Protein 6JFP (pdb70)

Structure (mmCIF, N/CA/C/O backbone):
data_6JFP
#
_entry.id   6JFP
#
_cell.length_a   51.296
_cell.length_b   93.353
_cell.length_c   94.057
_cell.angle_alpha   90.00
_cell.angle_beta   104.20
_cell.angle_gamma   90.00
#
_symmetry.space_group_name_H-M   'P 1 21 1'
#
loop_
_entity.id
_entity.type
_entity.pdbx_description
1 polymer 'beta-glucosidase 15'
2 non-polymer beta-D-glucopyranose
3 water water
#
loop_
_atom_site.group_PDB
_atom_site.id
_atom_site.type_symbol
_atom_site.label_atom_id
_atom_site.label_alt_id
_atom_site.label_comp_id
_atom_site.label_asym_id
_atom_site.label_entity_id
_atom_site.label_seq_id
_atom_site.pdbx_PDB_ins_code
_atom_site.Cartn_x
_atom_site.Cartn_y
_atom_site.Cartn_z
_atom_site.occupancy
_atom_site.B_iso_or_equiv
_atom_site.auth_seq_id
_atom_site.auth_comp_id
_atom_site.auth_asym_id
_atom_site.auth_atom_id
_atom_site.pdbx_PDB_model_num
ATOM 1 N N . ILE A 1 2 ? 15.434 10.381 -7.998 1.00 49.06 2 ILE B N 1
ATOM 2 C CA . ILE A 1 2 ? 14.832 10.107 -9.295 1.00 50.98 2 ILE B CA 1
ATOM 3 C C . ILE A 1 2 ? 14.234 8.697 -9.297 1.00 51.43 2 ILE B C 1
ATOM 4 O O . ILE A 1 2 ? 13.038 8.577 -9.136 1.00 51.82 2 ILE B O 1
ATOM 9 N N . LYS A 1 3 ? 15.019 7.625 -9.412 1.00 52.86 3 LYS B N 1
ATOM 10 C CA . LYS A 1 3 ? 14.453 6.278 -9.393 1.00 51.53 3 LYS B CA 1
ATOM 11 C C . LYS A 1 3 ? 15.162 5.410 -8.364 1.00 53.26 3 LYS B C 1
ATOM 12 O O . LYS A 1 3 ? 16.396 5.380 -8.315 1.00 53.42 3 LYS B O 1
ATOM 14 N N . PHE A 1 4 ? 14.377 4.698 -7.553 1.00 49.27 4 PHE B N 1
ATOM 15 C CA . PHE A 1 4 ? 14.899 3.803 -6.535 1.00 47.40 4 PHE B CA 1
ATOM 16 C C . PHE A 1 4 ? 15.142 2.429 -7.136 1.00 47.08 4 PHE B C 1
ATOM 17 O O . PHE A 1 4 ? 14.661 2.132 -8.229 1.00 50.08 4 PHE B O 1
ATOM 25 N N . PRO A 1 5 ? 15.904 1.566 -6.464 1.00 53.83 5 PRO B N 1
ATOM 26 C CA . PRO A 1 5 ? 16.062 0.199 -6.974 1.00 53.81 5 PRO B CA 1
ATOM 27 C C . PRO A 1 5 ? 14.707 -0.443 -7.229 1.00 51.46 5 PRO B C 1
ATOM 28 O O . PRO A 1 5 ? 13.710 -0.117 -6.582 1.00 51.60 5 PRO B O 1
ATOM 32 N N . ASP A 1 6 ? 14.671 -1.360 -8.187 1.00 49.56 6 ASP B N 1
ATOM 33 C CA . ASP A 1 6 ? 13.410 -2.010 -8.499 1.00 52.37 6 ASP B CA 1
ATOM 34 C C . ASP A 1 6 ? 13.068 -3.004 -7.397 1.00 52.32 6 ASP B C 1
ATOM 35 O O . ASP A 1 6 ? 13.948 -3.690 -6.868 1.00 54.70 6 ASP B O 1
ATOM 40 N N . GLN A 1 7 ? 11.781 -3.051 -7.039 1.00 48.19 7 GLN B N 1
ATOM 41 C CA . GLN A 1 7 ? 11.261 -3.846 -5.926 1.00 46.98 7 GLN B CA 1
ATOM 42 C C . GLN A 1 7 ? 11.678 -3.271 -4.572 1.00 51.37 7 GLN B C 1
ATOM 43 O O . GLN A 1 7 ? 11.831 -4.009 -3.596 1.00 50.71 7 GLN B O 1
ATOM 45 N N . PHE A 1 8 ? 11.882 -1.954 -4.509 1.00 52.54 8 PHE B N 1
ATOM 46 C CA . PHE A 1 8 ? 12.122 -1.278 -3.239 1.00 45.68 8 PHE B CA 1
ATOM 47 C C . PHE A 1 8 ? 10.843 -1.305 -2.410 1.00 46.31 8 PHE B C 1
ATOM 48 O O . PHE A 1 8 ? 9.767 -0.952 -2.903 1.00 49.33 8 PHE B O 1
ATOM 56 N N . LEU A 1 9 ? 10.955 -1.691 -1.146 1.00 45.65 9 LEU B N 1
ATOM 57 C CA . LEU A 1 9 ? 9.778 -1.888 -0.313 1.00 44.09 9 LEU B CA 1
ATOM 58 C C . LEU A 1 9 ? 9.431 -0.591 0.405 1.00 45.46 9 LEU B C 1
ATOM 59 O O . LEU A 1 9 ? 10.248 -0.051 1.163 1.00 44.10 9 LEU B O 1
ATOM 64 N N . TRP A 1 10 ? 8.216 -0.104 0.174 1.00 42.96 10 TRP B N 1
ATOM 65 C CA . TRP A 1 10 ? 7.725 1.127 0.777 1.00 44.91 10 TRP B CA 1
ATOM 66 C C . TRP A 1 10 ? 6.713 0.786 1.861 1.00 44.16 10 TRP B C 1
ATOM 67 O O . TRP A 1 10 ? 5.776 0.017 1.618 1.00 37.89 10 TRP B O 1
ATOM 78 N N . GLY A 1 11 ? 6.904 1.356 3.049 1.00 41.42 11 GLY B N 1
ATOM 79 C CA . GLY A 1 11 ? 6.009 1.048 4.144 1.00 38.76 11 GLY B CA 1
ATOM 80 C C . GLY A 1 11 ? 6.036 2.116 5.215 1.00 42.88 11 GLY B C 1
ATOM 81 O O . GLY A 1 11 ? 6.771 3.103 5.133 1.00 40.95 11 GLY B O 1
ATOM 82 N N . ALA A 1 12 ? 5.219 1.883 6.241 1.00 43.03 12 ALA B N 1
ATOM 83 C CA . ALA A 1 12 ? 5.167 2.713 7.432 1.00 35.81 12 ALA B CA 1
ATOM 84 C C . ALA A 1 12 ? 5.302 1.813 8.646 1.00 40.48 12 ALA B C 1
ATOM 85 O O . ALA A 1 12 ? 5.083 0.598 8.566 1.00 37.63 12 ALA B O 1
ATOM 87 N N . ALA A 1 13 ? 5.649 2.435 9.781 1.00 41.24 13 ALA B N 1
ATOM 88 C CA . ALA A 1 13 ? 6.051 1.729 10.990 1.00 36.40 13 ALA B CA 1
ATOM 89 C C . ALA A 1 13 ? 5.268 2.205 12.204 1.00 36.88 13 ALA B C 1
ATOM 90 O O . ALA A 1 13 ? 4.961 3.394 12.338 1.00 35.85 13 ALA B O 1
ATOM 92 N N . THR A 1 14 ? 4.965 1.268 13.098 1.00 38.51 14 THR B N 1
ATOM 93 C CA . THR A 1 14 ? 4.330 1.579 14.370 1.00 38.32 14 THR B CA 1
ATOM 94 C C . THR A 1 14 ? 5.018 0.769 15.463 1.00 40.21 14 THR B C 1
ATOM 95 O O . THR A 1 14 ? 6.050 0.128 15.240 1.00 42.21 14 THR B O 1
ATOM 99 N N . SER A 1 15 ? 4.449 0.813 16.663 1.00 38.31 15 SER B N 1
ATOM 100 C CA . SER A 1 15 ? 4.878 -0.061 17.743 1.00 40.40 15 SER B CA 1
ATOM 101 C C . SER A 1 15 ? 3.659 -0.374 18.594 1.00 39.23 15 SER B C 1
ATOM 102 O O . SER A 1 15 ? 2.705 0.410 18.655 1.00 36.36 15 SER B O 1
ATOM 105 N N . ALA A 1 16 ? 3.702 -1.543 19.230 1.00 39.22 16 ALA B N 1
ATOM 106 C CA . ALA A 1 16 ? 2.544 -2.093 19.916 1.00 36.66 16 ALA B CA 1
ATOM 107 C C . ALA A 1 16 ? 1.968 -1.097 20.907 1.00 36.88 16 ALA B C 1
ATOM 108 O O . ALA A 1 16 ? 0.867 -0.581 20.704 1.00 40.72 16 ALA B O 1
ATOM 110 N N . TYR A 1 17 ? 2.722 -0.775 21.952 1.00 36.34 17 TYR B N 1
ATOM 111 C CA . TYR A 1 17 ? 2.161 0.059 23.005 1.00 39.57 17 TYR B CA 1
ATOM 112 C C . TYR A 1 17 ? 1.762 1.436 22.493 1.00 38.38 17 TYR B C 1
ATOM 113 O O . TYR A 1 17 ? 0.799 2.028 22.992 1.00 41.11 17 TYR B O 1
ATOM 122 N N . GLN A 1 18 ? 2.476 1.959 21.498 1.00 35.67 18 GLN B N 1
ATOM 123 C CA . GLN A 1 18 ? 2.260 3.343 21.107 1.00 34.63 18 GLN B CA 1
ATOM 124 C C . GLN A 1 18 ? 0.952 3.556 20.352 1.00 38.70 18 GLN B C 1
ATOM 125 O O . GLN A 1 18 ? 0.496 4.699 20.262 1.00 37.38 18 GLN B O 1
ATOM 131 N N . ILE A 1 19 ? 0.332 2.503 19.810 1.00 38.87 19 ILE B N 1
ATOM 132 C CA . ILE A 1 19 ? -0.905 2.694 19.054 1.00 39.92 19 ILE B CA 1
ATOM 133 C C . ILE A 1 19 ? -2.032 1.799 19.564 1.00 41.24 19 ILE B C 1
ATOM 134 O O . ILE A 1 19 ? -3.203 2.201 19.558 1.00 38.97 19 ILE B O 1
ATOM 139 N N . GLU A 1 20 ? -1.683 0.602 20.049 1.00 39.20 20 GLU B N 1
ATOM 140 C CA . GLU A 1 20 ? -2.677 -0.452 20.241 1.00 37.23 20 GLU B CA 1
ATOM 141 C C . GLU A 1 20 ? -3.739 -0.059 21.260 1.00 39.13 20 GLU B C 1
ATOM 142 O O . GLU A 1 20 ? -4.941 -0.219 21.016 1.00 38.98 20 GLU B O 1
ATOM 148 N N . GLY A 1 21 ? -3.322 0.439 22.414 1.00 43.28 21 GLY B N 1
ATOM 149 C CA . GLY A 1 21 ? -4.283 0.565 23.485 1.00 40.34 21 GLY B CA 1
ATOM 150 C C . GLY A 1 21 ? -4.712 -0.813 23.974 1.00 40.54 21 GLY B C 1
ATOM 151 O O . GLY A 1 21 ? -4.096 -1.840 23.674 1.00 38.95 21 GLY B O 1
ATOM 152 N N . SER A 1 22 ? -5.802 -0.808 24.741 1.00 42.44 22 SER B N 1
ATOM 153 C CA . SER A 1 22 ? -6.374 -2.020 25.332 1.00 39.01 22 SER B CA 1
ATOM 154 C C . SER A 1 22 ? -5.301 -2.874 25.954 1.00 40.59 22 SER B C 1
ATOM 155 O O . SER A 1 22 ? -5.211 -4.114 25.627 1.00 40.26 22 SER B O 1
ATOM 158 N N . PRO A 1 23 ? -4.460 -2.360 26.835 1.00 42.27 23 PRO B N 1
ATOM 159 C CA . PRO A 1 23 ? -3.282 -3.107 27.290 1.00 36.95 23 PRO B CA 1
ATOM 160 C C . PRO A 1 23 ? -3.612 -4.368 28.059 1.00 36.21 23 PRO B C 1
ATOM 161 O O . PRO A 1 23 ? -2.762 -5.261 28.144 1.00 39.93 23 PRO B O 1
ATOM 165 N N . LEU A 1 24 ? -4.815 -4.486 28.611 1.00 38.71 24 LEU B N 1
ATOM 166 C CA . LEU A 1 24 ? -5.155 -5.628 29.450 1.00 41.16 24 LEU B CA 1
ATOM 167 C C . LEU A 1 24 ? -6.303 -6.456 28.889 1.00 43.21 24 LEU B C 1
ATOM 168 O O . LEU A 1 24 ? -6.802 -7.349 29.582 1.00 46.20 24 LEU B O 1
ATOM 173 N N . ALA A 1 25 ? -6.738 -6.192 27.661 1.00 44.26 25 ALA B N 1
ATOM 174 C CA . ALA A 1 25 ? -7.853 -6.944 27.109 1.00 44.46 25 ALA B CA 1
ATOM 175 C C . ALA A 1 25 ? -7.433 -8.369 26.753 1.00 44.72 25 ALA B C 1
ATOM 176 O O . ALA A 1 25 ? -6.282 -8.638 26.390 1.00 41.96 25 ALA B O 1
ATOM 178 N N . ASP A 1 26 ? -8.387 -9.289 26.897 1.00 45.47 26 ASP B N 1
ATOM 179 C CA . ASP A 1 26 ? -8.215 -10.684 26.498 1.00 42.68 26 ASP B CA 1
ATOM 180 C C . ASP A 1 26 ? -7.037 -11.336 27.215 1.00 42.46 26 ASP B C 1
ATOM 181 O O . ASP A 1 26 ? -6.257 -12.078 26.617 1.00 44.25 26 ASP B O 1
ATOM 186 N N . GLY A 1 27 ? -6.911 -11.057 28.511 1.00 44.22 27 GLY B N 1
ATOM 187 C CA . GLY A 1 27 ? -5.928 -11.739 29.332 1.00 47.35 27 GLY B CA 1
ATOM 188 C C . GLY A 1 27 ? -4.490 -11.331 29.116 1.00 48.25 27 GLY B C 1
ATOM 189 O O . GLY A 1 27 ? -3.581 -12.107 29.431 1.00 47.37 27 GLY B O 1
ATOM 190 N N . ALA A 1 28 ? -4.252 -10.124 28.611 1.00 45.14 28 ALA B N 1
ATOM 191 C CA . ALA A 1 28 ? -2.897 -9.643 28.396 1.00 42.63 28 ALA B CA 1
ATOM 192 C C . ALA A 1 28 ? -2.251 -9.258 29.720 1.00 47.95 28 ALA B C 1
ATOM 193 O O . ALA A 1 28 ? -2.888 -8.655 30.591 1.00 46.65 28 ALA B O 1
ATOM 195 N N . GLY A 1 29 ? -0.986 -9.629 29.881 1.00 46.95 29 GLY B N 1
ATOM 196 C CA . GLY A 1 29 ? -0.234 -9.194 31.028 1.00 43.57 29 GLY B CA 1
ATOM 197 C C . GLY A 1 29 ? 0.190 -7.750 30.875 1.00 45.70 29 GLY B C 1
ATOM 198 O O . GLY A 1 29 ? 0.455 -7.272 29.766 1.00 45.81 29 GLY B O 1
ATOM 199 N N . PRO A 1 30 ? 0.253 -7.020 31.986 1.00 45.85 30 PRO B N 1
ATOM 200 C CA . PRO A 1 30 ? 0.719 -5.632 31.927 1.00 42.86 30 PRO B CA 1
ATOM 201 C C . PRO A 1 30 ? 2.203 -5.562 31.604 1.00 45.07 30 PRO B C 1
ATOM 202 O O . PRO A 1 30 ? 2.979 -6.481 31.876 1.00 45.18 30 PRO B O 1
ATOM 206 N N . SER A 1 31 ? 2.595 -4.432 31.030 1.00 45.02 31 SER B N 1
ATOM 207 C CA . SER A 1 31 ? 3.978 -4.183 30.656 1.00 42.83 31 SER B CA 1
ATOM 208 C C . SER A 1 31 ? 4.600 -3.169 31.607 1.00 42.02 31 SER B C 1
ATOM 209 O O . SER A 1 31 ? 3.912 -2.529 32.408 1.00 42.88 31 SER B O 1
ATOM 212 N N . ILE A 1 32 ? 5.922 -3.009 31.486 1.00 39.07 32 ILE B N 1
ATOM 213 C CA . ILE A 1 32 ? 6.629 -2.019 32.296 1.00 40.17 32 ILE B CA 1
ATOM 214 C C . ILE A 1 32 ? 6.147 -0.616 31.962 1.00 41.06 32 ILE B C 1
ATOM 215 O O . ILE A 1 32 ? 6.205 0.290 32.805 1.00 41.29 32 ILE B O 1
ATOM 220 N N . TRP A 1 33 ? 5.648 -0.413 30.740 1.00 41.36 33 TRP B N 1
ATOM 221 C CA . TRP A 1 33 ? 5.178 0.908 30.349 1.00 39.85 33 TRP B CA 1
ATOM 222 C C . TRP A 1 33 ? 3.827 1.227 30.965 1.00 39.99 33 TRP B C 1
ATOM 223 O O . TRP A 1 33 ? 3.542 2.395 31.241 1.00 38.19 33 TRP B O 1
ATOM 234 N N . HIS A 1 34 ? 3.007 0.213 31.230 1.00 38.48 34 HIS B N 1
ATOM 235 C CA . HIS A 1 34 ? 1.777 0.440 31.977 1.00 39.94 34 HIS B CA 1
ATOM 236 C C . HIS A 1 34 ? 2.090 0.996 33.367 1.00 42.90 34 HIS B C 1
ATOM 237 O O . HIS A 1 34 ? 1.666 2.110 33.725 1.00 42.43 34 HIS B O 1
ATOM 244 N N . ARG A 1 35 ? 2.870 0.239 34.154 1.00 40.69 35 ARG B N 1
ATOM 245 C CA . ARG A 1 35 ? 3.309 0.695 35.470 1.00 41.82 35 ARG B CA 1
ATOM 246 C C . ARG A 1 35 ? 3.979 2.060 35.394 1.00 41.74 35 ARG B C 1
ATOM 247 O O . ARG A 1 35 ? 3.800 2.899 36.284 1.00 45.48 35 ARG B O 1
ATOM 255 N N . PHE A 1 36 ? 4.761 2.294 34.340 1.00 38.36 36 PHE B N 1
ATOM 256 C CA . PHE A 1 36 ? 5.472 3.562 34.213 1.00 38.46 36 PHE B CA 1
ATOM 257 C C . PHE A 1 36 ? 4.503 4.724 34.020 1.00 39.10 36 PHE B C 1
ATOM 258 O O . PHE A 1 36 ? 4.482 5.669 34.817 1.00 37.40 36 PHE B O 1
ATOM 266 N N . VAL A 1 37 ? 3.675 4.664 32.975 1.00 39.36 37 VAL B N 1
ATOM 267 C CA . VAL A 1 37 ? 2.784 5.773 32.666 1.00 40.34 37 VAL B CA 1
ATOM 268 C C . VAL A 1 37 ? 1.739 5.993 33.748 1.00 41.27 37 VAL B C 1
ATOM 269 O O . VAL A 1 37 ? 1.211 7.104 33.867 1.00 40.49 37 VAL B O 1
ATOM 273 N N . HIS A 1 38 ? 1.423 4.980 34.554 1.00 40.77 38 HIS B N 1
ATOM 274 C CA . HIS A 1 38 ? 0.400 5.186 35.572 1.00 40.73 38 HIS B CA 1
ATOM 275 C C . HIS A 1 38 ? 0.965 5.571 36.932 1.00 43.07 38 HIS B C 1
ATOM 276 O O . HIS A 1 38 ? 0.184 5.771 37.870 1.00 42.56 38 HIS B O 1
ATOM 283 N N . SER A 1 39 ? 2.302 5.696 37.066 1.00 40.33 39 SER B N 1
ATOM 284 C CA . SER A 1 39 ? 2.782 6.268 38.317 1.00 38.65 39 SER B CA 1
ATOM 285 C C . SER A 1 39 ? 2.987 7.764 38.137 1.00 37.50 39 SER B C 1
ATOM 286 O O . SER A 1 39 ? 3.660 8.179 37.188 1.00 37.01 39 SER B O 1
ATOM 289 N N . PRO A 1 40 ? 2.422 8.589 39.013 1.00 39.37 40 PRO B N 1
ATOM 290 C CA . PRO A 1 40 ? 2.443 10.039 38.780 1.00 38.10 40 PRO B CA 1
ATOM 291 C C . PRO A 1 40 ? 3.867 10.566 38.684 1.00 39.20 40 PRO B C 1
ATOM 292 O O . PRO A 1 40 ? 4.803 9.999 39.250 1.00 42.10 40 PRO B O 1
ATOM 296 N N . GLY A 1 41 ? 4.025 11.655 37.932 1.00 40.97 41 GLY B N 1
ATOM 297 C CA . GLY A 1 41 ? 5.286 12.358 37.839 1.00 41.44 41 GLY B CA 1
ATOM 298 C C . GLY A 1 41 ? 6.254 11.845 36.788 1.00 40.66 41 GLY B C 1
ATOM 299 O O . GLY A 1 41 ? 7.181 12.572 36.419 1.00 43.67 41 GLY B O 1
ATOM 300 N N . LEU A 1 42 ? 6.064 10.629 36.274 1.00 40.93 42 LEU B N 1
ATOM 301 C CA . LEU A 1 42 ? 7.082 10.038 35.413 1.00 41.69 42 LEU B CA 1
ATOM 302 C C . LEU A 1 42 ? 6.982 10.472 33.949 1.00 39.80 42 LEU B C 1
ATOM 303 O O . LEU A 1 42 ? 7.963 10.308 33.216 1.00 42.56 42 LEU B O 1
ATOM 308 N N . THR A 1 43 ? 5.850 11.028 33.502 1.00 39.56 43 THR B N 1
ATOM 309 C CA . THR A 1 43 ? 5.685 11.446 32.108 1.00 43.48 43 THR B CA 1
ATOM 310 C C . THR A 1 43 ? 5.281 12.915 32.041 1.00 46.24 43 THR B C 1
ATOM 311 O O . THR A 1 43 ? 4.860 13.511 33.035 1.00 50.59 43 THR B O 1
ATOM 315 N N . ALA A 1 44 ? 5.423 13.490 30.844 1.00 44.61 44 ALA B N 1
ATOM 316 C CA . ALA A 1 44 ? 5.263 14.930 30.659 1.00 46.07 44 ALA B CA 1
ATOM 317 C C . ALA A 1 44 ? 3.920 15.425 31.185 1.00 44.72 44 ALA B C 1
ATOM 318 O O . ALA A 1 44 ? 3.863 16.314 32.041 1.00 45.66 44 ALA B O 1
ATOM 320 N N . LYS A 1 45 ? 2.825 14.876 30.661 1.00 46.51 45 LYS B N 1
ATOM 321 C CA . LYS A 1 45 ? 1.483 15.274 31.071 1.00 46.82 45 LYS B CA 1
ATOM 322 C C . LYS A 1 45 ? 0.709 14.138 31.728 1.00 47.36 45 LYS B C 1
ATOM 323 O O . LYS A 1 45 ? -0.497 14.277 31.958 1.00 50.34 45 LYS B O 1
ATOM 329 N N . GLY A 1 46 ? 1.362 13.023 32.042 1.00 44.03 46 GLY B N 1
ATOM 330 C CA . GLY A 1 46 ? 0.625 11.887 32.552 1.00 42.74 46 GLY B CA 1
ATOM 331 C C . GLY A 1 46 ? -0.248 11.199 31.528 1.00 46.72 46 GLY B C 1
ATOM 332 O O . GLY A 1 46 ? -1.220 10.535 31.900 1.00 45.71 46 GLY B O 1
ATOM 333 N N . GLU A 1 47 ? 0.067 11.335 30.242 1.00 41.45 47 GLU B N 1
ATOM 334 C CA . GLU A 1 47 ? -0.695 10.656 29.207 1.00 38.26 47 GLU B CA 1
ATOM 335 C C . GLU A 1 47 ? -0.222 9.214 29.066 1.00 37.74 47 GLU B C 1
ATOM 336 O O . GLU A 1 47 ? 0.977 8.933 29.108 1.00 40.95 47 GLU B O 1
ATOM 342 N N . THR A 1 48 ? -1.173 8.301 28.896 1.00 39.38 48 THR B N 1
ATOM 343 C CA . THR A 1 48 ? -0.923 6.865 28.905 1.00 39.66 48 THR B CA 1
ATOM 344 C C . THR A 1 48 ? -1.192 6.259 27.526 1.00 43.05 48 THR B C 1
ATOM 345 O O . THR A 1 48 ? -1.565 6.945 26.566 1.00 43.37 48 THR B O 1
ATOM 349 N N . GLY A 1 49 ? -0.978 4.949 27.428 1.00 41.03 49 GLY B N 1
ATOM 350 C CA . GLY A 1 49 ? -1.336 4.217 26.228 1.00 39.09 49 GLY B CA 1
ATOM 351 C C . GLY A 1 49 ? -2.539 3.320 26.444 1.00 43.35 49 GLY B C 1
ATOM 352 O O . GLY A 1 49 ? -2.696 2.309 25.755 1.00 43.03 49 GLY B O 1
ATOM 353 N N . ASP A 1 50 ? -3.385 3.674 27.417 1.00 44.88 50 ASP B N 1
ATOM 354 C CA . ASP A 1 50 ? -4.576 2.881 27.711 1.00 40.12 50 ASP B CA 1
ATOM 355 C C . ASP A 1 50 ? -5.495 2.804 26.508 1.00 43.44 50 ASP B C 1
ATOM 356 O O . ASP A 1 50 ? -6.086 1.753 26.233 1.00 45.77 50 ASP B O 1
ATOM 361 N N . ILE A 1 51 ? -5.651 3.921 25.802 1.00 47.18 51 ILE B N 1
ATOM 362 C CA . ILE A 1 51 ? -6.392 3.992 24.550 1.00 43.18 51 ILE B CA 1
ATOM 363 C C . ILE A 1 51 ? -5.450 4.146 23.361 1.00 41.17 51 ILE B C 1
ATOM 364 O O . ILE A 1 51 ? -5.547 3.406 22.381 1.00 42.56 51 ILE B O 1
ATOM 369 N N . ALA A 1 52 ? -4.514 5.096 23.443 1.00 39.91 52 ALA B N 1
ATOM 370 C CA . ALA A 1 52 ? -3.640 5.441 22.327 1.00 43.15 52 ALA B CA 1
ATOM 371 C C . ALA A 1 52 ? -4.496 5.741 21.106 1.00 42.97 52 ALA B C 1
ATOM 372 O O . ALA A 1 52 ? -5.375 6.608 21.153 1.00 42.01 52 ALA B O 1
ATOM 374 N N . CYS A 1 53 ? -4.276 5.000 20.022 1.00 40.75 53 CYS B N 1
ATOM 375 C CA . CYS A 1 53 ? -5.103 5.139 18.834 1.00 43.15 53 CYS B CA 1
ATOM 376 C C . CYS A 1 53 ? -6.184 4.072 18.746 1.00 41.47 53 CYS B C 1
ATOM 377 O O . CYS A 1 53 ? -6.774 3.900 17.680 1.00 38.93 53 CYS B O 1
ATOM 380 N N . ASP A 1 54 ? -6.458 3.356 19.839 1.00 43.26 54 ASP B N 1
ATOM 381 C CA . ASP A 1 54 ? -7.426 2.253 19.842 1.00 41.92 54 ASP B CA 1
ATOM 382 C C . ASP A 1 54 ? -7.197 1.303 18.669 1.00 39.59 54 ASP B C 1
ATOM 383 O O . ASP A 1 54 ? -8.133 0.697 18.140 1.00 41.99 54 ASP B O 1
ATOM 388 N N . HIS A 1 55 ? -5.938 1.152 18.268 1.00 37.13 55 HIS B N 1
ATOM 389 C CA . HIS A 1 55 ? -5.627 0.311 17.123 1.00 39.27 55 HIS B CA 1
ATOM 390 C C . HIS A 1 55 ? -6.024 -1.140 17.364 1.00 41.21 55 HIS B C 1
ATOM 391 O O . HIS A 1 55 ? -6.404 -1.844 16.421 1.00 45.05 55 HIS B O 1
ATOM 398 N N . TYR A 1 56 ? -5.930 -1.602 18.614 1.00 40.08 56 TYR B N 1
ATOM 399 C CA . TYR A 1 56 ? -6.270 -2.984 18.947 1.00 42.05 56 TYR B CA 1
ATOM 400 C C . TYR A 1 56 ? -7.666 -3.351 18.453 1.00 43.24 56 TYR B C 1
ATOM 401 O O . TYR A 1 56 ? -7.894 -4.468 17.978 1.00 44.48 56 TYR B O 1
ATOM 410 N N . ASN A 1 57 ? -8.609 -2.419 18.547 1.00 43.46 57 ASN B N 1
ATOM 411 C CA . ASN A 1 57 ? -9.969 -2.670 18.095 1.00 46.12 57 ASN B CA 1
ATOM 412 C C . ASN A 1 57 ? -10.183 -2.288 16.633 1.00 48.92 57 ASN B C 1
ATOM 413 O O . ASN A 1 57 ? -11.185 -2.703 16.039 1.00 48.49 57 ASN B O 1
ATOM 418 N N . ARG A 1 58 ? -9.269 -1.515 16.038 1.00 47.21 58 ARG B N 1
ATOM 419 C CA . ARG A 1 58 ? -9.482 -0.922 14.719 1.00 45.76 58 ARG B CA 1
ATOM 420 C C . ARG A 1 58 ? -8.457 -1.380 13.679 1.00 45.25 58 ARG B C 1
ATOM 421 O O . ARG A 1 58 ? -8.224 -0.663 12.700 1.00 41.25 58 ARG B O 1
ATOM 429 N N . TYR A 1 59 ? -7.823 -2.544 13.865 1.00 44.67 59 TYR B N 1
ATOM 430 C CA . TYR A 1 59 ? -6.743 -2.920 12.957 1.00 42.21 59 TYR B CA 1
ATOM 431 C C . TYR A 1 59 ? -7.252 -3.139 11.541 1.00 46.26 59 TYR B C 1
ATOM 432 O O . TYR A 1 59 ? -6.503 -2.940 10.578 1.00 45.69 59 TYR B O 1
ATOM 441 N N . ARG A 1 60 ? -8.517 -3.537 11.387 1.00 45.79 60 ARG B N 1
ATOM 442 C CA . ARG A 1 60 ? -9.064 -3.707 10.046 1.00 42.46 60 ARG B CA 1
ATOM 443 C C . ARG A 1 60 ? -9.195 -2.362 9.334 1.00 44.48 60 ARG B C 1
ATOM 444 O O . ARG A 1 60 ? -8.863 -2.251 8.147 1.00 42.51 60 ARG B O 1
ATOM 446 N N . ASP A 1 61 ? -9.660 -1.323 10.048 1.00 43.71 61 ASP B N 1
ATOM 447 C CA . ASP A 1 61 ? -9.775 0.006 9.448 1.00 38.50 61 ASP B CA 1
ATOM 448 C C . ASP A 1 61 ? -8.403 0.588 9.133 1.00 40.28 61 ASP B C 1
ATOM 449 O O . ASP A 1 61 ? -8.217 1.226 8.094 1.00 43.59 61 ASP B O 1
ATOM 454 N N . ASP A 1 62 ? -7.426 0.366 10.012 1.00 40.21 62 ASP B N 1
ATOM 455 C CA . ASP A 1 62 ? -6.073 0.844 9.750 1.00 42.71 62 ASP B CA 1
ATOM 456 C C . ASP A 1 62 ? -5.441 0.114 8.573 1.00 41.86 62 ASP B C 1
ATOM 457 O O . ASP A 1 62 ? -4.703 0.716 7.789 1.00 40.09 62 ASP B O 1
ATOM 462 N N . ILE A 1 63 ? -5.708 -1.185 8.435 1.00 42.57 63 ILE B N 1
ATOM 463 C CA . ILE A 1 63 ? -5.167 -1.922 7.298 1.00 42.94 63 ILE B CA 1
ATOM 464 C C . ILE A 1 63 ? -5.826 -1.462 6.004 1.00 43.67 63 ILE B C 1
ATOM 465 O O . ILE A 1 63 ? -5.158 -1.294 4.975 1.00 47.19 63 ILE B O 1
ATOM 470 N N . ALA A 1 64 ? -7.146 -1.267 6.026 1.00 42.73 64 ALA B N 1
ATOM 471 C CA . ALA A 1 64 ? -7.821 -0.678 4.874 1.00 42.60 64 ALA B CA 1
ATOM 472 C C . ALA A 1 64 ? -7.241 0.693 4.540 1.00 45.21 64 ALA B C 1
ATOM 473 O O . ALA A 1 64 ? -7.082 1.041 3.365 1.00 45.86 64 ALA B O 1
ATOM 475 N N . LEU A 1 65 ? -6.902 1.481 5.561 1.00 41.94 65 LEU B N 1
ATOM 476 C CA . LEU A 1 65 ? -6.299 2.783 5.310 1.00 42.67 65 LEU B CA 1
ATOM 477 C C . LEU A 1 65 ? -4.921 2.622 4.677 1.00 46.31 65 LEU B C 1
ATOM 478 O O . LEU A 1 65 ? -4.553 3.367 3.761 1.00 48.27 65 LEU B O 1
ATOM 483 N N . MET A 1 66 ? -4.156 1.635 5.140 1.00 46.22 66 MET B N 1
ATOM 484 C CA . MET A 1 66 ? -2.857 1.350 4.542 1.00 45.96 66 MET B CA 1
ATOM 485 C C . MET A 1 66 ? -2.991 0.929 3.083 1.00 44.46 66 MET B C 1
ATOM 486 O O . MET A 1 66 ? -2.120 1.244 2.265 1.00 42.11 66 MET B O 1
ATOM 491 N N . ARG A 1 67 ? -4.074 0.230 2.737 1.00 45.95 67 ARG B N 1
ATOM 492 C CA . ARG A 1 67 ? -4.310 -0.102 1.334 1.00 46.15 67 ARG B CA 1
ATOM 493 C C . ARG A 1 67 ? -4.698 1.141 0.544 1.00 43.06 67 ARG B C 1
ATOM 494 O O . ARG A 1 67 ? -4.262 1.323 -0.598 1.00 42.75 67 ARG B O 1
ATOM 496 N N . SER A 1 68 ? -5.489 2.022 1.161 1.00 45.45 68 SER B N 1
ATOM 497 C CA . SER A 1 68 ? -5.860 3.290 0.538 1.00 43.50 68 SER B CA 1
ATOM 498 C C . SER A 1 68 ? -4.633 4.140 0.232 1.00 42.71 68 SER B C 1
ATOM 499 O O . SER A 1 68 ? -4.601 4.852 -0.777 1.00 41.42 68 SER B O 1
ATOM 502 N N . LEU A 1 69 ? -3.623 4.102 1.099 1.00 44.04 69 LEU B N 1
ATOM 503 C CA . LEU A 1 69 ? -2.415 4.882 0.856 1.00 41.41 69 LEU B CA 1
ATOM 504 C C . LEU A 1 69 ? -1.424 4.172 -0.060 1.00 40.71 69 LEU B C 1
ATOM 505 O O . LEU A 1 69 ? -0.360 4.733 -0.344 1.00 38.81 69 LEU B O 1
ATOM 510 N N . GLY A 1 70 ? -1.752 2.973 -0.544 1.00 41.81 70 GLY B N 1
ATOM 511 C CA . GLY A 1 70 ? -0.886 2.276 -1.476 1.00 40.90 70 GLY B CA 1
ATOM 512 C C . GLY A 1 70 ? 0.380 1.739 -0.844 1.00 44.21 70 GLY B C 1
ATOM 513 O O . GLY A 1 70 ? 1.422 1.676 -1.508 1.00 44.14 70 GLY B O 1
ATOM 514 N N . LEU A 1 71 ? 0.319 1.333 0.418 1.00 44.64 71 LEU B N 1
ATOM 515 C CA . LEU A 1 71 ? 1.504 0.851 1.110 1.00 43.68 71 LEU B CA 1
ATOM 516 C C . LEU A 1 71 ? 1.802 -0.611 0.769 1.00 44.18 71 LEU B C 1
ATOM 517 O O . LEU A 1 71 ? 0.900 -1.420 0.519 1.00 44.18 71 LEU B O 1
ATOM 522 N N . GLN A 1 72 ? 3.093 -0.933 0.717 1.00 45.15 72 GLN B N 1
ATOM 523 C CA . GLN A 1 72 ? 3.557 -2.273 0.394 1.00 44.02 72 GLN B CA 1
ATOM 524 C C . GLN A 1 72 ? 4.044 -3.052 1.607 1.00 44.12 72 GLN B C 1
ATOM 525 O O . GLN A 1 72 ? 4.088 -4.289 1.556 1.00 42.64 72 GLN B O 1
ATOM 531 N N . ALA A 1 73 ? 4.419 -2.364 2.684 1.00 46.58 73 ALA B N 1
ATOM 532 C CA . ALA A 1 73 ? 4.893 -3.004 3.900 1.00 39.93 73 ALA B CA 1
ATOM 533 C C . ALA A 1 73 ? 4.315 -2.275 5.101 1.00 40.17 73 ALA B C 1
ATOM 534 O O . ALA A 1 73 ? 3.913 -1.112 5.017 1.00 39.11 73 ALA B O 1
ATOM 536 N N . TYR A 1 74 ? 4.256 -2.987 6.222 1.00 43.79 74 TYR B N 1
ATOM 537 C CA . TYR A 1 74 ? 3.823 -2.413 7.488 1.00 40.72 74 TYR B CA 1
ATOM 538 C C . TYR A 1 74 ? 4.699 -2.982 8.587 1.00 37.83 74 TYR B C 1
ATOM 539 O O . TYR A 1 74 ? 4.815 -4.205 8.711 1.00 38.06 74 TYR B O 1
ATOM 548 N N . ARG A 1 75 ? 5.321 -2.102 9.365 1.00 38.47 75 ARG B N 1
ATOM 549 C CA . ARG A 1 75 ? 6.240 -2.494 10.431 1.00 42.02 75 ARG B CA 1
ATOM 550 C C . ARG A 1 75 ? 5.573 -2.246 11.776 1.00 40.85 75 ARG B C 1
ATOM 551 O O . ARG A 1 75 ? 5.268 -1.098 12.120 1.00 38.24 75 ARG B O 1
ATOM 559 N N . PHE A 1 76 ? 5.370 -3.320 12.535 1.00 43.55 76 PHE B N 1
ATOM 560 C CA . PHE A 1 76 ? 4.692 -3.277 13.821 1.00 43.30 76 PHE B CA 1
ATOM 561 C C . PHE A 1 76 ? 5.533 -4.026 14.846 1.00 43.19 76 PHE B C 1
ATOM 562 O O . PHE A 1 76 ? 6.527 -4.677 14.510 1.00 43.14 76 PHE B O 1
ATOM 570 N N . SER A 1 77 ? 5.127 -3.928 16.111 1.00 42.13 77 SER B N 1
ATOM 571 C CA . SER A 1 77 ? 5.756 -4.682 17.184 1.00 41.97 77 SER B CA 1
ATOM 572 C C . SER A 1 77 ? 4.710 -5.499 17.928 1.00 41.95 77 SER B C 1
ATOM 573 O O . SER A 1 77 ? 3.510 -5.219 17.871 1.00 41.72 77 SER B O 1
ATOM 576 N N . VAL A 1 78 ? 5.184 -6.533 18.613 1.00 42.94 78 VAL B N 1
ATOM 577 C CA . VAL A 1 78 ? 4.330 -7.463 19.338 1.00 43.26 78 VAL B CA 1
ATOM 578 C C . VAL A 1 78 ? 4.453 -7.177 20.828 1.00 44.85 78 VAL B C 1
ATOM 579 O O . VAL A 1 78 ? 5.566 -7.089 21.366 1.00 46.39 78 VAL B O 1
ATOM 583 N N . ASN A 1 79 ? 3.310 -7.021 21.490 1.00 42.12 79 ASN B N 1
ATOM 584 C CA . ASN A 1 79 ? 3.275 -6.835 22.936 1.00 43.19 79 ASN B CA 1
ATOM 585 C C . ASN A 1 79 ? 3.479 -8.198 23.579 1.00 46.19 79 ASN B C 1
ATOM 586 O O . ASN A 1 79 ? 2.568 -9.031 23.602 1.00 45.85 79 ASN B O 1
ATOM 591 N N . TRP A 1 80 ? 4.696 -8.427 24.081 1.00 47.84 80 TRP B N 1
ATOM 592 C CA . TRP A 1 80 ? 5.046 -9.683 24.743 1.00 47.93 80 TRP B CA 1
ATOM 593 C C . TRP A 1 80 ? 4.011 -10.081 25.793 1.00 45.27 80 TRP B C 1
ATOM 594 O O . TRP A 1 80 ? 3.668 -11.261 25.927 1.00 45.68 80 TRP B O 1
ATOM 605 N N . GLY A 1 81 ? 3.456 -9.103 26.508 1.00 45.20 81 GLY B N 1
ATOM 606 C CA . GLY A 1 81 ? 2.484 -9.423 27.536 1.00 49.16 81 GLY B CA 1
ATOM 607 C C . GLY A 1 81 ? 1.183 -9.963 26.990 1.00 44.68 81 GLY B C 1
ATOM 608 O O . GLY A 1 81 ? 0.457 -10.656 27.711 1.00 45.34 81 GLY B O 1
ATOM 609 N N . ARG A 1 82 ? 0.865 -9.648 25.736 1.00 46.86 82 ARG B N 1
ATOM 610 C CA . ARG A 1 82 ? -0.262 -10.292 25.073 1.00 48.83 82 ARG B CA 1
ATOM 611 C C . ARG A 1 82 ? 0.053 -11.727 24.666 1.00 48.00 82 ARG B C 1
ATOM 612 O O . ARG A 1 82 ? -0.870 -12.491 24.385 1.00 45.10 82 ARG B O 1
ATOM 620 N N . ILE A 1 83 ? 1.327 -12.097 24.578 1.00 47.76 83 ILE B N 1
ATOM 621 C CA . ILE A 1 83 ? 1.682 -13.462 24.219 1.00 47.90 83 ILE B CA 1
ATOM 622 C C . ILE A 1 83 ? 1.769 -14.291 25.488 1.00 51.13 83 ILE B C 1
ATOM 623 O O . ILE A 1 83 ? 1.027 -15.266 25.664 1.00 49.54 83 ILE B O 1
ATOM 628 N N . PHE A 1 84 ? 2.680 -13.901 26.376 1.00 52.46 84 PHE B N 1
ATOM 629 C CA . PHE A 1 84 ? 2.853 -14.538 27.680 1.00 46.52 84 PHE B CA 1
ATOM 630 C C . PHE A 1 84 ? 2.538 -13.521 28.764 1.00 46.39 84 PHE B C 1
ATOM 631 O O . PHE A 1 84 ? 3.389 -12.675 29.089 1.00 46.24 84 PHE B O 1
ATOM 639 N N . PRO A 1 85 ? 1.333 -13.549 29.337 1.00 45.42 85 PRO B N 1
ATOM 640 C CA . PRO A 1 85 ? 0.996 -12.575 30.388 1.00 47.02 85 PRO B CA 1
ATOM 641 C C . PRO A 1 85 ? 1.957 -12.596 31.563 1.00 50.47 85 PRO B C 1
ATOM 642 O O . PRO A 1 85 ? 2.178 -11.549 32.188 1.00 48.66 85 PRO B O 1
ATOM 646 N N . ASP A 1 86 ? 2.524 -13.754 31.893 1.00 50.77 86 ASP B N 1
ATOM 647 C CA . ASP A 1 86 ? 3.564 -13.845 32.909 1.00 51.34 86 ASP B CA 1
ATOM 648 C C . ASP A 1 86 ? 4.965 -13.706 32.327 1.00 50.91 86 ASP B C 1
ATOM 649 O O . ASP A 1 86 ? 5.946 -13.843 33.068 1.00 52.56 86 ASP B O 1
ATOM 654 N N . GLY A 1 87 ? 5.079 -13.441 31.025 1.00 47.03 87 GLY B N 1
ATOM 655 C CA . GLY A 1 87 ? 6.360 -13.396 30.343 1.00 48.75 87 GLY B CA 1
ATOM 656 C C . GLY A 1 87 ? 6.944 -14.768 30.081 1.00 48.05 87 GLY B C 1
ATOM 657 O O . GLY A 1 87 ? 7.739 -14.953 29.156 1.00 49.44 87 GLY B O 1
ATOM 658 N N . THR A 1 88 ? 6.547 -15.741 30.895 1.00 46.67 88 THR B N 1
ATOM 659 C CA . THR A 1 88 ? 6.953 -17.126 30.736 1.00 48.87 88 THR B CA 1
ATOM 660 C C . THR A 1 88 ? 5.768 -17.999 31.102 1.00 52.34 88 THR B C 1
ATOM 661 O O . THR A 1 88 ? 4.763 -17.527 31.642 1.00 55.89 88 THR B O 1
ATOM 665 N N . GLY A 1 89 ? 5.887 -19.282 30.804 1.00 48.65 89 GLY B N 1
ATOM 666 C CA . GLY A 1 89 ? 4.829 -20.192 31.194 1.00 50.87 89 GLY B CA 1
ATOM 667 C C . GLY A 1 89 ? 3.595 -20.078 30.316 1.00 49.91 89 GLY B C 1
ATOM 668 O O . GLY A 1 89 ? 3.652 -20.240 29.094 1.00 50.23 89 GLY B O 1
ATOM 669 N N . ARG A 1 90 ? 2.462 -19.800 30.960 1.00 48.86 90 ARG B N 1
ATOM 670 C CA . ARG A 1 90 ? 1.161 -19.853 30.304 1.00 50.35 90 ARG B CA 1
ATOM 671 C C . ARG A 1 90 ? 1.054 -18.855 29.151 1.00 53.49 90 ARG B C 1
ATOM 672 O O . ARG A 1 90 ? 1.459 -17.688 29.255 1.00 55.89 90 ARG B O 1
ATOM 674 N N . LEU A 1 91 ? 0.502 -19.339 28.045 1.00 51.33 91 LEU B N 1
ATOM 675 C CA . LEU A 1 91 ? 0.328 -18.579 26.817 1.00 53.80 91 LEU B CA 1
ATOM 676 C C . LEU A 1 91 ? -1.164 -18.346 26.609 1.00 51.61 91 LEU B C 1
ATOM 677 O O . LEU A 1 91 ? -1.920 -19.307 26.414 1.00 51.01 91 LEU B O 1
ATOM 682 N N . ASN A 1 92 ? -1.587 -17.082 26.666 1.00 48.35 92 ASN B N 1
ATOM 683 C CA . ASN A 1 92 ? -2.967 -16.739 26.355 1.00 49.47 92 ASN B CA 1
ATOM 684 C C . ASN A 1 92 ? -3.016 -16.554 24.843 1.00 51.93 92 ASN B C 1
ATOM 685 O O . ASN A 1 92 ? -2.273 -15.740 24.279 1.00 51.72 92 ASN B O 1
ATOM 690 N N . SER A 1 93 ? -3.829 -17.357 24.175 1.00 52.07 93 SER B N 1
ATOM 691 C CA . SER A 1 93 ? -3.798 -17.351 22.722 1.00 52.98 93 SER B CA 1
ATOM 692 C C . SER A 1 93 ? -4.775 -16.360 22.126 1.00 49.33 93 SER B C 1
ATOM 693 O O . SER A 1 93 ? -4.851 -16.263 20.905 1.00 50.69 93 SER B O 1
ATOM 696 N N . ALA A 1 94 ? -5.486 -15.592 22.950 1.00 49.11 94 ALA B N 1
ATOM 697 C CA . ALA A 1 94 ? -6.278 -14.490 22.414 1.00 47.33 94 ALA B CA 1
ATOM 698 C C . ALA A 1 94 ? -5.381 -13.403 21.827 1.00 49.37 94 ALA B C 1
ATOM 699 O O . ALA A 1 94 ? -5.625 -12.917 20.716 1.00 51.16 94 ALA B O 1
ATOM 701 N N . GLY A 1 95 ? -4.324 -13.019 22.548 1.00 48.84 95 GLY B N 1
ATOM 702 C CA . GLY A 1 95 ? -3.401 -12.028 22.011 1.00 46.84 95 GLY B CA 1
ATOM 703 C C . GLY A 1 95 ? -2.590 -12.578 20.853 1.00 49.27 95 GLY B C 1
ATOM 704 O O . GLY A 1 95 ? -2.346 -11.884 19.853 1.00 53.64 95 GLY B O 1
ATOM 705 N N . LEU A 1 96 ? -2.194 -13.846 20.952 1.00 49.05 96 LEU B N 1
ATOM 706 C CA . LEU A 1 96 ? -1.464 -14.466 19.856 1.00 49.79 96 LEU B CA 1
ATOM 707 C C . LEU A 1 96 ? -2.339 -14.511 18.619 1.00 51.76 96 LEU B C 1
ATOM 708 O O . LEU A 1 96 ? -1.873 -14.274 17.495 1.00 53.08 96 LEU B O 1
ATOM 713 N N . ASP A 1 97 ? -3.627 -14.774 18.819 1.00 52.09 97 ASP B N 1
ATOM 714 C CA . ASP A 1 97 ? -4.560 -14.790 17.710 1.00 50.59 97 ASP B CA 1
ATOM 715 C C . ASP A 1 97 ? -4.754 -13.394 17.153 1.00 51.30 97 ASP B C 1
ATOM 716 O O . ASP A 1 97 ? -4.912 -13.241 15.942 1.00 51.45 97 ASP B O 1
ATOM 721 N N . PHE A 1 98 ? -4.718 -12.365 18.001 1.00 48.81 98 PHE B N 1
ATOM 722 C CA . PHE A 1 98 ? -4.817 -11.015 17.464 1.00 46.80 98 PHE B CA 1
ATOM 723 C C . PHE A 1 98 ? -3.671 -10.755 16.508 1.00 48.34 98 PHE B C 1
ATOM 724 O O . PHE A 1 98 ? -3.862 -10.199 15.423 1.00 46.20 98 PHE B O 1
ATOM 732 N N . TYR A 1 99 ? -2.459 -11.122 16.914 1.00 48.39 99 TYR B N 1
ATOM 733 C CA . TYR A 1 99 ? -1.322 -10.883 16.030 1.00 47.75 99 TYR B CA 1
ATOM 734 C C . TYR A 1 99 ? -1.435 -11.702 14.749 1.00 51.03 99 TYR B C 1
ATOM 735 O O . TYR A 1 99 ? -1.134 -11.202 13.651 1.00 52.97 99 TYR B O 1
ATOM 744 N N . GLU A 1 100 ? -1.937 -12.939 14.849 1.00 50.39 100 GLU B N 1
ATOM 745 C CA . GLU A 1 100 ? -2.057 -13.775 13.660 1.00 51.51 100 GLU B CA 1
ATOM 746 C C . GLU A 1 100 ? -3.106 -13.230 12.701 1.00 50.73 100 GLU B C 1
ATOM 747 O O . GLU A 1 100 ? -2.926 -13.270 11.483 1.00 49.21 100 GLU B O 1
ATOM 753 N N . ARG A 1 101 ? -4.196 -12.702 13.249 1.00 47.22 101 ARG B N 1
ATOM 754 C CA . ARG A 1 101 ? -5.201 -12.046 12.422 1.00 46.68 101 ARG B CA 1
ATOM 755 C C . ARG A 1 101 ? -4.660 -10.776 11.798 1.00 47.96 101 ARG B C 1
ATOM 756 O O . ARG A 1 101 ? -4.990 -10.450 10.653 1.00 50.51 101 ARG B O 1
ATOM 764 N N . LEU A 1 102 ? -3.910 -9.995 12.567 1.00 46.22 102 LEU B N 1
ATOM 765 C CA . LEU A 1 102 ? -3.320 -8.789 12.014 1.00 44.24 102 LEU B CA 1
ATOM 766 C C . LEU A 1 102 ? -2.497 -9.130 10.790 1.00 46.86 102 LEU B C 1
ATOM 767 O O . LEU A 1 102 ? -2.663 -8.523 9.727 1.00 49.36 102 LEU B O 1
ATOM 772 N N . VAL A 1 103 ? -1.626 -10.128 10.908 1.00 48.91 103 VAL B N 1
ATOM 773 C CA . VAL A 1 103 ? -0.822 -10.538 9.760 1.00 49.69 103 VAL B CA 1
ATOM 774 C C . VAL A 1 103 ? -1.688 -11.098 8.640 1.00 47.85 103 VAL B C 1
ATOM 775 O O . VAL A 1 103 ? -1.380 -10.918 7.458 1.00 50.63 103 VAL B O 1
ATOM 779 N N . ASP A 1 104 ? -2.760 -11.804 8.995 1.00 47.94 104 ASP B N 1
ATOM 780 C CA . ASP A 1 104 ? -3.636 -12.344 7.961 1.00 49.28 104 ASP B CA 1
ATOM 781 C C . ASP A 1 104 ? -4.248 -11.221 7.134 1.00 47.29 104 ASP B C 1
ATOM 782 O O . ASP A 1 104 ? -4.112 -11.196 5.906 1.00 47.92 104 ASP B O 1
ATOM 787 N N . ALA A 1 105 ? -4.846 -10.237 7.807 1.00 47.24 105 ALA B N 1
ATOM 788 C CA . ALA A 1 105 ? -5.452 -9.098 7.123 1.00 47.59 105 ALA B CA 1
ATOM 789 C C . ALA A 1 105 ? -4.411 -8.284 6.361 1.00 47.68 105 ALA B C 1
ATOM 790 O O . ALA A 1 105 ? -4.686 -7.779 5.265 1.00 48.58 105 ALA B O 1
ATOM 792 N N . LEU A 1 106 ? -3.204 -8.160 6.912 1.00 48.67 106 LEU B N 1
ATOM 793 C CA . LEU A 1 106 ? -2.140 -7.470 6.190 1.00 49.49 106 LEU B CA 1
ATOM 794 C C . LEU A 1 106 ? -1.833 -8.181 4.881 1.00 51.41 106 LEU B C 1
ATOM 795 O O . LEU A 1 106 ? -1.753 -7.551 3.817 1.00 49.63 106 LEU B O 1
ATOM 800 N N . LEU A 1 107 ? -1.693 -9.509 4.938 1.00 50.59 107 LEU B N 1
ATOM 801 C CA . LEU A 1 107 ? -1.304 -10.271 3.761 1.00 49.91 107 LEU B CA 1
ATOM 802 C C . LEU A 1 107 ? -2.423 -10.369 2.732 1.00 49.64 107 LEU B C 1
ATOM 803 O O . LEU A 1 107 ? -2.137 -10.465 1.533 1.00 52.42 107 LEU B O 1
ATOM 808 N N . GLU A 1 108 ? -3.690 -10.354 3.155 1.00 49.14 108 GLU B N 1
ATOM 809 C CA . GLU A 1 108 ? -4.755 -10.388 2.157 1.00 52.93 108 GLU B CA 1
ATOM 810 C C . GLU A 1 108 ? -5.065 -9.014 1.577 1.00 54.86 108 GLU B C 1
ATOM 811 O O . GLU A 1 108 ? -5.927 -8.911 0.700 1.00 56.87 108 GLU B O 1
ATOM 817 N N . ALA A 1 109 ? -4.383 -7.966 2.022 1.00 53.95 109 ALA B N 1
ATOM 818 C CA . ALA A 1 109 ? -4.390 -6.690 1.325 1.00 49.09 109 ALA B CA 1
ATOM 819 C C . ALA A 1 109 ? -3.108 -6.461 0.536 1.00 49.35 109 ALA B C 1
ATOM 820 O O . ALA A 1 109 ? -2.854 -5.334 0.103 1.00 49.35 109 ALA B O 1
ATOM 822 N N . GLY A 1 110 ? -2.278 -7.491 0.378 1.00 50.67 110 GLY B N 1
ATOM 823 C CA . GLY A 1 110 ? -1.060 -7.373 -0.398 1.00 49.45 110 GLY B CA 1
ATOM 824 C C . GLY A 1 110 ? 0.101 -6.713 0.311 1.00 51.34 110 GLY B C 1
ATOM 825 O O . GLY A 1 110 ? 1.097 -6.389 -0.347 1.00 50.91 110 GLY B O 1
ATOM 826 N N . ILE A 1 111 ? 0.013 -6.511 1.629 1.00 48.70 111 ILE B N 1
ATOM 827 C CA . ILE A 1 111 ? 1.018 -5.779 2.396 1.00 48.07 111 ILE B CA 1
ATOM 828 C C . ILE A 1 111 ? 1.934 -6.764 3.102 1.00 45.36 111 ILE B C 1
ATOM 829 O O . ILE A 1 111 ? 1.466 -7.679 3.791 1.00 48.08 111 ILE B O 1
ATOM 834 N N . GLU A 1 112 ? 3.235 -6.550 2.969 1.00 43.45 112 GLU B N 1
ATOM 835 C CA . GLU A 1 112 ? 4.222 -7.415 3.598 1.00 48.67 112 GLU B CA 1
ATOM 836 C C . GLU A 1 112 ? 4.403 -7.015 5.058 1.00 46.80 112 GLU B C 1
ATOM 837 O O . GLU A 1 112 ? 4.862 -5.901 5.349 1.00 45.25 112 GLU B O 1
ATOM 843 N N . PRO A 1 113 ? 4.032 -7.885 5.999 1.00 47.32 113 PRO B N 1
ATOM 844 C CA . PRO A 1 113 ? 4.123 -7.541 7.427 1.00 46.37 113 PRO B CA 1
ATOM 845 C C . PRO A 1 113 ? 5.551 -7.668 7.942 1.00 43.31 113 PRO B C 1
ATOM 846 O O . PRO A 1 113 ? 6.210 -8.687 7.729 1.00 46.74 113 PRO B O 1
ATOM 850 N N . LEU A 1 114 ? 6.019 -6.634 8.640 1.00 41.25 114 LEU B N 1
ATOM 851 C CA . LEU A 1 114 ? 7.320 -6.647 9.303 1.00 46.27 114 LEU B CA 1
ATOM 852 C C . LEU A 1 114 ? 7.123 -6.560 10.811 1.00 40.97 114 LEU B C 1
ATOM 853 O O . LEU A 1 114 ? 6.462 -5.642 11.303 1.00 39.32 114 LEU B O 1
ATOM 858 N N . ALA A 1 115 ? 7.722 -7.490 11.546 1.00 42.83 115 ALA B N 1
ATOM 859 C CA . ALA A 1 115 ? 7.415 -7.674 12.956 1.00 40.79 115 ALA B CA 1
ATOM 860 C C . ALA A 1 115 ? 8.625 -7.324 13.808 1.00 41.44 115 ALA B C 1
ATOM 861 O O . ALA A 1 115 ? 9.727 -7.830 13.569 1.00 40.97 115 ALA B O 1
ATOM 863 N N . THR A 1 116 ? 8.409 -6.450 14.790 1.00 45.35 116 THR B N 1
ATOM 864 C CA . THR A 1 116 ? 9.374 -6.173 15.847 1.00 42.13 116 THR B CA 1
ATOM 865 C C . THR A 1 116 ? 8.941 -6.958 17.079 1.00 40.65 116 THR B C 1
ATOM 866 O O . THR A 1 116 ? 7.861 -6.715 17.621 1.00 42.47 116 THR B O 1
ATOM 870 N N . LEU A 1 117 ? 9.762 -7.912 17.511 1.00 39.68 117 LEU B N 1
ATOM 871 C CA . LEU A 1 117 ? 9.330 -8.716 18.651 1.00 45.63 117 LEU B CA 1
ATOM 872 C C . LEU A 1 117 ? 9.470 -7.959 19.966 1.00 42.77 117 LEU B C 1
ATOM 873 O O . LEU A 1 117 ? 8.586 -8.046 20.827 1.00 40.67 117 LEU B O 1
ATOM 878 N N . TYR A 1 118 ? 10.554 -7.212 20.149 1.00 36.57 118 TYR B N 1
ATOM 879 C CA . TYR A 1 118 ? 10.691 -6.374 21.335 1.00 42.59 118 TYR B CA 1
ATOM 880 C C . TYR A 1 118 ? 10.794 -4.914 20.913 1.00 40.70 118 TYR B C 1
ATOM 881 O O . TYR A 1 118 ? 11.787 -4.504 20.301 1.00 39.86 118 TYR B O 1
ATOM 890 N N . HIS A 1 119 ? 9.772 -4.129 21.249 1.00 36.56 119 HIS B N 1
ATOM 891 C CA . HIS A 1 119 ? 9.797 -2.683 21.060 1.00 37.03 119 HIS B CA 1
ATOM 892 C C . HIS A 1 119 ? 9.367 -2.012 22.362 1.00 38.61 119 HIS B C 1
ATOM 893 O O . HIS A 1 119 ? 8.365 -1.298 22.425 1.00 36.69 119 HIS B O 1
ATOM 900 N N . TRP A 1 120 ? 10.118 -2.313 23.423 1.00 39.47 120 TRP B N 1
ATOM 901 C CA . TRP A 1 120 ? 10.199 -1.611 24.704 1.00 37.66 120 TRP B CA 1
ATOM 902 C C . TRP A 1 120 ? 9.139 -2.009 25.731 1.00 39.95 120 TRP B C 1
ATOM 903 O O . TRP A 1 120 ? 9.245 -1.563 26.883 1.00 38.40 120 TRP B O 1
ATOM 914 N N . ASP A 1 121 ? 8.167 -2.852 25.397 1.00 38.87 121 ASP B N 1
ATOM 915 C CA . ASP A 1 121 ? 7.064 -3.126 26.322 1.00 41.35 121 ASP B CA 1
ATOM 916 C C . ASP A 1 121 ? 7.219 -4.493 26.992 1.00 40.58 121 ASP B C 1
ATOM 917 O O . ASP A 1 121 ? 6.331 -5.350 26.955 1.00 40.84 121 ASP B O 1
ATOM 922 N N . LEU A 1 122 ? 8.359 -4.669 27.650 1.00 39.72 122 LEU B N 1
ATOM 923 C CA . LEU A 1 122 ? 8.607 -5.897 28.390 1.00 42.09 122 LEU B CA 1
ATOM 924 C C . LEU A 1 122 ? 7.514 -6.109 29.437 1.00 41.86 122 LEU B C 1
ATOM 925 O O . LEU A 1 122 ? 7.119 -5.156 30.121 1.00 41.06 122 LEU B O 1
ATOM 930 N N . PRO A 1 123 ? 6.992 -7.330 29.578 1.00 42.23 123 PRO B N 1
ATOM 931 C CA . PRO A 1 123 ? 5.957 -7.572 30.590 1.00 41.31 123 PRO B CA 1
ATOM 932 C C . PRO A 1 123 ? 6.454 -7.217 31.980 1.00 43.06 123 PRO B C 1
ATOM 933 O O . PRO A 1 123 ? 7.647 -7.317 32.280 1.00 44.48 123 PRO B O 1
ATOM 937 N N . ALA A 1 124 ? 5.522 -6.770 32.827 1.00 42.79 124 ALA B N 1
ATOM 938 C CA . ALA A 1 124 ? 5.884 -6.428 34.200 1.00 41.40 124 ALA B CA 1
ATOM 939 C C . ALA A 1 124 ? 6.280 -7.660 35.001 1.00 43.20 124 ALA B C 1
ATOM 940 O O . ALA A 1 124 ? 7.029 -7.543 35.978 1.00 42.19 124 ALA B O 1
ATOM 942 N N . ALA A 1 125 ? 5.781 -8.838 34.615 1.00 41.50 125 ALA B N 1
ATOM 943 C CA . ALA A 1 125 ? 6.106 -10.057 35.346 1.00 42.85 125 ALA B CA 1
ATOM 944 C C . ALA A 1 125 ? 7.593 -10.371 35.260 1.00 43.73 125 ALA B C 1
ATOM 945 O O . ALA A 1 125 ? 8.189 -10.864 36.223 1.00 42.91 125 ALA B O 1
ATOM 947 N N . LEU A 1 126 ? 8.208 -10.102 34.111 1.00 45.39 126 LEU B N 1
ATOM 948 C CA . LEU A 1 126 ? 9.638 -10.341 33.969 1.00 42.75 126 LEU B CA 1
ATOM 949 C C . LEU A 1 126 ? 10.470 -9.190 34.517 1.00 41.26 126 LEU B C 1
ATOM 950 O O . LEU A 1 126 ? 11.654 -9.385 34.810 1.00 41.24 126 LEU B O 1
ATOM 955 N N . ASP A 1 127 ? 9.884 -7.995 34.632 1.00 41.21 127 ASP B N 1
ATOM 956 C CA . ASP A 1 127 ? 10.517 -6.921 35.390 1.00 39.61 127 ASP B CA 1
ATOM 957 C C . ASP A 1 127 ? 10.596 -7.280 36.864 1.00 39.11 127 ASP B C 1
ATOM 958 O O . ASP A 1 127 ? 11.626 -7.066 37.513 1.00 34.48 127 ASP B O 1
ATOM 963 N N . ASP A 1 128 ? 9.512 -7.844 37.395 1.00 39.78 128 ASP B N 1
ATOM 964 C CA . ASP A 1 128 ? 9.505 -8.331 38.763 1.00 37.81 128 ASP B CA 1
ATOM 965 C C . ASP A 1 128 ? 10.612 -9.345 39.002 1.00 39.82 128 ASP B C 1
ATOM 966 O O . ASP A 1 128 ? 11.095 -9.473 40.130 1.00 45.67 128 ASP B O 1
ATOM 971 N N . ARG A 1 129 ? 11.048 -10.055 37.964 1.00 37.56 129 ARG B N 1
ATOM 972 C CA . ARG A 1 129 ? 12.092 -11.061 38.107 1.00 39.06 129 ARG B CA 1
ATOM 973 C C . ARG A 1 129 ? 13.419 -10.611 37.503 1.00 37.51 129 ARG B C 1
ATOM 974 O O . ARG A 1 129 ? 14.255 -11.434 37.121 1.00 38.24 129 ARG B O 1
ATOM 982 N N . GLY A 1 130 ? 13.648 -9.306 37.469 1.00 37.01 130 GLY B N 1
ATOM 983 C CA . GLY A 1 130 ? 14.930 -8.749 37.109 1.00 36.54 130 GLY B CA 1
ATOM 984 C C . GLY A 1 130 ? 14.934 -7.935 35.842 1.00 36.71 130 GLY B C 1
ATOM 985 O O . GLY A 1 130 ? 15.870 -7.154 35.635 1.00 34.04 130 GLY B O 1
ATOM 986 N N . GLY A 1 131 ? 13.918 -8.079 34.995 1.00 41.65 131 GLY B N 1
ATOM 987 C CA . GLY A 1 131 ? 13.908 -7.360 33.730 1.00 34.54 131 GLY B CA 1
ATOM 988 C C . GLY A 1 131 ? 15.163 -7.655 32.935 1.00 35.18 131 GLY B C 1
ATOM 989 O O . GLY A 1 131 ? 15.620 -8.800 32.858 1.00 36.15 131 GLY B O 1
ATOM 990 N N . TRP A 1 132 ? 15.763 -6.604 32.374 1.00 35.05 132 TRP B N 1
ATOM 991 C CA . TRP A 1 132 ? 16.973 -6.740 31.574 1.00 36.44 132 TRP B CA 1
ATOM 992 C C . TRP A 1 132 ? 18.240 -6.796 32.420 1.00 36.78 132 TRP B C 1
ATOM 993 O O . TRP A 1 132 ? 19.346 -6.736 31.872 1.00 37.76 132 TRP B O 1
ATOM 1004 N N . LEU A 1 133 ? 18.102 -6.914 33.738 1.00 38.29 133 LEU B N 1
ATOM 1005 C CA . LEU A 1 133 ? 19.237 -7.177 34.616 1.00 41.03 133 LEU B CA 1
ATOM 1006 C C . LEU A 1 133 ? 19.542 -8.667 34.735 1.00 40.56 133 LEU B C 1
ATOM 1007 O O . LEU A 1 133 ? 20.703 -9.046 34.932 1.00 41.91 133 LEU B O 1
ATOM 1012 N N . ASN A 1 134 ? 18.522 -9.507 34.619 1.00 39.19 134 ASN B N 1
ATOM 1013 C CA . ASN A 1 134 ? 18.667 -10.946 34.797 1.00 39.73 134 ASN B CA 1
ATOM 1014 C C . ASN A 1 134 ? 19.119 -11.587 33.487 1.00 42.68 134 ASN B C 1
ATOM 1015 O O . ASN A 1 134 ? 18.468 -11.385 32.458 1.00 40.36 134 ASN B O 1
ATOM 1020 N N . PRO A 1 135 ? 20.230 -12.334 33.468 1.00 45.20 135 PRO B N 1
ATOM 1021 C CA . PRO A 1 135 ? 20.688 -12.939 32.200 1.00 43.95 135 PRO B CA 1
ATOM 1022 C C . PRO A 1 135 ? 19.789 -14.053 31.692 1.00 43.40 135 PRO B C 1
ATOM 1023 O O . PRO A 1 135 ? 19.800 -14.337 30.483 1.00 47.82 135 PRO B O 1
ATOM 1027 N N . GLU A 1 136 ? 18.975 -14.658 32.561 1.00 43.06 136 GLU B N 1
ATOM 1028 C CA . GLU A 1 136 ? 17.981 -15.623 32.108 1.00 49.51 136 GLU B CA 1
ATOM 1029 C C . GLU A 1 136 ? 17.071 -15.031 31.037 1.00 49.51 136 GLU B C 1
ATOM 1030 O O . GLU A 1 136 ? 16.369 -15.782 30.345 1.00 48.60 136 GLU B O 1
ATOM 1032 N N . ILE A 1 137 ? 17.111 -13.706 30.865 1.00 47.85 137 ILE B N 1
ATOM 1033 C CA . ILE A 1 137 ? 16.335 -13.034 29.832 1.00 46.20 137 ILE B CA 1
ATOM 1034 C C . ILE A 1 137 ? 16.590 -13.659 28.467 1.00 48.57 137 ILE B C 1
ATOM 1035 O O . ILE A 1 137 ? 15.658 -13.810 27.663 1.00 49.45 137 ILE B O 1
ATOM 1040 N N . ALA A 1 138 ? 17.836 -14.076 28.193 1.00 48.10 138 ALA B N 1
ATOM 1041 C CA . ALA A 1 138 ? 18.101 -14.700 26.897 1.00 46.13 138 ALA B CA 1
ATOM 1042 C C . ALA A 1 138 ? 17.143 -15.858 26.662 1.00 50.70 138 ALA B C 1
ATOM 1043 O O . ALA A 1 138 ? 16.387 -15.861 25.680 1.00 48.82 138 ALA B O 1
ATOM 1045 N N . HIS A 1 139 ? 17.023 -16.746 27.657 1.00 50.78 139 HIS B N 1
ATOM 1046 C CA . HIS A 1 139 ? 16.082 -17.852 27.536 1.00 49.11 139 HIS B CA 1
ATOM 1047 C C . HIS A 1 139 ? 14.669 -17.318 27.388 1.00 48.26 139 HIS B C 1
ATOM 1048 O O . HIS A 1 139 ? 13.951 -17.680 26.446 1.00 52.91 139 HIS B O 1
ATOM 1055 N N . TRP A 1 140 ? 14.281 -16.390 28.266 1.00 45.22 140 TRP B N 1
ATOM 1056 C CA . TRP A 1 140 ? 12.920 -15.879 28.212 1.00 48.67 140 TRP B CA 1
ATOM 1057 C C . TRP A 1 140 ? 12.628 -15.242 26.867 1.00 51.20 140 TRP B C 1
ATOM 1058 O O . TRP A 1 140 ? 11.490 -15.304 26.381 1.00 49.75 140 TRP B O 1
ATOM 1069 N N . PHE A 1 141 ? 13.642 -14.650 26.232 1.00 49.49 141 PHE B N 1
ATOM 1070 C CA . PHE A 1 141 ? 13.381 -14.041 24.938 1.00 47.39 141 PHE B CA 1
ATOM 1071 C C . PHE A 1 141 ? 13.159 -15.114 23.885 1.00 47.93 141 PHE B C 1
ATOM 1072 O O . PHE A 1 141 ? 12.174 -15.066 23.138 1.00 47.91 141 PHE B O 1
ATOM 1080 N N . ALA A 1 142 ? 14.031 -16.128 23.854 1.00 47.87 142 ALA B N 1
ATOM 1081 C CA . ALA A 1 142 ? 13.935 -17.134 22.802 1.00 48.73 142 ALA B CA 1
ATOM 1082 C C . ALA A 1 142 ? 12.581 -17.823 22.842 1.00 49.19 142 ALA B C 1
ATOM 1083 O O . ALA A 1 142 ? 11.855 -17.848 21.840 1.00 46.93 142 ALA B O 1
ATOM 1085 N N . ASP A 1 143 ? 12.166 -18.260 24.034 1.00 48.59 143 ASP B N 1
ATOM 1086 C CA . ASP A 1 143 ? 10.870 -18.915 24.171 1.00 51.31 143 ASP B CA 1
ATOM 1087 C C . ASP A 1 143 ? 9.747 -18.004 23.699 1.00 46.28 143 ASP B C 1
ATOM 1088 O O . ASP A 1 143 ? 8.763 -18.472 23.118 1.00 46.41 143 ASP B O 1
ATOM 1093 N N . TYR A 1 144 ? 9.852 -16.707 23.975 1.00 46.93 144 TYR B N 1
ATOM 1094 C CA . TYR A 1 144 ? 8.894 -15.768 23.409 1.00 49.01 144 TYR B CA 1
ATOM 1095 C C . TYR A 1 144 ? 8.990 -15.778 21.884 1.00 47.71 144 TYR B C 1
ATOM 1096 O O . TYR A 1 144 ? 8.047 -16.181 21.186 1.00 44.17 144 TYR B O 1
ATOM 1105 N N . ALA A 1 145 ? 10.165 -15.413 21.359 1.00 45.75 145 ALA B N 1
ATOM 1106 C CA . ALA A 1 145 ? 10.384 -15.401 19.916 1.00 44.87 145 ALA B CA 1
ATOM 1107 C C . ALA A 1 145 ? 9.994 -16.725 19.279 1.00 47.81 145 ALA B C 1
ATOM 1108 O O . ALA A 1 145 ? 9.274 -16.756 18.271 1.00 50.18 145 ALA B O 1
ATOM 1110 N N . GLY A 1 146 ? 10.429 -17.833 19.885 1.00 48.21 146 GLY B N 1
ATOM 1111 C CA . GLY A 1 146 ? 10.106 -19.141 19.344 1.00 45.15 146 GLY B CA 1
ATOM 1112 C C . GLY A 1 146 ? 8.631 -19.280 19.053 1.00 48.16 146 GLY B C 1
ATOM 1113 O O . GLY A 1 146 ? 8.233 -19.566 17.918 1.00 49.07 146 GLY B O 1
ATOM 1114 N N . ALA A 1 147 ? 7.794 -18.995 20.056 1.00 44.11 147 ALA B N 1
ATOM 1115 C CA . ALA A 1 147 ? 6.359 -19.155 19.868 1.00 45.60 147 ALA B CA 1
ATOM 1116 C C . ALA A 1 147 ? 5.891 -18.339 18.672 1.00 50.56 147 ALA B C 1
ATOM 1117 O O . ALA A 1 147 ? 5.201 -18.851 17.776 1.00 48.88 147 ALA B O 1
ATOM 1119 N N . MET A 1 148 ? 6.341 -17.083 18.601 1.00 49.49 148 MET B N 1
ATOM 1120 C CA . MET A 1 148 ? 5.942 -16.217 17.504 1.00 47.58 148 MET B CA 1
ATOM 1121 C C . MET A 1 148 ? 6.300 -16.850 16.174 1.00 48.09 148 MET B C 1
ATOM 1122 O O . MET A 1 148 ? 5.451 -16.954 15.281 1.00 51.28 148 MET B O 1
ATOM 1127 N N . PHE A 1 149 ? 7.535 -17.340 16.042 1.00 46.44 149 PHE B N 1
ATOM 1128 C CA . PHE A 1 149 ? 7.901 -17.988 14.791 1.00 47.98 149 PHE B CA 1
ATOM 1129 C C . PHE A 1 149 ? 6.945 -19.132 14.506 1.00 50.16 149 PHE B C 1
ATOM 1130 O O . PHE A 1 149 ? 6.278 -19.156 13.460 1.00 54.27 149 PHE B O 1
ATOM 1138 N N . GLU A 1 150 ? 6.755 -20.004 15.503 1.00 47.10 150 GLU B N 1
ATOM 1139 C CA . GLU A 1 150 ? 5.926 -21.190 15.337 1.00 48.60 150 GLU B CA 1
ATOM 1140 C C . GLU A 1 150 ? 4.530 -20.839 14.853 1.00 56.49 150 GLU B C 1
ATOM 1141 O O . GLU A 1 150 ? 3.834 -21.683 14.271 1.00 57.34 150 GLU B O 1
ATOM 1147 N N . ARG A 1 151 ? 4.151 -19.573 14.957 1.00 57.80 151 ARG B N 1
ATOM 1148 C CA . ARG A 1 151 ? 2.800 -19.221 14.569 1.00 53.31 151 ARG B CA 1
ATOM 1149 C C . ARG A 1 151 ? 2.781 -18.526 13.218 1.00 51.83 151 ARG B C 1
ATOM 1150 O O . ARG A 1 151 ? 1.940 -18.842 12.374 1.00 54.32 151 ARG B O 1
ATOM 1158 N N . LEU A 1 152 ? 3.705 -17.595 12.981 1.00 49.68 152 LEU B N 1
ATOM 1159 C CA . LEU A 1 152 ? 3.622 -16.824 11.747 1.00 51.67 152 LEU B CA 1
ATOM 1160 C C . LEU A 1 152 ? 4.917 -16.752 10.938 1.00 53.42 152 LEU B C 1
ATOM 1161 O O . LEU A 1 152 ? 5.067 -15.808 10.152 1.00 51.29 152 LEU B O 1
ATOM 1166 N N . ASP A 1 153 ? 5.867 -17.693 11.100 1.00 52.59 153 ASP B N 1
ATOM 1167 C CA . ASP A 1 153 ? 7.136 -17.529 10.381 1.00 49.06 153 ASP B CA 1
ATOM 1168 C C . ASP A 1 153 ? 6.976 -17.627 8.875 1.00 56.29 153 ASP B C 1
ATOM 1169 O O . ASP A 1 153 ? 7.682 -16.939 8.133 1.00 61.99 153 ASP B O 1
ATOM 1174 N N . GLY A 1 154 ? 6.010 -18.410 8.403 1.00 55.46 154 GLY B N 1
ATOM 1175 C CA . GLY A 1 154 ? 5.770 -18.462 6.982 1.00 53.42 154 GLY B CA 1
ATOM 1176 C C . GLY A 1 154 ? 5.271 -17.133 6.447 1.00 52.91 154 GLY B C 1
ATOM 1177 O O . GLY A 1 154 ? 5.830 -16.585 5.487 1.00 56.62 154 GLY B O 1
ATOM 1178 N N . ARG A 1 155 ? 4.254 -16.558 7.097 1.00 53.59 155 ARG B N 1
ATOM 1179 C CA . ARG A 1 155 ? 3.726 -15.290 6.625 1.00 54.83 155 ARG B CA 1
ATOM 1180 C C . ARG A 1 155 ? 4.602 -14.074 6.942 1.00 55.10 155 ARG B C 1
ATOM 1181 O O . ARG A 1 155 ? 4.786 -13.260 6.064 1.00 57.77 155 ARG B O 1
ATOM 1189 N N . VAL A 1 156 ? 5.019 -13.868 8.215 1.00 53.16 156 VAL B N 1
ATOM 1190 C CA . VAL A 1 156 ? 5.938 -12.774 8.493 1.00 52.43 156 VAL B CA 1
ATOM 1191 C C . VAL A 1 156 ? 7.305 -13.324 8.085 1.00 51.19 156 VAL B C 1
ATOM 1192 O O . VAL A 1 156 ? 7.775 -14.355 8.583 1.00 53.80 156 VAL B O 1
ATOM 1196 N N . LYS A 1 157 ? 7.989 -12.578 7.248 1.00 48.32 157 LYS B N 1
ATOM 1197 C CA . LYS A 1 157 ? 9.135 -13.094 6.578 1.00 49.41 157 LYS B CA 1
ATOM 1198 C C . LYS A 1 157 ? 10.316 -12.209 6.825 1.00 47.57 157 LYS B C 1
ATOM 1199 O O . LYS A 1 157 ? 11.422 -12.569 6.425 1.00 46.43 157 LYS B O 1
ATOM 1201 N N . ARG A 1 158 ? 10.113 -11.079 7.500 1.00 48.96 158 ARG B N 1
ATOM 1202 C CA . ARG A 1 158 ? 11.196 -10.192 7.908 1.00 46.09 158 ARG B CA 1
ATOM 1203 C C . ARG A 1 158 ? 10.968 -9.877 9.381 1.00 44.05 158 ARG B C 1
ATOM 1204 O O . ARG A 1 158 ? 10.007 -9.179 9.725 1.00 44.91 158 ARG B O 1
ATOM 1206 N N . TRP A 1 159 ? 11.821 -10.424 10.252 1.00 45.70 159 TRP B N 1
ATOM 1207 C CA . TRP A 1 159 ? 11.732 -10.218 11.694 1.00 41.86 159 TRP B CA 1
ATOM 1208 C C . TRP A 1 159 ? 12.905 -9.391 12.201 1.00 39.40 159 TRP B C 1
ATOM 1209 O O . TRP A 1 159 ? 14.032 -9.508 11.710 1.00 37.95 159 TRP B O 1
ATOM 1220 N N . ALA A 1 160 ? 12.626 -8.565 13.207 1.00 42.47 160 ALA B N 1
ATOM 1221 C CA . ALA A 1 160 ? 13.645 -7.848 13.961 1.00 40.24 160 ALA B CA 1
ATOM 1222 C C . ALA A 1 160 ? 13.556 -8.256 15.427 1.00 41.09 160 ALA B C 1
ATOM 1223 O O . ALA A 1 160 ? 12.457 -8.375 15.984 1.00 40.16 160 ALA B O 1
ATOM 1225 N N . THR A 1 161 ? 14.713 -8.497 16.046 1.00 40.89 161 THR B N 1
ATOM 1226 C CA . THR A 1 161 ? 14.730 -8.886 17.455 1.00 43.84 161 THR B CA 1
ATOM 1227 C C . THR A 1 161 ? 14.385 -7.707 18.362 1.00 42.54 161 THR B C 1
ATOM 1228 O O . THR A 1 161 ? 13.360 -7.717 19.056 1.00 43.22 161 THR B O 1
ATOM 1232 N N . LEU A 1 162 ? 15.227 -6.675 18.363 1.00 41.11 162 LEU B N 1
ATOM 1233 C CA . LEU A 1 162 ? 15.095 -5.544 19.268 1.00 37.72 162 LEU B CA 1
ATOM 1234 C C . LEU A 1 162 ? 14.977 -4.244 18.484 1.00 40.71 162 LEU B C 1
ATOM 1235 O O . LEU A 1 162 ? 15.511 -4.114 17.380 1.00 45.23 162 LEU B O 1
ATOM 1240 N N . ASN A 1 163 ? 14.262 -3.279 19.058 1.00 41.84 163 ASN B N 1
ATOM 1241 C CA . ASN A 1 163 ? 14.139 -1.943 18.482 1.00 40.41 163 ASN B CA 1
ATOM 1242 C C . ASN A 1 163 ? 14.889 -0.957 19.368 1.00 40.08 163 ASN B C 1
ATOM 1243 O O . ASN A 1 163 ? 14.502 -0.734 20.521 1.00 40.72 163 ASN B O 1
ATOM 1248 N N . GLU A 1 164 ? 15.956 -0.368 18.824 1.00 39.65 164 GLU B N 1
ATOM 1249 C CA . GLU A 1 164 ? 16.740 0.668 19.490 1.00 39.18 164 GLU B CA 1
ATOM 1250 C C . GLU A 1 164 ? 17.156 0.245 20.895 1.00 39.60 164 GLU B C 1
ATOM 1251 O O . GLU A 1 164 ? 16.627 0.777 21.879 1.00 41.41 164 GLU B O 1
ATOM 1257 N N . PRO A 1 165 ? 18.080 -0.711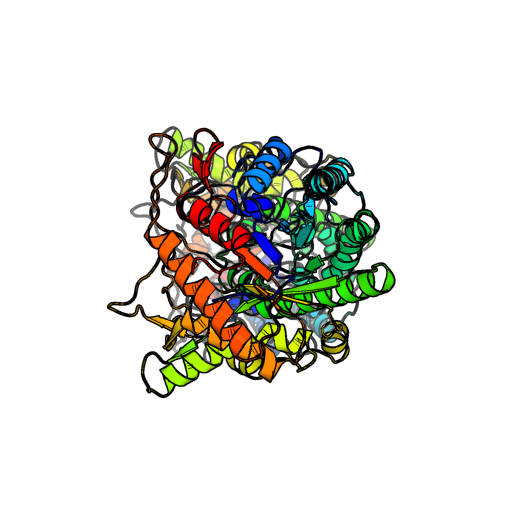 21.036 1.00 39.55 165 PRO B N 1
ATOM 1258 C CA . PRO A 1 165 ? 18.550 -1.068 22.384 1.00 38.66 165 PRO B CA 1
ATOM 1259 C C . PRO A 1 165 ? 19.183 0.099 23.113 1.00 37.29 165 PRO B C 1
ATOM 1260 O O . PRO A 1 165 ? 19.175 0.131 24.353 1.00 37.17 165 PRO B O 1
ATOM 1264 N N . TRP A 1 166 ? 19.720 1.072 22.374 1.00 37.59 166 TRP B N 1
ATOM 1265 C CA . TRP A 1 166 ? 20.366 2.207 23.018 1.00 38.00 166 TRP B CA 1
ATOM 1266 C C . TRP A 1 166 ? 19.350 3.095 23.715 1.00 38.23 166 TRP B C 1
ATOM 1267 O O . TRP A 1 166 ? 19.601 3.576 24.822 1.00 36.60 166 TRP B O 1
ATOM 1278 N N . VAL A 1 167 ? 18.203 3.339 23.082 1.00 36.94 167 VAL B N 1
ATOM 1279 C CA . VAL A 1 167 ? 17.171 4.104 23.766 1.00 35.43 167 VAL B CA 1
ATOM 1280 C C . VAL A 1 167 ? 16.652 3.312 24.952 1.00 35.67 167 VAL B C 1
ATOM 1281 O O . VAL A 1 167 ? 16.482 3.862 26.046 1.00 38.87 167 VAL B O 1
ATOM 1283 N N . ILE A 1 168 ? 16.492 1.994 24.778 1.00 34.22 168 ILE B N 1
ATOM 1284 C CA . ILE A 1 168 ? 16.062 1.120 25.869 1.00 36.06 168 ILE B CA 1
ATOM 1285 C C . ILE A 1 168 ? 16.940 1.320 27.099 1.00 36.81 168 ILE B C 1
ATOM 1286 O O . ILE A 1 168 ? 16.448 1.623 28.190 1.00 34.22 168 ILE B O 1
ATOM 1291 N N . THR A 1 169 ? 18.261 1.202 26.929 1.00 36.90 169 THR B N 1
ATOM 1292 C CA . THR A 1 169 ? 19.165 1.282 28.075 1.00 36.99 169 THR B CA 1
ATOM 1293 C C . THR A 1 169 ? 19.334 2.713 28.574 1.00 36.96 169 THR B C 1
ATOM 1294 O O . THR A 1 169 ? 19.165 2.982 29.768 1.00 39.23 169 THR B O 1
ATOM 1298 N N . ASP A 1 170 ? 19.705 3.638 27.683 1.00 34.38 170 ASP B N 1
ATOM 1299 C CA . ASP A 1 170 ? 20.018 5.000 28.103 1.00 34.07 170 ASP B CA 1
ATOM 1300 C C . ASP A 1 170 ? 18.823 5.688 28.748 1.00 35.86 170 ASP B C 1
ATOM 1301 O O . ASP A 1 170 ? 18.991 6.472 29.691 1.00 34.88 170 ASP B O 1
ATOM 1306 N N . GLY A 1 171 ? 17.611 5.431 28.252 1.00 36.22 171 GLY B N 1
ATOM 1307 C CA . GLY A 1 171 ? 16.441 6.062 28.815 1.00 36.07 171 GLY B CA 1
ATOM 1308 C C . GLY A 1 171 ? 15.840 5.272 29.954 1.00 36.58 171 GLY B C 1
ATOM 1309 O O . GLY A 1 171 ? 15.360 5.858 30.928 1.00 37.77 171 GLY B O 1
ATOM 1310 N N . GLY A 1 172 ? 15.833 3.944 29.839 1.00 35.47 172 GLY B N 1
ATOM 1311 C CA . GLY A 1 172 ? 15.178 3.107 30.821 1.00 35.94 172 GLY B CA 1
ATOM 1312 C C . GLY A 1 172 ? 16.023 2.725 32.014 1.00 38.39 172 GLY B C 1
ATOM 1313 O O . GLY A 1 172 ? 15.485 2.423 33.083 1.00 40.28 172 GLY B O 1
ATOM 1314 N N . TYR A 1 173 ? 17.346 2.717 31.847 1.00 37.96 173 TYR B N 1
ATOM 1315 C CA . TYR A 1 173 ? 18.241 2.219 32.882 1.00 38.96 173 TYR B CA 1
ATOM 1316 C C . TYR A 1 173 ? 19.323 3.201 33.315 1.00 38.77 173 TYR B C 1
ATOM 1317 O O . TYR A 1 173 ? 19.842 3.063 34.427 1.00 35.24 173 TYR B O 1
ATOM 1326 N N . LEU A 1 174 ? 19.676 4.180 32.490 1.00 39.86 174 LEU B N 1
ATOM 1327 C CA . LEU A 1 174 ? 20.692 5.149 32.871 1.00 37.64 174 LEU B CA 1
ATOM 1328 C C . LEU A 1 174 ? 20.096 6.436 33.423 1.00 36.67 174 LEU B C 1
ATOM 1329 O O . LEU A 1 174 ? 20.556 6.930 34.451 1.00 39.82 174 LEU B O 1
ATOM 1334 N N . HIS A 1 175 ? 19.064 6.984 32.786 1.00 39.16 175 HIS B N 1
ATOM 1335 C CA . HIS A 1 175 ? 18.458 8.222 33.252 1.00 39.42 175 HIS B CA 1
ATOM 1336 C C . HIS A 1 175 ? 17.009 8.061 33.679 1.00 40.20 175 HIS B C 1
ATOM 1337 O O . HIS A 1 175 ? 16.393 9.046 34.101 1.00 46.38 175 HIS B O 1
ATOM 1344 N N . GLY A 1 176 ? 16.452 6.856 33.608 1.00 36.59 176 GLY B N 1
ATOM 1345 C CA . GLY A 1 176 ? 15.102 6.642 34.093 1.00 38.34 176 GLY B CA 1
ATOM 1346 C C . GLY A 1 176 ? 14.027 7.460 33.416 1.00 40.97 176 GLY B C 1
ATOM 1347 O O . GLY A 1 176 ? 12.922 7.567 33.952 1.00 42.80 176 GLY B O 1
ATOM 1348 N N . ALA A 1 177 ? 14.304 8.016 32.228 1.00 42.77 177 ALA B N 1
ATOM 1349 C CA . ALA A 1 177 ? 13.312 8.784 31.481 1.00 38.56 177 ALA B CA 1
ATOM 1350 C C . ALA A 1 177 ? 12.277 7.899 30.809 1.00 38.58 177 ALA B C 1
ATOM 1351 O O . ALA A 1 177 ? 11.212 8.394 30.423 1.00 41.59 177 ALA B O 1
ATOM 1353 N N . LEU A 1 178 ? 12.576 6.613 30.646 1.00 36.99 178 LEU B N 1
ATOM 1354 C CA . LEU A 1 178 ? 11.659 5.652 30.058 1.00 37.61 178 LEU B CA 1
ATOM 1355 C C . LEU A 1 178 ? 11.536 4.454 30.992 1.00 38.64 178 LEU B C 1
ATOM 1356 O O . LEU A 1 178 ? 12.337 4.271 31.914 1.00 41.98 178 LEU B O 1
ATOM 1361 N N . ALA A 1 179 ? 10.496 3.661 30.763 1.00 37.85 179 ALA B N 1
ATOM 1362 C CA . ALA A 1 179 ? 10.275 2.468 31.564 1.00 37.03 179 ALA B CA 1
ATOM 1363 C C . ALA A 1 179 ? 11.500 1.556 31.497 1.00 38.93 179 ALA B C 1
ATOM 1364 O O . ALA A 1 179 ? 12.149 1.463 30.446 1.00 35.65 179 ALA B O 1
ATOM 1366 N N . PRO A 1 180 ? 11.855 0.875 32.600 1.00 34.88 180 PRO B N 1
ATOM 1367 C CA . PRO A 1 180 ? 11.123 0.867 33.865 1.00 33.94 180 PRO B CA 1
ATOM 1368 C C . PRO A 1 180 ? 11.648 1.893 34.871 1.00 38.34 180 PRO B C 1
ATOM 1369 O O . PRO A 1 180 ? 11.524 1.682 36.080 1.00 38.31 180 PRO B O 1
ATOM 1373 N N . GLY A 1 181 ? 12.238 2.978 34.380 1.00 38.78 181 GLY B N 1
ATOM 1374 C CA . GLY A 1 181 ? 12.595 4.098 35.245 1.00 41.09 181 GLY B CA 1
ATOM 1375 C C . GLY A 1 181 ? 13.791 3.896 36.152 1.00 36.36 181 GLY B C 1
ATOM 1376 O O . GLY A 1 181 ? 13.792 4.388 37.287 1.00 38.08 181 GLY B O 1
ATOM 1377 N N . HIS A 1 182 ? 14.816 3.194 35.679 1.00 38.10 182 HIS B N 1
ATOM 1378 C CA . HIS A 1 182 ? 16.015 2.945 36.467 1.00 39.14 182 HIS B CA 1
ATOM 1379 C C . HIS A 1 182 ? 17.047 4.035 36.203 1.00 39.17 182 HIS B C 1
ATOM 1380 O O . HIS A 1 182 ? 17.180 4.520 35.075 1.00 40.40 182 HIS B O 1
ATOM 1387 N N . ARG A 1 183 ? 17.782 4.414 37.258 1.00 39.77 183 ARG B N 1
ATOM 1388 C CA . ARG A 1 183 ? 18.818 5.453 37.199 1.00 42.32 183 ARG B CA 1
ATOM 1389 C C . ARG A 1 183 ? 20.078 4.924 37.891 1.00 39.63 183 ARG B C 1
ATOM 1390 O O . ARG A 1 183 ? 20.320 5.220 39.061 1.00 40.86 183 ARG B O 1
ATOM 1398 N N . ASN A 1 184 ? 20.897 4.170 37.157 1.00 37.99 184 ASN B N 1
ATOM 1399 C CA . ASN A 1 184 ? 22.073 3.546 37.752 1.00 41.40 184 ASN B CA 1
ATOM 1400 C C . ASN A 1 184 ? 23.123 3.285 36.679 1.00 38.50 184 ASN B C 1
ATOM 1401 O O . ASN A 1 184 ? 22.835 2.613 35.684 1.00 36.17 184 ASN B O 1
ATOM 1406 N N . VAL A 1 185 ? 24.346 3.787 36.898 1.00 38.17 185 VAL B N 1
ATOM 1407 C CA . VAL A 1 185 ? 25.391 3.624 35.885 1.00 39.79 185 VAL B CA 1
ATOM 1408 C C . VAL A 1 185 ? 25.835 2.173 35.772 1.00 40.67 185 VAL B C 1
ATOM 1409 O O . VAL A 1 185 ? 26.338 1.754 34.722 1.00 42.61 185 VAL B O 1
ATOM 1413 N N . PHE A 1 186 ? 25.682 1.382 36.830 1.00 41.13 186 PHE B N 1
ATOM 1414 C CA . PHE A 1 186 ? 26.122 -0.002 36.737 1.00 41.87 186 PHE B CA 1
ATOM 1415 C C . PHE A 1 186 ? 25.151 -0.840 35.926 1.00 40.47 186 PHE B C 1
ATOM 1416 O O . PHE A 1 186 ? 25.558 -1.815 35.285 1.00 39.26 186 PHE B O 1
ATOM 1424 N N . GLU A 1 187 ? 23.874 -0.464 35.938 1.00 40.64 187 GLU B N 1
ATOM 1425 C CA . GLU A 1 187 ? 22.844 -1.272 35.304 1.00 40.50 187 GLU B CA 1
ATOM 1426 C C . GLU A 1 187 ? 22.861 -1.143 33.785 1.00 40.85 187 GLU B C 1
ATOM 1427 O O . GLU A 1 187 ? 22.683 -2.142 33.078 1.00 40.94 187 GLU B O 1
ATOM 1433 N N . ALA A 1 188 ? 23.078 0.066 33.267 1.00 37.87 188 ALA B N 1
ATOM 1434 C CA . ALA A 1 188 ? 23.008 0.282 31.823 1.00 38.42 188 ALA B CA 1
ATOM 1435 C C . ALA A 1 188 ? 23.858 -0.699 31.017 1.00 41.60 188 ALA B C 1
ATOM 1436 O O . ALA A 1 188 ? 23.335 -1.275 30.048 1.00 44.03 188 ALA B O 1
ATOM 1438 N N . PRO A 1 189 ? 25.135 -0.949 31.345 1.00 39.32 189 PRO B N 1
ATOM 1439 C CA . PRO A 1 189 ? 25.890 -1.946 30.564 1.00 40.99 189 PRO B CA 1
ATOM 1440 C C . PRO A 1 189 ? 25.411 -3.371 30.774 1.00 40.36 189 PRO B C 1
ATOM 1441 O O . PRO A 1 189 ? 25.501 -4.194 29.851 1.00 41.39 189 PRO B O 1
ATOM 1445 N N . ILE A 1 190 ? 24.894 -3.687 31.960 1.00 42.05 190 ILE B N 1
ATOM 1446 C CA . ILE A 1 190 ? 24.337 -5.016 32.190 1.00 43.74 190 ILE B CA 1
ATOM 1447 C C . ILE A 1 190 ? 23.146 -5.248 31.275 1.00 40.91 190 ILE B C 1
ATOM 1448 O O . ILE A 1 190 ? 23.043 -6.285 30.605 1.00 41.64 190 ILE B O 1
ATOM 1453 N N . ALA A 1 191 ? 22.225 -4.280 31.237 1.00 43.25 191 ALA B N 1
ATOM 1454 C CA . ALA A 1 191 ? 21.053 -4.392 30.376 1.00 43.24 191 ALA B CA 1
ATOM 1455 C C . ALA A 1 191 ? 21.442 -4.414 28.907 1.00 40.46 191 ALA B C 1
ATOM 1456 O O . ALA A 1 191 ? 20.826 -5.134 28.120 1.00 39.36 191 ALA B O 1
ATOM 1458 N N . SER A 1 192 ? 22.473 -3.656 28.522 1.00 40.23 192 SER B N 1
ATOM 1459 C CA . SER A 1 192 ? 22.928 -3.686 27.137 1.00 40.25 192 SER B CA 1
ATOM 1460 C C . SER A 1 192 ? 23.415 -5.078 26.754 1.00 40.82 192 SER B C 1
ATOM 1461 O O . SER A 1 192 ? 23.002 -5.640 25.725 1.00 43.72 192 SER B O 1
ATOM 1464 N N . ARG A 1 193 ? 24.279 -5.662 27.584 1.00 42.50 193 ARG B N 1
ATOM 1465 C CA . ARG A 1 193 ? 24.751 -7.008 27.286 1.00 45.57 193 ARG B CA 1
ATOM 1466 C C . ARG A 1 193 ? 23.590 -7.990 27.222 1.00 44.45 193 ARG B C 1
ATOM 1467 O O . ARG A 1 193 ? 23.491 -8.785 26.281 1.00 42.25 193 ARG B O 1
ATOM 1475 N N . ASN A 1 194 ? 22.695 -7.942 28.211 1.00 41.45 194 ASN B N 1
ATOM 1476 C CA . ASN A 1 194 ? 21.623 -8.929 28.263 1.00 41.37 194 ASN B CA 1
ATOM 1477 C C . ASN A 1 194 ? 20.642 -8.761 27.108 1.00 43.78 194 ASN B C 1
ATOM 1478 O O . ASN A 1 194 ? 20.100 -9.755 26.611 1.00 45.10 194 ASN B O 1
ATOM 1483 N N . LEU A 1 195 ? 20.411 -7.526 26.659 1.00 44.31 195 LEU B N 1
ATOM 1484 C CA . LEU A 1 195 ? 19.650 -7.307 25.434 1.00 39.91 195 LEU B CA 1
ATOM 1485 C C . LEU A 1 195 ? 20.311 -8.011 24.259 1.00 44.49 195 LEU B C 1
ATOM 1486 O O . LEU A 1 195 ? 19.646 -8.705 23.478 1.00 45.52 195 LEU B O 1
ATOM 1491 N N . MET A 1 196 ? 21.630 -7.836 24.110 1.00 44.43 196 MET B N 1
ATOM 1492 C CA . MET A 1 196 ? 22.308 -8.478 22.984 1.00 43.38 196 MET B CA 1
ATOM 1493 C C . MET A 1 196 ? 22.303 -9.999 23.114 1.00 46.97 196 MET B C 1
ATOM 1494 O O . MET A 1 196 ? 22.244 -10.708 22.102 1.00 47.47 196 MET B O 1
ATOM 1499 N N . LEU A 1 197 ? 22.333 -10.515 24.345 1.00 46.98 197 LEU B N 1
ATOM 1500 C CA . LEU A 1 197 ? 22.279 -11.961 24.531 1.00 44.70 197 LEU B CA 1
ATOM 1501 C C . LEU A 1 197 ? 20.904 -12.500 24.169 1.00 44.84 197 LEU B C 1
ATOM 1502 O O . LEU A 1 197 ? 20.792 -13.553 23.528 1.00 47.05 197 LEU B O 1
ATOM 1507 N N . ALA A 1 198 ? 19.846 -11.787 24.557 1.00 43.76 198 ALA B N 1
ATOM 1508 C CA . ALA A 1 198 ? 18.511 -12.169 24.115 1.00 46.19 198 ALA B CA 1
ATOM 1509 C C . ALA A 1 198 ? 18.423 -12.145 22.598 1.00 45.01 198 ALA B C 1
ATOM 1510 O O . ALA A 1 198 ? 17.858 -13.058 21.987 1.00 48.20 198 ALA B O 1
ATOM 1512 N N . HIS A 1 199 ? 19.005 -11.118 21.975 1.00 44.17 199 HIS B N 1
ATOM 1513 C CA . HIS A 1 199 ? 19.044 -11.038 20.517 1.00 45.14 199 HIS B CA 1
ATOM 1514 C C . HIS A 1 199 ? 19.695 -12.275 19.903 1.00 45.76 199 HIS B C 1
ATOM 1515 O O . HIS A 1 199 ? 19.135 -12.904 18.996 1.00 47.91 199 HIS B O 1
ATOM 1522 N N . GLY A 1 200 ? 20.896 -12.619 20.365 1.00 46.26 200 GLY B N 1
ATOM 1523 C CA . GLY A 1 200 ? 21.584 -13.776 19.811 1.00 47.47 200 GLY B CA 1
ATOM 1524 C C . GLY A 1 200 ? 20.820 -15.072 20.015 1.00 47.78 200 GLY B C 1
ATOM 1525 O O . GLY A 1 200 ? 20.745 -15.913 19.111 1.00 47.68 200 GLY B O 1
ATOM 1526 N N . ALA A 1 201 ? 20.238 -15.249 21.204 1.00 48.30 201 ALA B N 1
ATOM 1527 C CA . ALA A 1 201 ? 19.481 -16.464 21.478 1.00 46.29 201 ALA B CA 1
ATOM 1528 C C . ALA A 1 201 ? 18.259 -16.556 20.581 1.00 45.06 201 ALA B C 1
ATOM 1529 O O . ALA A 1 201 ? 17.901 -17.644 20.114 1.00 48.81 201 ALA B O 1
ATOM 1531 N N . ALA A 1 202 ? 17.619 -15.418 20.310 1.00 44.81 202 ALA B N 1
ATOM 1532 C CA . ALA A 1 202 ? 16.472 -15.426 19.409 1.00 48.56 202 ALA B CA 1
ATOM 1533 C C . ALA A 1 202 ? 16.896 -15.749 17.983 1.00 45.64 202 ALA B C 1
ATOM 1534 O O . ALA A 1 202 ? 16.197 -16.485 17.279 1.00 44.76 202 ALA B O 1
ATOM 1536 N N . VAL A 1 203 ? 18.051 -15.235 17.550 1.00 43.01 203 VAL B N 1
ATOM 1537 C CA . VAL A 1 203 ? 18.530 -15.552 16.205 1.00 46.77 203 VAL B CA 1
ATOM 1538 C C . VAL A 1 203 ? 18.812 -17.044 16.076 1.00 48.22 203 VAL B C 1
ATOM 1539 O O . VAL A 1 203 ? 18.492 -17.667 15.057 1.00 52.64 203 VAL B O 1
ATOM 1543 N N . GLN A 1 204 ? 19.414 -17.639 17.103 1.00 47.65 204 GLN B N 1
ATOM 1544 C CA . GLN A 1 204 ? 19.672 -19.078 17.077 1.00 47.68 204 GLN B CA 1
ATOM 1545 C C . GLN A 1 204 ? 18.369 -19.873 17.023 1.00 47.32 204 GLN B C 1
ATOM 1546 O O . GLN A 1 204 ? 18.235 -20.827 16.238 1.00 49.37 204 GLN B O 1
ATOM 1552 N N . ARG A 1 205 ? 17.415 -19.526 17.894 1.00 45.78 205 ARG B N 1
ATOM 1553 C CA . ARG A 1 205 ? 16.117 -20.194 17.883 1.00 46.42 205 ARG B CA 1
ATOM 1554 C C . ARG A 1 205 ? 15.469 -20.096 16.511 1.00 53.72 205 ARG B C 1
ATOM 1555 O O . ARG A 1 205 ? 14.871 -21.063 16.018 1.00 55.82 205 ARG B O 1
ATOM 1563 N N . TYR A 1 206 ? 15.584 -18.933 15.874 1.00 52.81 206 TYR B N 1
ATOM 1564 C CA . TYR A 1 206 ? 15.000 -18.772 14.553 1.00 49.40 206 TYR B CA 1
ATOM 1565 C C . TYR A 1 206 ? 15.708 -19.659 13.542 1.00 53.31 206 TYR B C 1
ATOM 1566 O O . TYR A 1 206 ? 15.058 -20.266 12.682 1.00 54.00 206 TYR B O 1
ATOM 1575 N N . ARG A 1 207 ? 17.041 -19.745 13.627 1.00 50.61 207 ARG B N 1
ATOM 1576 C CA . ARG A 1 207 ? 17.789 -20.590 12.699 1.00 49.58 207 ARG B CA 1
ATOM 1577 C C . ARG A 1 207 ? 17.366 -22.047 12.813 1.00 50.90 207 ARG B C 1
ATOM 1578 O O . ARG A 1 207 ? 17.378 -22.786 11.822 1.00 49.52 207 ARG B O 1
ATOM 1586 N N . GLN A 1 208 ? 17.020 -22.494 14.016 1.00 51.79 208 GLN B N 1
ATOM 1587 C CA . GLN A 1 208 ? 16.515 -23.861 14.107 1.00 53.25 208 GLN B CA 1
ATOM 1588 C C . GLN A 1 208 ? 15.077 -23.957 13.598 1.00 51.73 208 GLN B C 1
ATOM 1589 O O . GLN A 1 208 ? 14.708 -24.955 12.968 1.00 52.44 208 GLN B O 1
ATOM 1595 N N . ALA A 1 209 ? 14.248 -22.934 13.841 1.00 52.98 209 ALA B N 1
ATOM 1596 C CA . ALA A 1 209 ? 12.822 -23.054 13.546 1.00 53.92 209 ALA B CA 1
ATOM 1597 C C . ALA A 1 209 ? 12.341 -22.288 12.316 1.00 60.58 209 ALA B C 1
ATOM 1598 O O . ALA A 1 209 ? 11.269 -22.616 11.794 1.00 62.43 209 ALA B O 1
ATOM 1600 N N . GLY A 1 210 ? 13.093 -21.303 11.825 1.00 58.16 210 GLY B N 1
ATOM 1601 C CA . GLY A 1 210 ? 12.599 -20.369 10.826 1.00 54.68 210 GLY B CA 1
ATOM 1602 C C . GLY A 1 210 ? 13.246 -20.556 9.467 1.00 53.94 210 GLY B C 1
ATOM 1603 O O . GLY A 1 210 ? 14.366 -21.061 9.361 1.00 54.80 210 GLY B O 1
ATOM 1604 N N . LYS A 1 211 ? 12.522 -20.151 8.419 1.00 52.98 211 LYS B N 1
ATOM 1605 C CA . LYS A 1 211 ? 12.986 -20.299 7.047 1.00 53.31 211 LYS B CA 1
ATOM 1606 C C . LYS A 1 211 ? 13.281 -18.986 6.325 1.00 56.20 211 LYS B C 1
ATOM 1607 O O . LYS A 1 211 ? 13.940 -19.021 5.280 1.00 54.35 211 LYS B O 1
ATOM 1609 N N . HIS A 1 212 ? 12.816 -17.849 6.827 1.00 54.21 212 HIS B N 1
ATOM 1610 C CA . HIS A 1 212 ? 12.913 -16.576 6.111 1.00 53.30 212 HIS B CA 1
ATOM 1611 C C . HIS A 1 212 ? 14.009 -15.728 6.732 1.00 54.25 212 HIS B C 1
ATOM 1612 O O . HIS A 1 212 ? 15.099 -16.257 6.986 1.00 54.05 212 HIS B O 1
ATOM 1619 N N . GLU A 1 213 ? 13.793 -14.434 6.987 1.00 53.88 213 GLU B N 1
ATOM 1620 C CA . GLU A 1 213 ? 14.830 -13.468 7.311 1.00 51.82 213 GLU B CA 1
ATOM 1621 C C . GLU A 1 213 ? 14.673 -12.988 8.751 1.00 48.68 213 GLU B C 1
ATOM 1622 O O . GLU A 1 213 ? 13.549 -12.853 9.249 1.00 48.60 213 GLU B O 1
ATOM 1628 N N . ILE A 1 214 ? 15.796 -12.719 9.419 1.00 45.57 214 ILE B N 1
ATOM 1629 C CA . ILE A 1 214 ? 15.777 -12.137 10.760 1.00 44.68 214 ILE B CA 1
ATOM 1630 C C . ILE A 1 214 ? 16.951 -11.174 10.921 1.00 43.06 214 ILE B C 1
ATOM 1631 O O . ILE A 1 214 ? 18.056 -11.427 10.425 1.00 44.31 214 ILE B O 1
ATOM 1636 N N . GLY A 1 215 ? 16.702 -10.058 11.606 1.00 39.08 215 GLY B N 1
ATOM 1637 C CA . GLY A 1 215 ? 17.707 -9.023 11.765 1.00 36.53 215 GLY B CA 1
ATOM 1638 C C . GLY A 1 215 ? 17.539 -8.201 13.026 1.00 38.30 215 GLY B C 1
ATOM 1639 O O . GLY A 1 215 ? 16.877 -8.637 13.972 1.00 41.84 215 GLY B O 1
ATOM 1640 N N . LEU A 1 216 ? 18.115 -7.001 13.051 1.00 37.45 216 LEU B N 1
ATOM 1641 C CA . LEU A 1 216 ? 18.104 -6.162 14.243 1.00 37.10 216 LEU B CA 1
ATOM 1642 C C . LEU A 1 216 ? 17.889 -4.707 13.846 1.00 39.28 216 LEU B C 1
ATOM 1643 O O . LEU A 1 216 ? 18.265 -4.280 12.749 1.00 38.27 216 LEU B O 1
ATOM 1648 N N . VAL A 1 217 ? 17.279 -3.945 14.752 1.00 36.61 217 VAL B N 1
ATOM 1649 C CA . VAL A 1 217 ? 16.958 -2.544 14.517 1.00 35.02 217 VAL B CA 1
ATOM 1650 C C . VAL A 1 217 ? 17.703 -1.694 15.536 1.00 37.69 217 VAL B C 1
ATOM 1651 O O . VAL A 1 217 ? 17.499 -1.841 16.749 1.00 40.21 217 VAL B O 1
ATOM 1655 N N . VAL A 1 218 ? 18.577 -0.822 15.047 1.00 36.78 218 VAL B N 1
ATOM 1656 C CA . VAL A 1 218 ? 19.302 0.114 15.892 1.00 34.94 218 VAL B CA 1
ATOM 1657 C C . VAL A 1 218 ? 19.008 1.524 15.412 1.00 33.78 218 VAL B C 1
ATOM 1658 O O . VAL A 1 218 ? 18.725 1.751 14.232 1.00 35.57 218 VAL B O 1
ATOM 1662 N N . ASN A 1 219 ? 19.025 2.464 16.343 1.00 32.37 219 ASN B N 1
ATOM 1663 C CA . ASN A 1 219 ? 19.053 3.871 15.995 1.00 31.32 219 ASN B CA 1
ATOM 1664 C C . ASN A 1 219 ? 20.491 4.363 15.904 1.00 33.57 219 ASN B C 1
ATOM 1665 O O . ASN A 1 219 ? 21.374 3.915 16.639 1.00 40.25 219 ASN B O 1
ATOM 1670 N N . ILE A 1 220 ? 20.724 5.293 14.988 1.00 34.26 220 ILE B N 1
ATOM 1671 C CA . ILE A 1 220 ? 22.035 5.896 14.804 1.00 36.59 220 ILE B CA 1
ATOM 1672 C C . ILE A 1 220 ? 21.854 7.398 14.677 1.00 37.61 220 ILE B C 1
ATOM 1673 O O . ILE A 1 220 ? 20.975 7.864 13.945 1.00 38.17 220 ILE B O 1
ATOM 1678 N N . GLU A 1 221 ? 22.681 8.149 15.390 1.00 40.33 221 GLU B N 1
ATOM 1679 C CA . GLU A 1 221 ? 22.637 9.607 15.372 1.00 40.47 221 GLU B CA 1
ATOM 1680 C C . GLU A 1 221 ? 24.066 10.092 15.196 1.00 41.93 221 GLU B C 1
ATOM 1681 O O . GLU A 1 221 ? 24.865 10.004 16.151 1.00 41.78 221 GLU B O 1
ATOM 1687 N N . PRO A 1 222 ? 24.434 10.578 14.010 1.00 40.48 222 PRO B N 1
ATOM 1688 C CA . PRO A 1 222 ? 25.810 11.035 13.786 1.00 42.45 222 PRO B CA 1
ATOM 1689 C C . PRO A 1 222 ? 26.225 12.100 14.791 1.00 41.82 222 PRO B C 1
ATOM 1690 O O . PRO A 1 222 ? 25.402 12.811 15.372 1.00 40.48 222 PRO B O 1
ATOM 1694 N N . LYS A 1 223 ? 27.533 12.199 14.993 1.00 41.97 223 LYS B N 1
ATOM 1695 C CA . LYS A 1 223 ? 28.094 13.072 16.010 1.00 43.21 223 LYS B CA 1
ATOM 1696 C C . LYS A 1 223 ? 29.049 14.072 15.381 1.00 40.96 223 LYS B C 1
ATOM 1697 O O . LYS A 1 223 ? 29.795 13.743 14.454 1.00 37.28 223 LYS B O 1
ATOM 1703 N N . TYR A 1 224 ? 28.987 15.305 15.875 1.00 41.78 224 TYR B N 1
ATOM 1704 C CA . TYR A 1 224 ? 29.788 16.408 15.398 1.00 41.43 224 TYR B CA 1
ATOM 1705 C C . TYR A 1 224 ? 30.278 17.173 16.617 1.00 41.83 224 TYR B C 1
ATOM 1706 O O . TYR A 1 224 ? 29.505 17.390 17.561 1.00 40.98 224 TYR B O 1
ATOM 1715 N N . PRO A 1 225 ? 31.549 17.561 16.648 1.00 40.33 225 PRO B N 1
ATOM 1716 C CA . PRO A 1 225 ? 32.032 18.390 17.758 1.00 44.23 225 PRO B CA 1
ATOM 1717 C C . PRO A 1 225 ? 31.374 19.767 17.758 1.00 44.66 225 PRO B C 1
ATOM 1718 O O . PRO A 1 225 ? 31.169 20.381 16.707 1.00 42.81 225 PRO B O 1
ATOM 1722 N N . ALA A 1 226 ? 31.048 20.253 18.961 1.00 45.14 226 ALA B N 1
ATOM 1723 C CA . ALA A 1 226 ? 30.433 21.574 19.090 1.00 45.69 226 ALA B CA 1
ATOM 1724 C C . ALA A 1 226 ? 31.448 22.681 18.837 1.00 47.33 226 ALA B C 1
ATOM 1725 O O . ALA A 1 226 ? 31.106 23.740 18.297 1.00 45.52 226 ALA B O 1
ATOM 1727 N N . SER A 1 227 ? 32.687 22.464 19.258 1.00 51.04 227 SER B N 1
ATOM 1728 C CA . SER A 1 227 ? 33.832 23.288 18.913 1.00 51.91 227 SER B CA 1
ATOM 1729 C C . SER A 1 227 ? 34.948 22.358 18.465 1.00 50.90 227 SER B C 1
ATOM 1730 O O . SER A 1 227 ? 34.811 21.132 18.491 1.00 50.00 227 SER B O 1
ATOM 1732 N N . GLU A 1 228 ? 36.070 22.939 18.061 1.00 51.84 228 GLU B N 1
ATOM 1733 C CA . GLU A 1 228 ? 37.248 22.145 17.764 1.00 52.66 228 GLU B CA 1
ATOM 1734 C C . GLU A 1 228 ? 38.158 21.993 18.986 1.00 50.04 228 GLU B C 1
ATOM 1735 O O . GLU A 1 228 ? 39.320 21.592 18.839 1.00 50.44 228 GLU B O 1
ATOM 1741 N N . SER A 1 229 ? 37.642 22.304 20.182 1.00 50.03 229 SER B N 1
ATOM 1742 C CA . SER A 1 229 ? 38.295 21.964 21.445 1.00 46.19 229 SER B CA 1
ATOM 1743 C C . SER A 1 229 ? 38.571 20.470 21.541 1.00 45.64 229 SER B C 1
ATOM 1744 O O . SER A 1 229 ? 37.833 19.640 21.001 1.00 48.57 229 SER B O 1
ATOM 1747 N N . ASP A 1 230 ? 39.652 20.128 22.245 1.00 42.69 230 ASP B N 1
ATOM 1748 C CA . ASP A 1 230 ? 39.939 18.722 22.508 1.00 45.72 230 ASP B CA 1
ATOM 1749 C C . ASP A 1 230 ? 38.799 18.060 23.273 1.00 44.93 230 ASP B C 1
ATOM 1750 O O . ASP A 1 230 ? 38.463 16.898 23.014 1.00 43.76 230 ASP B O 1
ATOM 1755 N N . SER A 1 231 ? 38.172 18.787 24.204 1.00 46.68 231 SER B N 1
ATOM 1756 C CA . SER A 1 231 ? 37.146 18.153 25.026 1.00 46.24 231 SER B CA 1
ATOM 1757 C C . SER A 1 231 ? 35.829 18.027 24.275 1.00 44.39 231 SER B C 1
ATOM 1758 O O . SER A 1 231 ? 35.124 17.030 24.441 1.00 44.44 231 SER B O 1
ATOM 1761 N N . ASP A 1 232 ? 35.503 18.992 23.410 1.00 45.38 232 ASP B N 1
ATOM 1762 C CA . ASP A 1 232 ? 34.315 18.849 22.570 1.00 43.95 232 ASP B CA 1
ATOM 1763 C C . ASP A 1 232 ? 34.495 17.736 21.547 1.00 43.98 232 ASP B C 1
ATOM 1764 O O . ASP A 1 232 ? 33.568 16.955 21.296 1.00 44.84 232 ASP B O 1
ATOM 1769 N N . ARG A 1 233 ? 35.689 17.635 20.962 1.00 44.02 233 ARG B N 1
ATOM 1770 C CA . ARG A 1 233 ? 35.964 16.565 20.009 1.00 44.64 233 ARG B CA 1
ATOM 1771 C C . ARG A 1 233 ? 35.905 15.199 20.687 1.00 42.63 233 ARG B C 1
ATOM 1772 O O . ARG A 1 233 ? 35.306 14.248 20.159 1.00 45.46 233 ARG B O 1
ATOM 1780 N N . ASN A 1 234 ? 36.546 15.076 21.852 1.00 43.13 234 ASN B N 1
ATOM 1781 C CA . ASN A 1 234 ? 36.517 13.809 22.574 1.00 44.75 234 ASN B CA 1
ATOM 1782 C C . ASN A 1 234 ? 35.102 13.466 23.016 1.00 43.29 234 ASN B C 1
ATOM 1783 O O . ASN A 1 234 ? 34.699 12.301 22.966 1.00 44.03 234 ASN B O 1
ATOM 1788 N N . ALA A 1 235 ? 34.325 14.469 23.440 1.00 41.76 235 ALA B N 1
ATOM 1789 C CA . ALA A 1 235 ? 32.928 14.230 23.781 1.00 44.25 235 ALA B CA 1
ATOM 1790 C C . ALA A 1 235 ? 32.147 13.704 22.581 1.00 39.94 235 ALA B C 1
ATOM 1791 O O . ALA A 1 235 ? 31.345 12.774 22.717 1.00 39.98 235 ALA B O 1
ATOM 1793 N N . ALA A 1 236 ? 32.358 14.292 21.399 1.00 41.19 236 ALA B N 1
ATOM 1794 C CA . ALA A 1 236 ? 31.638 13.830 20.212 1.00 41.12 236 ALA B CA 1
ATOM 1795 C C . ALA A 1 236 ? 32.004 12.387 19.886 1.00 40.48 236 ALA B C 1
ATOM 1796 O O . ALA A 1 236 ? 31.127 11.558 19.629 1.00 39.18 236 ALA B O 1
ATOM 1798 N N . ALA A 1 237 ? 33.298 12.062 19.918 1.00 42.42 237 ALA B N 1
ATOM 1799 C CA . ALA A 1 237 ? 33.708 10.687 19.636 1.00 41.83 237 ALA B CA 1
ATOM 1800 C C . ALA A 1 237 ? 33.220 9.725 20.720 1.00 42.55 237 ALA B C 1
ATOM 1801 O O . ALA A 1 237 ? 32.896 8.563 20.431 1.00 42.70 237 ALA B O 1
ATOM 1803 N N . ARG A 1 238 ? 33.080 10.209 21.953 1.00 41.15 238 ARG B N 1
ATOM 1804 C CA . ARG A 1 238 ? 32.648 9.340 23.039 1.00 41.84 238 ARG B CA 1
ATOM 1805 C C . ARG A 1 238 ? 31.160 9.042 22.932 1.00 37.32 238 ARG B C 1
ATOM 1806 O O . ARG A 1 238 ? 30.734 7.893 23.086 1.00 36.53 238 ARG B O 1
ATOM 1814 N N . SER A 1 239 ? 30.355 10.063 22.643 1.00 37.94 239 SER B N 1
ATOM 1815 C CA . SER A 1 239 ? 28.951 9.842 22.318 1.00 40.23 239 SER B CA 1
ATOM 1816 C C . SER A 1 239 ? 28.796 8.954 21.085 1.00 39.64 239 SER B C 1
ATOM 1817 O O . SER A 1 239 ? 27.922 8.082 21.051 1.00 41.54 239 SER B O 1
ATOM 1820 N N . ASP A 1 240 ? 29.626 9.163 20.056 1.00 38.09 240 ASP B N 1
ATOM 1821 C CA . ASP A 1 240 ? 29.519 8.349 18.846 1.00 42.64 240 ASP B CA 1
ATOM 1822 C C . ASP A 1 240 ? 29.742 6.877 19.153 1.00 41.68 240 ASP B C 1
ATOM 1823 O O . ASP A 1 240 ? 29.000 6.016 18.670 1.00 43.12 240 ASP B O 1
ATOM 1828 N N . ALA A 1 241 ? 30.756 6.569 19.957 1.00 40.25 241 ALA B N 1
ATOM 1829 C CA . ALA A 1 241 ? 30.992 5.180 20.325 1.00 40.66 241 ALA B CA 1
ATOM 1830 C C . ALA A 1 241 ? 29.872 4.660 21.219 1.00 40.68 241 ALA B C 1
ATOM 1831 O O . ALA A 1 241 ? 29.348 3.560 21.006 1.00 39.49 241 ALA B O 1
ATOM 1833 N N . TYR A 1 242 ? 29.520 5.425 22.253 1.00 38.67 242 TYR B N 1
ATOM 1834 C CA . TYR A 1 242 ? 28.533 4.972 23.221 1.00 39.83 242 TYR B CA 1
ATOM 1835 C C . TYR A 1 242 ? 27.163 4.755 22.593 1.00 37.89 242 TYR B C 1
ATOM 1836 O O . TYR A 1 242 ? 26.405 3.889 23.039 1.00 38.99 242 TYR B O 1
ATOM 1845 N N . MET A 1 243 ? 26.840 5.488 21.539 1.00 40.46 243 MET B N 1
ATOM 1846 C CA . MET A 1 243 ? 25.506 5.458 20.962 1.00 42.66 243 MET B CA 1
ATOM 1847 C C . MET A 1 243 ? 25.427 4.673 19.664 1.00 42.03 243 MET B C 1
ATOM 1848 O O . MET A 1 243 ? 24.527 3.848 19.495 1.00 45.30 243 MET B O 1
ATOM 1853 N N . ASN A 1 244 ? 26.350 4.915 18.736 1.00 37.41 244 ASN B N 1
ATOM 1854 C CA . ASN A 1 244 ? 26.251 4.325 17.411 1.00 41.12 244 ASN B CA 1
ATOM 1855 C C . ASN A 1 244 ? 26.847 2.921 17.358 1.00 43.84 244 ASN B C 1
ATOM 1856 O O . ASN A 1 244 ? 26.299 2.040 16.685 1.00 41.93 244 ASN B O 1
ATOM 1861 N N . ARG A 1 245 ? 27.963 2.691 18.055 1.00 44.78 245 ARG B N 1
ATOM 1862 C CA . ARG A 1 245 ? 28.741 1.469 17.874 1.00 42.72 245 ARG B CA 1
ATOM 1863 C C . ARG A 1 245 ? 28.555 0.445 18.988 1.00 41.94 245 ARG B C 1
ATOM 1864 O O . ARG A 1 245 ? 28.914 -0.724 18.795 1.00 40.53 245 ARG B O 1
ATOM 1872 N N . GLN A 1 246 ? 27.998 0.853 20.134 1.00 44.84 246 GLN B N 1
ATOM 1873 C CA . GLN A 1 246 ? 27.914 -0.035 21.292 1.00 43.99 246 GLN B CA 1
ATOM 1874 C C . GLN A 1 246 ? 27.158 -1.320 20.982 1.00 43.38 246 GLN B C 1
ATOM 1875 O O . GLN A 1 246 ? 27.437 -2.361 21.589 1.00 42.13 246 GLN B O 1
ATOM 1881 N N . TYR A 1 247 ? 26.231 -1.288 20.022 1.00 43.61 247 TYR B N 1
ATOM 1882 C CA . TYR A 1 247 ? 25.394 -2.448 19.734 1.00 42.28 247 TYR B CA 1
ATOM 1883 C C . TYR A 1 247 ? 25.678 -3.116 18.400 1.00 42.36 247 TYR B C 1
ATOM 1884 O O . TYR A 1 247 ? 25.542 -4.338 18.308 1.00 43.08 247 TYR B O 1
ATOM 1893 N N . LEU A 1 248 ? 26.106 -2.374 17.375 1.00 44.05 248 LEU B N 1
ATOM 1894 C CA . LEU A 1 248 ? 26.376 -3.025 16.096 1.00 46.30 248 LEU B CA 1
ATOM 1895 C C . LEU A 1 248 ? 27.676 -3.815 16.132 1.00 46.33 248 LEU B C 1
ATOM 1896 O O . LEU A 1 248 ? 27.763 -4.900 15.543 1.00 48.05 248 LEU B O 1
ATOM 1901 N N . ASP A 1 249 ? 28.674 -3.309 16.856 1.00 45.02 249 ASP B N 1
ATOM 1902 C CA . ASP A 1 249 ? 29.935 -4.038 16.987 1.00 45.20 249 ASP B CA 1
ATOM 1903 C C . ASP A 1 249 ? 29.748 -5.412 17.617 1.00 44.98 249 ASP B C 1
ATOM 1904 O O . ASP A 1 249 ? 30.257 -6.398 17.056 1.00 43.30 249 ASP B O 1
ATOM 1909 N N . PRO A 1 250 ? 29.025 -5.567 18.731 1.00 44.88 250 PRO B N 1
ATOM 1910 C CA . PRO A 1 250 ? 28.783 -6.931 19.232 1.00 43.47 250 PRO B CA 1
ATOM 1911 C C . PRO A 1 250 ? 28.001 -7.790 18.255 1.00 42.65 250 PRO B C 1
ATOM 1912 O O . PRO A 1 250 ? 28.405 -8.929 17.983 1.00 41.73 250 PRO B O 1
ATOM 1916 N N . ALA A 1 251 ? 26.888 -7.269 17.719 1.00 44.01 251 ALA B N 1
ATOM 1917 C CA . ALA A 1 251 ? 26.050 -8.041 16.799 1.00 45.83 251 ALA B CA 1
ATOM 1918 C C . ALA A 1 251 ? 26.843 -8.544 15.599 1.00 41.95 251 ALA B C 1
ATOM 1919 O O . ALA A 1 251 ? 26.585 -9.640 15.088 1.00 41.93 251 ALA B O 1
ATOM 1921 N N . PHE A 1 252 ? 27.800 -7.747 15.127 1.00 40.93 252 PHE B N 1
ATOM 1922 C CA . PHE A 1 252 ? 28.656 -8.124 14.014 1.00 41.88 252 PHE B CA 1
ATOM 1923 C C . PHE A 1 252 ? 29.999 -8.690 14.470 1.00 47.36 252 PHE B C 1
ATOM 1924 O O . PHE A 1 252 ? 30.931 -8.783 13.664 1.00 47.24 252 PHE B O 1
ATOM 1932 N N . GLY A 1 253 ? 30.109 -9.084 15.737 1.00 48.62 253 GLY B N 1
ATOM 1933 C CA . GLY A 1 253 ? 31.307 -9.749 16.228 1.00 43.70 253 GLY B CA 1
ATOM 1934 C C . GLY A 1 253 ? 32.567 -8.913 16.206 1.00 46.40 253 GLY B C 1
ATOM 1935 O O . GLY A 1 253 ? 33.643 -9.428 15.882 1.00 47.09 253 GLY B O 1
ATOM 1936 N N . LEU A 1 254 ? 32.458 -7.626 16.526 1.00 48.62 254 LEU B N 1
ATOM 1937 C CA . LEU A 1 254 ? 33.623 -6.766 16.695 1.00 46.91 254 LEU B CA 1
ATOM 1938 C C . LEU A 1 254 ? 33.861 -6.413 18.158 1.00 46.03 254 LEU B C 1
ATOM 1939 O O . LEU A 1 254 ? 34.434 -5.364 18.459 1.00 50.99 254 LEU B O 1
ATOM 1944 N N . GLY A 1 255 ? 33.436 -7.279 19.073 1.00 44.52 255 GLY B N 1
ATOM 1945 C CA . GLY A 1 255 ? 33.588 -6.934 20.475 1.00 47.16 255 GLY B CA 1
ATOM 1946 C C . GLY A 1 255 ? 32.781 -5.693 20.846 1.00 48.46 255 GLY B C 1
ATOM 1947 O O . GLY A 1 255 ? 31.813 -5.314 20.179 1.00 46.66 255 GLY B O 1
ATOM 1948 N N . CYS A 1 256 ? 33.215 -5.038 21.926 1.00 48.26 256 CYS B N 1
ATOM 1949 C CA . CYS A 1 256 ? 32.572 -3.800 22.339 1.00 47.39 256 CYS B CA 1
ATOM 1950 C C . CYS A 1 256 ? 33.577 -2.657 22.342 1.00 48.16 256 CYS B C 1
ATOM 1951 O O . CYS A 1 256 ? 34.770 -2.879 22.564 1.00 50.34 256 CYS B O 1
ATOM 1954 N N . PRO A 1 257 ? 33.128 -1.426 22.107 1.00 48.09 257 PRO B N 1
ATOM 1955 C CA . PRO A 1 257 ? 34.071 -0.311 21.964 1.00 48.10 257 PRO B CA 1
ATOM 1956 C C . PRO A 1 257 ? 34.819 -0.004 23.253 1.00 50.36 257 PRO B C 1
ATOM 1957 O O . PRO A 1 257 ? 34.291 -0.137 24.361 1.00 48.89 257 PRO B O 1
ATOM 1961 N N . THR A 1 258 ? 36.080 0.407 23.083 1.00 47.44 258 THR B N 1
ATOM 1962 C CA . THR A 1 258 ? 36.922 0.795 24.211 1.00 47.81 258 THR B CA 1
ATOM 1963 C C . THR A 1 258 ? 36.290 1.912 25.037 1.00 49.71 258 THR B C 1
ATOM 1964 O O . THR A 1 258 ? 36.524 2.012 26.255 1.00 51.92 258 THR B O 1
ATOM 1968 N N . GLU A 1 259 ? 35.497 2.764 24.392 1.00 47.03 259 GLU B N 1
ATOM 1969 C CA . GLU A 1 259 ? 34.878 3.874 25.094 1.00 47.71 259 GLU B CA 1
ATOM 1970 C C . GLU A 1 259 ? 33.843 3.409 26.107 1.00 47.33 259 GLU B C 1
ATOM 1971 O O . GLU A 1 259 ? 33.519 4.167 27.017 1.00 46.74 259 GLU B O 1
ATOM 1977 N N . MET A 1 260 ? 33.355 2.172 26.009 1.00 44.40 260 MET B N 1
ATOM 1978 C CA . MET A 1 260 ? 32.526 1.640 27.084 1.00 45.36 260 MET B CA 1
ATOM 1979 C C . MET A 1 260 ? 33.313 1.605 28.386 1.00 48.80 260 MET B C 1
ATOM 1980 O O . MET A 1 260 ? 32.874 2.135 29.419 1.00 46.00 260 MET B O 1
ATOM 1985 N N . ALA A 1 261 ? 34.500 1.002 28.339 1.00 48.99 261 ALA B N 1
ATOM 1986 C CA . ALA A 1 261 ? 35.376 0.991 29.500 1.00 50.33 261 ALA B CA 1
ATOM 1987 C C . ALA A 1 261 ? 35.732 2.408 29.926 1.00 49.97 261 ALA B C 1
ATOM 1988 O O . ALA A 1 261 ? 35.601 2.761 31.102 1.00 46.15 261 ALA B O 1
ATOM 1990 N N . GLU A 1 262 ? 36.153 3.250 28.977 1.00 47.88 262 GLU B N 1
ATOM 1991 C CA . GLU A 1 262 ? 36.554 4.604 29.356 1.00 45.57 262 GLU B CA 1
ATOM 1992 C C . GLU A 1 262 ? 35.416 5.371 30.031 1.00 47.47 262 GLU B C 1
ATOM 1993 O O . GLU A 1 262 ? 35.626 6.030 31.053 1.00 49.50 262 GLU B O 1
ATOM 1999 N N . ILE A 1 263 ? 34.200 5.280 29.489 1.00 49.94 263 ILE B N 1
ATOM 2000 C CA . ILE A 1 263 ? 33.088 6.086 29.980 1.00 47.50 263 ILE B CA 1
ATOM 2001 C C . ILE A 1 263 ? 32.590 5.569 31.320 1.00 44.20 263 ILE B C 1
ATOM 2002 O O . ILE A 1 263 ? 32.228 6.357 32.202 1.00 43.79 263 ILE B O 1
ATOM 2007 N N . PHE A 1 264 ? 32.528 4.245 31.492 1.00 45.21 264 PHE B N 1
ATOM 2008 C CA . PHE A 1 264 ? 31.875 3.696 32.672 1.00 44.76 264 PHE B CA 1
ATOM 2009 C C . PHE A 1 264 ? 32.834 3.328 33.800 1.00 48.58 264 PHE B C 1
ATOM 2010 O O . PHE A 1 264 ? 32.384 3.199 34.945 1.00 48.57 264 PHE B O 1
ATOM 2018 N N . GLY A 1 265 ? 34.130 3.175 33.523 1.00 47.20 265 GLY B N 1
ATOM 2019 C CA . GLY A 1 265 ? 35.109 2.870 34.534 1.00 44.31 265 GLY B CA 1
ATOM 2020 C C . GLY A 1 265 ? 34.792 1.627 35.332 1.00 49.80 265 GLY B C 1
ATOM 2021 O O . GLY A 1 265 ? 34.576 0.536 34.792 1.00 48.83 265 GLY B O 1
ATOM 2022 N N . PRO A 1 266 ? 34.779 1.778 36.656 1.00 52.21 266 PRO B N 1
ATOM 2023 C CA . PRO A 1 266 ? 34.398 0.659 37.533 1.00 47.19 266 PRO B CA 1
ATOM 2024 C C . PRO A 1 266 ? 33.037 0.065 37.207 1.00 50.14 266 PRO B C 1
ATOM 2025 O O . PRO A 1 266 ? 32.791 -1.106 37.527 1.00 52.50 266 PRO B O 1
ATOM 2029 N N . ALA A 1 267 ? 32.136 0.841 36.595 1.00 48.90 267 ALA B N 1
ATOM 2030 C CA . ALA A 1 267 ? 30.816 0.343 36.218 1.00 50.76 267 ALA B CA 1
ATOM 2031 C C . ALA A 1 267 ? 30.853 -0.640 35.052 1.00 51.46 267 ALA B C 1
ATOM 2032 O O . ALA A 1 267 ? 29.823 -1.255 34.750 1.00 49.68 267 ALA B O 1
ATOM 2034 N N . TRP A 1 268 ? 31.992 -0.792 34.387 1.00 53.41 268 TRP B N 1
ATOM 2035 C CA . TRP A 1 268 ? 32.107 -1.627 33.203 1.00 48.74 268 TRP B CA 1
ATOM 2036 C C . TRP A 1 268 ? 32.888 -2.900 33.502 1.00 49.69 268 TRP B C 1
ATOM 2037 O O . TRP A 1 268 ? 33.778 -2.923 34.360 1.00 54.48 268 TRP B O 1
ATOM 2048 N N . ARG A 1 269 ? 32.533 -3.964 32.785 1.00 47.85 269 ARG B N 1
ATOM 2049 C CA . ARG A 1 269 ? 33.342 -5.171 32.714 1.00 48.43 269 ARG B CA 1
ATOM 2050 C C . ARG A 1 269 ? 33.316 -5.695 31.285 1.00 47.96 269 ARG B C 1
ATOM 2051 O O . ARG A 1 269 ? 32.311 -5.572 30.579 1.00 47.48 269 ARG B O 1
ATOM 2059 N N . ASP A 1 270 ? 34.440 -6.266 30.862 1.00 46.53 270 ASP B N 1
ATOM 2060 C CA . ASP A 1 270 ? 34.496 -6.914 29.564 1.00 44.21 270 ASP B CA 1
ATOM 2061 C C . ASP A 1 270 ? 33.528 -8.087 29.522 1.00 49.30 270 ASP B C 1
ATOM 2062 O O . ASP A 1 270 ? 33.211 -8.699 30.547 1.00 45.56 270 ASP B O 1
ATOM 2067 N N . TRP A 1 271 ? 33.037 -8.386 28.322 1.00 50.51 271 TRP B N 1
ATOM 2068 C CA . TRP A 1 271 ? 32.175 -9.540 28.145 1.00 48.14 271 TRP B CA 1
ATOM 2069 C C . TRP A 1 271 ? 33.030 -10.792 28.024 1.00 50.27 271 TRP B C 1
ATOM 2070 O O . TRP A 1 271 ? 34.164 -10.746 27.537 1.00 52.66 271 TRP B O 1
ATOM 2081 N N . THR A 1 272 ? 32.472 -11.920 28.448 1.00 47.05 272 THR B N 1
ATOM 2082 C CA . THR A 1 272 ? 33.194 -13.164 28.260 1.00 47.99 272 THR B CA 1
ATOM 2083 C C . THR A 1 272 ? 33.078 -13.615 26.816 1.00 48.87 272 THR B C 1
ATOM 2084 O O . THR A 1 272 ? 32.176 -13.205 26.081 1.00 50.90 272 THR B O 1
ATOM 2088 N N . ALA A 1 273 ? 34.033 -14.447 26.400 1.00 51.06 273 ALA B N 1
ATOM 2089 C CA . ALA A 1 273 ? 34.018 -14.942 25.031 1.00 49.88 273 ALA B CA 1
ATOM 2090 C C . ALA A 1 273 ? 32.724 -15.679 24.720 1.00 47.25 273 ALA B C 1
ATOM 2091 O O . ALA A 1 273 ? 32.269 -15.665 23.576 1.00 48.61 273 ALA B O 1
ATOM 2093 N N . GLU A 1 274 ? 32.095 -16.293 25.726 1.00 48.71 274 GLU B N 1
ATOM 2094 C CA . GLU A 1 274 ? 30.786 -16.904 25.509 1.00 48.91 274 GLU B CA 1
ATOM 2095 C C . GLU A 1 274 ? 29.722 -15.848 25.237 1.00 50.51 274 GLU B C 1
ATOM 2096 O O . GLU A 1 274 ? 28.920 -15.987 24.306 1.00 48.40 274 GLU B O 1
ATOM 2102 N N . GLU A 1 275 ? 29.671 -14.808 26.073 1.00 51.08 275 GLU B N 1
ATOM 2103 C CA . GLU A 1 275 ? 28.736 -13.707 25.862 1.00 50.90 275 GLU B CA 1
ATOM 2104 C C . GLU A 1 275 ? 28.887 -13.119 24.462 1.00 48.28 275 GLU B C 1
ATOM 2105 O O . GLU A 1 275 ? 27.915 -13.025 23.703 1.00 48.92 275 GLU B O 1
ATOM 2111 N N . LEU A 1 276 ? 30.109 -12.702 24.113 1.00 47.94 276 LEU B N 1
ATOM 2112 C CA . LEU A 1 276 ? 30.359 -12.142 22.787 1.00 46.38 276 LEU B CA 1
ATOM 2113 C C . LEU A 1 276 ? 30.005 -13.135 21.683 1.00 47.07 276 LEU B C 1
ATOM 2114 O O . LEU A 1 276 ? 29.453 -12.748 20.648 1.00 47.90 276 LEU B O 1
ATOM 2119 N N . ALA A 1 277 ? 30.334 -14.415 21.879 1.00 47.67 277 ALA B N 1
ATOM 2120 C CA . ALA A 1 277 ? 30.070 -15.421 20.856 1.00 45.42 277 ALA B CA 1
ATOM 2121 C C . ALA A 1 277 ? 28.574 -15.586 20.618 1.00 47.48 277 ALA B C 1
ATOM 2122 O O . ALA A 1 277 ? 28.126 -15.688 19.468 1.00 47.50 277 ALA B O 1
ATOM 2124 N N . LEU A 1 278 ? 27.781 -15.582 21.693 1.00 45.66 278 LEU B N 1
ATOM 2125 C CA . LEU A 1 278 ? 26.343 -15.766 21.549 1.00 43.93 278 LEU B CA 1
ATOM 2126 C C . LEU A 1 278 ? 25.677 -14.509 21.016 1.00 47.64 278 LEU B C 1
ATOM 2127 O O . LEU A 1 278 ? 24.648 -14.599 20.337 1.00 50.76 278 LEU B O 1
ATOM 2132 N N . ALA A 1 279 ? 26.265 -13.339 21.272 1.00 47.39 279 ALA B N 1
ATOM 2133 C CA . ALA A 1 279 ? 25.712 -12.111 20.712 1.00 47.14 279 ALA B CA 1
ATOM 2134 C C . ALA A 1 279 ? 25.896 -12.051 19.197 1.00 47.29 279 ALA B C 1
ATOM 2135 O O . ALA A 1 279 ? 24.963 -11.700 18.465 1.00 45.56 279 ALA B O 1
ATOM 2137 N N . ALA A 1 280 ? 27.082 -12.416 18.706 1.00 45.20 280 ALA B N 1
ATOM 2138 C CA . ALA A 1 280 ? 27.440 -12.205 17.302 1.00 47.27 280 ALA B CA 1
ATOM 2139 C C . ALA A 1 280 ? 26.855 -13.295 16.397 1.00 45.65 280 ALA B C 1
ATOM 2140 O O . ALA A 1 280 ? 27.563 -14.061 15.746 1.00 44.64 280 ALA B O 1
ATOM 2142 N N . GLN A 1 281 ? 25.536 -13.334 16.341 1.00 42.01 281 GLN B N 1
ATOM 2143 C CA . GLN A 1 281 ? 24.896 -14.341 15.503 1.00 44.44 281 GLN B CA 1
ATOM 2144 C C . GLN A 1 281 ? 24.642 -13.782 14.109 1.00 44.25 281 GLN B C 1
ATOM 2145 O O . GLN A 1 281 ? 24.042 -12.708 13.982 1.00 43.32 281 GLN B O 1
ATOM 2151 N N . PRO A 1 282 ? 25.090 -14.463 13.055 1.00 43.90 282 PRO B N 1
ATOM 2152 C CA . PRO A 1 282 ? 24.894 -13.938 11.694 1.00 48.95 282 PRO B CA 1
ATOM 2153 C C . PRO A 1 282 ? 23.417 -13.740 11.378 1.00 45.19 282 PRO B C 1
ATOM 2154 O O . PRO A 1 282 ? 22.591 -14.635 11.579 1.00 44.93 282 PRO B O 1
ATOM 2158 N N . ILE A 1 283 ? 23.089 -12.547 10.887 1.00 42.10 283 ILE B N 1
ATOM 2159 C CA . ILE A 1 283 ? 21.714 -12.167 10.608 1.00 45.67 283 ILE B CA 1
ATOM 2160 C C . ILE A 1 283 ? 21.582 -11.861 9.119 1.00 47.83 283 ILE B C 1
ATOM 2161 O O . ILE A 1 283 ? 22.572 -11.707 8.402 1.00 48.64 283 ILE B O 1
ATOM 2166 N N . ASP A 1 284 ? 20.329 -11.751 8.667 1.00 44.50 284 ASP B N 1
ATOM 2167 C CA . ASP A 1 284 ? 20.014 -11.597 7.249 1.00 45.82 284 ASP B CA 1
ATOM 2168 C C . ASP A 1 284 ? 19.921 -10.139 6.821 1.00 44.74 284 ASP B C 1
ATOM 2169 O O . ASP A 1 284 ? 20.309 -9.796 5.700 1.00 47.96 284 ASP B O 1
ATOM 2174 N N . TRP A 1 285 ? 19.385 -9.279 7.680 1.00 42.41 285 TRP B N 1
ATOM 2175 C CA . TRP A 1 285 ? 19.205 -7.874 7.360 1.00 39.32 285 TRP B CA 1
ATOM 2176 C C . TRP A 1 285 ? 19.436 -7.019 8.599 1.00 41.96 285 TRP B C 1
ATOM 2177 O O . TRP A 1 285 ? 19.494 -7.515 9.728 1.00 39.99 285 TRP B O 1
ATOM 2188 N N . LEU A 1 286 ? 19.572 -5.715 8.380 1.00 38.61 286 LEU B N 1
ATOM 2189 C CA . LEU A 1 286 ? 19.698 -4.765 9.474 1.00 40.34 286 LEU B CA 1
ATOM 2190 C C . LEU A 1 286 ? 18.804 -3.560 9.220 1.00 39.20 286 LEU B C 1
ATOM 2191 O O . LEU A 1 286 ? 18.756 -3.038 8.105 1.00 39.32 286 LEU B O 1
ATOM 2196 N N . GLY A 1 287 ? 18.093 -3.122 10.255 1.00 39.55 287 GLY B N 1
ATOM 2197 C CA . GLY A 1 287 ? 17.210 -1.969 10.165 1.00 39.24 287 GLY B CA 1
ATOM 2198 C C . GLY A 1 287 ? 17.796 -0.777 10.905 1.00 38.13 287 GLY B C 1
ATOM 2199 O O . GLY A 1 287 ? 18.222 -0.899 12.055 1.00 35.00 287 GLY B O 1
ATOM 2200 N N . ILE A 1 288 ? 17.777 0.378 10.245 1.00 36.07 288 ILE B N 1
ATOM 2201 C CA . ILE A 1 288 ? 18.387 1.585 10.788 1.00 36.00 288 ILE B CA 1
ATOM 2202 C C . ILE A 1 288 ? 17.314 2.635 11.004 1.00 35.86 288 ILE B C 1
ATOM 2203 O O . ILE A 1 288 ? 16.600 3.000 10.064 1.00 38.50 288 ILE B O 1
ATOM 2208 N N . ASN A 1 289 ? 17.217 3.130 12.235 1.00 33.57 289 ASN B N 1
ATOM 2209 C CA . ASN A 1 289 ? 16.323 4.228 12.571 1.00 35.74 289 ASN B CA 1
ATOM 2210 C C . ASN A 1 289 ? 17.157 5.497 12.613 1.00 33.22 289 ASN B C 1
ATOM 2211 O O . ASN A 1 289 ? 18.091 5.603 13.412 1.00 31.20 289 ASN B O 1
ATOM 2216 N N . TYR A 1 290 ? 16.819 6.454 11.759 1.00 39.70 290 TYR B N 1
ATOM 2217 C CA . TYR A 1 290 ? 17.535 7.715 11.702 1.00 39.08 290 TYR B CA 1
ATOM 2218 C C . TYR A 1 290 ? 16.540 8.859 11.791 1.00 35.85 290 TYR B C 1
ATOM 2219 O O . TYR A 1 290 ? 15.453 8.794 11.208 1.00 35.76 290 TYR B O 1
ATOM 2228 N N . TYR A 1 291 ? 16.914 9.892 12.550 1.00 36.30 291 TYR B N 1
ATOM 2229 C CA . TYR A 1 291 ? 16.154 11.131 12.681 1.00 36.25 291 TYR B CA 1
ATOM 2230 C C . TYR A 1 291 ? 17.028 12.371 12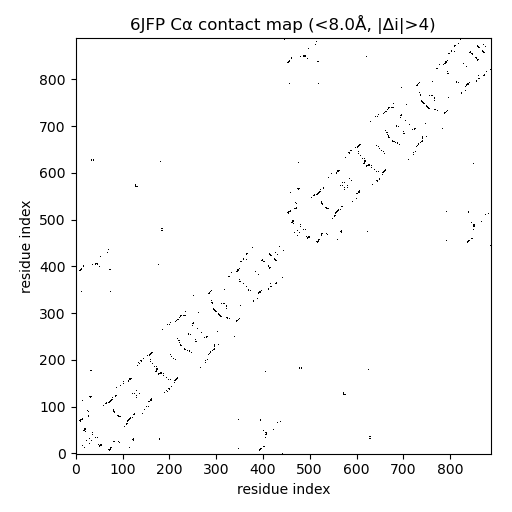.570 1.00 37.98 291 TYR B C 1
ATOM 2231 O O . TYR A 1 291 ? 16.666 13.306 11.849 1.00 40.71 291 TYR B O 1
ATOM 2240 N N . THR A 1 292 ? 18.180 12.398 13.234 1.00 38.96 292 THR B N 1
ATOM 2241 C CA . THR A 1 292 ? 18.994 13.606 13.260 1.00 43.65 292 THR B CA 1
ATOM 2242 C C . THR A 1 292 ? 20.434 13.250 13.616 1.00 42.05 292 THR B C 1
ATOM 2243 O O . THR A 1 292 ? 20.778 12.089 13.864 1.00 40.89 292 THR B O 1
ATOM 2247 N N . ARG A 1 293 ? 21.261 14.282 13.679 1.00 37.88 293 ARG B N 1
ATOM 2248 C CA . ARG A 1 293 ? 22.619 14.200 14.174 1.00 39.02 293 ARG B CA 1
ATOM 2249 C C . ARG A 1 293 ? 22.663 14.877 15.529 1.00 39.88 293 ARG B C 1
ATOM 2250 O O . ARG A 1 293 ? 21.727 15.576 15.928 1.00 38.58 293 ARG B O 1
ATOM 2258 N N . GLY A 1 294 ? 23.764 14.654 16.236 1.00 41.47 294 GLY B N 1
ATOM 2259 C CA . GLY A 1 294 ? 24.027 15.375 17.461 1.00 39.49 294 GLY B CA 1
ATOM 2260 C C . GLY A 1 294 ? 25.348 16.109 17.388 1.00 42.30 294 GLY B C 1
ATOM 2261 O O . GLY A 1 294 ? 26.388 15.517 17.078 1.00 41.92 294 GLY B O 1
ATOM 2262 N N . VAL A 1 295 ? 25.315 17.404 17.682 1.00 41.63 295 VAL B N 1
ATOM 2263 C CA . VAL A 1 295 ? 26.513 18.226 17.785 1.00 43.11 295 VAL B CA 1
ATOM 2264 C C . VAL A 1 295 ? 26.862 18.288 19.264 1.00 45.15 295 VAL B C 1
ATOM 2265 O O . VAL A 1 295 ? 26.144 18.910 20.056 1.00 45.72 295 VAL B O 1
ATOM 2269 N N . MET A 1 296 ? 27.960 17.641 19.642 1.00 45.64 296 MET B N 1
ATOM 2270 C CA . MET A 1 296 ? 28.225 17.299 21.033 1.00 42.10 296 MET B CA 1
ATOM 2271 C C . MET A 1 296 ? 29.220 18.258 21.662 1.00 41.18 296 MET B C 1
ATOM 2272 O O . MET A 1 296 ? 30.257 18.569 21.069 1.00 43.14 296 MET B O 1
ATOM 2277 N N . LYS A 1 297 ? 28.887 18.727 22.861 1.00 43.15 297 LYS B N 1
ATOM 2278 C CA . LYS A 1 297 ? 29.773 19.526 23.691 1.00 40.64 297 LYS B CA 1
ATOM 2279 C C . LYS A 1 297 ? 30.060 18.757 24.977 1.00 41.62 297 LYS B C 1
ATOM 2280 O O . LYS A 1 297 ? 29.219 17.994 25.464 1.00 37.23 297 LYS B O 1
ATOM 2286 N N . HIS A 1 298 ? 31.247 18.972 25.535 1.00 46.81 298 HIS B N 1
ATOM 2287 C CA . HIS A 1 298 ? 31.636 18.300 26.768 1.00 45.35 298 HIS B CA 1
ATOM 2288 C C . HIS A 1 298 ? 30.946 18.980 27.942 1.00 43.93 298 HIS B C 1
ATOM 2289 O O . HIS A 1 298 ? 30.890 20.212 28.009 1.00 44.09 298 HIS B O 1
ATOM 2296 N N . ASP A 1 299 ? 30.394 18.178 28.850 1.00 43.74 299 ASP B N 1
ATOM 2297 C CA . ASP A 1 299 ? 29.720 18.702 30.036 1.00 47.31 299 ASP B CA 1
ATOM 2298 C C . ASP A 1 299 ? 30.053 17.821 31.231 1.00 44.41 299 ASP B C 1
ATOM 2299 O O . ASP A 1 299 ? 29.503 16.725 31.366 1.00 44.27 299 ASP B O 1
ATOM 2304 N N . ASP A 1 300 ? 30.918 18.314 32.118 1.00 46.46 300 ASP B N 1
ATOM 2305 C CA . ASP A 1 300 ? 31.258 17.548 33.313 1.00 47.77 300 ASP B CA 1
ATOM 2306 C C . ASP A 1 300 ? 30.028 17.259 34.169 1.00 47.09 300 ASP B C 1
ATOM 2307 O O . ASP A 1 300 ? 29.996 16.255 34.887 1.00 44.45 300 ASP B O 1
ATOM 2312 N N . ALA A 1 301 ? 29.007 18.120 34.092 1.00 50.01 301 ALA B N 1
ATOM 2313 C CA . ALA A 1 301 ? 27.777 18.016 34.875 1.00 46.22 301 ALA B CA 1
ATOM 2314 C C . ALA A 1 301 ? 26.837 16.887 34.463 1.00 48.33 301 ALA B C 1
ATOM 2315 O O . ALA A 1 301 ? 25.837 16.675 35.161 1.00 48.24 301 ALA B O 1
ATOM 2317 N N . LYS A 1 302 ? 27.104 16.169 33.368 1.00 49.11 302 LYS B N 1
ATOM 2318 C CA . LYS A 1 302 ? 26.236 15.085 32.902 1.00 45.61 302 LYS B CA 1
ATOM 2319 C C . LYS A 1 302 ? 26.962 13.746 32.791 1.00 44.95 302 LYS B C 1
ATOM 2320 O O . LYS A 1 302 ? 26.998 13.136 31.716 1.00 40.27 302 LYS B O 1
ATOM 2326 N N . PRO A 1 303 ? 27.505 13.234 33.895 1.00 47.73 303 PRO B N 1
ATOM 2327 C CA . PRO A 1 303 ? 28.139 11.917 33.873 1.00 44.63 303 PRO B CA 1
ATOM 2328 C C . PRO A 1 303 ? 27.099 10.837 33.640 1.00 45.45 303 PRO B C 1
ATOM 2329 O O . PRO A 1 303 ? 25.900 11.068 33.870 1.00 46.64 303 PRO B O 1
ATOM 2333 N N . PRO A 1 304 ? 27.506 9.636 33.193 1.00 42.36 304 PRO B N 1
ATOM 2334 C CA . PRO A 1 304 ? 28.882 9.216 32.895 1.00 41.65 304 PRO B CA 1
ATOM 2335 C C . PRO A 1 304 ? 29.426 9.694 31.549 1.00 40.65 304 PRO B C 1
ATOM 2336 O O . PRO A 1 304 ? 30.638 9.796 31.382 1.00 43.42 304 PRO B O 1
ATOM 2340 N N . VAL A 1 305 ? 28.537 9.972 30.599 1.00 40.83 305 VAL B N 1
ATOM 2341 C CA . VAL A 1 305 ? 28.983 10.326 29.257 1.00 40.52 305 VAL B CA 1
ATOM 2342 C C . VAL A 1 305 ? 29.707 11.666 29.258 1.00 40.14 305 VAL B C 1
ATOM 2343 O O . VAL A 1 305 ? 30.737 11.833 28.590 1.00 37.12 305 VAL B O 1
ATOM 2347 N N . ARG A 1 306 ? 29.202 12.623 30.031 1.00 40.74 306 ARG B N 1
ATOM 2348 C CA . ARG A 1 306 ? 29.736 13.982 30.088 1.00 41.07 306 ARG B CA 1
ATOM 2349 C C . ARG A 1 306 ? 29.772 14.627 28.704 1.00 41.75 306 ARG B C 1
ATOM 2350 O O . ARG A 1 306 ? 30.758 15.250 28.303 1.00 41.44 306 ARG B O 1
ATOM 2358 N N . ALA A 1 307 ? 28.665 14.490 27.976 1.00 41.00 307 ALA B N 1
ATOM 2359 C CA . ALA A 1 307 ? 28.443 15.214 26.735 1.00 38.56 307 ALA B CA 1
ATOM 2360 C C . ALA A 1 307 ? 27.042 15.801 26.747 1.00 38.46 307 ALA B C 1
ATOM 2361 O O . ALA A 1 307 ? 26.129 15.251 27.369 1.00 37.47 307 ALA B O 1
ATOM 2363 N N . ASP A 1 308 ? 26.872 16.916 26.044 1.00 35.37 308 ASP B N 1
ATOM 2364 C CA . ASP A 1 308 ? 25.575 17.563 25.969 1.00 39.73 308 ASP B CA 1
ATOM 2365 C C . ASP A 1 308 ? 25.333 18.039 24.539 1.00 43.21 308 ASP B C 1
ATOM 2366 O O . ASP A 1 308 ? 26.266 18.177 23.743 1.00 42.35 308 ASP B O 1
ATOM 2371 N N . TYR A 1 309 ? 24.063 18.288 24.216 1.00 37.29 309 TYR B N 1
ATOM 2372 C CA . TYR A 1 309 ? 23.695 18.753 22.886 1.00 40.94 309 TYR B CA 1
ATOM 2373 C C . TYR A 1 309 ? 23.794 20.270 22.829 1.00 43.21 309 TYR B C 1
ATOM 2374 O O . TYR A 1 309 ? 23.505 20.960 23.811 1.00 49.39 309 TYR B O 1
ATOM 2383 N N . VAL A 1 310 ? 24.210 20.786 21.677 1.00 40.42 310 VAL B N 1
ATOM 2384 C CA . VAL A 1 310 ? 24.273 22.221 21.429 1.00 41.36 310 VAL B CA 1
ATOM 2385 C C . VAL A 1 310 ? 23.420 22.514 20.202 1.00 49.49 310 VAL B C 1
ATOM 2386 O O . VAL A 1 310 ? 23.671 21.970 19.118 1.00 48.40 310 VAL B O 1
ATOM 2388 N N . ARG A 1 311 ? 22.410 23.359 20.374 1.00 50.64 311 ARG B N 1
ATOM 2389 C CA . ARG A 1 311 ? 21.550 23.727 19.260 1.00 47.14 311 ARG B CA 1
ATOM 2390 C C . ARG A 1 311 ? 22.341 24.521 18.234 1.00 48.82 311 ARG B C 1
ATOM 2391 O O . ARG A 1 311 ? 23.152 25.383 18.581 1.00 47.90 311 ARG B O 1
ATOM 2393 N N . GLN A 1 312 ? 22.114 24.212 16.964 1.00 52.22 312 GLN B N 1
ATOM 2394 C CA . GLN A 1 312 ? 22.772 24.922 15.877 1.00 52.70 312 GLN B CA 1
ATOM 2395 C C . GLN A 1 312 ? 21.943 26.141 15.500 1.00 50.21 312 GLN B C 1
ATOM 2396 O O . GLN A 1 312 ? 20.749 25.996 15.211 1.00 53.18 312 GLN B O 1
ATOM 2402 N N . PRO A 1 313 ? 22.512 27.344 15.506 1.00 50.93 313 PRO B N 1
ATOM 2403 C CA . PRO A 1 313 ? 21.743 28.519 15.087 1.00 50.99 313 PRO B CA 1
ATOM 2404 C C . PRO A 1 313 ? 21.457 28.479 13.597 1.00 52.26 313 PRO B C 1
ATOM 2405 O O . PRO A 1 313 ? 22.262 27.992 12.799 1.00 52.46 313 PRO B O 1
ATOM 2409 N N . GLY A 1 314 ? 20.287 29.001 13.225 1.00 52.01 314 GLY B N 1
ATOM 2410 C CA . GLY A 1 314 ? 19.856 28.971 11.846 1.00 50.02 314 GLY B CA 1
ATOM 2411 C C . GLY A 1 314 ? 19.437 27.612 11.334 1.00 50.50 314 GLY B C 1
ATOM 2412 O O . GLY A 1 314 ? 18.926 27.526 10.210 1.00 50.32 314 GLY B O 1
ATOM 2413 N N . ALA A 1 315 ? 19.641 26.548 12.107 1.00 48.92 315 ALA B N 1
ATOM 2414 C CA . ALA A 1 315 ? 19.188 25.224 11.720 1.00 48.05 315 ALA B CA 1
ATOM 2415 C C . ALA A 1 315 ? 17.728 25.014 12.112 1.00 45.90 315 ALA B C 1
ATOM 2416 O O . ALA A 1 315 ? 17.181 25.696 12.982 1.00 46.64 315 ALA B O 1
ATOM 2418 N N . THR A 1 316 ? 17.095 24.063 11.434 1.00 44.88 316 THR B N 1
ATOM 2419 C CA . THR A 1 316 ? 15.690 23.750 11.649 1.00 44.94 316 THR B CA 1
ATOM 2420 C C . THR A 1 316 ? 15.567 22.619 12.664 1.00 42.14 316 THR B C 1
ATOM 2421 O O . THR A 1 316 ? 16.319 21.641 12.609 1.00 42.40 316 THR B O 1
ATOM 2425 N N . TYR A 1 317 ? 14.642 22.770 13.607 1.00 42.87 317 TYR B N 1
ATOM 2426 C CA . TYR A 1 317 ? 14.375 21.741 14.599 1.00 44.62 317 TYR B CA 1
ATOM 2427 C C . TYR A 1 317 ? 12.893 21.385 14.601 1.00 42.93 317 TYR B C 1
ATOM 2428 O O . TYR A 1 317 ? 12.041 22.155 14.149 1.00 37.77 317 TYR B O 1
ATOM 2437 N N . THR A 1 318 ? 12.607 20.186 15.107 1.00 45.42 318 THR B N 1
ATOM 2438 C CA . THR A 1 318 ? 11.272 19.621 15.182 1.00 42.00 318 THR B CA 1
ATOM 2439 C C . THR A 1 318 ? 10.715 19.758 16.598 1.00 43.21 318 THR B C 1
ATOM 2440 O O . THR A 1 318 ? 11.384 20.237 17.518 1.00 45.10 318 THR B O 1
ATOM 2444 N N . GLU A 1 319 ? 9.469 19.310 16.775 1.00 41.74 319 GLU B N 1
ATOM 2445 C CA . GLU A 1 319 ? 8.812 19.365 18.076 1.00 43.56 319 GLU B CA 1
ATOM 2446 C C . GLU A 1 319 ? 9.501 18.502 19.123 1.00 45.04 319 GLU B C 1
ATOM 2447 O O . GLU A 1 319 ? 9.106 18.539 20.294 1.00 44.35 319 GLU B O 1
ATOM 2453 N N . THR A 1 320 ? 10.507 17.723 18.739 1.00 40.66 320 THR B N 1
ATOM 2454 C CA . THR A 1 320 ? 11.282 16.944 19.689 1.00 41.38 320 THR B CA 1
ATOM 2455 C C . THR A 1 320 ? 12.687 17.508 19.879 1.00 41.66 320 THR B C 1
ATOM 2456 O O . THR A 1 320 ? 13.524 16.868 20.525 1.00 39.40 320 THR B O 1
ATOM 2460 N N . GLY A 1 321 ? 12.964 18.692 19.340 1.00 42.55 321 GLY B N 1
ATOM 2461 C CA . GLY A 1 321 ? 14.298 19.252 19.448 1.00 43.28 321 GLY B CA 1
ATOM 2462 C C . GLY A 1 321 ? 15.322 18.572 18.567 1.00 43.36 321 GLY B C 1
ATOM 2463 O O . GLY A 1 321 ? 16.517 18.600 18.881 1.00 39.87 321 GLY B O 1
ATOM 2464 N N . TRP A 1 322 ? 14.886 17.955 17.469 1.00 43.28 322 TRP B N 1
ATOM 2465 C CA . TRP A 1 322 ? 15.772 17.221 16.577 1.00 42.38 322 TRP B CA 1
ATOM 2466 C C . TRP A 1 322 ? 16.035 18.038 15.323 1.00 43.98 322 TRP B C 1
ATOM 2467 O O . TRP A 1 322 ? 15.096 18.448 14.631 1.00 44.57 322 TRP B O 1
ATOM 2478 N N . GLU A 1 323 ? 17.314 18.254 15.030 1.00 45.31 323 GLU B N 1
ATOM 2479 C CA . GLU A 1 323 ? 17.709 19.058 13.884 1.00 43.27 323 GLU B CA 1
ATOM 2480 C C . GLU A 1 323 ? 17.334 18.353 12.587 1.00 45.81 323 GLU B C 1
ATOM 2481 O O . GLU A 1 323 ? 17.426 17.126 12.476 1.00 47.25 323 GLU B O 1
ATOM 2487 N N . VAL A 1 324 ? 16.888 19.131 11.606 1.00 42.92 324 VAL B N 1
ATOM 2488 C CA . VAL A 1 324 ? 16.675 18.599 10.267 1.00 40.88 324 VAL B CA 1
ATOM 2489 C C . VAL A 1 324 ? 18.046 18.528 9.606 1.00 42.00 324 VAL B C 1
ATOM 2490 O O . VAL A 1 324 ? 18.638 19.556 9.274 1.00 44.09 324 VAL B O 1
ATOM 2494 N N . PHE A 1 325 ? 18.568 17.309 9.445 1.00 41.12 325 PHE B N 1
ATOM 2495 C CA . PHE A 1 325 ? 19.918 17.073 8.937 1.00 42.19 325 PHE B CA 1
ATOM 2496 C C . PHE A 1 325 ? 19.866 15.793 8.096 1.00 45.17 325 PHE B C 1
ATOM 2497 O O . PHE A 1 325 ? 20.303 14.714 8.505 1.00 42.74 325 PHE B O 1
ATOM 2505 N N . GLU A 1 326 ? 19.293 15.906 6.892 1.00 41.48 326 GLU B N 1
ATOM 2506 C CA . GLU A 1 326 ? 19.102 14.722 6.062 1.00 41.35 326 GLU B CA 1
ATOM 2507 C C . GLU A 1 326 ? 20.430 14.134 5.604 1.00 44.42 326 GLU B C 1
ATOM 2508 O O . GLU A 1 326 ? 20.519 12.923 5.368 1.00 46.14 326 GLU B O 1
ATOM 2514 N N . GLN A 1 327 ? 21.470 14.966 5.494 1.00 44.28 327 GLN B N 1
ATOM 2515 C CA . GLN A 1 327 ? 22.787 14.474 5.099 1.00 47.26 327 GLN B CA 1
ATOM 2516 C C . GLN A 1 327 ? 23.269 13.351 6.013 1.00 48.69 327 GLN B C 1
ATOM 2517 O O . GLN A 1 327 ? 23.968 12.437 5.556 1.00 50.19 327 GLN B O 1
ATOM 2519 N N . GLY A 1 328 ? 22.909 13.398 7.299 1.00 42.90 328 GLY B N 1
ATOM 2520 C CA . GLY A 1 328 ? 23.311 12.343 8.218 1.00 43.93 328 GLY B CA 1
ATOM 2521 C C . GLY A 1 328 ? 22.735 10.976 7.890 1.00 43.56 328 GLY B C 1
ATOM 2522 O O . GLY A 1 328 ? 23.341 9.952 8.214 1.00 43.84 328 GLY B O 1
ATOM 2523 N N . LEU A 1 329 ? 21.560 10.932 7.256 1.00 45.80 329 LEU B N 1
ATOM 2524 C CA . LEU A 1 329 ? 21.003 9.653 6.816 1.00 46.69 329 LEU B CA 1
ATOM 2525 C C . LEU A 1 329 ? 21.904 9.000 5.768 1.00 46.38 329 LEU B C 1
ATOM 2526 O O . LEU A 1 329 ? 22.242 7.810 5.862 1.00 49.14 329 LEU B O 1
ATOM 2531 N N . THR A 1 330 ? 22.268 9.767 4.740 1.00 43.43 330 THR B N 1
ATOM 2532 C CA . THR A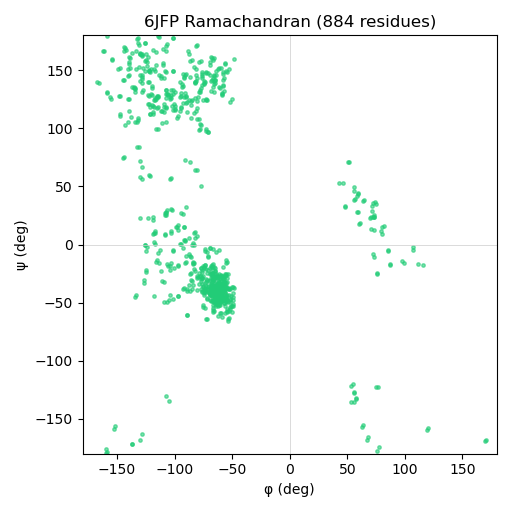 1 330 ? 23.222 9.327 3.729 1.00 46.72 330 THR B CA 1
ATOM 2533 C C . THR A 1 330 ? 24.516 8.837 4.378 1.00 47.34 330 THR B C 1
ATOM 2534 O O . THR A 1 330 ? 24.999 7.724 4.101 1.00 47.28 330 THR B O 1
ATOM 2538 N N . GLU A 1 331 ? 25.138 9.723 5.170 1.00 48.56 331 GLU B N 1
ATOM 2539 C CA . GLU A 1 331 ? 26.347 9.374 5.908 1.00 45.25 331 GLU B CA 1
ATOM 2540 C C . GLU A 1 331 ? 26.168 8.075 6.670 1.00 46.06 331 GLU B C 1
ATOM 2541 O O . GLU A 1 331 ? 27.038 7.197 6.633 1.00 45.89 331 GLU B O 1
ATOM 2547 N N . THR A 1 332 ? 25.026 7.928 7.349 1.00 46.36 332 THR B N 1
ATOM 2548 C CA . THR A 1 332 ? 24.806 6.769 8.207 1.00 47.42 332 THR B CA 1
ATOM 2549 C C . THR A 1 332 ? 24.814 5.490 7.391 1.00 44.84 332 THR B C 1
ATOM 2550 O O . THR A 1 332 ? 25.486 4.517 7.747 1.00 46.19 332 THR B O 1
ATOM 2554 N N . LEU A 1 333 ? 24.054 5.471 6.298 1.00 46.25 333 LEU B N 1
ATOM 2555 C CA . LEU A 1 333 ? 23.937 4.255 5.500 1.00 44.90 333 LEU B CA 1
ATOM 2556 C C . LEU A 1 333 ? 25.272 3.855 4.881 1.00 44.47 333 LEU B C 1
ATOM 2557 O O . LEU A 1 333 ? 25.674 2.681 4.938 1.00 44.67 333 LEU B O 1
ATOM 2562 N N . LEU A 1 334 ? 25.964 4.813 4.256 1.00 44.67 334 LEU B N 1
ATOM 2563 C CA . LEU A 1 334 ? 27.264 4.484 3.677 1.00 45.10 334 LEU B CA 1
ATOM 2564 C C . LEU A 1 334 ? 28.242 4.000 4.748 1.00 49.75 334 LEU B C 1
ATOM 2565 O O . LEU A 1 334 ? 29.015 3.051 4.518 1.00 53.05 334 LEU B O 1
ATOM 2570 N N . TRP A 1 335 ? 28.214 4.637 5.929 1.00 50.95 335 TRP B N 1
ATOM 2571 C CA . TRP A 1 335 ? 29.065 4.233 7.048 1.00 49.65 335 TRP B CA 1
ATOM 2572 C C . TRP A 1 335 ? 28.797 2.790 7.457 1.00 49.23 335 TRP B C 1
ATOM 2573 O O . TRP A 1 335 ? 29.731 2.003 7.674 1.00 52.59 335 TRP B O 1
ATOM 2584 N N . VAL A 1 336 ? 27.517 2.445 7.614 1.00 47.58 336 VAL B N 1
ATOM 2585 C CA . VAL A 1 336 ? 27.146 1.080 7.965 1.00 49.88 336 VAL B CA 1
ATOM 2586 C C . VAL A 1 336 ? 27.732 0.124 6.948 1.00 49.23 336 VAL B C 1
ATOM 2587 O O . VAL A 1 336 ? 28.309 -0.913 7.297 1.00 48.58 336 VAL B O 1
ATOM 2591 N N . LYS A 1 337 ? 27.589 0.465 5.668 1.00 48.44 337 LYS B N 1
ATOM 2592 C CA . LYS A 1 337 ? 28.178 -0.367 4.629 1.00 51.05 337 LYS B CA 1
ATOM 2593 C C . LYS A 1 337 ? 29.666 -0.623 4.896 1.00 54.19 337 LYS B C 1
ATOM 2594 O O . LYS A 1 337 ? 30.085 -1.779 5.006 1.00 52.79 337 LYS B O 1
ATOM 2596 N N . GLU A 1 338 ? 30.485 0.431 5.066 1.00 48.99 338 GLU B N 1
ATOM 2597 C CA . GLU A 1 338 ? 31.929 0.132 5.074 1.00 52.02 338 GLU B CA 1
ATOM 2598 C C . GLU A 1 338 ? 32.314 -0.612 6.334 1.00 58.04 338 GLU B C 1
ATOM 2599 O O . GLU A 1 338 ? 33.343 -1.302 6.380 1.00 58.75 338 GLU B O 1
ATOM 2605 N N . ARG A 1 339 ? 31.602 -0.318 7.422 1.00 53.79 339 ARG B N 1
ATOM 2606 C CA . ARG A 1 339 ? 32.067 -0.820 8.703 1.00 48.24 339 ARG B CA 1
ATOM 2607 C C . ARG A 1 339 ? 31.583 -2.234 8.931 1.00 46.80 339 ARG B C 1
ATOM 2608 O O . ARG A 1 339 ? 32.304 -3.051 9.508 1.00 48.82 339 ARG B O 1
ATOM 2616 N N . TYR A 1 340 ? 30.383 -2.554 8.470 1.00 49.11 340 TYR B N 1
ATOM 2617 C CA . TYR A 1 340 ? 29.765 -3.813 8.831 1.00 49.07 340 TYR B CA 1
ATOM 2618 C C . TYR A 1 340 ? 29.559 -4.752 7.656 1.00 48.92 340 TYR B C 1
ATOM 2619 O O . TYR A 1 340 ? 29.284 -5.934 7.883 1.00 49.75 340 TYR B O 1
ATOM 2628 N N . GLY A 1 341 ? 29.683 -4.272 6.420 1.00 43.00 341 GLY B N 1
ATOM 2629 C CA . GLY A 1 341 ? 29.642 -5.161 5.282 1.00 47.62 341 GLY B CA 1
ATOM 2630 C C . GLY A 1 341 ? 28.527 -4.888 4.296 1.00 48.78 341 GLY B C 1
ATOM 2631 O O . GLY A 1 341 ? 27.990 -3.777 4.227 1.00 45.44 341 GLY B O 1
ATOM 2632 N N . ASP A 1 342 ? 28.179 -5.910 3.516 1.00 49.88 342 ASP B N 1
ATOM 2633 C CA . ASP A 1 342 ? 27.161 -5.798 2.481 1.00 49.10 342 ASP B CA 1
ATOM 2634 C C . ASP A 1 342 ? 25.836 -6.410 2.917 1.00 48.29 342 ASP B C 1
ATOM 2635 O O . ASP A 1 342 ? 25.073 -6.907 2.083 1.00 51.57 342 ASP B O 1
ATOM 2640 N N . ILE A 1 343 ? 25.550 -6.395 4.211 1.00 49.09 343 ILE B N 1
ATOM 2641 C CA . ILE A 1 343 ? 24.251 -6.902 4.667 1.00 46.44 343 ILE B CA 1
ATOM 2642 C C . ILE A 1 343 ? 23.152 -6.000 4.119 1.00 43.51 343 ILE B C 1
ATOM 2643 O O . ILE A 1 343 ? 23.355 -4.775 4.022 1.00 41.77 343 ILE B O 1
ATOM 2648 N N . PRO A 1 344 ? 22.007 -6.542 3.704 1.00 44.58 344 PRO B N 1
ATOM 2649 C CA . PRO A 1 344 ? 20.936 -5.679 3.201 1.00 43.95 344 PRO B CA 1
ATOM 2650 C C . PRO A 1 344 ? 20.426 -4.763 4.297 1.00 39.45 344 PRO B C 1
ATOM 2651 O O . PRO A 1 344 ? 20.388 -5.130 5.471 1.00 41.23 344 PRO B O 1
ATOM 2655 N N . LEU A 1 345 ? 20.037 -3.555 3.896 1.00 40.10 345 LEU B N 1
ATOM 2656 C CA . LEU A 1 345 ? 19.651 -2.493 4.814 1.00 37.58 345 LEU B CA 1
ATOM 2657 C C . LEU A 1 345 ? 18.220 -2.056 4.546 1.00 40.16 345 LEU B C 1
ATOM 2658 O O . LEU A 1 345 ? 17.847 -1.807 3.397 1.00 42.33 345 LEU B O 1
ATOM 2663 N N . TYR A 1 346 ? 17.415 -2.001 5.598 1.00 38.58 346 TYR B N 1
ATOM 2664 C CA . TYR A 1 346 ? 16.092 -1.399 5.544 1.00 37.49 346 TYR B CA 1
ATOM 2665 C C . TYR A 1 346 ? 16.045 -0.201 6.483 1.00 37.66 346 TYR B C 1
ATOM 2666 O O . TYR A 1 346 ? 16.383 -0.322 7.666 1.00 40.78 346 TYR B O 1
ATOM 2675 N N . VAL A 1 347 ? 15.644 0.955 5.962 1.00 35.07 347 VAL B N 1
ATOM 2676 C CA . VAL A 1 347 ? 15.388 2.102 6.825 1.00 34.70 347 VAL B CA 1
ATOM 2677 C C . VAL A 1 347 ? 14.089 1.826 7.572 1.00 39.29 347 VAL B C 1
ATOM 2678 O O . VAL A 1 347 ? 12.990 1.990 7.022 1.00 36.25 347 VAL B O 1
ATOM 2682 N N . THR A 1 348 ? 14.203 1.371 8.820 1.00 36.75 348 THR B N 1
ATOM 2683 C CA . THR A 1 348 ? 13.033 0.923 9.559 1.00 35.68 348 THR B CA 1
ATOM 2684 C C . THR A 1 348 ? 12.319 2.048 10.299 1.00 35.71 348 THR B C 1
ATOM 2685 O O . THR A 1 348 ? 11.197 1.837 10.774 1.00 33.61 348 THR B O 1
ATOM 2689 N N . GLU A 1 349 ? 12.916 3.238 10.374 1.00 33.87 349 GLU B N 1
ATOM 2690 C CA . GLU A 1 349 ? 12.250 4.386 10.981 1.00 36.17 349 GLU B CA 1
ATOM 2691 C C . GLU A 1 349 ? 12.895 5.665 10.480 1.00 38.89 349 GLU B C 1
ATOM 2692 O O . GLU A 1 349 ? 14.120 5.813 10.560 1.00 36.92 349 GLU B O 1
ATOM 2698 N N . ASN A 1 350 ? 12.062 6.598 10.016 1.00 37.09 350 ASN B N 1
ATOM 2699 C CA . ASN A 1 350 ? 12.486 7.942 9.647 1.00 37.60 350 ASN B CA 1
ATOM 2700 C C . ASN A 1 350 ? 11.247 8.807 9.515 1.00 34.87 350 ASN B C 1
ATOM 2701 O O . ASN A 1 350 ? 10.233 8.358 8.981 1.00 40.03 350 ASN B O 1
ATOM 2706 N N . GLY A 1 351 ? 11.333 10.037 10.006 1.00 32.87 351 GLY B N 1
ATOM 2707 C CA . GLY A 1 351 ? 10.189 10.923 9.979 1.00 35.48 351 GLY B CA 1
ATOM 2708 C C . GLY A 1 351 ? 10.457 12.159 10.811 1.00 35.57 351 GLY B C 1
ATOM 2709 O O . GLY A 1 351 ? 11.584 12.406 11.236 1.00 42.11 351 GLY B O 1
ATOM 2710 N N . SER A 1 352 ? 9.396 12.930 11.040 1.00 35.53 352 SER B N 1
ATOM 2711 C CA . SER A 1 352 ? 9.524 14.170 11.794 1.00 36.74 352 SER B CA 1
ATOM 2712 C C . SER A 1 352 ? 8.192 14.517 12.448 1.00 37.85 352 SER B C 1
ATOM 2713 O O . SER A 1 352 ? 7.126 14.064 12.028 1.00 36.20 352 SER B O 1
ATOM 2716 N N . ALA A 1 353 ? 8.272 15.352 13.476 1.00 41.22 353 ALA B N 1
ATOM 2717 C CA . ALA A 1 353 ? 7.113 15.787 14.243 1.00 40.25 353 ALA B CA 1
ATOM 2718 C C . ALA A 1 353 ? 7.005 17.302 14.143 1.00 41.88 353 ALA B C 1
ATOM 2719 O O . ALA A 1 353 ? 7.929 18.019 14.542 1.00 42.31 353 ALA B O 1
ATOM 2721 N N . PHE A 1 354 ? 5.889 17.789 13.603 1.00 44.39 354 PHE B N 1
ATOM 2722 C CA . PHE A 1 354 ? 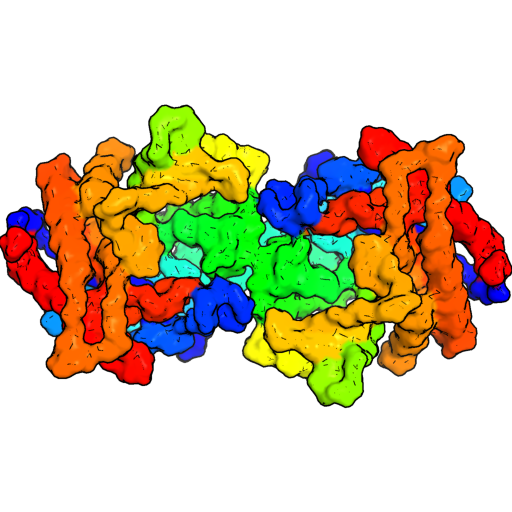5.656 19.220 13.495 1.00 44.05 354 PHE B CA 1
ATOM 2723 C C . PHE A 1 354 ? 4.276 19.554 14.038 1.00 42.82 354 PHE B C 1
ATOM 2724 O O . PHE A 1 354 ? 3.424 18.681 14.211 1.00 42.22 354 PHE B O 1
ATOM 2732 N N . ASP A 1 355 ? 4.068 20.840 14.302 1.00 45.32 355 ASP B N 1
ATOM 2733 C CA . ASP A 1 355 ? 2.900 21.313 15.039 1.00 46.61 355 ASP B CA 1
ATOM 2734 C C . ASP A 1 355 ? 1.658 21.168 14.170 1.00 47.05 355 ASP B C 1
ATOM 2735 O O . ASP A 1 355 ? 1.373 22.018 13.324 1.00 52.94 355 ASP B O 1
ATOM 2740 N N . ASP A 1 356 ? 0.918 20.077 14.363 1.00 45.08 356 ASP B N 1
ATOM 2741 C CA . ASP A 1 356 ? -0.330 19.933 13.629 1.00 44.90 356 ASP B CA 1
ATOM 2742 C C . ASP A 1 356 ? -1.512 20.284 14.523 1.00 45.94 356 ASP B C 1
ATOM 2743 O O . ASP A 1 356 ? -1.454 20.096 15.741 1.00 42.09 356 ASP B O 1
ATOM 2748 N N . PRO A 1 357 ? -2.593 20.806 13.952 1.00 47.68 357 PRO B N 1
ATOM 2749 C CA . PRO A 1 357 ? -3.779 21.124 14.757 1.00 45.79 357 PRO B CA 1
ATOM 2750 C C . PRO A 1 357 ? -4.418 19.863 15.312 1.00 46.09 357 PRO B C 1
ATOM 2751 O O . PRO A 1 357 ? -4.216 18.765 14.765 1.00 42.76 357 PRO B O 1
ATOM 2755 N N . PRO A 1 358 ? -5.212 19.986 16.387 1.00 45.82 358 PRO B N 1
ATOM 2756 C CA . PRO A 1 358 ? -5.845 18.798 16.993 1.00 42.96 358 PRO B CA 1
ATOM 2757 C C . PRO A 1 358 ? -6.777 18.035 16.068 1.00 44.35 358 PRO B C 1
ATOM 2758 O O . PRO A 1 358 ? -6.944 16.822 16.243 1.00 41.75 358 PRO B O 1
ATOM 2762 N N . THR A 1 359 ? -7.422 18.697 15.113 1.00 43.94 359 THR B N 1
ATOM 2763 C CA . THR A 1 359 ? -8.335 17.993 14.231 1.00 46.54 359 THR B CA 1
ATOM 2764 C C . THR A 1 359 ? -8.134 18.462 12.796 1.00 48.60 359 THR B C 1
ATOM 2765 O O . THR A 1 359 ? -7.568 19.527 12.545 1.00 48.27 359 THR B O 1
ATOM 2769 N N . ALA A 1 360 ? -8.672 17.685 11.857 1.00 47.37 360 ALA B N 1
ATOM 2770 C CA . ALA A 1 360 ? -8.640 18.012 10.437 1.00 51.40 360 ALA B CA 1
ATOM 2771 C C . ALA A 1 360 ? -9.927 18.716 10.015 1.00 51.04 360 ALA B C 1
ATOM 2772 O O . ALA A 1 360 ? -11.022 18.327 10.441 1.00 46.06 360 ALA B O 1
ATOM 2774 N N . GLN A 1 361 ? -9.789 19.735 9.158 1.00 51.98 361 GLN B N 1
ATOM 2775 C CA . GLN A 1 361 ? -10.893 20.544 8.647 1.00 49.39 361 GLN B CA 1
ATOM 2776 C C . GLN A 1 361 ? -11.113 20.156 7.197 1.00 49.76 361 GLN B C 1
ATOM 2777 O O . GLN A 1 361 ? -10.156 20.142 6.414 1.00 52.92 361 GLN B O 1
ATOM 2783 N N . GLY A 1 362 ? -12.338 19.784 6.844 1.00 51.95 362 GLY B N 1
ATOM 2784 C CA . GLY A 1 362 ? -12.540 19.452 5.450 1.00 54.28 362 GLY B CA 1
ATOM 2785 C C . GLY A 1 362 ? -11.878 18.161 5.024 1.00 52.70 362 GLY B C 1
ATOM 2786 O O . GLY A 1 362 ? -11.702 17.932 3.828 1.00 58.20 362 GLY B O 1
ATOM 2787 N N . GLY A 1 363 ? -11.423 17.343 5.962 1.00 51.78 363 GLY B N 1
ATOM 2788 C CA . GLY A 1 363 ? -10.787 16.121 5.533 1.00 48.56 363 GLY B CA 1
ATOM 2789 C C . GLY A 1 363 ? -9.348 16.293 5.094 1.00 49.02 363 GLY B C 1
ATOM 2790 O O . GLY A 1 363 ? -8.787 15.378 4.488 1.00 46.90 363 GLY B O 1
ATOM 2791 N N . ARG A 1 364 ? -8.722 17.432 5.419 1.00 49.23 364 ARG B N 1
ATOM 2792 C CA . ARG A 1 364 ? -7.333 17.722 5.064 1.00 45.36 364 ARG B CA 1
ATOM 2793 C C . ARG A 1 364 ? -6.566 18.086 6.326 1.00 48.85 364 ARG B C 1
ATOM 2794 O O . ARG A 1 364 ? -7.116 18.656 7.276 1.00 47.97 364 ARG B O 1
ATOM 2796 N N . LEU A 1 365 ? -5.275 17.756 6.310 1.00 44.61 365 LEU B N 1
ATOM 2797 C CA . LEU A 1 365 ? -4.332 18.157 7.345 1.00 42.56 365 LEU B CA 1
ATOM 2798 C C . LEU A 1 365 ? -3.066 18.564 6.606 1.00 43.61 365 LEU B C 1
ATOM 2799 O O . LEU A 1 365 ? -2.367 17.715 6.034 1.00 43.33 365 LEU B O 1
ATOM 2804 N N . GLU A 1 366 ? -2.786 19.862 6.615 1.00 44.32 366 GLU B N 1
ATOM 2805 C CA . GLU A 1 366 ? -1.697 20.445 5.849 1.00 44.57 366 GLU B CA 1
ATOM 2806 C C . GLU A 1 366 ? -0.472 20.555 6.748 1.00 44.61 366 GLU B C 1
ATOM 2807 O O . GLU A 1 366 ? -0.479 21.301 7.734 1.00 41.22 366 GLU B O 1
ATOM 2813 N N . ASP A 1 367 ? 0.569 19.801 6.405 1.00 46.12 367 ASP B N 1
ATOM 2814 C CA . ASP A 1 367 ? 1.806 19.734 7.176 1.00 40.77 367 ASP B CA 1
ATOM 2815 C C . ASP A 1 367 ? 2.998 19.945 6.247 1.00 41.35 367 ASP B C 1
ATOM 2816 O O . ASP A 1 367 ? 3.740 19.005 5.936 1.00 42.91 367 ASP B O 1
ATOM 2821 N N . PRO A 1 368 ? 3.199 21.175 5.764 1.00 40.93 368 PRO B N 1
ATOM 2822 C CA . PRO A 1 368 ? 4.287 21.401 4.791 1.00 41.10 368 PRO B CA 1
ATOM 2823 C C . PRO A 1 368 ? 5.674 21.073 5.327 1.00 39.96 368 PRO B C 1
ATOM 2824 O O . PRO A 1 368 ? 6.520 20.574 4.576 1.00 40.13 368 PRO B O 1
ATOM 2828 N N . ALA A 1 369 ? 5.930 21.328 6.611 1.00 42.51 369 ALA B N 1
ATOM 2829 C CA . ALA A 1 369 ? 7.237 21.006 7.180 1.00 40.71 369 ALA B CA 1
ATOM 2830 C C . ALA A 1 369 ? 7.511 19.508 7.127 1.00 41.49 369 ALA B C 1
ATOM 2831 O O . ALA A 1 369 ? 8.628 19.083 6.798 1.00 45.24 369 ALA B O 1
ATOM 2833 N N . ARG A 1 370 ? 6.510 18.692 7.468 1.00 38.69 370 ARG B N 1
ATOM 2834 C CA . ARG A 1 370 ? 6.690 17.246 7.424 1.00 40.68 370 ARG B CA 1
ATOM 2835 C C . ARG A 1 370 ? 6.918 16.763 5.996 1.00 41.00 370 ARG B C 1
ATOM 2836 O O . ARG A 1 370 ? 7.766 15.896 5.750 1.00 43.23 370 ARG B O 1
ATOM 2844 N N . VAL A 1 371 ? 6.161 17.302 5.045 1.00 38.21 371 VAL B N 1
ATOM 2845 C CA . VAL A 1 371 ? 6.396 16.985 3.641 1.00 42.13 371 VAL B CA 1
ATOM 2846 C C . VAL A 1 371 ? 7.835 17.312 3.264 1.00 41.70 371 VAL B C 1
ATOM 2847 O O . VAL A 1 371 ? 8.520 16.523 2.601 1.00 41.74 371 VAL B O 1
ATOM 2851 N N . ASP A 1 372 ? 8.305 18.490 3.674 1.00 40.04 372 ASP B N 1
ATOM 2852 C CA . ASP A 1 372 ? 9.653 18.921 3.326 1.00 40.81 372 ASP B CA 1
ATOM 2853 C C . ASP A 1 372 ? 10.699 17.955 3.869 1.00 41.88 372 ASP B C 1
ATOM 2854 O O . ASP A 1 372 ? 11.602 17.522 3.138 1.00 41.52 372 ASP B O 1
ATOM 2859 N N . TYR A 1 373 ? 10.594 17.621 5.162 1.00 47.13 373 TYR B N 1
ATOM 2860 C CA . TYR A 1 373 ? 11.481 16.633 5.780 1.00 42.43 373 TYR B CA 1
ATOM 2861 C C . TYR A 1 373 ? 11.460 15.312 5.020 1.00 44.89 373 TYR B C 1
ATOM 2862 O O . TYR A 1 373 ? 12.508 14.678 4.818 1.00 42.66 373 TYR B O 1
ATOM 2871 N N . LEU A 1 374 ? 10.261 14.862 4.631 1.00 42.92 374 LEU B N 1
ATOM 2872 C CA . LEU A 1 374 ? 10.142 13.593 3.926 1.00 40.91 374 LEU B CA 1
ATOM 2873 C C . LEU A 1 374 ? 10.866 13.648 2.592 1.00 41.63 374 LEU B C 1
ATOM 2874 O O . LEU A 1 374 ? 11.574 12.706 2.219 1.00 39.78 374 LEU B O 1
ATOM 2879 N N . GLU A 1 375 ? 10.729 14.765 1.878 1.00 41.59 375 GLU B N 1
ATOM 2880 C CA . GLU A 1 375 ? 11.397 14.901 0.589 1.00 42.96 375 GLU B CA 1
ATOM 2881 C C . GLU A 1 375 ? 12.909 14.867 0.758 1.00 40.53 375 GLU B C 1
ATOM 2882 O O . GLU A 1 375 ? 13.613 14.106 0.076 1.00 37.96 375 GLU B O 1
ATOM 2888 N N . ARG A 1 376 ? 13.423 15.696 1.671 1.00 42.63 376 ARG B N 1
ATOM 2889 C CA . ARG A 1 376 ? 14.864 15.757 1.903 1.00 42.77 376 ARG B CA 1
ATOM 2890 C C . ARG A 1 376 ? 15.424 14.388 2.260 1.00 40.65 376 ARG B C 1
ATOM 2891 O O . ARG A 1 376 ? 16.447 13.958 1.712 1.00 42.27 376 ARG B O 1
ATOM 2899 N N . HIS A 1 377 ? 14.753 13.668 3.158 1.00 40.81 377 HIS B N 1
ATOM 2900 C CA . HIS A 1 377 ? 15.316 12.403 3.610 1.00 40.01 377 HIS B CA 1
ATOM 2901 C C . HIS A 1 377 ? 15.138 11.281 2.591 1.00 37.57 377 HIS B C 1
ATOM 2902 O O . HIS A 1 377 ? 16.004 10.408 2.492 1.00 36.76 377 HIS B O 1
ATOM 2909 N N . LEU A 1 378 ? 14.065 11.292 1.794 1.00 43.87 378 LEU B N 1
ATOM 2910 C CA . LEU A 1 378 ? 13.959 10.302 0.723 1.00 41.07 378 LEU B CA 1
ATOM 2911 C C . LEU A 1 378 ? 15.051 10.517 -0.319 1.00 39.80 378 LEU B C 1
ATOM 2912 O O . LEU A 1 378 ? 15.669 9.552 -0.798 1.00 38.62 378 LEU B O 1
ATOM 2917 N N . ARG A 1 379 ? 15.313 11.778 -0.669 1.00 36.98 379 ARG B N 1
ATOM 2918 C CA . ARG A 1 379 ? 16.442 12.073 -1.542 1.00 38.46 379 ARG B CA 1
ATOM 2919 C C . ARG A 1 379 ? 17.759 11.629 -0.911 1.00 42.74 379 ARG B C 1
ATOM 2920 O O . ARG A 1 379 ? 18.653 11.138 -1.609 1.00 40.66 379 ARG B O 1
ATOM 2922 N N . ALA A 1 380 ? 17.899 11.792 0.409 1.00 42.80 380 ALA B N 1
ATOM 2923 C CA . ALA A 1 380 ? 19.114 11.336 1.080 1.00 42.10 380 ALA B CA 1
ATOM 2924 C C . ALA A 1 380 ? 19.279 9.822 0.969 1.00 43.72 380 ALA B C 1
ATOM 2925 O O . ALA A 1 380 ? 20.388 9.324 0.733 1.00 47.20 380 ALA B O 1
ATOM 2927 N N . VAL A 1 381 ? 18.190 9.073 1.163 1.00 38.87 381 VAL B N 1
ATOM 2928 C CA . VAL A 1 381 ? 18.241 7.621 0.990 1.00 40.91 381 VAL B CA 1
ATOM 2929 C C . VAL A 1 381 ? 18.658 7.273 -0.431 1.00 42.60 381 VAL B C 1
ATOM 2930 O O . VAL A 1 381 ? 19.445 6.344 -0.659 1.00 41.64 381 VAL B O 1
ATOM 2934 N N . HIS A 1 382 ? 18.102 7.983 -1.412 1.00 41.18 382 HIS B N 1
ATOM 2935 C CA . HIS A 1 382 ? 18.478 7.717 -2.792 1.00 44.09 382 HIS B CA 1
ATOM 2936 C C . HIS A 1 382 ? 19.955 8.012 -3.027 1.00 45.43 382 HIS B C 1
ATOM 2937 O O . HIS A 1 382 ? 20.637 7.268 -3.740 1.00 45.47 382 HIS B O 1
ATOM 2944 N N . ALA A 1 383 ? 20.466 9.095 -2.438 1.00 43.20 383 ALA B N 1
ATOM 2945 C CA . ALA A 1 383 ? 21.883 9.414 -2.578 1.00 43.22 383 ALA B CA 1
ATOM 2946 C C . ALA A 1 383 ? 22.749 8.325 -1.967 1.00 43.36 383 ALA B C 1
ATOM 2947 O O . ALA A 1 383 ? 23.826 8.006 -2.486 1.00 44.89 383 ALA B O 1
ATOM 2949 N N . ALA A 1 384 ? 22.296 7.745 -0.857 1.00 44.58 384 ALA B N 1
ATOM 2950 C CA . ALA A 1 384 ? 23.017 6.622 -0.269 1.00 43.08 384 ALA B CA 1
ATOM 2951 C C . ALA A 1 384 ? 23.012 5.421 -1.208 1.00 41.69 384 ALA B C 1
ATOM 2952 O O . ALA A 1 384 ? 24.059 4.819 -1.472 1.00 40.22 384 ALA B O 1
ATOM 2954 N N . ILE A 1 385 ? 21.836 5.060 -1.726 1.00 42.39 385 ILE B N 1
ATOM 2955 C CA . ILE A 1 385 ? 21.751 3.927 -2.645 1.00 40.64 385 ILE B CA 1
ATOM 2956 C C . ILE A 1 385 ? 22.632 4.161 -3.862 1.00 41.48 385 ILE B C 1
ATOM 2957 O O . ILE A 1 385 ? 23.240 3.223 -4.393 1.00 39.53 385 ILE B O 1
ATOM 2959 N N . ALA A 1 386 ? 22.735 5.412 -4.311 1.00 42.53 386 ALA B N 1
ATOM 2960 C CA . ALA A 1 386 ? 23.608 5.734 -5.431 1.00 41.06 386 ALA B CA 1
ATOM 2961 C C . ALA A 1 386 ? 25.068 5.501 -5.085 1.00 43.76 386 ALA B C 1
ATOM 2962 O O . ALA A 1 386 ? 25.850 5.094 -5.949 1.00 41.25 386 ALA B O 1
ATOM 2964 N N . GLY A 1 387 ? 25.451 5.746 -3.829 1.00 45.67 387 GLY B N 1
ATOM 2965 C CA . GLY A 1 387 ? 26.812 5.609 -3.356 1.00 38.96 387 GLY B CA 1
ATOM 2966 C C . GLY A 1 387 ? 27.237 4.197 -3.031 1.00 39.77 387 GLY B C 1
ATOM 2967 O O . GLY A 1 387 ? 28.325 3.994 -2.489 1.00 44.49 387 GLY B O 1
ATOM 2968 N N . GLY A 1 388 ? 26.401 3.209 -3.342 1.00 37.72 388 GLY B N 1
ATOM 2969 C CA . GLY A 1 388 ? 26.706 1.814 -3.101 1.00 37.16 388 GLY B CA 1
ATOM 2970 C C . GLY A 1 388 ? 25.935 1.184 -1.965 1.00 38.93 388 GLY B C 1
ATOM 2971 O O . GLY A 1 388 ? 26.043 -0.033 -1.773 1.00 36.67 388 GL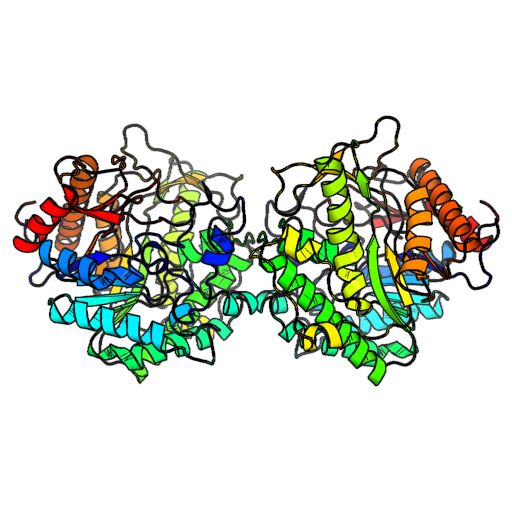Y B O 1
ATOM 2972 N N . ALA A 1 389 ? 25.129 1.955 -1.234 1.00 40.44 389 ALA B N 1
ATOM 2973 C CA . ALA A 1 389 ? 24.369 1.408 -0.117 1.00 38.83 389 ALA B CA 1
ATOM 2974 C C . ALA A 1 389 ? 23.241 0.536 -0.642 1.00 38.68 389 ALA B C 1
ATOM 2975 O O . ALA A 1 389 ? 22.415 0.990 -1.440 1.00 41.57 389 ALA B O 1
ATOM 2977 N N . ASP A 1 390 ? 23.210 -0.717 -0.198 1.00 36.68 390 ASP B N 1
ATOM 2978 C CA . ASP A 1 390 ? 22.197 -1.667 -0.653 1.00 38.20 390 ASP B CA 1
ATOM 2979 C C . ASP A 1 390 ? 20.975 -1.620 0.265 1.00 38.62 390 ASP B C 1
ATOM 2980 O O . ASP A 1 390 ? 20.711 -2.521 1.060 1.00 41.46 390 ASP B O 1
ATOM 2985 N N . VAL A 1 391 ? 20.216 -0.537 0.141 1.00 37.71 391 VAL B N 1
ATOM 2986 C CA . VAL A 1 391 ? 18.980 -0.368 0.898 1.00 38.56 391 VAL B CA 1
ATOM 2987 C C . VAL A 1 391 ? 17.815 -0.918 0.087 1.00 38.22 391 VAL B C 1
ATOM 2988 O O . VAL A 1 391 ? 17.656 -0.582 -1.092 1.00 39.77 391 VAL B O 1
ATOM 2992 N N . ARG A 1 392 ? 16.991 -1.751 0.724 1.00 37.30 392 ARG B N 1
ATOM 2993 C CA . ARG A 1 392 ? 15.893 -2.440 0.065 1.00 37.00 392 ARG B CA 1
ATOM 2994 C C . ARG A 1 392 ? 14.516 -1.979 0.526 1.00 38.86 392 ARG B C 1
ATOM 2995 O O . ARG A 1 392 ? 13.514 -2.458 -0.014 1.00 40.99 392 ARG B O 1
ATOM 3003 N N . GLY A 1 393 ? 14.432 -1.096 1.517 1.00 38.40 393 GLY B N 1
ATOM 3004 C CA . GLY A 1 393 ? 13.132 -0.689 2.020 1.00 41.88 393 GLY B CA 1
ATOM 3005 C C . GLY A 1 393 ? 13.190 0.598 2.813 1.00 41.61 393 GLY B C 1
ATOM 3006 O O . GLY A 1 393 ? 14.256 1.058 3.230 1.00 38.09 393 GLY B O 1
ATOM 3007 N N . TYR A 1 394 ? 12.003 1.160 3.046 1.00 41.81 394 TYR B N 1
ATOM 3008 C CA . TYR A 1 394 ? 11.866 2.415 3.774 1.00 37.62 394 TYR B CA 1
ATOM 3009 C C . TYR A 1 394 ? 10.564 2.400 4.560 1.00 38.33 394 TYR B C 1
ATOM 3010 O O . TYR A 1 394 ? 9.496 2.141 3.998 1.00 38.09 394 TYR B O 1
ATOM 3019 N N . MET A 1 395 ? 10.662 2.684 5.858 1.00 42.04 395 MET B N 1
ATOM 3020 C CA . MET A 1 395 ? 9.520 2.698 6.767 1.00 39.99 395 MET B CA 1
ATOM 3021 C C . MET A 1 395 ? 9.417 4.079 7.395 1.00 37.92 395 MET B C 1
ATOM 3022 O O . MET A 1 395 ? 10.297 4.483 8.160 1.00 37.62 395 MET B O 1
ATOM 3027 N N . ALA A 1 396 ? 8.363 4.812 7.050 1.00 42.54 396 ALA B N 1
ATOM 3028 C CA . ALA A 1 396 ? 8.114 6.123 7.636 1.00 39.05 396 ALA B CA 1
ATOM 3029 C C . ALA A 1 396 ? 7.575 5.964 9.053 1.00 37.59 396 ALA B C 1
ATOM 3030 O O . ALA A 1 396 ? 6.564 5.283 9.260 1.00 37.06 396 ALA B O 1
ATOM 3032 N N . TRP A 1 397 ? 8.243 6.588 10.025 1.00 36.81 397 TRP B N 1
ATOM 3033 C CA . TRP A 1 397 ? 7.681 6.758 11.361 1.00 37.76 397 TRP B CA 1
ATOM 3034 C C . TRP A 1 397 ? 7.015 8.128 11.428 1.00 37.15 397 TRP B C 1
ATOM 3035 O O . TRP A 1 397 ? 7.680 9.153 11.235 1.00 37.99 397 TRP B O 1
ATOM 3046 N N . SER A 1 398 ? 5.704 8.143 11.659 1.00 34.38 398 SER B N 1
ATOM 3047 C CA . SER A 1 398 ? 4.937 6.914 11.819 1.00 35.17 398 SER B CA 1
ATOM 3048 C C . SER A 1 398 ? 3.734 6.845 10.859 1.00 40.03 398 SER B C 1
ATOM 3049 O O . SER A 1 398 ? 3.433 7.789 10.117 1.00 36.23 398 SER B O 1
ATOM 3052 N N . LEU A 1 399 ? 3.070 5.690 10.851 1.00 38.19 399 LEU B N 1
ATOM 3053 C CA . LEU A 1 399 ? 1.821 5.583 10.113 1.00 38.13 399 LEU B CA 1
ATOM 3054 C C . LEU A 1 399 ? 0.756 6.477 10.730 1.00 35.55 399 LEU B C 1
ATOM 3055 O O . LEU A 1 399 ? 0.013 7.155 10.015 1.00 38.05 399 LEU B O 1
ATOM 3060 N N . LEU A 1 400 ? 0.675 6.503 12.052 1.00 38.39 400 LEU B N 1
ATOM 3061 C CA . LEU A 1 400 ? -0.316 7.304 12.749 1.00 41.15 400 LEU B CA 1
ATOM 3062 C C . LEU A 1 400 ? 0.358 8.131 13.830 1.00 38.55 400 LEU B C 1
ATOM 3063 O O . LEU A 1 400 ? 1.339 7.697 14.440 1.00 36.82 400 LEU B O 1
ATOM 3068 N N . ASP A 1 401 ? -0.178 9.329 14.056 1.00 39.90 401 ASP B N 1
ATOM 3069 C CA . ASP A 1 401 ? 0.116 10.048 15.287 1.00 36.71 401 ASP B CA 1
ATOM 3070 C C . ASP A 1 401 ? -0.125 9.113 16.455 1.00 39.43 401 ASP B C 1
ATOM 3071 O O . ASP A 1 401 ? -1.210 8.537 16.577 1.00 40.65 401 ASP B O 1
ATOM 3076 N N . ASN A 1 402 ? 0.889 8.948 17.298 1.00 37.69 402 ASN B N 1
ATOM 3077 C CA . ASN A 1 402 ? 0.849 7.965 18.373 1.00 33.96 402 ASN B CA 1
ATOM 3078 C C . ASN A 1 402 ? 1.204 8.650 19.693 1.00 37.94 402 ASN B C 1
ATOM 3079 O O . ASN A 1 402 ? 1.172 9.881 19.825 1.00 36.48 402 ASN B O 1
ATOM 3084 N N . LEU A 1 403 ? 1.557 7.838 20.697 1.00 38.69 403 LEU B N 1
ATOM 3085 C CA . LEU A 1 403 ? 1.822 8.353 22.036 1.00 36.66 403 LEU B CA 1
ATOM 3086 C C . LEU A 1 403 ? 3.218 8.950 22.176 1.00 40.16 403 LEU B C 1
ATOM 3087 O O . LEU A 1 403 ? 3.381 9.967 22.849 1.00 45.33 403 LEU B O 1
ATOM 3092 N N . GLU A 1 404 ? 4.238 8.349 21.572 1.00 36.87 404 GLU B N 1
ATOM 3093 C CA . GLU A 1 404 ? 5.614 8.837 21.718 1.00 38.05 404 GLU B CA 1
ATOM 3094 C C . GLU A 1 404 ? 6.037 8.823 23.187 1.00 39.83 404 GLU B C 1
ATOM 3095 O O . GLU A 1 404 ? 6.614 9.777 23.715 1.00 36.48 404 GLU B O 1
ATOM 3101 N N . TRP A 1 405 ? 5.706 7.724 23.855 1.00 40.54 405 TRP B N 1
ATOM 3102 C CA . TRP A 1 405 ? 6.235 7.425 25.173 1.00 37.43 405 TRP B CA 1
ATOM 3103 C C . TRP A 1 405 ? 6.036 8.562 26.171 1.00 41.83 405 TRP B C 1
ATOM 3104 O O . TRP A 1 405 ? 4.967 9.182 26.203 1.00 45.07 405 TRP B O 1
ATOM 3115 N N . SER A 1 406 ? 7.069 8.887 26.952 1.00 37.21 406 SER B N 1
ATOM 3116 C CA . SER A 1 406 ? 6.866 9.837 28.036 1.00 36.78 406 SER B CA 1
ATOM 3117 C C . SER A 1 406 ? 6.710 11.266 27.558 1.00 38.37 406 SER B C 1
ATOM 3118 O O . SER A 1 406 ? 6.438 12.147 28.381 1.00 39.99 406 SER B O 1
ATOM 3121 N N . LEU A 1 407 ? 6.853 11.520 26.260 1.00 42.78 407 LEU B N 1
ATOM 3122 C CA . LEU A 1 407 ? 6.540 12.838 25.732 1.00 39.21 407 LEU B CA 1
ATOM 3123 C C . LEU A 1 407 ? 5.060 13.007 25.427 1.00 37.71 407 LEU B C 1
ATOM 3124 O O . LEU A 1 407 ? 4.600 14.142 25.267 1.00 43.61 407 LEU B O 1
ATOM 3129 N N . GLY A 1 408 ? 4.303 11.919 25.356 1.00 34.53 408 GLY B N 1
ATOM 3130 C CA . GLY A 1 408 ? 2.864 12.017 25.212 1.00 38.88 408 GLY B CA 1
ATOM 3131 C C . GLY A 1 408 ? 2.400 12.386 23.810 1.00 41.82 408 GLY B C 1
ATOM 3132 O O . GLY A 1 408 ? 3.180 12.558 22.867 1.00 42.23 408 GLY B O 1
ATOM 3133 N N . PHE A 1 409 ? 1.080 12.528 23.685 1.00 38.98 409 PHE B N 1
ATOM 3134 C CA . PHE A 1 409 ? 0.440 12.746 22.391 1.00 40.00 409 PHE B CA 1
ATOM 3135 C C . PHE A 1 409 ? 0.741 14.111 21.779 1.00 40.00 409 PHE B C 1
ATOM 3136 O O . PHE A 1 409 ? 0.296 14.364 20.657 1.00 42.05 409 PHE B O 1
ATOM 3144 N N . SER A 1 410 ? 1.472 14.989 22.470 1.00 41.67 410 SER B N 1
ATOM 3145 C CA . SER A 1 410 ? 1.788 16.303 21.919 1.00 42.68 410 SER B CA 1
ATOM 3146 C C . SER A 1 410 ? 2.750 16.233 20.735 1.00 46.19 410 SER B C 1
ATOM 3147 O O . SER A 1 410 ? 2.834 17.198 19.968 1.00 51.64 410 SER B O 1
ATOM 3150 N N . LYS A 1 411 ? 3.481 15.132 20.566 1.00 43.33 411 LYS B N 1
ATOM 3151 C CA . LYS A 1 411 ? 4.488 15.004 19.513 1.00 44.14 411 LYS B CA 1
ATOM 3152 C C . LYS A 1 411 ? 3.962 14.047 18.444 1.00 36.84 411 LYS B C 1
ATOM 3153 O O . LYS A 1 411 ? 3.932 12.830 18.657 1.00 35.77 411 LYS B O 1
ATOM 3159 N N . ARG A 1 412 ? 3.547 14.593 17.299 1.00 36.44 412 ARG B N 1
ATOM 3160 C CA . ARG A 1 412 ? 2.874 13.821 16.255 1.00 34.04 412 ARG B CA 1
ATOM 3161 C C . ARG A 1 412 ? 3.836 13.480 15.121 1.00 35.66 412 ARG B C 1
ATOM 3162 O O . ARG A 1 412 ? 4.294 14.375 14.398 1.00 31.35 412 ARG B O 1
ATOM 3170 N N . PHE A 1 413 ? 4.089 12.182 14.931 1.00 36.36 413 PHE B N 1
ATOM 3171 C CA . PHE A 1 413 ? 4.976 11.698 13.882 1.00 36.03 413 PHE B CA 1
ATOM 3172 C C . PHE A 1 413 ? 4.243 11.154 12.665 1.00 36.47 413 PHE B C 1
ATOM 3173 O O . PHE A 1 413 ? 4.899 10.806 11.678 1.00 39.45 413 PHE B O 1
ATOM 3181 N N . GLY A 1 414 ? 2.917 11.055 12.707 1.00 34.92 414 GLY B N 1
ATOM 3182 C CA . GLY A 1 414 ? 2.194 10.309 11.682 1.00 39.88 414 GLY B CA 1
ATOM 3183 C C . GLY A 1 414 ? 2.079 11.053 10.357 1.00 39.01 414 GLY B C 1
ATOM 3184 O O . GLY A 1 414 ? 1.985 12.279 10.310 1.00 39.17 414 GLY B O 1
ATOM 3185 N N . ILE A 1 415 ? 2.127 10.289 9.263 1.00 39.27 415 ILE B N 1
ATOM 3186 C CA . ILE A 1 415 ? 1.679 10.825 7.984 1.00 36.72 415 ILE B CA 1
ATOM 3187 C C . ILE A 1 415 ? 0.161 10.846 7.911 1.00 39.00 415 ILE B C 1
ATOM 3188 O O . ILE A 1 415 ? -0.409 11.599 7.113 1.00 41.83 415 ILE B O 1
ATOM 3193 N N . VAL A 1 416 ? -0.509 10.051 8.738 1.00 38.34 416 VAL B N 1
ATOM 3194 C CA . VAL A 1 416 ? -1.954 10.119 8.910 1.00 38.39 416 VAL B CA 1
ATOM 3195 C C . VAL A 1 416 ? -2.234 10.826 10.228 1.00 40.05 416 VAL B C 1
ATOM 3196 O O . VAL A 1 416 ? -1.656 10.480 11.269 1.00 40.77 416 VAL B O 1
ATOM 3200 N N . HIS A 1 417 ? -3.092 11.837 10.180 1.00 41.30 417 HIS B N 1
ATOM 3201 C CA . HIS A 1 417 ? -3.484 12.541 11.390 1.00 40.01 417 HIS B CA 1
ATOM 3202 C C . HIS A 1 417 ? -4.441 11.693 12.214 1.00 37.33 417 HIS B C 1
ATOM 3203 O O . HIS A 1 417 ? -5.298 10.989 11.676 1.00 35.05 417 HIS B O 1
ATOM 3210 N N . ILE A 1 418 ? -4.264 11.733 13.529 1.00 40.23 418 ILE B N 1
ATOM 3211 C CA . ILE A 1 418 ? -5.197 11.120 14.464 1.00 40.17 418 ILE B CA 1
ATOM 3212 C C . ILE A 1 418 ? -5.828 12.227 15.287 1.00 37.58 418 ILE B C 1
ATOM 3213 O O . ILE A 1 418 ? -5.128 12.949 16.004 1.00 35.60 418 ILE B O 1
ATOM 3218 N N . ASP A 1 419 ? -7.143 12.367 15.173 1.00 41.10 419 ASP B N 1
ATOM 3219 C CA . ASP A 1 419 ? -7.913 13.165 16.120 1.00 41.36 419 ASP B CA 1
ATOM 3220 C C . ASP A 1 419 ? -8.096 12.300 17.356 1.00 43.74 419 ASP B C 1
ATOM 3221 O O . ASP A 1 419 ? -8.995 11.455 17.408 1.00 42.14 419 ASP B O 1
ATOM 3226 N N . PHE A 1 420 ? -7.250 12.522 18.367 1.00 43.15 420 PHE B N 1
ATOM 3227 C CA . PHE A 1 420 ? -7.214 11.627 19.519 1.00 40.65 420 PHE B CA 1
ATOM 3228 C C . PHE A 1 420 ? -8.508 11.642 20.317 1.00 42.52 420 PHE B C 1
ATOM 3229 O O . PHE A 1 420 ? -8.812 10.653 20.992 1.00 46.24 420 PHE B O 1
ATOM 3237 N N . GLU A 1 421 ? -9.291 12.718 20.246 1.00 42.30 421 GLU B N 1
ATOM 3238 C CA . GLU A 1 421 ? -10.554 12.712 20.972 1.00 45.17 421 GLU B CA 1
ATOM 3239 C C . GLU A 1 421 ? -11.616 11.874 20.286 1.00 43.51 421 GLU B C 1
ATOM 3240 O O . GLU A 1 421 ? -12.541 11.404 20.959 1.00 44.36 421 GLU B O 1
ATOM 3246 N N . THR A 1 422 ? -11.497 11.659 18.975 1.00 45.17 422 THR B N 1
ATOM 3247 C CA . THR A 1 422 ? -12.491 10.903 18.226 1.00 44.08 422 THR B CA 1
ATOM 3248 C C . THR A 1 422 ? -11.921 9.730 17.437 1.00 44.29 422 THR B C 1
ATOM 3249 O O . THR A 1 422 ? -12.693 9.034 16.769 1.00 43.06 422 THR B O 1
ATOM 3253 N N . GLN A 1 423 ? -10.602 9.502 17.481 1.00 45.77 423 GLN B N 1
ATOM 3254 C CA . GLN A 1 423 ? -9.934 8.425 16.736 1.00 42.73 423 GLN B CA 1
ATOM 3255 C C . GLN A 1 423 ? -10.163 8.545 15.231 1.00 42.12 423 GLN B C 1
ATOM 3256 O O . GLN A 1 423 ? -10.142 7.549 14.504 1.00 43.41 423 GLN B O 1
ATOM 3262 N N . GLN A 1 424 ? -10.378 9.764 14.749 1.00 41.40 424 GLN B N 1
ATOM 3263 C CA . GLN A 1 424 ? -10.618 9.973 13.332 1.00 42.15 424 GLN B CA 1
ATOM 3264 C C . GLN A 1 424 ? -9.278 9.974 12.605 1.00 45.55 424 GLN B C 1
ATOM 3265 O O . GLN A 1 424 ? -8.373 10.745 12.949 1.00 38.57 424 GLN B O 1
ATOM 3267 N N . ARG A 1 425 ? -9.149 9.095 11.617 1.00 47.19 425 ARG B N 1
ATOM 3268 C CA . ARG A 1 425 ? -7.980 9.084 10.754 1.00 42.56 425 ARG B CA 1
ATOM 3269 C C . ARG A 1 425 ? -8.147 10.126 9.654 1.00 41.80 425 ARG B C 1
ATOM 3270 O O . ARG A 1 425 ? -9.241 10.309 9.113 1.00 39.59 425 ARG B O 1
ATOM 3278 N N . THR A 1 426 ? -7.058 10.822 9.338 1.00 41.78 426 THR B N 1
ATOM 3279 C CA . THR A 1 426 ? -7.022 11.756 8.221 1.00 39.96 426 THR B CA 1
ATOM 3280 C C . THR A 1 426 ? -5.628 11.785 7.610 1.00 40.60 426 THR B C 1
ATOM 3281 O O . THR A 1 426 ? -4.676 12.230 8.262 1.00 40.27 426 THR B O 1
ATOM 3285 N N . PRO A 1 427 ? -5.455 11.299 6.385 1.00 46.13 427 PRO B N 1
ATOM 3286 C CA . PRO A 1 427 ? -4.131 11.366 5.755 1.00 43.72 427 PRO B CA 1
ATOM 3287 C C . PRO A 1 427 ? -3.662 12.810 5.652 1.00 41.79 427 PRO B C 1
ATOM 3288 O O . PRO A 1 427 ? -4.389 13.685 5.180 1.00 41.10 427 PRO B O 1
ATOM 3292 N N . LYS A 1 428 ? -2.447 13.064 6.121 1.00 42.96 428 LYS B N 1
ATOM 3293 C CA . LYS A 1 428 ? -1.907 14.405 5.987 1.00 43.34 428 LYS B CA 1
ATOM 3294 C C . LYS A 1 428 ? -1.350 14.588 4.580 1.00 42.87 428 LYS B C 1
ATOM 3295 O O . LYS A 1 428 ? -1.258 13.642 3.794 1.00 41.85 428 LYS B O 1
ATOM 3301 N N . ASP A 1 429 ? -0.971 15.826 4.264 1.00 43.77 429 ASP B N 1
ATOM 3302 C CA . ASP A 1 429 ? -0.280 16.073 3.004 1.00 46.67 429 ASP B CA 1
ATOM 3303 C C . ASP A 1 429 ? 0.964 15.194 2.883 1.00 45.59 429 ASP B C 1
ATOM 3304 O O . ASP A 1 429 ? 1.294 14.711 1.789 1.00 46.30 429 ASP B O 1
ATOM 3309 N N . SER A 1 430 ? 1.660 14.980 4.004 1.00 40.98 430 SER B N 1
ATOM 3310 C CA . SER A 1 430 ? 2.765 14.026 4.051 1.00 42.27 430 SER B CA 1
ATOM 3311 C C . SER A 1 430 ? 2.374 12.681 3.445 1.00 40.43 430 SER B C 1
ATOM 3312 O O . SER A 1 430 ? 3.088 12.141 2.590 1.00 37.86 430 SER B O 1
ATOM 3315 N N . ALA A 1 431 ? 1.242 12.112 3.884 1.00 40.39 431 ALA B N 1
ATOM 3316 C CA . ALA A 1 431 ? 0.831 10.790 3.413 1.00 42.97 431 ALA B CA 1
ATOM 3317 C C . ALA A 1 431 ? 0.500 10.787 1.918 1.00 42.53 431 ALA B C 1
ATOM 3318 O O . ALA A 1 431 ? 0.819 9.826 1.209 1.00 40.22 431 ALA B O 1
ATOM 3320 N N . ARG A 1 432 ? -0.157 11.842 1.419 1.00 40.42 432 ARG B N 1
ATOM 3321 C CA . ARG A 1 432 ? -0.488 11.886 -0.004 1.00 42.93 432 ARG B CA 1
ATOM 3322 C C . ARG A 1 432 ? 0.778 11.959 -0.855 1.00 42.71 432 ARG B C 1
ATOM 3323 O O . ARG A 1 432 ? 0.907 11.240 -1.859 1.00 41.49 432 ARG B O 1
ATOM 3331 N N . LEU A 1 433 ? 1.735 12.803 -0.462 1.00 43.24 433 LEU B N 1
ATOM 3332 C CA . LEU A 1 433 ? 3.019 12.792 -1.156 1.00 41.84 433 LEU B CA 1
ATOM 3333 C C . LEU A 1 433 ? 3.690 11.428 -1.043 1.00 41.61 433 LEU B C 1
ATOM 3334 O O . LEU A 1 433 ? 4.337 10.967 -1.988 1.00 43.56 433 LEU B O 1
ATOM 3339 N N . TYR A 1 434 ? 3.552 10.765 0.107 1.00 41.38 434 TYR B N 1
ATOM 3340 C CA . TYR A 1 434 ? 4.194 9.467 0.278 1.00 42.88 434 TYR B CA 1
ATOM 3341 C C . TYR A 1 434 ? 3.618 8.435 -0.684 1.00 41.34 434 TYR B C 1
ATOM 3342 O O . TYR A 1 434 ? 4.364 7.656 -1.288 1.00 41.19 434 TYR B O 1
ATOM 3351 N N . SER A 1 435 ? 2.298 8.441 -0.877 1.00 45.17 435 SER B N 1
ATOM 3352 C CA . SER A 1 435 ? 1.706 7.473 -1.801 1.00 41.91 435 SER B CA 1
ATOM 3353 C C . SER A 1 435 ? 2.032 7.830 -3.241 1.00 41.61 435 SER B C 1
ATOM 3354 O O . SER A 1 435 ? 2.160 6.937 -4.088 1.00 43.44 435 SER B O 1
ATOM 3357 N N . THR A 1 436 ? 2.189 9.121 -3.533 1.00 41.23 436 THR B N 1
ATOM 3358 C CA . THR A 1 436 ? 2.724 9.501 -4.834 1.00 41.63 436 THR B CA 1
ATOM 3359 C C . THR A 1 436 ? 4.138 8.960 -5.023 1.00 42.54 436 THR B C 1
ATOM 3360 O O . THR A 1 436 ? 4.501 8.515 -6.120 1.00 40.59 436 THR B O 1
ATOM 3364 N N . VAL A 1 437 ? 4.933 8.956 -3.946 1.00 43.01 437 VAL B N 1
ATOM 3365 C CA . VAL A 1 437 ? 6.306 8.454 -3.992 1.00 40.20 437 VAL B CA 1
ATOM 3366 C C . VAL A 1 437 ? 6.326 6.950 -4.239 1.00 41.20 437 VAL B C 1
ATOM 3367 O O . VAL A 1 437 ? 7.127 6.452 -5.038 1.00 39.64 437 VAL B O 1
ATOM 3371 N N . ILE A 1 438 ? 5.440 6.205 -3.574 1.00 41.60 438 ILE B N 1
ATOM 3372 C CA . ILE A 1 438 ? 5.428 4.750 -3.719 1.00 42.81 438 ILE B CA 1
ATOM 3373 C C . ILE A 1 438 ? 5.024 4.346 -5.131 1.00 46.91 438 ILE B C 1
ATOM 3374 O O . ILE A 1 438 ? 5.680 3.507 -5.762 1.00 45.77 438 ILE B O 1
ATOM 3379 N N . ALA A 1 439 ? 3.925 4.923 -5.638 1.00 46.26 439 ALA B N 1
ATOM 3380 C CA . ALA A 1 439 ? 3.416 4.551 -6.958 1.00 44.04 439 ALA B CA 1
ATOM 3381 C C . ALA A 1 439 ? 4.416 4.873 -8.061 1.00 44.65 439 ALA B C 1
ATOM 3382 O O . ALA A 1 439 ? 4.500 4.149 -9.062 1.00 46.91 439 ALA B O 1
ATOM 3384 N N . SER A 1 440 ? 5.152 5.972 -7.918 1.00 40.62 440 SER B N 1
ATOM 3385 C CA . SER A 1 440 ? 6.199 6.335 -8.864 1.00 40.22 440 SER B CA 1
ATOM 3386 C C . SER A 1 440 ? 7.567 5.765 -8.495 1.00 43.97 440 SER B C 1
ATOM 3387 O O . SER A 1 440 ? 8.499 5.876 -9.297 1.00 41.94 440 SER B O 1
ATOM 3390 N N . ASN A 1 441 ? 7.711 5.189 -7.294 1.00 48.54 441 ASN B N 1
ATOM 3391 C CA . ASN A 1 441 ? 8.995 4.705 -6.761 1.00 47.37 441 ASN B CA 1
ATOM 3392 C C . ASN A 1 441 ? 10.061 5.804 -6.715 1.00 46.69 441 ASN B C 1
ATOM 3393 O O . ASN A 1 441 ? 11.240 5.558 -6.974 1.00 46.27 441 ASN B O 1
ATOM 3398 N N . GLY A 1 442 ? 9.653 7.025 -6.356 1.00 45.71 442 GLY B N 1
ATOM 3399 C CA . GLY A 1 442 ? 10.572 8.124 -6.148 1.00 45.75 442 GLY B CA 1
ATOM 3400 C C . GLY A 1 442 ? 10.697 9.092 -7.307 1.00 48.40 442 GLY B C 1
ATOM 3401 O O . GLY A 1 442 ? 11.216 10.193 -7.118 1.00 49.27 442 GLY B O 1
ATOM 3402 N N . ALA A 1 443 ? 10.233 8.715 -8.497 1.00 50.92 443 ALA B N 1
ATOM 3403 C CA . ALA A 1 443 ? 10.392 9.578 -9.664 1.00 51.27 443 ALA B CA 1
ATOM 3404 C C . ALA A 1 443 ? 9.826 10.982 -9.435 1.00 51.64 443 ALA B C 1
ATOM 3405 O O . ALA A 1 443 ? 10.319 11.947 -10.026 1.00 56.93 443 ALA B O 1
ATOM 3407 N N . VAL A 1 444 ? 8.807 11.116 -8.580 1.00 48.59 444 VAL B N 1
ATOM 3408 C CA . VAL A 1 444 ? 8.119 12.394 -8.369 1.00 50.18 444 VAL B CA 1
ATOM 3409 C C . VAL A 1 444 ? 9.015 13.413 -7.685 1.00 49.43 444 VAL B C 1
ATOM 3410 O O . VAL A 1 444 ? 8.843 14.638 -7.828 1.00 54.21 444 VAL B O 1
ATOM 3414 N N . LEU A 1 445 ? 9.986 12.902 -6.958 1.00 51.37 445 LEU B N 1
ATOM 3415 C CA . LEU A 1 445 ? 11.005 13.575 -6.204 1.00 50.55 445 LEU B CA 1
ATOM 3416 C C . LEU A 1 445 ? 11.911 14.372 -7.148 1.00 55.98 445 LEU B C 1
ATOM 3417 O O . LEU A 1 445 ? 12.160 13.972 -8.298 1.00 53.00 445 LEU B O 1
ATOM 3422 N N . ILE B 1 2 ? 13.940 7.076 89.390 1.00 44.56 2 ILE A N 1
ATOM 3423 C CA . ILE B 1 2 ? 13.811 6.300 88.168 1.00 49.21 2 ILE A CA 1
ATOM 3424 C C . ILE B 1 2 ? 14.669 5.046 88.242 1.00 49.45 2 ILE A C 1
ATOM 3425 O O . ILE B 1 2 ? 15.895 5.134 88.248 1.00 52.21 2 ILE A O 1
ATOM 3427 N N . LYS B 1 3 ? 14.030 3.879 88.318 1.00 47.58 3 LYS A N 1
ATOM 3428 C CA . LYS B 1 3 ? 14.736 2.605 88.283 1.00 44.10 3 LYS A CA 1
ATOM 3429 C C . LYS B 1 3 ? 14.090 1.734 87.216 1.00 44.49 3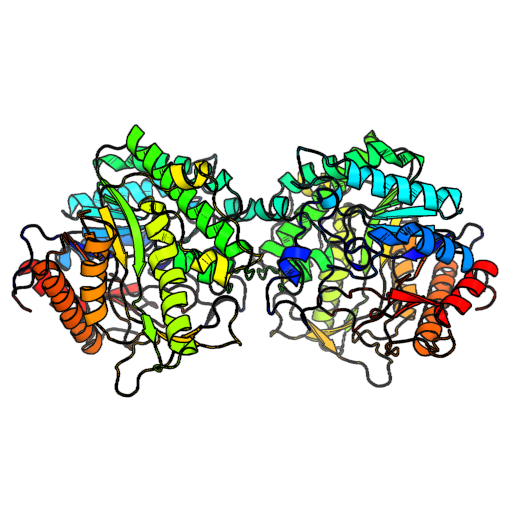 LYS A C 1
ATOM 3430 O O . LYS B 1 3 ? 12.864 1.587 87.190 1.00 47.16 3 LYS A O 1
ATOM 3432 N N . PHE B 1 4 ? 14.913 1.156 86.352 1.00 43.85 4 PHE A N 1
ATOM 3433 C CA . PHE B 1 4 ? 14.457 0.313 85.256 1.00 46.63 4 PHE A CA 1
ATOM 3434 C C . PHE B 1 4 ? 14.336 -1.131 85.712 1.00 46.98 4 PHE A C 1
ATOM 3435 O O . PHE B 1 4 ? 14.808 -1.499 86.787 1.00 46.31 4 PHE A O 1
ATOM 3443 N N . PRO B 1 5 ? 13.671 -1.986 84.909 1.00 51.19 5 PRO A N 1
ATOM 3444 C CA . PRO B 1 5 ? 13.623 -3.425 85.211 1.00 50.58 5 PRO A CA 1
ATOM 3445 C C . PRO B 1 5 ? 14.982 -4.036 85.523 1.00 52.65 5 PRO A C 1
ATOM 3446 O O . PRO B 1 5 ? 16.026 -3.489 85.153 1.00 52.29 5 PRO A O 1
ATOM 3450 N N . ASP B 1 6 ? 14.971 -5.185 86.202 1.00 54.93 6 ASP A N 1
ATOM 3451 C CA . ASP B 1 6 ? 16.217 -5.784 86.667 1.00 60.12 6 ASP A CA 1
ATOM 3452 C C . ASP B 1 6 ? 17.076 -6.257 85.500 1.00 56.38 6 ASP A C 1
ATOM 3453 O O . ASP B 1 6 ? 18.238 -5.856 85.368 1.00 60.13 6 ASP A O 1
ATOM 3458 N N . GLN B 1 7 ? 16.530 -7.119 84.650 1.00 56.09 7 GLN A N 1
ATOM 3459 C CA . GLN B 1 7 ? 17.288 -7.672 83.535 1.00 58.82 7 GLN A CA 1
ATOM 3460 C C . GLN B 1 7 ? 17.169 -6.820 82.274 1.00 56.83 7 GLN A C 1
ATOM 3461 O O . GLN B 1 7 ? 17.198 -7.358 81.158 1.00 59.69 7 GLN A O 1
ATOM 3463 N N . PHE B 1 8 ? 17.033 -5.502 82.420 1.00 53.87 8 PHE A N 1
ATOM 3464 C CA . PHE B 1 8 ? 16.971 -4.626 81.258 1.00 51.66 8 PHE A CA 1
ATOM 3465 C C . PHE B 1 8 ? 18.294 -4.647 80.505 1.00 51.41 8 PHE A C 1
ATOM 3466 O O . PHE B 1 8 ? 19.367 -4.510 81.101 1.00 51.69 8 PHE A O 1
ATOM 3474 N N . LEU B 1 9 ? 18.209 -4.826 79.189 1.00 50.05 9 LEU A N 1
ATOM 3475 C CA . LEU B 1 9 ? 19.383 -4.973 78.341 1.00 46.73 9 LEU A CA 1
ATOM 3476 C C . LEU B 1 9 ? 19.790 -3.609 77.800 1.00 48.51 9 LEU A C 1
ATOM 3477 O O . LEU B 1 9 ? 18.991 -2.931 77.146 1.00 49.29 9 LEU A O 1
ATOM 3482 N N . TRP B 1 10 ? 21.022 -3.204 78.080 1.00 48.98 10 TRP A N 1
ATOM 3483 C CA . TRP B 1 10 ? 21.552 -1.928 77.623 1.00 47.71 10 TRP A CA 1
ATOM 3484 C C . TRP B 1 10 ? 22.570 -2.169 76.517 1.00 47.00 10 TRP A C 1
ATOM 3485 O O . TRP B 1 10 ? 23.497 -2.971 76.686 1.00 45.93 10 TRP A O 1
ATOM 3496 N N . GLY B 1 11 ? 22.410 -1.462 75.398 1.00 47.00 11 GLY A N 1
ATOM 3497 C CA . GLY B 1 11 ? 23.282 -1.668 74.258 1.00 45.32 11 GLY A CA 1
ATOM 3498 C C . GLY B 1 11 ? 23.302 -0.481 73.319 1.00 44.36 11 GLY A C 1
ATOM 3499 O O . GLY B 1 11 ? 22.683 0.556 73.568 1.00 42.79 11 GLY A O 1
ATOM 3500 N N . ALA B 1 12 ? 24.065 -0.641 72.238 1.00 44.84 12 ALA A N 1
ATOM 3501 C CA . ALA B 1 12 ? 24.124 0.316 71.144 1.00 42.60 12 ALA A CA 1
ATOM 3502 C C . ALA B 1 12 ? 23.895 -0.435 69.838 1.00 42.72 12 ALA A C 1
ATOM 3503 O O . ALA B 1 12 ? 24.012 -1.662 69.784 1.00 42.57 12 ALA A O 1
ATOM 3505 N N . ALA B 1 13 ? 23.560 0.308 68.778 1.00 41.47 13 ALA A N 1
ATOM 3506 C CA . ALA B 1 13 ? 23.122 -0.290 67.519 1.00 42.21 13 ALA A CA 1
ATOM 3507 C C . ALA B 1 13 ? 23.914 0.247 66.336 1.00 40.26 13 ALA A C 1
ATOM 3508 O O . ALA B 1 13 ? 24.223 1.440 66.269 1.00 41.78 13 ALA A O 1
ATOM 3510 N N . THR B 1 14 ? 24.201 -0.637 65.384 1.00 39.99 14 THR A N 1
ATOM 3511 C CA . THR B 1 14 ? 24.844 -0.274 64.128 1.00 40.34 14 THR A CA 1
ATOM 3512 C C . THR B 1 14 ? 24.146 -1.022 62.996 1.00 42.55 14 THR A C 1
ATOM 3513 O O . THR B 1 14 ? 23.095 -1.649 63.183 1.00 40.05 14 THR A O 1
ATOM 3517 N N . SER B 1 15 ? 24.724 -0.925 61.800 1.00 41.25 15 SER A N 1
ATOM 3518 C CA . SER B 1 15 ? 24.326 -1.756 60.674 1.00 39.67 15 SER A CA 1
ATOM 3519 C C . SER B 1 15 ? 25.563 -1.975 59.811 1.00 38.74 15 SER A C 1
ATOM 3520 O O . SER B 1 15 ? 26.462 -1.131 59.776 1.00 37.47 15 SER A O 1
ATOM 3523 N N . ALA B 1 16 ? 25.600 -3.120 59.120 1.00 40.49 16 ALA A N 1
ATOM 3524 C CA . ALA B 1 16 ? 26.810 -3.559 58.424 1.00 42.31 16 ALA A CA 1
ATOM 3525 C C . ALA B 1 16 ? 27.359 -2.488 57.489 1.00 42.24 16 ALA A C 1
ATOM 3526 O O . ALA B 1 16 ? 28.480 -2.002 57.671 1.00 42.30 16 ALA A O 1
ATOM 3528 N N . TYR B 1 17 ? 26.588 -2.124 56.464 1.00 39.72 17 TYR A N 1
ATOM 3529 C CA . TYR B 1 17 ? 27.119 -1.228 55.442 1.00 40.96 17 TYR A CA 1
ATOM 3530 C C . TYR B 1 17 ? 27.521 0.128 56.009 1.00 39.22 17 TYR A C 1
ATOM 3531 O O . TYR B 1 17 ? 28.467 0.747 55.513 1.00 40.06 17 TYR A O 1
ATOM 3540 N N . GLN B 1 18 ? 26.831 0.606 57.045 1.00 40.07 18 GLN A N 1
ATOM 3541 C CA . GLN B 1 18 ? 27.065 1.968 57.512 1.00 39.69 18 GLN A CA 1
ATOM 3542 C C . GLN B 1 18 ? 28.382 2.122 58.266 1.00 41.15 18 GLN A C 1
ATOM 3543 O O . GLN B 1 18 ? 28.852 3.254 58.427 1.00 41.52 18 GLN A O 1
ATOM 3549 N N . ILE B 1 19 ? 28.992 1.030 58.733 1.00 39.71 19 ILE A N 1
ATOM 3550 C CA . ILE B 1 19 ? 30.233 1.167 59.494 1.00 42.40 19 ILE A CA 1
ATOM 3551 C C . ILE B 1 19 ? 31.357 0.309 58.922 1.00 43.76 19 ILE A C 1
ATOM 3552 O O . ILE B 1 19 ? 32.532 0.677 59.021 1.00 45.10 19 ILE A O 1
ATOM 3557 N N . GLU B 1 20 ? 31.006 -0.832 58.324 1.00 43.25 20 GLU A N 1
ATOM 3558 C CA . GLU B 1 20 ? 31.991 -1.874 58.041 1.00 44.34 20 GLU A CA 1
ATOM 3559 C C . GLU B 1 20 ? 33.067 -1.407 57.069 1.00 43.48 20 GLU A C 1
ATOM 3560 O O . GLU B 1 20 ? 34.261 -1.634 57.294 1.00 47.83 20 GLU A O 1
ATOM 3566 N N . GLY B 1 21 ? 32.670 -0.793 55.970 1.00 42.84 21 GLY A N 1
ATOM 3567 C CA . GLY B 1 21 ? 33.635 -0.586 54.913 1.00 45.35 21 GLY A CA 1
ATOM 3568 C C . GLY B 1 21 ? 34.040 -1.925 54.309 1.00 47.62 21 GLY A C 1
ATOM 3569 O O . GLY B 1 21 ? 33.426 -2.968 54.560 1.00 47.28 21 GLY A O 1
ATOM 3570 N N . SER B 1 22 ? 35.107 -1.878 53.501 1.00 45.61 22 SER A N 1
ATOM 3571 C CA . SER B 1 22 ? 35.645 -3.055 52.820 1.00 43.88 22 SER A CA 1
ATOM 3572 C C . SER B 1 22 ? 34.534 -3.917 52.244 1.00 45.13 22 SER A C 1
ATOM 3573 O O . SER B 1 22 ? 34.472 -5.119 52.538 1.00 42.62 22 SER A O 1
ATOM 3576 N N . PRO B 1 23 ? 33.630 -3.342 51.444 1.00 47.62 23 PRO A N 1
ATOM 3577 C CA . PRO B 1 23 ? 32.443 -4.097 51.018 1.00 41.77 23 PRO A CA 1
ATOM 3578 C C . PRO B 1 23 ? 32.760 -5.279 50.125 1.00 43.17 23 PRO A C 1
ATOM 3579 O O . PRO B 1 23 ? 31.926 -6.184 50.013 1.00 43.96 23 PRO A O 1
ATOM 3583 N N . LEU B 1 24 ? 33.936 -5.313 49.500 1.00 44.73 24 LEU A N 1
ATOM 3584 C CA . LEU B 1 24 ? 34.273 -6.357 48.543 1.00 47.21 24 LEU A CA 1
ATOM 3585 C C . LEU B 1 24 ? 35.466 -7.202 48.977 1.00 48.95 24 LEU A C 1
ATOM 3586 O O . LEU B 1 24 ? 35.972 -7.998 48.180 1.00 56.96 24 LEU A O 1
ATOM 3591 N N . ALA B 1 25 ? 35.932 -7.061 50.211 1.00 51.42 25 ALA A N 1
ATOM 3592 C CA . ALA B 1 25 ? 37.071 -7.850 50.655 1.00 53.33 25 ALA A CA 1
ATOM 3593 C C . ALA B 1 25 ? 36.674 -9.310 50.864 1.00 53.17 25 ALA A C 1
ATOM 3594 O O . ALA B 1 25 ? 35.534 -9.627 51.215 1.00 51.73 25 ALA A O 1
ATOM 3596 N N . ASP B 1 26 ? 37.634 -10.204 50.620 1.00 52.69 26 ASP A N 1
ATOM 3597 C CA . ASP B 1 26 ? 37.473 -11.633 50.892 1.00 52.60 26 ASP A CA 1
ATOM 3598 C C . ASP B 1 26 ? 36.299 -12.224 50.123 1.00 55.05 26 ASP A C 1
ATOM 3599 O O . ASP B 1 26 ? 35.496 -12.985 50.668 1.00 53.35 26 ASP A O 1
ATOM 3604 N N . GLY B 1 27 ? 36.191 -11.852 48.849 1.00 56.69 27 GLY A N 1
ATOM 3605 C CA . GLY B 1 27 ? 35.211 -12.462 47.974 1.00 52.73 27 GLY A CA 1
ATOM 3606 C C . GLY B 1 27 ? 33.785 -12.042 48.220 1.00 53.73 27 GLY A C 1
ATOM 3607 O O . GLY B 1 27 ? 32.863 -12.784 47.876 1.00 56.32 27 GLY A O 1
ATOM 3608 N N . ALA B 1 28 ? 33.570 -10.872 48.807 1.00 54.21 28 ALA A N 1
ATOM 3609 C CA . ALA B 1 28 ? 32.217 -10.397 49.047 1.00 53.53 28 ALA A CA 1
ATOM 3610 C C . ALA B 1 28 ? 31.589 -9.881 47.755 1.00 51.24 28 ALA A C 1
ATOM 3611 O O . ALA B 1 28 ? 32.233 -9.186 46.961 1.00 50.55 28 ALA A O 1
ATOM 3613 N N . GLY B 1 29 ? 30.328 -10.236 47.541 1.00 50.73 29 GLY A N 1
ATOM 3614 C CA . GLY B 1 29 ? 29.568 -9.705 46.435 1.00 50.52 29 GLY A CA 1
ATOM 3615 C C . GLY B 1 29 ? 29.125 -8.287 46.723 1.00 49.18 29 GLY A C 1
ATOM 3616 O O . GLY B 1 29 ? 28.912 -7.911 47.880 1.00 50.70 29 GLY A O 1
ATOM 3617 N N . PRO B 1 30 ? 29.011 -7.459 45.687 1.00 45.40 30 PRO A N 1
ATOM 3618 C CA . PRO B 1 30 ? 28.521 -6.094 45.896 1.00 41.87 30 PRO A CA 1
ATOM 3619 C C . PRO B 1 30 ? 27.050 -6.099 46.277 1.00 42.86 30 PRO A C 1
ATOM 3620 O O . PRO B 1 30 ? 26.306 -7.043 46.000 1.00 43.49 30 PRO A O 1
ATOM 3624 N N . SER B 1 31 ? 26.640 -5.025 46.941 1.00 39.83 31 SER A N 1
ATOM 3625 C CA . SER B 1 31 ? 25.262 -4.838 47.363 1.00 39.50 31 SER A CA 1
ATOM 3626 C C . SER B 1 31 ? 24.600 -3.775 46.496 1.00 44.70 31 SER A C 1
ATOM 3627 O O . SER B 1 31 ? 25.245 -3.118 45.669 1.00 42.99 31 SER A O 1
ATOM 3630 N N . ILE B 1 32 ? 23.285 -3.623 46.680 1.00 40.05 32 ILE A N 1
ATOM 3631 C CA . ILE B 1 32 ? 22.582 -2.569 45.958 1.00 40.62 32 ILE A CA 1
ATOM 3632 C C . ILE B 1 32 ? 23.093 -1.202 46.389 1.00 41.15 32 ILE A C 1
ATOM 3633 O O . ILE B 1 32 ? 23.098 -0.253 45.597 1.00 44.16 32 ILE A O 1
ATOM 3638 N N . TRP B 1 33 ? 23.576 -1.085 47.628 1.00 42.33 33 TRP A N 1
ATOM 3639 C CA . TRP B 1 33 ? 24.043 0.208 48.113 1.00 41.89 33 TRP A CA 1
ATOM 3640 C C . TRP B 1 33 ? 25.422 0.563 47.577 1.00 43.74 33 TRP A C 1
ATOM 3641 O O . TRP B 1 33 ? 25.727 1.749 47.415 1.00 43.18 33 TRP A O 1
ATOM 3652 N N . HIS B 1 34 ? 26.248 -0.432 47.255 1.00 42.90 34 HIS A N 1
ATOM 3653 C CA . HIS B 1 34 ? 27.477 -0.149 46.524 1.00 41.27 34 HIS A CA 1
ATOM 3654 C C . HIS B 1 34 ? 27.166 0.505 45.175 1.00 43.71 34 HIS A C 1
ATOM 3655 O O . HIS B 1 34 ? 27.599 1.635 44.900 1.00 42.95 34 HIS A O 1
ATOM 3662 N N . ARG B 1 35 ? 26.392 -0.192 44.327 1.00 41.75 35 ARG A N 1
ATOM 3663 C CA . ARG B 1 35 ? 25.982 0.363 43.034 1.00 44.79 35 ARG A CA 1
ATOM 3664 C C . ARG B 1 35 ? 25.308 1.716 43.193 1.00 44.93 35 ARG A C 1
ATOM 3665 O O . ARG B 1 35 ? 25.480 2.610 42.354 1.00 44.39 35 ARG A O 1
ATOM 3673 N N . PHE B 1 36 ? 24.514 1.873 44.254 1.00 41.90 36 PHE A N 1
ATOM 3674 C CA . PHE B 1 36 ? 23.788 3.117 44.470 1.00 41.31 36 PHE A CA 1
ATOM 3675 C C . PHE B 1 36 ? 24.748 4.266 44.744 1.00 40.61 36 PHE A C 1
ATOM 3676 O O . PHE B 1 36 ? 24.756 5.271 44.026 1.00 41.45 36 PHE A O 1
ATOM 3684 N N . VAL B 1 37 ? 25.581 4.129 45.778 1.00 42.43 37 VAL A N 1
ATOM 3685 C CA . VAL B 1 37 ? 26.466 5.223 46.146 1.00 44.98 37 VAL A CA 1
ATOM 3686 C C . VAL B 1 37 ? 27.490 5.505 45.059 1.00 44.91 37 VAL A C 1
ATOM 3687 O O . VAL B 1 37 ? 28.008 6.625 44.979 1.00 45.52 37 VAL A O 1
ATOM 3691 N N . HIS B 1 38 ? 27.789 4.534 44.199 1.00 41.94 38 HIS A N 1
ATOM 3692 C CA . HIS B 1 38 ? 28.798 4.761 43.177 1.00 43.96 38 HIS A CA 1
ATOM 3693 C C . HIS B 1 38 ? 28.220 5.202 41.836 1.00 46.14 38 HIS A C 1
ATOM 3694 O O . HIS B 1 38 ? 28.987 5.431 40.895 1.00 43.58 38 HIS A O 1
ATOM 3701 N N . SER B 1 39 ? 26.886 5.342 41.724 1.00 43.05 39 SER A N 1
ATOM 3702 C CA . SER B 1 39 ? 26.327 5.968 40.529 1.00 42.60 39 SER A CA 1
ATOM 3703 C C . SER B 1 39 ? 26.084 7.450 40.798 1.00 43.53 39 SER A C 1
ATOM 3704 O O . SER B 1 39 ? 25.400 7.788 41.770 1.00 44.10 39 SER A O 1
ATOM 3707 N N . PRO B 1 40 ? 26.605 8.350 39.963 1.00 43.06 40 PRO A N 1
ATOM 3708 C CA . PRO B 1 40 ? 26.573 9.781 40.302 1.00 39.78 40 PRO A CA 1
ATOM 3709 C C . PRO B 1 40 ? 25.164 10.334 40.464 1.00 40.64 40 PRO A C 1
ATOM 3710 O O . PRO B 1 40 ? 24.206 9.852 39.858 1.00 42.75 40 PRO A O 1
ATOM 3714 N N . GLY B 1 41 ? 25.058 11.376 41.299 1.00 40.04 41 GLY A N 1
ATOM 3715 C CA . GLY B 1 41 ? 23.844 12.146 41.467 1.00 37.70 41 GLY A CA 1
ATOM 3716 C C . GLY B 1 41 ? 22.859 11.622 42.494 1.00 38.84 41 GLY A C 1
ATOM 3717 O O . GLY B 1 41 ? 21.999 12.386 42.946 1.00 41.30 41 GLY A O 1
ATOM 3718 N N . LEU B 1 42 ? 22.977 10.362 42.906 1.00 39.62 42 LEU A N 1
ATOM 3719 C CA . LEU B 1 42 ? 21.950 9.736 43.732 1.00 40.85 42 LEU A CA 1
ATOM 3720 C C . LEU B 1 42 ? 22.080 10.029 45.225 1.00 42.60 42 LEU A C 1
ATOM 3721 O O . LEU B 1 42 ? 21.119 9.777 45.959 1.00 47.64 42 LEU A O 1
ATOM 3726 N N . THR B 1 43 ? 23.218 10.540 45.702 1.00 43.40 43 THR A N 1
ATOM 3727 C CA . THR B 1 43 ? 23.413 10.819 47.122 1.00 41.87 43 THR A CA 1
ATOM 3728 C C . THR B 1 43 ? 23.783 12.286 47.323 1.00 43.48 43 THR A C 1
ATOM 3729 O O . THR B 1 43 ? 24.202 12.973 46.388 1.00 49.58 43 THR A O 1
ATOM 3733 N N . ALA B 1 44 ? 23.617 12.759 48.562 1.00 44.28 44 ALA A N 1
ATOM 3734 C CA . ALA B 1 44 ? 23.754 14.185 48.861 1.00 43.43 44 ALA A CA 1
ATOM 3735 C C . ALA B 1 44 ? 25.116 14.729 48.439 1.00 42.31 44 ALA A C 1
ATOM 3736 O O . ALA B 1 44 ? 25.204 15.678 47.652 1.00 46.65 44 ALA A O 1
ATOM 3738 N N . LYS B 1 45 ? 26.192 14.164 48.976 1.00 39.67 45 LYS A N 1
ATOM 3739 C CA . LYS B 1 45 ? 27.535 14.647 48.683 1.00 40.74 45 LYS A CA 1
ATOM 3740 C C . LYS B 1 45 ? 28.390 13.611 47.969 1.00 42.93 45 LYS A C 1
ATOM 3741 O O . LYS B 1 45 ? 29.612 13.784 47.879 1.00 41.81 45 LYS A O 1
ATOM 3743 N N . GLY B 1 46 ? 27.792 12.523 47.494 1.00 44.72 46 GLY A N 1
ATOM 3744 C CA . GLY B 1 46 ? 28.567 11.470 46.875 1.00 42.35 46 GLY A CA 1
ATOM 3745 C C . GLY B 1 46 ? 29.444 10.690 47.822 1.00 42.70 46 GLY A C 1
ATOM 3746 O O . GLY B 1 46 ? 30.428 10.091 47.383 1.00 42.23 46 GLY A O 1
ATOM 3747 N N . GLU B 1 47 ? 29.119 10.673 49.111 1.00 38.13 47 GLU A N 1
ATOM 3748 C CA . GLU B 1 47 ? 29.889 9.891 50.067 1.00 43.16 47 GLU A CA 1
ATOM 3749 C C . GLU B 1 47 ? 29.441 8.435 50.025 1.00 44.08 47 GLU A C 1
ATOM 3750 O O . GLU B 1 47 ? 28.251 8.142 49.872 1.00 42.66 47 GLU A O 1
ATOM 3756 N N . THR B 1 48 ? 30.407 7.523 50.131 1.00 45.47 48 THR A N 1
ATOM 3757 C CA . THR B 1 48 ? 30.191 6.093 49.950 1.00 42.29 48 THR A CA 1
ATOM 3758 C C . THR B 1 48 ? 30.411 5.352 51.264 1.00 41.47 48 THR A C 1
ATOM 3759 O O . THR B 1 48 ? 30.755 5.938 52.293 1.00 42.72 48 THR A O 1
ATOM 3763 N N . GLY B 1 49 ? 30.214 4.038 51.215 1.00 45.08 49 GLY A N 1
ATOM 3764 C CA . GLY B 1 49 ? 30.514 3.167 52.332 1.00 40.27 49 GLY A CA 1
ATOM 3765 C C . GLY B 1 49 ? 31.754 2.348 52.050 1.00 43.77 49 GLY A C 1
ATOM 3766 O O . GLY B 1 49 ? 31.928 1.253 52.592 1.00 45.38 49 GLY A O 1
ATOM 3767 N N . ASP B 1 50 ? 32.625 2.878 51.187 1.00 43.91 50 ASP A N 1
ATOM 3768 C CA . ASP B 1 50 ? 33.857 2.172 50.862 1.00 42.69 50 ASP A CA 1
ATOM 3769 C C . ASP B 1 50 ? 34.697 1.942 52.108 1.00 47.80 50 ASP A C 1
ATOM 3770 O O . ASP B 1 50 ? 35.197 0.831 52.331 1.00 49.92 50 ASP A O 1
ATOM 3775 N N . ILE B 1 51 ? 34.833 2.966 52.951 1.00 48.33 51 ILE A N 1
ATOM 3776 C CA . ILE B 1 51 ? 35.525 2.860 54.230 1.00 44.06 51 ILE A CA 1
ATOM 3777 C C . ILE B 1 51 ? 34.553 2.933 55.400 1.00 43.11 51 ILE A C 1
ATOM 3778 O O . ILE B 1 51 ? 34.590 2.093 56.300 1.00 44.85 51 ILE A O 1
ATOM 3783 N N . ALA B 1 52 ? 33.664 3.928 55.397 1.00 42.01 52 ALA A N 1
ATOM 3784 C CA . ALA B 1 52 ? 32.771 4.178 56.524 1.00 41.83 52 ALA A CA 1
ATOM 3785 C C . ALA B 1 52 ? 33.591 4.348 57.795 1.00 45.21 52 ALA A C 1
ATOM 3786 O O . ALA B 1 52 ? 34.438 5.245 57.883 1.00 43.21 52 ALA A O 1
ATOM 3788 N N . CYS B 1 53 ? 33.353 3.485 58.780 1.00 47.82 53 CYS A N 1
ATOM 3789 C CA . CYS B 1 53 ? 34.143 3.467 60.001 1.00 44.14 53 CYS A CA 1
ATOM 3790 C C . CYS B 1 53 ? 35.247 2.420 59.964 1.00 42.06 53 CYS A C 1
ATOM 3791 O O . CYS B 1 53 ? 35.863 2.161 60.997 1.00 43.24 53 CYS A O 1
ATOM 3794 N N . ASP B 1 54 ? 35.539 1.848 58.793 1.00 42.36 54 ASP A N 1
ATOM 3795 C CA . ASP B 1 54 ? 36.524 0.770 58.664 1.00 42.48 54 ASP A CA 1
ATOM 3796 C C . ASP B 1 54 ? 36.302 -0.317 59.714 1.00 45.06 54 ASP A C 1
ATOM 3797 O O . ASP B 1 54 ? 37.247 -0.946 60.194 1.00 48.50 54 ASP A O 1
ATOM 3802 N N . HIS B 1 55 ? 35.041 -0.556 60.081 1.00 44.93 55 HIS A N 1
ATOM 3803 C CA . HIS B 1 55 ? 34.772 -1.502 61.158 1.00 48.87 55 HIS A CA 1
ATOM 3804 C C . HIS B 1 55 ? 35.245 -2.907 60.815 1.00 49.06 55 HIS A C 1
ATOM 3805 O O . HIS B 1 55 ? 35.668 -3.652 61.706 1.00 51.97 55 HIS A O 1
ATOM 3812 N N . TYR B 1 56 ? 35.175 -3.281 59.537 1.00 45.95 56 TYR A N 1
ATOM 3813 C CA . TYR B 1 56 ? 35.585 -4.615 59.114 1.00 48.94 56 TYR A CA 1
ATOM 3814 C C . TYR B 1 56 ? 36.987 -4.948 59.608 1.00 50.60 56 TYR A C 1
ATOM 3815 O O . TYR B 1 56 ? 37.267 -6.085 60.004 1.00 51.31 56 TYR A O 1
ATOM 3824 N N . ASN B 1 57 ? 37.878 -3.960 59.602 1.00 48.14 57 ASN A N 1
ATOM 3825 C CA . ASN B 1 57 ? 39.245 -4.148 60.052 1.00 49.73 57 ASN A CA 1
ATOM 3826 C C . ASN B 1 57 ? 39.426 -3.858 61.540 1.00 52.08 57 ASN A C 1
ATOM 3827 O O . ASN B 1 57 ? 40.434 -4.282 62.114 1.00 55.76 57 ASN A O 1
ATOM 3832 N N . ARG B 1 58 ? 38.473 -3.176 62.190 1.00 53.95 58 ARG A N 1
ATOM 3833 C CA . ARG B 1 58 ? 38.664 -2.663 63.548 1.00 50.80 58 ARG A CA 1
ATOM 3834 C C . ARG B 1 58 ? 37.688 -3.249 64.564 1.00 50.67 58 ARG A C 1
ATOM 3835 O O . ARG B 1 58 ? 37.470 -2.638 65.614 1.00 52.08 58 ARG A O 1
ATOM 3843 N N . TYR B 1 59 ? 37.085 -4.405 64.290 1.00 49.80 59 TYR A N 1
ATOM 3844 C CA . TYR B 1 59 ? 36.014 -4.854 65.175 1.00 51.90 59 TYR A CA 1
ATOM 3845 C C . TYR B 1 59 ? 36.519 -5.200 66.575 1.00 55.13 59 TYR A C 1
ATOM 3846 O O . TYR B 1 59 ? 35.781 -5.032 67.555 1.00 55.89 59 TYR A O 1
ATOM 3855 N N . ARG B 1 60 ? 37.771 -5.643 66.702 1.00 52.79 60 ARG A N 1
ATOM 3856 C CA . ARG B 1 60 ? 38.291 -5.969 68.026 1.00 51.19 60 ARG A CA 1
ATOM 3857 C C . ARG B 1 60 ? 38.453 -4.719 68.885 1.00 53.34 60 ARG A C 1
ATOM 3858 O O . ARG B 1 60 ? 38.082 -4.716 70.067 1.00 54.98 60 ARG A O 1
ATOM 3860 N N . ASP B 1 61 ? 38.992 -3.640 68.309 1.00 51.50 61 ASP A N 1
ATOM 3861 C CA . ASP B 1 61 ? 39.147 -2.409 69.076 1.00 51.68 61 ASP A CA 1
ATOM 3862 C C . ASP B 1 61 ? 37.794 -1.790 69.401 1.00 53.72 61 ASP A C 1
ATOM 3863 O O . ASP B 1 61 ? 37.594 -1.259 70.502 1.00 54.49 61 ASP A O 1
ATOM 3868 N N . ASP B 1 62 ? 36.841 -1.888 68.472 1.00 48.82 62 ASP A N 1
ATOM 3869 C CA . ASP B 1 62 ? 35.499 -1.387 68.737 1.00 49.08 62 ASP A CA 1
ATOM 3870 C C . ASP B 1 62 ? 34.846 -2.163 69.874 1.00 49.78 62 ASP A C 1
ATOM 3871 O O . ASP B 1 62 ? 34.154 -1.582 70.716 1.00 48.22 62 ASP A O 1
ATOM 3876 N N . ILE B 1 63 ? 35.079 -3.474 69.930 1.00 49.58 63 ILE A N 1
ATOM 3877 C CA . ILE B 1 63 ? 34.517 -4.282 71.008 1.00 51.20 63 ILE A CA 1
ATOM 3878 C C . ILE B 1 63 ? 35.174 -3.943 72.346 1.00 52.35 63 ILE A C 1
ATOM 3879 O O . ILE B 1 63 ? 34.499 -3.861 73.384 1.00 54.37 63 ILE A O 1
ATOM 3884 N N . ALA B 1 64 ? 36.497 -3.766 72.356 1.00 50.32 64 ALA A N 1
ATOM 3885 C CA . ALA B 1 64 ? 37.151 -3.290 73.573 1.00 53.23 64 ALA A CA 1
ATOM 3886 C C . ALA B 1 64 ? 36.560 -1.957 74.024 1.00 52.49 64 ALA A C 1
ATOM 3887 O O . ALA B 1 64 ? 36.385 -1.713 75.225 1.00 53.51 64 ALA A O 1
ATOM 3889 N N . LEU B 1 65 ? 36.225 -1.089 73.066 1.00 50.74 65 LEU A N 1
ATOM 3890 C CA . LEU B 1 65 ? 35.632 0.201 73.402 1.00 50.11 65 LEU A CA 1
ATOM 3891 C C . LEU B 1 65 ? 34.231 0.036 73.990 1.00 49.71 65 LEU A C 1
ATOM 3892 O O . LEU B 1 65 ? 33.874 0.706 74.972 1.00 47.30 65 LEU A O 1
ATOM 3897 N N . MET B 1 66 ? 33.428 -0.858 73.408 1.00 51.10 66 MET A N 1
ATOM 3898 C CA . MET B 1 66 ? 32.099 -1.124 73.950 1.00 50.36 66 MET A CA 1
ATOM 3899 C C . MET B 1 66 ? 32.178 -1.688 75.356 1.00 47.88 66 MET A C 1
ATOM 3900 O O . MET B 1 66 ? 31.321 -1.390 76.195 1.00 45.30 66 MET A O 1
ATOM 3905 N N . ARG B 1 67 ? 33.206 -2.483 75.645 1.00 48.60 67 ARG A N 1
ATOM 3906 C CA . ARG B 1 67 ? 33.360 -2.941 77.018 1.00 49.76 67 ARG A CA 1
ATOM 3907 C C . ARG B 1 67 ? 33.793 -1.795 77.920 1.00 45.88 67 ARG A C 1
ATOM 3908 O O . ARG B 1 67 ? 33.346 -1.705 79.068 1.00 45.15 67 ARG A O 1
ATOM 3916 N N . SER B 1 68 ? 34.634 -0.892 77.408 1.00 47.96 68 SER A N 1
ATOM 3917 C CA . SER B 1 68 ? 35.033 0.272 78.198 1.00 43.23 68 SER A CA 1
ATOM 3918 C C . SER B 1 68 ? 33.829 1.116 78.591 1.00 44.68 68 SER A C 1
ATOM 3919 O O . SER B 1 68 ? 33.746 1.604 79.723 1.00 49.78 68 SER A O 1
ATOM 3922 N N . LEU B 1 69 ? 32.884 1.302 77.681 1.00 46.74 69 LEU A N 1
ATOM 3923 C CA . LEU B 1 69 ? 31.710 2.069 78.068 1.00 44.35 69 LEU A CA 1
ATOM 3924 C C . LEU B 1 69 ? 30.627 1.197 78.694 1.00 42.70 69 LEU A C 1
ATOM 3925 O O . LEU B 1 69 ? 29.528 1.692 78.966 1.00 37.51 69 LEU A O 1
ATOM 3930 N N . GLY B 1 70 ? 30.911 -0.083 78.912 1.00 43.84 70 GLY A N 1
ATOM 3931 C CA . GLY B 1 70 ? 30.026 -0.936 79.682 1.00 42.58 70 GLY A CA 1
ATOM 3932 C C . GLY B 1 70 ? 28.753 -1.403 79.016 1.00 43.32 70 GLY A C 1
ATOM 3933 O O . GLY B 1 70 ? 27.735 -1.571 79.695 1.00 44.31 70 GLY A O 1
ATOM 3934 N N . LEU B 1 71 ? 28.777 -1.650 77.709 1.00 45.60 71 LEU A N 1
ATOM 3935 C CA . LEU B 1 71 ? 27.571 -2.070 77.008 1.00 46.78 71 LEU A CA 1
ATOM 3936 C C . LEU B 1 71 ? 27.357 -3.557 77.223 1.00 50.52 71 LEU A C 1
ATOM 3937 O O . LEU B 1 71 ? 28.318 -4.328 77.266 1.00 48.47 71 LEU A O 1
ATOM 3942 N N . GLN B 1 72 ? 26.088 -3.954 77.354 1.00 50.32 72 GLN A N 1
ATOM 3943 C CA . GLN B 1 72 ? 25.726 -5.342 77.609 1.00 49.08 72 GLN A CA 1
ATOM 3944 C C . GLN B 1 72 ? 25.261 -6.048 76.351 1.00 46.58 72 GLN A C 1
ATOM 3945 O O . GLN B 1 72 ? 25.268 -7.284 76.296 1.00 45.52 72 GLN A O 1
ATOM 3951 N N . ALA B 1 73 ? 24.857 -5.280 75.350 1.00 48.93 73 ALA A N 1
ATOM 3952 C CA . ALA B 1 73 ? 24.391 -5.825 74.095 1.00 45.22 73 ALA A CA 1
ATOM 3953 C C . ALA B 1 73 ? 24.940 -4.974 72.964 1.00 45.35 73 ALA A C 1
ATOM 3954 O O . ALA B 1 73 ? 25.258 -3.797 73.139 1.00 49.35 73 ALA A O 1
ATOM 3956 N N . TYR B 1 74 ? 25.042 -5.583 71.791 1.00 46.45 74 TYR A N 1
ATOM 3957 C CA . TYR B 1 74 ? 25.481 -4.881 70.597 1.00 44.22 74 TYR A CA 1
ATOM 3958 C C . TYR B 1 74 ? 24.613 -5.366 69.452 1.00 45.42 74 TYR A C 1
ATOM 3959 O O . TYR B 1 74 ? 24.516 -6.575 69.218 1.00 43.98 74 TYR A O 1
ATOM 3968 N N . ARG B 1 75 ? 23.970 -4.427 68.763 1.00 46.37 75 ARG A N 1
ATOM 3969 C CA . ARG B 1 75 ? 23.047 -4.730 67.676 1.00 44.41 75 ARG A CA 1
ATOM 3970 C C . ARG B 1 75 ? 23.720 -4.352 66.364 1.00 43.58 75 ARG A C 1
ATOM 3971 O O . ARG B 1 75 ? 24.060 -3.183 66.146 1.00 41.62 75 ARG A O 1
ATOM 3979 N N . PHE B 1 76 ? 23.923 -5.345 65.506 1.00 45.69 76 PHE A N 1
ATOM 3980 C CA . PHE B 1 76 ? 24.627 -5.182 64.244 1.00 47.54 76 PHE A CA 1
ATOM 3981 C C . PHE B 1 76 ? 23.811 -5.825 63.129 1.00 44.60 76 PHE A C 1
ATOM 3982 O O . PHE B 1 76 ? 22.796 -6.482 63.375 1.00 43.82 76 PHE A O 1
ATOM 3990 N N . SER B 1 77 ? 24.258 -5.632 61.891 1.00 41.91 77 SER A N 1
ATOM 3991 C CA . SER B 1 77 ? 23.653 -6.307 60.753 1.00 45.69 77 SER A CA 1
ATOM 3992 C C . SER B 1 77 ? 24.699 -7.097 59.982 1.00 44.40 77 SER A C 1
ATOM 3993 O O . SER B 1 77 ? 25.899 -6.814 60.035 1.00 44.22 77 SER A O 1
ATOM 3996 N N . VAL B 1 78 ? 24.214 -8.094 59.253 1.00 46.12 78 VAL A N 1
ATOM 3997 C CA . VAL B 1 78 ? 25.051 -8.985 58.466 1.00 48.07 78 VAL A CA 1
ATOM 3998 C C . VAL B 1 78 ? 24.891 -8.611 57.001 1.00 46.88 78 VAL A C 1
ATOM 3999 O O . VAL B 1 78 ? 23.767 -8.493 56.498 1.00 41.44 78 VAL A O 1
ATOM 4003 N N . ASN B 1 79 ? 26.018 -8.420 56.327 1.00 48.17 79 ASN A N 1
ATOM 4004 C CA . ASN B 1 79 ? 26.030 -8.122 54.904 1.00 45.26 79 ASN A CA 1
ATOM 4005 C C . ASN B 1 79 ? 25.780 -9.421 54.161 1.00 48.58 79 ASN A C 1
ATOM 4006 O O . ASN B 1 79 ? 26.678 -10.256 54.018 1.00 47.26 79 ASN A O 1
ATOM 4011 N N . TRP B 1 80 ? 24.543 -9.577 53.686 1.00 49.73 80 TRP A N 1
ATOM 4012 C CA . TRP B 1 80 ? 24.155 -10.759 52.929 1.00 48.66 80 TRP A CA 1
ATOM 4013 C C . TRP B 1 80 ? 25.170 -11.068 51.832 1.00 48.79 80 TRP A C 1
ATOM 4014 O O . TRP B 1 80 ? 25.511 -12.232 51.596 1.00 49.71 80 TRP A O 1
ATOM 4025 N N . GLY B 1 81 ? 25.715 -10.030 51.196 1.00 46.73 81 GLY A N 1
ATOM 4026 C CA . GLY B 1 81 ? 26.680 -10.238 50.131 1.00 50.58 81 GLY A CA 1
ATOM 4027 C C . GLY B 1 81 ? 28.035 -10.736 50.593 1.00 48.61 81 GLY A C 1
ATOM 4028 O O . GLY B 1 81 ? 28.747 -11.372 49.810 1.00 49.05 81 GLY A O 1
ATOM 4029 N N . ARG B 1 82 ? 28.407 -10.474 51.847 1.00 52.75 82 ARG A N 1
ATOM 4030 C CA . ARG B 1 82 ? 29.637 -11.056 52.375 1.00 52.74 82 ARG A CA 1
ATOM 4031 C C . ARG B 1 82 ? 29.485 -12.545 52.633 1.00 53.12 82 ARG A C 1
ATOM 4032 O O . ARG B 1 82 ? 30.488 -13.265 52.695 1.00 53.86 82 ARG A O 1
ATOM 4034 N N . ILE B 1 83 ? 28.252 -13.016 52.770 1.00 51.07 83 ILE A N 1
ATOM 4035 C CA . ILE B 1 83 ? 27.971 -14.424 52.996 1.00 51.73 83 ILE A CA 1
ATOM 4036 C C . ILE B 1 83 ? 27.808 -15.119 51.647 1.00 54.31 83 ILE A C 1
ATOM 4037 O O . ILE B 1 83 ? 28.604 -15.993 51.285 1.00 51.87 83 ILE A O 1
ATOM 4042 N N . PHE B 1 84 ? 26.824 -14.687 50.861 1.00 56.84 84 PHE A N 1
ATOM 4043 C CA . PHE B 1 84 ? 26.600 -15.233 49.525 1.00 51.03 84 PHE A CA 1
ATOM 4044 C C . PHE B 1 84 ? 26.859 -14.156 48.483 1.00 47.62 84 PHE A C 1
ATOM 4045 O O . PHE B 1 84 ? 25.985 -13.311 48.241 1.00 48.26 84 PHE A O 1
ATOM 4053 N N . PRO B 1 85 ? 28.030 -14.137 47.843 1.00 48.04 85 PRO A N 1
ATOM 4054 C CA . PRO B 1 85 ? 28.302 -13.086 46.842 1.00 49.70 85 PRO A CA 1
ATOM 4055 C C . PRO B 1 85 ? 27.281 -13.032 45.715 1.00 51.61 85 PRO A C 1
ATOM 4056 O O . PRO B 1 85 ? 27.025 -11.946 45.181 1.00 52.13 85 PRO A O 1
ATOM 4060 N N . ASP B 1 86 ? 26.703 -14.171 45.328 1.00 52.03 86 ASP A N 1
ATOM 4061 C CA . ASP B 1 86 ? 25.619 -14.226 44.354 1.00 50.26 86 ASP A CA 1
ATOM 4062 C C . ASP B 1 86 ? 24.241 -14.171 44.998 1.00 49.58 86 ASP A C 1
ATOM 4063 O O . ASP B 1 86 ? 23.238 -14.284 44.287 1.00 49.37 86 ASP A O 1
ATOM 4068 N N . GLY B 1 87 ? 24.170 -14.010 46.318 1.00 47.75 87 GLY A N 1
ATOM 4069 C CA . GLY B 1 87 ? 22.913 -14.050 47.044 1.00 49.12 87 GLY A CA 1
ATOM 4070 C C . GLY B 1 87 ? 22.354 -15.447 47.220 1.00 51.25 87 GLY A C 1
ATOM 4071 O O . GLY B 1 87 ? 21.594 -15.703 48.157 1.00 52.76 87 GLY A O 1
ATOM 4072 N N . THR B 1 88 ? 22.717 -16.357 46.319 1.00 54.21 88 THR A N 1
ATOM 4073 C CA . THR B 1 88 ? 22.326 -17.757 46.416 1.00 55.77 88 THR A CA 1
ATOM 4074 C C . THR B 1 88 ? 23.487 -18.595 45.898 1.00 56.88 88 THR A C 1
ATOM 4075 O O . THR B 1 88 ? 24.442 -18.075 45.311 1.00 57.78 88 THR A O 1
ATOM 4079 N N . GLY B 1 89 ? 23.393 -19.908 46.106 1.00 51.30 89 GLY A N 1
ATOM 4080 C CA . GLY B 1 89 ? 24.418 -20.810 45.621 1.00 53.29 89 GLY A CA 1
ATOM 4081 C C . GLY B 1 89 ? 25.682 -20.817 46.458 1.00 54.18 89 GLY A C 1
ATOM 4082 O O . GLY B 1 89 ? 25.632 -21.111 47.656 1.00 52.13 89 GLY A O 1
ATOM 4083 N N . ARG B 1 90 ? 26.822 -20.518 45.830 1.00 54.19 90 ARG A N 1
ATOM 4084 C CA . ARG B 1 90 ? 28.110 -20.613 46.509 1.00 52.73 90 ARG A CA 1
ATOM 4085 C C . ARG B 1 90 ? 28.171 -19.683 47.713 1.00 57.00 90 ARG A C 1
ATOM 4086 O O . ARG B 1 90 ? 27.806 -18.505 47.637 1.00 56.74 90 ARG A O 1
ATOM 4088 N N . LEU B 1 91 ? 28.674 -20.218 48.820 1.00 56.90 91 LEU A N 1
ATOM 4089 C CA . LEU B 1 91 ? 28.751 -19.517 50.093 1.00 58.65 91 LEU A CA 1
ATOM 4090 C C . LEU B 1 91 ? 30.206 -19.186 50.387 1.00 60.12 91 LEU A C 1
ATOM 4091 O O . LEU B 1 91 ? 31.034 -20.091 50.545 1.00 60.59 91 LEU A O 1
ATOM 4096 N N . ASN B 1 92 ? 30.508 -17.892 50.491 1.00 58.69 92 ASN A N 1
ATOM 4097 C CA . ASN B 1 92 ? 31.856 -17.438 50.803 1.00 56.34 92 ASN A CA 1
ATOM 4098 C C . ASN B 1 92 ? 32.049 -17.551 52.308 1.00 57.79 92 ASN A C 1
ATOM 4099 O O . ASN B 1 92 ? 31.346 -16.885 53.076 1.00 59.08 92 ASN A O 1
ATOM 4104 N N . SER B 1 93 ? 32.994 -18.387 52.739 1.00 59.59 93 SER A N 1
ATOM 4105 C CA . SER B 1 93 ? 33.114 -18.656 54.166 1.00 61.72 93 SER A CA 1
ATOM 4106 C C . SER B 1 93 ? 34.105 -17.735 54.856 1.00 60.41 93 SER A C 1
ATOM 4107 O O . SER B 1 93 ? 34.180 -17.747 56.087 1.00 60.11 93 SER A O 1
ATOM 4110 N N . ALA B 1 94 ? 34.779 -16.860 54.108 1.00 57.91 94 ALA A N 1
ATOM 4111 C CA . ALA B 1 94 ? 35.545 -15.803 54.750 1.00 56.84 94 ALA A CA 1
ATOM 4112 C C . ALA B 1 94 ? 34.614 -14.813 55.444 1.00 60.65 94 ALA A C 1
ATOM 4113 O O . ALA B 1 94 ? 34.839 -14.450 56.604 1.00 63.57 94 ALA A O 1
ATOM 4115 N N . GLY B 1 95 ? 33.528 -14.408 54.775 1.00 58.96 95 GLY A N 1
ATOM 4116 C CA . GLY B 1 95 ? 32.574 -13.502 55.402 1.00 56.59 95 GLY A CA 1
ATOM 4117 C C . GLY B 1 95 ? 31.794 -14.156 56.528 1.00 56.78 95 GLY A C 1
ATOM 4118 O O . GLY B 1 95 ? 31.526 -13.529 57.564 1.00 60.81 95 GLY A O 1
ATOM 4119 N N . LEU B 1 96 ? 31.424 -15.427 56.351 1.00 55.93 96 LEU A N 1
ATOM 4120 C CA . LEU B 1 96 ? 30.723 -16.118 57.423 1.00 54.05 96 LEU A CA 1
ATOM 4121 C C . LEU B 1 96 ? 31.632 -16.266 58.634 1.00 60.98 96 LEU A C 1
ATOM 4122 O O . LEU B 1 96 ? 31.182 -16.071 59.773 1.00 58.71 96 LEU A O 1
ATOM 4127 N N . ASP B 1 97 ? 32.925 -16.537 58.401 1.00 59.48 97 ASP A N 1
ATOM 4128 C CA . ASP B 1 97 ? 33.877 -16.627 59.501 1.00 59.99 97 ASP A CA 1
ATOM 4129 C C . ASP B 1 97 ? 34.074 -15.267 60.147 1.00 61.33 97 ASP A C 1
ATOM 4130 O O . ASP B 1 97 ? 34.278 -15.183 61.360 1.00 62.92 97 ASP A O 1
ATOM 4135 N N . PHE B 1 98 ? 34.024 -14.188 59.363 1.00 58.37 98 PHE A N 1
ATOM 4136 C CA . PHE B 1 98 ? 34.140 -12.868 59.973 1.00 57.87 98 PHE A CA 1
ATOM 4137 C C . PHE B 1 98 ? 32.979 -12.611 60.921 1.00 59.06 98 PHE A C 1
ATOM 4138 O O . PHE B 1 98 ? 33.169 -12.132 62.048 1.00 60.58 98 PHE A O 1
ATOM 4146 N N . TYR B 1 99 ? 31.761 -12.896 60.468 1.00 55.41 99 TYR A N 1
ATOM 4147 C CA . TYR B 1 99 ? 30.613 -12.597 61.310 1.00 56.13 99 TYR A CA 1
ATOM 4148 C C . TYR B 1 99 ? 30.620 -13.466 62.561 1.00 59.01 99 TYR A C 1
ATOM 4149 O O . TYR B 1 99 ? 30.368 -12.972 63.670 1.00 62.55 99 TYR A O 1
ATOM 4158 N N . GLU B 1 100 ? 30.999 -14.740 62.423 1.00 58.86 100 GLU A N 1
ATOM 4159 C CA . GLU B 1 100 ? 30.991 -15.602 63.603 1.00 59.67 100 GLU A CA 1
ATOM 4160 C C . GLU B 1 100 ? 32.153 -15.260 64.546 1.00 61.48 100 GLU A C 1
ATOM 4161 O O . GLU B 1 100 ? 32.000 -15.329 65.774 1.00 57.70 100 GLU A O 1
ATOM 4167 N N . ARG B 1 101 ? 33.308 -14.840 64.004 1.00 58.24 101 ARG A N 1
ATOM 4168 C CA . ARG B 1 101 ? 34.427 -14.400 64.838 1.00 54.97 101 ARG A CA 1
ATOM 4169 C C . ARG B 1 101 ? 34.060 -13.146 65.616 1.00 57.62 101 ARG A C 1
ATOM 4170 O O . ARG B 1 101 ? 34.401 -13.009 66.801 1.00 57.07 101 ARG A O 1
ATOM 4178 N N . LEU B 1 102 ? 33.420 -12.193 64.942 1.00 59.09 102 LEU A N 1
ATOM 4179 C CA . LEU B 1 102 ? 32.936 -10.994 65.611 1.00 58.53 102 LEU A CA 1
ATOM 4180 C C . LEU B 1 102 ? 31.990 -11.346 66.749 1.00 53.88 102 LEU A C 1
ATOM 4181 O O . LEU B 1 102 ? 32.095 -10.793 67.849 1.00 54.80 102 LEU A O 1
ATOM 4186 N N . VAL B 1 103 ? 31.034 -12.245 66.493 1.00 54.13 103 VAL A N 1
ATOM 4187 C CA . VAL B 1 103 ? 30.125 -12.649 67.564 1.00 55.48 103 VAL A CA 1
ATOM 4188 C C . VAL B 1 103 ? 30.905 -13.286 68.708 1.00 57.92 103 VAL A C 1
ATOM 4189 O O . VAL B 1 103 ? 30.575 -13.104 69.890 1.00 61.65 103 VAL A O 1
ATOM 4193 N N . ASP B 1 104 ? 31.965 -14.027 68.381 1.00 57.32 104 ASP A N 1
ATOM 4194 C CA . ASP B 1 104 ? 32.774 -14.642 69.429 1.00 55.51 104 ASP A CA 1
ATOM 4195 C C . ASP B 1 104 ? 33.438 -13.583 70.302 1.00 54.78 104 ASP A C 1
ATOM 4196 O O . ASP B 1 104 ? 33.430 -13.685 71.534 1.00 52.94 104 ASP A O 1
ATOM 4201 N N . ALA B 1 105 ? 34.046 -12.575 69.672 1.00 54.57 105 ALA A N 1
ATOM 4202 C CA . ALA B 1 105 ? 34.683 -11.505 70.434 1.00 50.84 105 ALA A CA 1
ATOM 4203 C C . ALA B 1 105 ? 33.661 -10.758 71.281 1.00 51.93 105 ALA A C 1
ATOM 4204 O O . ALA B 1 105 ? 33.952 -10.351 72.415 1.00 53.97 105 ALA A O 1
ATOM 4206 N N . LEU B 1 106 ? 32.446 -10.598 70.759 1.00 52.35 106 LEU A N 1
ATOM 4207 C CA . LEU B 1 106 ? 31.390 -9.973 71.544 1.00 51.82 106 LEU A CA 1
ATOM 4208 C C . LEU B 1 106 ? 31.076 -10.787 72.792 1.00 53.34 106 LEU A C 1
ATOM 4209 O O . LEU B 1 106 ? 31.015 -10.244 73.903 1.00 53.31 106 LEU A O 1
ATOM 4214 N N . LEU B 1 107 ? 30.891 -12.101 72.636 1.00 53.84 107 LEU A N 1
ATOM 4215 C CA . LEU B 1 107 ? 30.471 -12.905 73.785 1.00 55.62 107 LEU A CA 1
ATOM 4216 C C . LEU B 1 107 ? 31.592 -13.112 74.796 1.00 51.50 107 LEU A C 1
ATOM 4217 O O . LEU B 1 107 ? 31.323 -13.210 75.999 1.00 49.70 107 LEU A O 1
ATOM 4222 N N . GLU B 1 108 ? 32.841 -13.188 74.342 1.00 54.67 108 GLU A N 1
ATOM 4223 C CA . GLU B 1 108 ? 33.968 -13.311 75.254 1.00 52.41 108 GLU A CA 1
ATOM 4224 C C . GLU B 1 108 ? 34.437 -11.959 75.767 1.00 52.18 108 GLU A C 1
ATOM 4225 O O . GLU B 1 108 ? 35.386 -11.904 76.554 1.00 57.57 108 GLU A O 1
ATOM 4231 N N . ALA B 1 109 ? 33.798 -10.872 75.337 1.00 52.39 109 ALA A N 1
ATOM 4232 C CA . ALA B 1 109 ? 33.928 -9.584 76.003 1.00 50.43 109 ALA A CA 1
ATOM 4233 C C . ALA B 1 109 ? 32.710 -9.251 76.859 1.00 49.92 109 ALA A C 1
ATOM 4234 O O . ALA B 1 109 ? 32.591 -8.118 77.337 1.00 52.05 109 ALA A O 1
ATOM 4236 N N . GLY B 1 110 ? 31.806 -10.210 77.059 1.00 45.30 110 GLY A N 1
ATOM 4237 C CA . GLY B 1 110 ? 30.631 -10.029 77.890 1.00 45.21 110 GLY A CA 1
ATOM 4238 C C . GLY B 1 110 ? 29.474 -9.292 77.250 1.00 48.83 110 GLY A C 1
ATOM 4239 O O . GLY B 1 110 ? 28.504 -8.972 77.948 1.00 45.08 110 GLY A O 1
ATOM 4240 N N . ILE B 1 111 ? 29.522 -9.028 75.948 1.00 48.50 111 ILE A N 1
ATOM 4241 C CA . ILE B 1 111 ? 28.495 -8.245 75.269 1.00 50.24 111 ILE A CA 1
ATOM 4242 C C . ILE B 1 111 ? 27.562 -9.192 74.528 1.00 48.74 111 ILE A C 1
ATOM 4243 O O . ILE B 1 111 ? 28.015 -10.048 73.757 1.00 48.74 111 ILE A O 1
ATOM 4248 N N . GLU B 1 112 ? 26.259 -9.022 74.732 1.00 43.88 112 GLU A N 1
ATOM 4249 C CA . GLU B 1 112 ? 25.296 -9.897 74.081 1.00 50.16 112 GLU A CA 1
ATOM 4250 C C . GLU B 1 112 ? 25.003 -9.433 72.657 1.00 49.42 112 GLU A C 1
ATOM 4251 O O . GLU B 1 112 ? 24.385 -8.381 72.462 1.00 47.95 112 GLU A O 1
ATOM 4257 N N . PRO B 1 113 ? 25.392 -10.199 71.637 1.00 51.58 113 PRO A N 1
ATOM 4258 C CA . PRO B 1 113 ? 25.196 -9.744 70.253 1.00 49.65 113 PRO A CA 1
ATOM 4259 C C . PRO B 1 113 ? 23.752 -9.933 69.800 1.00 47.59 113 PRO A C 1
ATOM 4260 O O . PRO B 1 113 ? 23.167 -11.005 69.975 1.00 50.98 113 PRO A O 1
ATOM 4264 N N . LEU B 1 114 ? 23.179 -8.881 69.216 1.00 46.23 114 LEU A N 1
ATOM 4265 C CA . LEU B 1 114 ? 21.849 -8.927 68.615 1.00 50.54 114 LEU A CA 1
ATOM 4266 C C . LEU B 1 114 ? 21.985 -8.695 67.114 1.00 45.81 114 LEU A C 1
ATOM 4267 O O . LEU B 1 114 ? 22.607 -7.715 66.692 1.00 45.54 114 LEU A O 1
ATOM 4272 N N . ALA B 1 115 ? 21.404 -9.584 66.310 1.00 46.65 115 ALA A N 1
ATOM 4273 C CA . ALA B 1 115 ? 21.685 -9.635 64.878 1.00 47.45 115 ALA A CA 1
ATOM 4274 C C . ALA B 1 115 ? 20.458 -9.284 64.050 1.00 47.02 115 ALA A C 1
ATOM 4275 O O . ALA B 1 115 ? 19.384 -9.868 64.236 1.00 46.97 115 ALA A O 1
ATOM 4277 N N . THR B 1 116 ? 20.630 -8.325 63.142 1.00 48.45 116 THR A N 1
ATOM 4278 C CA . THR B 1 116 ? 19.659 -8.019 62.098 1.00 44.95 116 THR A CA 1
ATOM 4279 C C . THR B 1 116 ? 20.161 -8.636 60.799 1.00 44.04 116 THR A C 1
ATOM 4280 O O . THR B 1 116 ? 21.261 -8.313 60.334 1.00 43.31 116 THR A O 1
ATOM 4284 N N . LEU B 1 117 ? 19.374 -9.545 60.231 1.00 47.17 117 LEU A N 1
ATOM 4285 C CA . LEU B 1 117 ? 19.834 -10.254 59.045 1.00 48.29 117 LEU A CA 1
ATOM 4286 C C . LEU B 1 117 ? 19.794 -9.369 57.807 1.00 46.68 117 LEU A C 1
ATOM 4287 O O . LEU B 1 117 ? 20.739 -9.372 57.008 1.00 50.07 117 LEU A O 1
ATOM 4292 N N . TYR B 1 118 ? 18.735 -8.584 57.636 1.00 44.82 118 TYR A N 1
ATOM 4293 C CA . TYR B 1 118 ? 18.647 -7.652 56.515 1.00 47.86 118 TYR A CA 1
ATOM 4294 C C . TYR B 1 118 ? 18.545 -6.229 57.048 1.00 44.27 118 TYR A C 1
ATOM 4295 O O . TYR B 1 118 ? 17.545 -5.865 57.678 1.00 41.50 118 TYR A O 1
ATOM 4304 N N . HIS B 1 119 ? 19.574 -5.424 56.784 1.00 39.90 119 HIS A N 1
ATOM 4305 C CA . HIS B 1 119 ? 19.562 -4.001 57.106 1.00 39.43 119 HIS A CA 1
ATOM 4306 C C . HIS B 1 119 ? 19.949 -3.218 55.855 1.00 41.21 119 HIS A C 1
ATOM 4307 O O . HIS B 1 119 ? 20.917 -2.461 55.837 1.00 39.19 119 HIS A O 1
ATOM 4314 N N . TRP B 1 120 ? 19.183 -3.450 54.785 1.00 42.64 120 TRP A N 1
ATOM 4315 C CA . TRP B 1 120 ? 19.082 -2.665 53.550 1.00 41.13 120 TRP A CA 1
ATOM 4316 C C . TRP B 1 120 ? 20.138 -3.002 52.490 1.00 45.00 120 TRP A C 1
ATOM 4317 O O . TRP B 1 120 ? 20.037 -2.470 51.365 1.00 41.52 120 TRP A O 1
ATOM 4328 N N . ASP B 1 121 ? 21.102 -3.882 52.763 1.00 43.10 121 ASP A N 1
ATOM 4329 C CA . ASP B 1 121 ? 22.219 -4.103 51.837 1.00 44.80 121 ASP A CA 1
ATOM 4330 C C . ASP B 1 121 ? 22.043 -5.401 51.046 1.00 45.68 121 ASP A C 1
ATOM 4331 O O . ASP B 1 121 ? 22.901 -6.292 51.037 1.00 45.17 121 ASP A O 1
ATOM 4336 N N . LEU B 1 122 ? 20.917 -5.472 50.343 1.00 42.56 122 LEU A N 1
ATOM 4337 C CA . LEU B 1 122 ? 20.627 -6.621 49.497 1.00 43.68 122 LEU A CA 1
ATOM 4338 C C . LEU B 1 122 ? 21.726 -6.818 48.454 1.00 42.08 122 LEU A C 1
ATOM 4339 O O . LEU B 1 122 ? 22.196 -5.841 47.853 1.00 39.15 122 LEU A O 1
ATOM 4344 N N . PRO B 1 123 ? 22.163 -8.058 48.215 1.00 42.44 123 PRO A N 1
ATOM 4345 C CA . PRO B 1 123 ? 23.199 -8.287 47.203 1.00 41.00 123 PRO A CA 1
ATOM 4346 C C . PRO B 1 123 ? 22.761 -7.781 45.841 1.00 43.28 123 PRO A C 1
ATOM 4347 O O . PRO B 1 123 ? 21.579 -7.816 45.488 1.00 42.57 123 PRO A O 1
ATOM 4351 N N . ALA B 1 124 ? 23.739 -7.308 45.069 1.00 42.25 124 ALA A N 1
ATOM 4352 C CA . ALA B 1 124 ? 23.435 -6.820 43.730 1.00 44.21 124 ALA A CA 1
ATOM 4353 C C . ALA B 1 124 ? 23.003 -7.950 42.806 1.00 45.86 124 ALA A C 1
ATOM 4354 O O . ALA B 1 124 ? 22.257 -7.714 41.847 1.00 47.70 124 ALA A O 1
ATOM 4356 N N . ALA B 1 125 ? 23.454 -9.177 43.078 1.00 45.37 125 ALA A N 1
ATOM 4357 C CA . ALA B 1 125 ? 23.079 -10.306 42.236 1.00 42.57 125 ALA A CA 1
ATOM 4358 C C . ALA B 1 125 ? 21.584 -10.576 42.313 1.00 45.92 125 ALA A C 1
ATOM 4359 O O . ALA B 1 125 ? 20.958 -10.944 41.310 1.00 45.95 125 ALA A O 1
ATOM 4361 N N . LEU B 1 126 ? 20.990 -10.397 43.493 1.00 45.83 126 LEU A N 1
ATOM 4362 C CA . LEU B 1 126 ? 19.560 -10.636 43.630 1.00 44.83 126 LEU A CA 1
ATOM 4363 C C . LEU B 1 126 ? 18.723 -9.450 43.181 1.00 41.81 126 LEU A C 1
ATOM 4364 O O . LEU B 1 126 ? 17.548 -9.634 42.851 1.00 41.40 126 LEU A O 1
ATOM 4369 N N . ASP B 1 127 ? 19.295 -8.244 43.175 1.00 44.04 127 ASP A N 1
ATOM 4370 C CA . ASP B 1 127 ? 18.650 -7.123 42.499 1.00 43.15 127 ASP A CA 1
ATOM 4371 C C . ASP B 1 127 ? 18.594 -7.380 41.006 1.00 45.11 127 ASP A C 1
ATOM 4372 O O . ASP B 1 127 ? 17.582 -7.100 40.350 1.00 43.96 127 ASP A O 1
ATOM 4377 N N . ASP B 1 128 ? 19.680 -7.929 40.460 1.00 44.58 128 ASP A N 1
ATOM 4378 C CA . ASP B 1 128 ? 19.687 -8.323 39.062 1.00 39.78 128 ASP A CA 1
ATOM 4379 C C . ASP B 1 128 ? 18.544 -9.276 38.742 1.00 39.07 128 ASP A C 1
ATOM 4380 O O . ASP B 1 128 ? 18.076 -9.312 37.600 1.00 46.34 128 ASP A O 1
ATOM 4385 N N . ARG B 1 129 ? 18.062 -10.030 39.729 1.00 37.80 129 ARG A N 1
ATOM 4386 C CA . ARG B 1 129 ? 16.957 -10.960 39.540 1.00 38.29 129 ARG A CA 1
ATOM 4387 C C . ARG B 1 129 ? 15.668 -10.457 40.184 1.00 40.51 129 ARG A C 1
ATOM 4388 O O . ARG B 1 129 ? 14.812 -11.253 40.584 1.00 39.03 129 ARG A O 1
ATOM 4396 N N . GLY B 1 130 ? 15.525 -9.141 40.310 1.00 40.40 130 GLY A N 1
ATOM 4397 C CA . GLY B 1 130 ? 14.281 -8.533 40.723 1.00 40.95 130 GLY A CA 1
ATOM 4398 C C . GLY B 1 130 ? 14.317 -7.884 42.086 1.00 42.53 130 GLY A C 1
ATOM 4399 O O . GLY B 1 130 ? 13.436 -7.068 42.386 1.00 41.23 130 GLY A O 1
ATOM 4400 N N . GLY B 1 131 ? 15.312 -8.205 42.912 1.00 44.53 131 GLY A N 1
ATOM 4401 C CA . GLY B 1 131 ? 15.339 -7.673 44.268 1.00 42.90 131 GLY A CA 1
ATOM 4402 C C . GLY B 1 131 ? 14.076 -8.056 45.012 1.00 42.70 131 GLY A C 1
ATOM 4403 O O . GLY B 1 131 ? 13.644 -9.213 44.999 1.00 45.62 131 GLY A O 1
ATOM 4404 N N . TRP B 1 132 ? 13.462 -7.080 45.668 1.00 41.50 132 TRP A N 1
ATOM 4405 C CA . TRP B 1 132 ? 12.232 -7.338 46.403 1.00 42.71 132 TRP A CA 1
ATOM 4406 C C . TRP B 1 132 ? 10.998 -7.319 45.509 1.00 42.82 132 TRP A C 1
ATOM 4407 O O . TRP B 1 132 ? 9.873 -7.308 46.023 1.00 43.50 132 TRP A O 1
ATOM 4418 N N . LEU B 1 133 ? 11.191 -7.306 44.186 1.00 43.36 133 LEU A N 1
ATOM 4419 C CA . LEU B 1 133 ? 10.091 -7.498 43.246 1.00 42.98 133 LEU A CA 1
ATOM 4420 C C . LEU B 1 133 ? 9.816 -8.973 42.990 1.00 42.94 133 LEU A C 1
ATOM 4421 O O . LEU B 1 133 ? 8.671 -9.347 42.709 1.00 42.57 133 LEU A O 1
ATOM 4426 N N . ASN B 1 134 ? 10.851 -9.811 43.048 1.00 39.62 134 ASN A N 1
ATOM 4427 C CA . ASN B 1 134 ? 10.707 -11.225 42.737 1.00 43.57 134 ASN A CA 1
ATOM 4428 C C . ASN B 1 134 ? 10.262 -11.981 43.981 1.00 45.59 134 ASN A C 1
ATOM 4429 O O . ASN B 1 134 ? 10.957 -11.926 45.001 1.00 45.66 134 ASN A O 1
ATOM 4434 N N . PRO B 1 135 ? 9.138 -12.704 43.944 1.00 47.37 135 PRO A N 1
ATOM 4435 C CA . PRO B 1 135 ? 8.709 -13.440 45.145 1.00 47.54 135 PRO A CA 1
ATOM 4436 C C . PRO B 1 135 ? 9.629 -14.594 45.515 1.00 50.76 135 PRO A C 1
ATOM 4437 O O . PRO B 1 135 ? 9.581 -15.052 46.666 1.00 49.20 135 PRO A O 1
ATOM 4441 N N . GLU B 1 136 ? 10.456 -15.084 44.583 1.00 49.63 136 GLU A N 1
ATOM 4442 C CA . GLU B 1 136 ? 11.441 -16.104 44.928 1.00 48.81 136 GLU A CA 1
ATOM 4443 C C . GLU B 1 136 ? 12.386 -15.645 46.031 1.00 51.36 136 GLU A C 1
ATOM 4444 O O . GLU B 1 136 ? 13.020 -16.487 46.682 1.00 53.83 136 GLU A O 1
ATOM 4450 N N . ILE B 1 137 ? 12.483 -14.331 46.265 1.00 50.78 137 ILE A N 1
ATOM 4451 C CA . ILE B 1 137 ? 13.292 -13.823 47.369 1.00 51.14 137 ILE A CA 1
ATOM 4452 C C . ILE B 1 137 ? 12.815 -14.396 48.693 1.00 50.33 137 ILE A C 1
ATOM 4453 O O . ILE B 1 137 ? 13.621 -14.625 49.602 1.00 52.11 137 ILE A O 1
ATOM 4458 N N . ALA B 1 138 ? 11.505 -14.629 48.829 1.00 49.61 138 ALA A N 1
ATOM 4459 C CA . ALA B 1 138 ? 10.992 -15.254 50.040 1.00 48.07 138 ALA A CA 1
ATOM 4460 C C . ALA B 1 138 ? 11.769 -16.522 50.343 1.00 52.86 138 ALA A C 1
ATOM 4461 O O . ALA B 1 138 ? 12.130 -16.780 51.496 1.00 56.56 138 ALA A O 1
ATOM 4463 N N . HIS B 1 139 ? 12.018 -17.340 49.319 1.00 52.13 139 HIS A N 1
ATOM 4464 C CA . HIS B 1 139 ? 12.878 -18.502 49.510 1.00 54.88 139 HIS A CA 1
ATOM 4465 C C . HIS B 1 139 ? 14.327 -18.079 49.736 1.00 56.14 139 HIS A C 1
ATOM 4466 O O . HIS B 1 139 ? 14.972 -18.534 50.690 1.00 56.07 139 HIS A O 1
ATOM 4473 N N . TRP B 1 140 ? 14.842 -17.173 48.890 1.00 53.88 140 TRP A N 1
ATOM 4474 C CA . TRP B 1 140 ? 16.250 -16.781 48.981 1.00 54.62 140 TRP A CA 1
ATOM 4475 C C . TRP B 1 140 ? 16.605 -16.236 50.358 1.00 54.72 140 TRP A C 1
ATOM 4476 O O . TRP B 1 140 ? 17.739 -16.407 50.820 1.00 51.49 140 TRP A O 1
ATOM 4487 N N . PHE B 1 141 ? 15.658 -15.572 51.022 1.00 52.25 141 PHE A N 1
ATOM 4488 C CA . PHE B 1 141 ? 15.919 -15.064 52.362 1.00 52.33 141 PHE A CA 1
ATOM 4489 C C . PHE B 1 141 ? 15.984 -16.205 53.366 1.00 51.76 141 PHE A C 1
ATOM 4490 O O . PHE B 1 141 ? 16.903 -16.271 54.192 1.00 50.41 141 PHE A O 1
ATOM 4498 N N . ALA B 1 142 ? 15.026 -17.132 53.287 1.00 55.52 142 ALA A N 1
ATOM 4499 C CA . ALA B 1 142 ? 14.962 -18.218 54.258 1.00 55.18 142 ALA A CA 1
ATOM 4500 C C . ALA B 1 142 ? 16.259 -19.012 54.260 1.00 53.88 142 ALA A C 1
ATOM 4501 O O . ALA B 1 142 ? 16.801 -19.333 55.323 1.00 56.44 142 ALA A O 1
ATOM 4503 N N . ASP B 1 143 ? 16.762 -19.357 53.071 1.00 54.62 143 ASP A N 1
ATOM 4504 C CA . ASP B 1 143 ? 18.051 -20.037 52.989 1.00 55.77 143 ASP A CA 1
ATOM 4505 C C . ASP B 1 143 ? 19.183 -19.147 53.490 1.00 53.05 143 ASP A C 1
ATOM 4506 O O . ASP B 1 143 ? 20.042 -19.603 54.253 1.00 57.07 143 ASP A O 1
ATOM 4511 N N . TYR B 1 144 ? 19.165 -17.859 53.131 1.00 51.90 144 TYR A N 1
ATOM 4512 C CA . TYR B 1 144 ? 20.204 -16.945 53.601 1.00 52.56 144 TYR A CA 1
ATOM 4513 C C . TYR B 1 144 ? 20.223 -16.904 55.119 1.00 56.09 144 TYR A C 1
ATOM 4514 O O . TYR B 1 144 ? 21.206 -17.306 55.761 1.00 54.09 144 TYR A O 1
ATOM 4523 N N . ALA B 1 145 ? 19.114 -16.452 55.704 1.00 55.14 145 ALA A N 1
ATOM 4524 C CA . ALA B 1 145 ? 18.952 -16.513 57.146 1.00 54.02 145 ALA A CA 1
ATOM 4525 C C . ALA B 1 145 ? 19.284 -17.910 57.652 1.00 57.08 145 ALA A C 1
ATOM 4526 O O . ALA B 1 145 ? 19.967 -18.064 58.675 1.00 60.08 145 ALA A O 1
ATOM 4528 N N . GLY B 1 146 ? 18.834 -18.937 56.918 1.00 54.48 146 GLY A N 1
ATOM 4529 C CA . GLY B 1 146 ? 19.101 -20.306 57.325 1.00 54.95 146 GLY A CA 1
ATOM 4530 C C . GLY B 1 146 ? 20.558 -20.526 57.660 1.00 60.41 146 GLY A C 1
ATOM 4531 O O . GLY B 1 146 ? 20.896 -20.961 58.767 1.00 62.04 146 GLY A O 1
ATOM 4532 N N . ALA B 1 147 ? 21.448 -20.152 56.736 1.00 55.71 147 ALA A N 1
ATOM 4533 C CA . ALA B 1 147 ? 22.865 -20.390 56.970 1.00 56.53 147 ALA A CA 1
ATOM 4534 C C . ALA B 1 147 ? 23.295 -19.763 58.288 1.00 61.87 147 ALA A C 1
ATOM 4535 O O . ALA B 1 147 ? 23.913 -20.425 59.131 1.00 62.91 147 ALA A O 1
ATOM 4537 N N . MET B 1 148 ? 22.899 -18.505 58.514 1.00 61.28 148 MET A N 1
ATOM 4538 C CA . MET B 1 148 ? 23.267 -17.819 59.747 1.00 60.54 148 MET A CA 1
ATOM 4539 C C . MET B 1 148 ? 22.758 -18.586 60.961 1.00 61.60 148 MET A C 1
ATOM 4540 O O . MET B 1 148 ? 23.510 -18.826 61.917 1.00 59.36 148 MET A O 1
ATOM 4545 N N . PHE B 1 149 ? 21.490 -19.014 60.928 1.00 60.28 149 PHE A N 1
ATOM 4546 C CA . PHE B 1 149 ? 20.978 -19.832 62.025 1.00 61.18 149 PHE A CA 1
ATOM 4547 C C . PHE B 1 149 ? 21.836 -21.071 62.188 1.00 61.98 149 PHE A C 1
ATOM 4548 O O . PHE B 1 149 ? 22.251 -21.428 63.298 1.00 57.61 149 PHE A O 1
ATOM 4556 N N . GLU B 1 150 ? 22.115 -21.737 61.067 1.00 66.31 150 GLU A N 1
ATOM 4557 C CA . GLU B 1 150 ? 22.859 -22.982 61.006 1.00 65.33 150 GLU A CA 1
ATOM 4558 C C . GLU B 1 150 ? 24.207 -22.820 61.692 1.00 62.29 150 GLU A C 1
ATOM 4559 O O . GLU B 1 150 ? 24.872 -23.815 62.005 1.00 68.05 150 GLU A O 1
ATOM 4565 N N . ARG B 1 151 ? 24.616 -21.577 61.939 1.00 60.90 151 ARG A N 1
ATOM 4566 C CA . ARG B 1 151 ? 25.931 -21.510 62.535 1.00 61.00 151 ARG A CA 1
ATOM 4567 C C . ARG B 1 151 ? 26.006 -20.895 63.926 1.00 64.50 151 ARG A C 1
ATOM 4568 O O . ARG B 1 151 ? 26.728 -21.426 64.777 1.00 71.94 151 ARG A O 1
ATOM 4576 N N . LEU B 1 152 ? 25.319 -19.776 64.181 1.00 60.50 152 LEU A N 1
ATOM 4577 C CA . LEU B 1 152 ? 25.500 -19.085 65.456 1.00 62.19 152 LEU A CA 1
ATOM 4578 C C . LEU B 1 152 ? 24.220 -18.889 66.249 1.00 62.91 152 LEU A C 1
ATOM 4579 O O . LEU B 1 152 ? 24.151 -17.978 67.090 1.00 62.71 152 LEU A O 1
ATOM 4584 N N . ASP B 1 153 ? 23.201 -19.712 66.000 1.00 59.15 153 ASP A N 1
ATOM 4585 C CA . ASP B 1 153 ? 21.986 -19.608 66.790 1.00 57.85 153 ASP A CA 1
ATOM 4586 C C . ASP B 1 153 ? 22.252 -19.934 68.248 1.00 62.84 153 ASP A C 1
ATOM 4587 O O . ASP B 1 153 ? 21.539 -19.464 69.140 1.00 65.17 153 ASP A O 1
ATOM 4592 N N . GLY B 1 154 ? 23.244 -20.764 68.508 1.00 59.30 154 GLY A N 1
ATOM 4593 C CA . GLY B 1 154 ? 23.608 -20.968 69.879 1.00 61.20 154 GLY A CA 1
ATOM 4594 C C . GLY B 1 154 ? 24.186 -19.698 70.481 1.00 60.95 154 GLY A C 1
ATOM 4595 O O . GLY B 1 154 ? 23.679 -19.197 71.474 1.00 63.78 154 GLY A O 1
ATOM 4596 N N . ARG B 1 155 ? 25.178 -19.094 69.829 1.00 57.86 155 ARG A N 1
ATOM 4597 C CA . ARG B 1 155 ? 25.883 -17.924 70.365 1.00 58.09 155 ARG A CA 1
ATOM 4598 C C . ARG B 1 155 ? 25.038 -16.621 70.292 1.00 60.22 155 ARG A C 1
ATOM 4599 O O . ARG B 1 155 ? 25.134 -15.755 71.156 1.00 55.41 155 ARG A O 1
ATOM 4607 N N . VAL B 1 156 ? 24.311 -16.451 69.186 1.00 60.24 156 VAL A N 1
ATOM 4608 C CA . VAL B 1 156 ? 23.356 -15.344 69.012 1.00 57.30 156 VAL A CA 1
ATOM 4609 C C . VAL B 1 156 ? 21.969 -15.834 69.410 1.00 57.27 156 VAL A C 1
ATOM 4610 O O . VAL B 1 156 ? 21.476 -16.852 68.911 1.00 58.55 156 VAL A O 1
ATOM 4612 N N . LYS B 1 157 ? 21.296 -15.066 70.260 1.00 56.82 157 LYS A N 1
ATOM 4613 C CA . LYS B 1 157 ? 20.031 -15.518 70.811 1.00 56.73 157 LYS A CA 1
ATOM 4614 C C . LYS B 1 157 ? 18.903 -14.538 70.551 1.00 56.12 157 LYS A C 1
ATOM 4615 O O . LYS B 1 157 ? 17.760 -14.802 70.950 1.00 56.65 157 LYS A O 1
ATOM 4617 N N . ARG B 1 158 ? 19.196 -13.408 69.912 1.00 55.80 158 ARG A N 1
ATOM 4618 C CA . ARG B 1 158 ? 18.183 -12.425 69.543 1.00 54.31 158 ARG A CA 1
ATOM 4619 C C . ARG B 1 158 ? 18.397 -12.046 68.082 1.00 52.92 158 ARG A C 1
ATOM 4620 O O . ARG B 1 158 ? 19.344 -11.321 67.753 1.00 49.95 158 ARG A O 1
ATOM 4628 N N . TRP B 1 159 ? 17.509 -12.518 67.211 1.00 53.16 159 TRP A N 1
ATOM 4629 C CA . TRP B 1 159 ? 17.586 -12.252 65.784 1.00 48.90 159 TRP A CA 1
ATOM 4630 C C . TRP B 1 159 ? 16.433 -11.362 65.350 1.00 47.67 159 TRP A C 1
ATOM 4631 O O . TRP B 1 159 ? 15.308 -11.512 65.836 1.00 49.79 159 TRP A O 1
ATOM 4642 N N . ALA B 1 160 ? 16.711 -10.462 64.408 1.00 49.30 160 ALA A N 1
ATOM 4643 C CA . ALA B 1 160 ? 15.683 -9.689 63.721 1.00 49.30 160 ALA A CA 1
ATOM 4644 C C . ALA B 1 160 ? 15.772 -10.004 62.239 1.00 46.08 160 ALA A C 1
ATOM 4645 O O . ALA B 1 160 ? 16.870 -10.017 61.673 1.00 47.31 160 ALA A O 1
ATOM 4647 N N . THR B 1 161 ? 14.620 -10.249 61.613 1.00 44.24 161 THR A N 1
ATOM 4648 C CA . THR B 1 161 ? 14.611 -10.542 60.184 1.00 46.20 161 THR A CA 1
ATOM 4649 C C . THR B 1 161 ? 14.909 -9.287 59.369 1.00 42.63 161 THR A C 1
ATOM 4650 O O . THR B 1 161 ? 15.957 -9.188 58.719 1.00 43.12 161 THR A O 1
ATOM 4654 N N . LEU B 1 162 ? 14.025 -8.294 59.435 1.00 38.14 162 LEU A N 1
ATOM 4655 C CA . LEU B 1 162 ? 14.130 -7.103 58.608 1.00 41.59 162 LEU A CA 1
ATOM 4656 C C . LEU B 1 162 ? 14.218 -5.858 59.477 1.00 39.81 162 LEU A C 1
ATOM 4657 O O . LEU B 1 162 ? 13.613 -5.790 60.549 1.00 42.37 162 LEU A O 1
ATOM 4662 N N . ASN B 1 163 ? 14.938 -4.851 58.980 1.00 41.50 163 ASN A N 1
ATOM 4663 C CA . ASN B 1 163 ? 15.071 -3.558 59.647 1.00 39.64 163 ASN A CA 1
ATOM 4664 C C . ASN B 1 163 ? 14.299 -2.515 58.852 1.00 39.93 163 ASN A C 1
ATOM 4665 O O . ASN B 1 163 ? 14.683 -2.180 57.725 1.00 38.74 163 ASN A O 1
ATOM 4670 N N . GLU B 1 164 ? 13.231 -1.982 59.457 1.00 39.12 164 GLU A N 1
ATOM 4671 C CA . GLU B 1 164 ? 12.434 -0.904 58.880 1.00 39.41 164 GLU A CA 1
ATOM 4672 C C . GLU B 1 164 ? 12.002 -1.234 57.459 1.00 39.56 164 GLU A C 1
ATOM 4673 O O . GLU B 1 164 ? 12.524 -0.638 56.507 1.00 41.72 164 GLU A O 1
ATOM 4679 N N . PRO B 1 165 ? 11.076 -2.178 57.264 1.00 41.10 165 PRO A N 1
ATOM 4680 C CA . PRO B 1 165 ? 10.607 -2.458 55.896 1.00 37.88 165 PRO A CA 1
ATOM 4681 C C . PRO B 1 165 ? 9.990 -1.247 55.230 1.00 35.88 165 PRO A C 1
ATOM 4682 O O . PRO B 1 165 ? 10.056 -1.114 53.998 1.00 39.66 165 PRO A O 1
ATOM 4686 N N . TRP B 1 166 ? 9.446 -0.324 56.025 1.00 37.24 166 TRP A N 1
ATOM 4687 C CA . TRP B 1 166 ? 8.784 0.843 55.460 1.00 38.37 166 TRP A CA 1
ATOM 4688 C C . TRP B 1 166 ? 9.778 1.784 54.808 1.00 36.94 166 TRP A C 1
ATOM 4689 O O . TRP B 1 166 ? 9.505 2.329 53.735 1.00 35.85 166 TRP A O 1
ATOM 4700 N N . VAL B 1 167 ? 10.926 2.005 55.443 1.00 37.81 167 VAL A N 1
ATOM 4701 C CA . VAL B 1 167 ? 11.935 2.836 54.804 1.00 39.03 167 VAL A CA 1
ATOM 4702 C C . VAL B 1 167 ? 12.470 2.142 53.561 1.00 37.04 167 VAL A C 1
ATOM 4703 O O . VAL B 1 167 ? 12.640 2.778 52.517 1.00 37.39 167 VAL A O 1
ATOM 4707 N N . ILE B 1 168 ? 12.665 0.818 53.632 1.00 37.71 168 ILE A N 1
ATOM 4708 C CA . ILE B 1 168 ? 13.105 0.042 52.469 1.00 36.40 168 ILE A CA 1
ATOM 4709 C C . ILE B 1 168 ? 12.218 0.337 51.268 1.00 38.07 168 ILE A C 1
ATOM 4710 O O . ILE B 1 168 ? 12.696 0.732 50.197 1.00 35.34 168 ILE A O 1
ATOM 4715 N N . THR B 1 169 ? 10.902 0.202 51.449 1.00 37.56 169 THR A N 1
ATOM 4716 C CA . THR B 1 169 ? 9.991 0.380 50.325 1.00 32.36 169 THR A CA 1
ATOM 4717 C C . THR B 1 169 ? 9.849 1.852 49.944 1.00 33.91 169 THR A C 1
ATOM 4718 O O . THR B 1 169 ? 10.076 2.228 48.790 1.00 38.97 169 THR A O 1
ATOM 4722 N N . ASP B 1 170 ? 9.486 2.706 50.900 1.00 31.63 170 ASP A N 1
ATOM 4723 C CA . ASP B 1 170 ? 9.197 4.101 50.588 1.00 29.26 170 ASP A CA 1
ATOM 4724 C C . ASP B 1 170 ? 10.403 4.816 49.994 1.00 31.59 170 ASP A C 1
ATOM 4725 O O . ASP B 1 170 ? 10.246 5.685 49.132 1.00 32.27 170 ASP A O 1
ATOM 4730 N N . GLY B 1 171 ? 11.614 4.499 50.460 1.00 39.32 171 GLY A N 1
ATOM 4731 C CA . GLY B 1 171 ? 12.810 5.150 49.967 1.00 36.50 171 GLY A CA 1
ATOM 4732 C C . GLY B 1 171 ? 13.427 4.462 48.769 1.00 35.33 171 GLY A C 1
ATOM 4733 O O . GLY B 1 171 ? 13.880 5.138 47.841 1.00 35.15 171 GLY A O 1
ATOM 4734 N N . GLY B 1 172 ? 13.446 3.127 48.767 1.00 33.69 172 GLY A N 1
ATOM 4735 C CA . GLY B 1 172 ? 14.091 2.381 47.706 1.00 36.09 172 GLY A CA 1
ATOM 4736 C C . GLY B 1 172 ? 13.221 2.123 46.486 1.00 40.10 172 GLY A C 1
ATOM 4737 O O . GLY B 1 172 ? 13.736 1.917 45.382 1.00 37.06 172 GLY A O 1
ATOM 4738 N N . TYR B 1 173 ? 11.901 2.123 46.666 1.00 34.41 173 TYR A N 1
ATOM 4739 C CA . TYR B 1 173 ? 10.995 1.724 45.604 1.00 35.50 173 TYR A CA 1
ATOM 4740 C C . TYR B 1 173 ? 9.933 2.751 45.252 1.00 37.71 173 TYR A C 1
ATOM 4741 O O . TYR B 1 173 ? 9.422 2.714 44.126 1.00 35.45 173 TYR A O 1
ATOM 4750 N N . LEU B 1 174 ? 9.585 3.661 46.158 1.00 34.59 174 LEU A N 1
ATOM 4751 C CA . LEU B 1 174 ? 8.538 4.628 45.865 1.00 33.81 174 LEU A CA 1
ATOM 4752 C C . LEU B 1 174 ? 9.079 5.968 45.392 1.00 35.91 174 LEU A C 1
ATOM 4753 O O . LEU B 1 174 ? 8.574 6.523 44.408 1.00 35.34 174 LEU A O 1
ATOM 4758 N N . HIS B 1 175 ? 10.109 6.494 46.052 1.00 34.45 175 HIS A N 1
ATOM 4759 C CA . HIS B 1 175 ? 10.676 7.778 45.677 1.00 35.59 175 HIS A CA 1
ATOM 4760 C C . HIS B 1 175 ? 12.128 7.701 45.240 1.00 34.06 175 HIS A C 1
ATOM 4761 O O . HIS B 1 175 ? 12.718 8.740 44.928 1.00 36.11 175 HIS A O 1
ATOM 4768 N N . GLY B 1 176 ? 12.714 6.509 45.191 1.00 33.89 176 GLY A N 1
ATOM 4769 C CA . GLY B 1 176 ? 14.070 6.359 44.702 1.00 36.81 176 GLY A CA 1
ATOM 4770 C C . GLY B 1 176 ? 15.128 7.105 45.481 1.00 37.18 176 GLY A C 1
ATOM 4771 O O . GLY B 1 176 ? 16.233 7.303 44.970 1.00 37.33 176 GLY A O 1
ATOM 4772 N N . ALA B 1 177 ? 14.834 7.510 46.718 1.00 35.26 177 ALA A N 1
ATOM 4773 C CA . ALA B 1 177 ? 15.818 8.214 47.530 1.00 35.47 177 ALA A CA 1
ATOM 4774 C C . ALA B 1 177 ? 16.875 7.286 48.115 1.00 35.52 177 ALA A C 1
ATOM 4775 O O . ALA B 1 177 ? 17.949 7.763 48.495 1.00 34.48 177 ALA A O 1
ATOM 4777 N N . LEU B 1 178 ? 16.596 5.982 48.189 1.00 36.35 178 LEU A N 1
ATOM 4778 C CA . LEU B 1 178 ? 17.527 4.980 48.689 1.00 34.36 178 LEU A CA 1
ATOM 4779 C C . LEU B 1 178 ? 17.625 3.827 47.698 1.00 37.25 178 LEU A C 1
ATOM 4780 O O . LEU B 1 178 ? 16.784 3.674 46.807 1.00 37.65 178 LEU A O 1
ATOM 4785 N N . ALA B 1 179 ? 18.671 3.018 47.857 1.00 37.32 179 ALA A N 1
ATOM 4786 C CA . ALA B 1 179 ? 18.847 1.854 47.000 1.00 37.36 179 ALA A CA 1
ATOM 4787 C C . ALA B 1 179 ? 17.629 0.939 47.102 1.00 40.18 179 ALA A C 1
ATOM 4788 O O . ALA B 1 179 ? 17.108 0.722 48.204 1.00 39.20 179 ALA A O 1
ATOM 4790 N N . PRO B 1 180 ? 17.188 0.329 45.983 1.00 37.26 180 PRO A N 1
ATOM 4791 C CA . PRO B 1 180 ? 17.890 0.400 44.699 1.00 34.97 180 PRO A CA 1
ATOM 4792 C C . PRO B 1 180 ? 17.414 1.518 43.788 1.00 37.90 180 PRO A C 1
ATOM 4793 O O . PRO B 1 180 ? 17.539 1.400 42.566 1.00 40.12 180 PRO A O 1
ATOM 4797 N N . GLY B 1 181 ? 16.869 2.579 44.373 1.00 36.34 181 GLY A N 1
ATOM 4798 C CA . GLY B 1 181 ? 16.573 3.787 43.616 1.00 39.48 181 GLY A CA 1
ATOM 4799 C C . GLY B 1 181 ? 15.407 3.711 42.651 1.00 35.61 181 GLY A C 1
ATOM 4800 O O . GLY B 1 181 ? 15.455 4.333 41.584 1.00 36.98 181 GLY A O 1
ATOM 4801 N N . HIS B 1 182 ? 14.355 2.979 43.001 1.00 39.08 182 HIS A N 1
ATOM 4802 C CA . HIS B 1 182 ? 13.185 2.847 42.143 1.00 36.60 182 HIS A CA 1
ATOM 4803 C C . HIS B 1 182 ? 12.136 3.897 42.486 1.00 37.92 182 HIS A C 1
ATOM 4804 O O . HIS B 1 182 ? 11.975 4.291 43.646 1.00 37.67 182 HIS A O 1
ATOM 4811 N N . ARG B 1 183 ? 11.415 4.348 41.450 1.00 37.90 183 ARG A N 1
ATOM 4812 C CA . ARG B 1 183 ? 10.372 5.368 41.570 1.00 37.60 183 ARG A CA 1
ATOM 4813 C C . ARG B 1 183 ? 9.122 4.855 40.854 1.00 36.60 183 ARG A C 1
ATOM 4814 O O . ARG B 1 183 ? 8.886 5.186 39.692 1.00 40.30 183 ARG A O 1
ATOM 4822 N N . ASN B 1 184 ? 8.315 4.050 41.541 1.00 36.44 184 ASN A N 1
ATOM 4823 C CA . ASN B 1 184 ? 7.134 3.485 40.897 1.00 37.64 184 ASN A CA 1
ATOM 4824 C C . ASN B 1 184 ? 6.095 3.117 41.942 1.00 35.48 184 ASN A C 1
ATOM 4825 O O . ASN B 1 184 ? 6.396 2.375 42.880 1.00 35.35 184 ASN A O 1
ATOM 4830 N N . VAL B 1 185 ? 4.868 3.610 41.758 1.00 35.53 185 VAL A N 1
ATOM 4831 C CA . VAL B 1 185 ? 3.819 3.367 42.744 1.00 36.17 185 VAL A CA 1
ATOM 4832 C C . VAL B 1 185 ? 3.415 1.903 42.778 1.00 35.41 185 VAL A C 1
ATOM 4833 O O . VAL B 1 185 ? 2.878 1.427 43.781 1.00 36.64 185 VAL A O 1
ATOM 4837 N N . PHE B 1 186 ? 3.598 1.177 41.684 1.00 37.76 186 PHE A N 1
ATOM 4838 C CA . PHE B 1 186 ? 3.182 -0.216 41.700 1.00 37.93 186 PHE A CA 1
ATOM 4839 C C . PHE B 1 186 ? 4.189 -1.115 42.401 1.00 36.09 186 PHE A C 1
ATOM 4840 O O . PHE B 1 186 ? 3.810 -2.161 42.943 1.00 32.66 186 PHE A O 1
ATOM 4848 N N . GLU B 1 187 ? 5.468 -0.736 42.387 1.00 35.03 187 GLU A N 1
ATOM 4849 C CA . GLU B 1 187 ? 6.501 -1.617 42.916 1.00 34.49 187 GLU A CA 1
ATOM 4850 C C . GLU B 1 187 ? 6.457 -1.661 44.436 1.00 36.37 187 GLU A C 1
ATOM 4851 O O . GLU B 1 187 ? 6.623 -2.730 45.036 1.00 38.24 187 GLU A O 1
ATOM 4857 N N . ALA B 1 188 ? 6.214 -0.515 45.072 1.00 34.26 188 ALA A N 1
ATOM 4858 C CA . ALA B 1 188 ? 6.259 -0.416 46.530 1.00 37.15 188 ALA A CA 1
ATOM 4859 C C . ALA B 1 188 ? 5.410 -1.458 47.252 1.00 38.85 188 ALA A C 1
ATOM 4860 O O . ALA B 1 188 ? 5.936 -2.110 48.169 1.00 40.32 188 ALA A O 1
ATOM 4862 N N . PRO B 1 189 ? 4.131 -1.677 46.914 1.00 35.23 189 PRO A N 1
ATOM 4863 C CA . PRO B 1 189 ? 3.382 -2.741 47.607 1.00 36.05 189 PRO A CA 1
ATOM 4864 C C . PRO B 1 189 ? 3.875 -4.132 47.268 1.00 37.14 189 PRO A C 1
ATOM 4865 O O . PRO B 1 189 ? 3.739 -5.045 48.094 1.00 39.15 189 PRO A O 1
ATOM 4869 N N . ILE B 1 190 ? 4.429 -4.327 46.071 1.00 36.46 190 ILE A N 1
ATOM 4870 C CA . ILE B 1 190 ? 5.032 -5.615 45.733 1.00 39.06 190 ILE A CA 1
ATOM 4871 C C . ILE B 1 190 ? 6.212 -5.893 46.649 1.00 42.24 190 ILE A C 1
ATOM 4872 O O . ILE B 1 190 ? 6.330 -6.979 47.236 1.00 44.90 190 ILE A O 1
ATOM 4877 N N . ALA B 1 191 ? 7.109 -4.914 46.782 1.00 38.93 191 ALA A N 1
ATOM 4878 C CA . ALA B 1 191 ? 8.248 -5.080 47.673 1.00 43.38 191 ALA A CA 1
ATOM 4879 C C . ALA B 1 191 ? 7.791 -5.238 49.118 1.00 41.04 191 ALA A C 1
ATOM 4880 O O . ALA B 1 191 ? 8.393 -5.994 49.878 1.00 38.92 191 ALA A O 1
ATOM 4882 N N . SER B 1 192 ? 6.712 -4.552 49.505 1.00 37.75 192 SER A N 1
ATOM 4883 C CA . SER B 1 192 ? 6.209 -4.686 50.869 1.00 40.06 192 SER A CA 1
ATOM 4884 C C . SER B 1 192 ? 5.748 -6.115 51.131 1.00 42.31 192 SER A C 1
ATOM 4885 O O . SER B 1 192 ? 6.181 -6.759 52.103 1.00 44.46 192 SER A O 1
ATOM 4888 N N . ARG B 1 193 ? 4.908 -6.651 50.242 1.00 42.21 193 ARG A N 1
ATOM 4889 C CA . ARG B 1 193 ? 4.431 -8.019 50.389 1.00 43.85 193 ARG A CA 1
ATOM 4890 C C . ARG B 1 193 ? 5.586 -9.006 50.389 1.00 43.69 193 ARG A C 1
ATOM 4891 O O . ARG B 1 193 ? 5.627 -9.918 51.215 1.00 46.60 193 ARG A O 1
ATOM 4899 N N . ASN B 1 194 ? 6.525 -8.859 49.449 1.00 43.09 194 ASN A N 1
ATOM 4900 C CA . ASN B 1 194 ? 7.612 -9.829 49.364 1.00 44.14 194 ASN A CA 1
ATOM 4901 C C . ASN B 1 194 ? 8.550 -9.737 50.562 1.00 44.41 194 ASN A C 1
ATOM 4902 O O . ASN B 1 194 ? 9.069 -10.761 51.012 1.00 49.35 194 ASN A O 1
ATOM 4907 N N . LEU B 1 195 ? 8.770 -8.536 51.101 1.00 44.69 195 LEU A N 1
ATOM 4908 C CA . LEU B 1 195 ? 9.490 -8.407 52.365 1.00 44.44 195 LEU A CA 1
ATOM 4909 C C . LEU B 1 195 ? 8.782 -9.178 53.468 1.00 46.25 195 LEU A C 1
ATOM 4910 O O . LEU B 1 195 ? 9.417 -9.903 54.243 1.00 45.19 195 LEU A O 1
ATOM 4915 N N . MET B 1 196 ? 7.459 -9.018 53.568 1.00 45.19 196 MET A N 1
ATOM 4916 C CA . MET B 1 196 ? 6.738 -9.714 54.627 1.00 46.70 196 MET A CA 1
ATOM 4917 C C . MET B 1 196 ? 6.768 -11.223 54.428 1.00 47.56 196 MET A C 1
ATOM 4918 O O . MET B 1 196 ? 6.861 -11.977 55.404 1.00 51.57 196 MET A O 1
ATOM 4923 N N . LEU B 1 197 ? 6.765 -11.676 53.178 1.00 47.31 197 LEU A N 1
ATOM 4924 C CA . LEU B 1 197 ? 6.857 -13.109 52.922 1.00 49.48 197 LEU A CA 1
ATOM 4925 C C . LEU B 1 197 ? 8.249 -13.632 53.253 1.00 47.88 197 LEU A C 1
ATOM 4926 O O . LEU B 1 197 ? 8.390 -14.722 53.813 1.00 48.87 197 LEU A O 1
ATOM 4931 N N . ALA B 1 198 ? 9.291 -12.876 52.909 1.00 45.28 198 ALA A N 1
ATOM 4932 C CA . ALA B 1 198 ? 10.639 -13.275 53.293 1.00 49.07 198 ALA A CA 1
ATOM 4933 C C . ALA B 1 198 ? 10.781 -13.342 54.810 1.00 51.14 198 ALA A C 1
ATOM 4934 O O . ALA B 1 198 ? 11.385 -14.279 55.344 1.00 53.04 198 ALA A O 1
ATOM 4936 N N . HIS B 1 199 ? 10.227 -12.357 55.520 1.00 50.21 199 HIS A N 1
ATOM 4937 C CA . HIS B 1 199 ? 10.222 -12.398 56.979 1.00 50.59 199 HIS A CA 1
ATOM 4938 C C . HIS B 1 199 ? 9.542 -13.665 57.492 1.00 53.50 199 HIS A C 1
ATOM 4939 O O . HIS B 1 199 ? 10.077 -14.361 58.364 1.00 54.78 199 HIS A O 1
ATOM 4946 N N . GLY B 1 200 ? 8.335 -13.951 56.993 1.00 52.60 200 GLY A N 1
ATOM 4947 C CA . GLY B 1 200 ? 7.620 -15.138 57.442 1.00 54.34 200 GLY A CA 1
ATOM 4948 C C . GLY B 1 200 ? 8.374 -16.423 57.158 1.00 55.06 200 GLY A C 1
ATOM 4949 O O . GLY B 1 200 ? 8.410 -17.332 57.993 1.00 55.78 200 GLY A O 1
ATOM 4950 N N . ALA B 1 201 ? 8.989 -16.517 55.977 1.00 53.37 201 ALA A N 1
ATOM 4951 C CA . ALA B 1 201 ? 9.777 -17.699 55.648 1.00 54.60 201 ALA A CA 1
ATOM 4952 C C . ALA B 1 201 ? 10.980 -17.821 56.569 1.00 56.11 201 ALA A C 1
ATOM 4953 O O . ALA B 1 201 ? 11.377 -18.931 56.938 1.00 60.45 201 ALA A O 1
ATOM 4955 N N . ALA B 1 202 ? 11.581 -16.691 56.948 1.00 53.54 202 ALA A N 1
ATOM 4956 C CA . ALA B 1 202 ? 12.707 -16.741 57.874 1.00 56.71 202 ALA A CA 1
ATOM 4957 C C . ALA B 1 202 ? 12.259 -17.191 59.260 1.00 56.55 202 ALA A C 1
ATOM 4958 O O . ALA B 1 202 ? 12.969 -17.947 59.931 1.00 52.25 202 ALA A O 1
ATOM 4960 N N . VAL B 1 203 ? 11.080 -16.744 59.697 1.00 55.22 203 VAL A N 1
ATOM 4961 C CA . VAL B 1 203 ? 10.532 -17.202 60.971 1.00 51.10 203 VAL A CA 1
ATOM 4962 C C . VAL B 1 203 ? 10.257 -18.700 60.917 1.00 56.01 203 VAL A C 1
ATOM 4963 O O . VAL B 1 203 ? 10.505 -19.425 61.884 1.00 53.14 203 VAL A O 1
ATOM 4967 N N . GLN B 1 204 ? 9.738 -19.184 59.784 1.00 60.04 204 GLN A N 1
ATOM 4968 C CA . GLN B 1 204 ? 9.501 -20.618 59.622 1.00 57.10 204 GLN A CA 1
ATOM 4969 C C . GLN B 1 204 ? 10.805 -21.401 59.700 1.00 57.89 204 GLN A C 1
ATOM 4970 O O . GLN B 1 204 ? 10.935 -22.358 60.481 1.00 62.06 204 GLN A O 1
ATOM 4976 N N . ARG B 1 205 ? 11.785 -21.000 58.886 1.00 53.25 205 ARG A N 1
ATOM 4977 C CA . ARG B 1 205 ? 13.085 -21.657 58.880 1.00 56.41 205 ARG A CA 1
ATOM 4978 C C . ARG B 1 205 ? 13.713 -21.645 60.264 1.00 62.02 205 ARG A C 1
ATOM 4979 O O . ARG B 1 205 ? 14.276 -22.653 60.706 1.00 65.45 205 ARG A O 1
ATOM 4987 N N . TYR B 1 206 ? 13.615 -20.518 60.973 1.00 58.26 206 TYR A N 1
ATOM 4988 C CA . TYR B 1 206 ? 14.211 -20.443 62.298 1.00 60.21 206 TYR A CA 1
ATOM 4989 C C . TYR B 1 206 ? 13.465 -21.311 63.300 1.00 64.45 206 TYR A C 1
ATOM 4990 O O . TYR B 1 206 ? 14.093 -22.011 64.101 1.00 64.93 206 TYR A O 1
ATOM 4999 N N . ARG B 1 207 ? 12.129 -21.285 63.279 1.00 63.73 207 ARG A N 1
ATOM 5000 C CA . ARG B 1 207 ? 11.369 -22.110 64.208 1.00 61.84 207 ARG A CA 1
ATOM 5001 C C . ARG B 1 207 ? 11.695 -23.581 64.010 1.00 66.00 207 ARG A C 1
ATOM 5002 O O . ARG B 1 207 ? 11.702 -24.354 64.976 1.00 66.02 207 ARG A O 1
ATOM 5004 N N . GLN B 1 208 ? 11.985 -23.984 62.771 1.00 65.66 208 GLN A N 1
ATOM 5005 C CA . GLN B 1 208 ? 12.435 -25.355 62.549 1.00 67.82 208 GLN A CA 1
ATOM 5006 C C . GLN B 1 208 ? 13.871 -25.556 63.030 1.00 67.33 208 GLN A C 1
ATOM 5007 O O . GLN B 1 208 ? 14.198 -26.605 63.598 1.00 68.57 208 GLN A O 1
ATOM 5009 N N . ALA B 1 209 ? 14.740 -24.558 62.834 1.00 66.70 209 ALA A N 1
ATOM 5010 C CA . ALA B 1 209 ? 16.173 -24.722 63.052 1.00 67.28 209 ALA A CA 1
ATOM 5011 C C . ALA B 1 209 ? 16.719 -24.049 64.305 1.00 69.36 209 ALA A C 1
ATOM 5012 O O . ALA B 1 209 ? 17.833 -24.384 64.723 1.00 72.54 209 ALA A O 1
ATOM 5014 N N . GLY B 1 210 ? 15.982 -23.119 64.910 1.00 68.79 210 GLY A N 1
ATOM 5015 C CA . GLY B 1 210 ? 16.511 -22.247 65.945 1.00 62.34 210 GLY A CA 1
ATOM 5016 C C . GLY B 1 210 ? 15.956 -22.543 67.326 1.00 61.48 210 GLY A C 1
ATOM 5017 O O . GLY B 1 210 ? 14.870 -23.108 67.465 1.00 59.31 210 GLY A O 1
ATOM 5018 N N . LYS B 1 211 ? 16.720 -22.161 68.359 1.00 66.97 211 LYS A N 1
ATOM 5019 C CA . LYS B 1 211 ? 16.332 -22.436 69.734 1.00 63.00 211 LYS A CA 1
ATOM 5020 C C . LYS B 1 211 ? 15.959 -21.209 70.562 1.00 60.90 211 LYS A C 1
ATOM 5021 O O . LYS B 1 211 ? 15.219 -21.356 71.539 1.00 61.71 211 LYS A O 1
ATOM 5023 N N . HIS B 1 212 ? 16.412 -20.017 70.199 1.00 60.27 212 HIS A N 1
ATOM 5024 C CA . HIS B 1 212 ? 16.193 -18.808 71.000 1.00 62.45 212 HIS A CA 1
ATOM 5025 C C . HIS B 1 212 ? 15.178 -17.923 70.312 1.00 61.11 212 HIS A C 1
ATOM 5026 O O . HIS B 1 212 ? 14.117 -18.423 69.908 1.00 63.53 212 HIS A O 1
ATOM 5033 N N . GLU B 1 213 ? 15.444 -16.622 70.133 1.00 61.87 213 GLU A N 1
ATOM 5034 C CA . GLU B 1 213 ? 14.462 -15.599 69.801 1.00 60.17 213 GLU A CA 1
ATOM 5035 C C . GLU B 1 213 ? 14.638 -15.104 68.369 1.00 54.74 213 GLU A C 1
ATOM 5036 O O . GLU B 1 213 ? 15.764 -14.971 67.880 1.00 54.05 213 GLU A O 1
ATOM 5042 N N . ILE B 1 214 ? 13.522 -14.820 67.702 1.00 54.18 214 ILE A N 1
ATOM 5043 C CA . ILE B 1 214 ? 13.550 -14.135 66.411 1.00 53.84 214 ILE A CA 1
ATOM 5044 C C . ILE B 1 214 ? 12.332 -13.230 66.325 1.00 52.05 214 ILE A C 1
ATOM 5045 O O . ILE B 1 214 ? 11.237 -13.584 66.777 1.00 52.69 214 ILE A O 1
ATOM 5050 N N . GLY B 1 215 ? 12.536 -12.053 65.744 1.00 48.66 215 GLY A N 1
ATOM 5051 C CA . GLY B 1 215 ? 11.503 -11.044 65.682 1.00 46.78 215 GLY A CA 1
ATOM 5052 C C . GLY B 1 215 ? 11.642 -10.140 64.478 1.00 45.26 215 GLY A C 1
ATOM 5053 O O . GLY B 1 215 ? 12.243 -10.513 63.466 1.00 46.95 215 GLY A O 1
ATOM 5054 N N . LEU B 1 216 ? 11.084 -8.944 64.579 1.00 39.69 216 LEU A N 1
ATOM 5055 C CA . LEU B 1 216 ? 11.070 -8.013 63.469 1.00 40.89 216 LEU A CA 1
ATOM 5056 C C . LEU B 1 216 ? 11.357 -6.622 64.007 1.00 41.15 216 LEU A C 1
ATOM 5057 O O . LEU B 1 216 ? 11.079 -6.326 65.171 1.00 41.90 216 LEU A O 1
ATOM 5062 N N . VAL B 1 217 ? 11.950 -5.782 63.161 1.00 40.79 217 VAL A N 1
ATOM 5063 C CA . VAL B 1 217 ? 12.315 -4.415 63.520 1.00 40.67 217 VAL A CA 1
ATOM 5064 C C . VAL B 1 217 ? 11.555 -3.464 62.608 1.00 41.77 217 VAL A C 1
ATOM 5065 O O . VAL B 1 217 ? 11.696 -3.522 61.378 1.00 41.01 217 VAL A O 1
ATOM 5069 N N . VAL B 1 218 ? 10.731 -2.608 63.207 1.00 42.32 218 VAL A N 1
ATOM 5070 C CA . VAL B 1 218 ? 9.964 -1.607 62.477 1.00 43.86 218 VAL A CA 1
ATOM 5071 C C . VAL B 1 218 ? 10.305 -0.222 63.007 1.00 43.53 218 VAL A C 1
ATOM 5072 O O . VAL B 1 218 ? 10.651 -0.049 64.183 1.00 42.58 218 VAL A O 1
ATOM 5076 N N . ASN B 1 219 ? 10.235 0.768 62.123 1.00 38.96 219 ASN A N 1
ATOM 5077 C CA . ASN B 1 219 ? 10.221 2.152 62.566 1.00 38.46 219 ASN A CA 1
ATOM 5078 C C . ASN B 1 219 ? 8.776 2.599 62.755 1.00 37.60 219 ASN A C 1
ATOM 5079 O O . ASN B 1 219 ? 7.880 2.182 62.014 1.00 40.31 219 ASN A O 1
ATOM 5084 N N . ILE B 1 220 ? 8.551 3.433 63.765 1.00 36.27 220 ILE A N 1
ATOM 5085 C CA . ILE B 1 220 ? 7.230 3.968 64.067 1.00 36.68 220 ILE A CA 1
ATOM 5086 C C . ILE B 1 220 ? 7.367 5.460 64.320 1.00 37.49 220 ILE A C 1
ATOM 5087 O O . ILE B 1 220 ? 8.239 5.894 65.084 1.00 38.56 220 ILE A O 1
ATOM 5092 N N . GLU B 1 221 ? 6.506 6.237 63.679 1.00 36.81 221 GLU A N 1
ATOM 5093 C CA . GLU B 1 221 ? 6.497 7.687 63.813 1.00 39.51 221 GLU A CA 1
ATOM 5094 C C . GLU B 1 221 ? 5.052 8.124 64.000 1.00 40.46 221 GLU A C 1
ATOM 5095 O O . GLU B 1 221 ? 4.265 8.075 63.032 1.00 37.01 221 GLU A O 1
ATOM 5101 N N . PRO B 1 222 ? 4.653 8.506 65.211 1.00 39.71 222 PRO A N 1
ATOM 5102 C CA . PRO B 1 222 ? 3.276 8.953 65.429 1.00 39.44 222 PRO A CA 1
ATOM 5103 C C . PRO B 1 222 ? 2.934 10.108 64.503 1.00 37.67 222 PRO A C 1
ATOM 5104 O O . PRO B 1 222 ? 3.806 10.810 63.991 1.00 38.49 222 PRO A O 1
ATOM 5108 N N . LYS B 1 223 ? 1.645 10.271 64.252 1.00 39.52 223 LYS A N 1
ATOM 5109 C CA . LYS B 1 223 ? 1.169 11.262 63.302 1.00 39.04 223 LYS A CA 1
ATOM 5110 C C . LYS B 1 223 ? 0.202 12.210 63.989 1.00 38.70 223 LYS A C 1
ATOM 5111 O O . LYS B 1 223 ? -0.630 11.786 64.797 1.00 40.71 223 LYS A O 1
ATOM 5117 N N . TYR B 1 224 ? 0.311 13.497 63.653 1.00 36.69 224 TYR A N 1
ATOM 5118 C CA . TYR B 1 224 ? -0.514 14.522 64.265 1.00 39.75 224 TYR A CA 1
ATOM 5119 C C . TYR B 1 224 ? -1.028 15.447 63.167 1.00 44.99 224 TYR A C 1
ATOM 5120 O O . TYR B 1 224 ? -0.242 15.869 62.305 1.00 45.37 224 TYR A O 1
ATOM 5129 N N . PRO B 1 225 ? -2.312 15.798 63.172 1.00 42.99 225 PRO A N 1
ATOM 5130 C CA . PRO B 1 225 ? -2.814 16.744 62.164 1.00 45.50 225 PRO A CA 1
ATOM 5131 C C . PRO B 1 225 ? -2.191 18.129 62.325 1.00 46.76 225 PRO A C 1
ATOM 5132 O O . PRO B 1 225 ? -2.039 18.638 63.439 1.00 43.30 225 PRO A O 1
ATOM 5136 N N . ALA B 1 226 ? -1.853 18.754 61.189 1.00 46.54 226 ALA A N 1
ATOM 5137 C CA . ALA B 1 226 ? -1.265 20.092 61.237 1.00 45.38 226 ALA A CA 1
ATOM 5138 C C . ALA B 1 226 ? -2.312 21.137 61.594 1.00 47.23 226 ALA A C 1
ATOM 5139 O O . ALA B 1 226 ? -2.026 22.086 62.334 1.00 50.30 226 ALA A O 1
ATOM 5141 N N . SER B 1 227 ? -3.530 20.970 61.085 1.00 48.34 227 SER A N 1
ATOM 5142 C CA . SER B 1 227 ? -4.708 21.721 61.501 1.00 46.61 227 SER A CA 1
ATOM 5143 C C . SER B 1 227 ? -5.839 20.726 61.735 1.00 44.98 227 SER A C 1
ATOM 5144 O O . SER B 1 227 ? -5.681 19.523 61.519 1.00 46.53 227 SER A O 1
ATOM 5147 N N . GLU B 1 228 ? -6.992 21.220 62.185 1.00 46.45 228 GLU A N 1
ATOM 5148 C CA . GLU B 1 228 ? -8.171 20.374 62.295 1.00 45.57 228 GLU A CA 1
ATOM 5149 C C . GLU B 1 228 ? -9.022 20.434 61.033 1.00 53.06 228 GLU A C 1
ATOM 5150 O O . GLU B 1 228 ? -10.185 20.006 61.046 1.00 52.35 228 GLU A O 1
ATOM 5156 N N . SER B 1 229 ? -8.458 20.957 59.942 1.00 48.91 229 SER A N 1
ATOM 5157 C CA . SER B 1 229 ? -9.057 20.782 58.630 1.00 48.27 229 SER A CA 1
ATOM 5158 C C . SER B 1 229 ? -9.269 19.297 58.366 1.00 50.84 229 SER A C 1
ATOM 5159 O O . SER B 1 229 ? -8.511 18.445 58.843 1.00 50.91 229 SER A O 1
ATOM 5162 N N . ASP B 1 230 ? -10.323 18.984 57.610 1.00 46.90 230 ASP A N 1
ATOM 5163 C CA . ASP B 1 230 ? -10.574 17.594 57.239 1.00 48.02 230 ASP A CA 1
ATOM 5164 C C . ASP B 1 230 ? -9.426 16.975 56.427 1.00 45.42 230 ASP A C 1
ATOM 5165 O O . ASP B 1 230 ? -9.128 15.786 56.600 1.00 42.59 230 ASP A O 1
ATOM 5170 N N . SER B 1 231 ? -8.746 17.733 55.554 1.00 48.87 231 SER A N 1
ATOM 5171 C CA . SER B 1 231 ? -7.728 17.050 54.749 1.00 49.10 231 SER A CA 1
ATOM 5172 C C . SER B 1 231 ? -6.489 16.792 55.561 1.00 44.22 231 SER A C 1
ATOM 5173 O O . SER B 1 231 ? -5.813 15.779 55.378 1.00 42.44 231 SER A O 1
ATOM 5176 N N . ASP B 1 232 ? -6.148 17.759 56.409 1.00 45.22 232 ASP A N 1
ATOM 5177 C CA . ASP B 1 232 ? -4.964 17.621 57.233 1.00 47.56 232 ASP A CA 1
ATOM 5178 C C . ASP B 1 232 ? -5.143 16.478 58.209 1.00 45.09 232 ASP A C 1
ATOM 5179 O O . ASP B 1 232 ? -4.229 15.669 58.397 1.00 45.86 232 ASP A O 1
ATOM 5184 N N . ARG B 1 233 ? -6.345 16.348 58.766 1.00 44.32 233 ARG A N 1
ATOM 5185 C CA . ARG B 1 233 ? -6.634 15.243 59.669 1.00 45.56 233 ARG A CA 1
ATOM 5186 C C . ARG B 1 233 ? -6.591 13.901 58.946 1.00 44.86 233 ARG A C 1
ATOM 5187 O O . ARG B 1 233 ? -5.977 12.940 59.435 1.00 43.77 233 ARG A O 1
ATOM 5195 N N . ASN B 1 234 ? -7.250 13.814 57.784 1.00 44.23 234 ASN A N 1
ATOM 5196 C CA . ASN B 1 234 ? -7.259 12.572 57.016 1.00 41.55 234 ASN A CA 1
ATOM 5197 C C . ASN B 1 234 ? -5.860 12.213 56.533 1.00 40.75 234 ASN A C 1
ATOM 5198 O O . ASN B 1 234 ? -5.441 11.044 56.606 1.00 41.12 234 ASN A O 1
ATOM 5203 N N . ALA B 1 235 ? -5.105 13.222 56.092 1.00 40.82 235 ALA A N 1
ATOM 5204 C CA . ALA B 1 235 ? -3.722 13.041 55.684 1.00 42.66 235 ALA A CA 1
ATOM 5205 C C . ALA B 1 235 ? -2.908 12.461 56.818 1.00 43.67 235 ALA A C 1
ATOM 5206 O O . ALA B 1 235 ? -2.137 11.518 56.620 1.00 47.22 235 ALA A O 1
ATOM 5208 N N . ALA B 1 236 ? -3.083 12.999 58.021 1.00 41.47 236 ALA A N 1
ATOM 5209 C CA . ALA B 1 236 ? -2.352 12.470 59.160 1.00 43.79 236 ALA A CA 1
ATOM 5210 C C . ALA B 1 236 ? -2.753 11.030 59.449 1.00 42.78 236 ALA A C 1
ATOM 5211 O O . ALA B 1 236 ? -1.890 10.185 59.716 1.00 44.87 236 ALA A O 1
ATOM 5213 N N . ALA B 1 237 ? -4.055 10.726 59.397 1.00 37.65 237 ALA A N 1
ATOM 5214 C CA . ALA B 1 237 ? -4.483 9.376 59.765 1.00 40.75 237 ALA A CA 1
ATOM 5215 C C . ALA B 1 237 ? -3.966 8.325 58.782 1.00 41.82 237 ALA A C 1
ATOM 5216 O O . ALA B 1 237 ? -3.581 7.218 59.187 1.00 43.79 237 ALA A O 1
ATOM 5218 N N . ARG B 1 238 ? -3.889 8.650 57.505 1.00 43.13 238 ARG A N 1
ATOM 5219 C CA . ARG B 1 238 ? -3.289 7.695 56.579 1.00 43.12 238 ARG A CA 1
ATOM 5220 C C . ARG B 1 238 ? -1.771 7.730 56.592 1.00 42.18 238 ARG A C 1
ATOM 5221 O O . ARG B 1 238 ? -1.148 6.731 56.241 1.00 42.43 238 ARG A O 1
ATOM 5229 N N . SER B 1 239 ? -1.146 8.864 56.891 1.00 42.50 239 SER A N 1
ATOM 5230 C CA . SER B 1 239 ? 0.277 8.783 57.169 1.00 41.54 239 SER A CA 1
ATOM 5231 C C . SER B 1 239 ? 0.508 7.735 58.236 1.00 39.91 239 SER A C 1
ATOM 5232 O O . SER B 1 239 ? 1.392 6.880 58.106 1.00 43.16 239 SER A O 1
ATOM 5235 N N . ASP B 1 240 ? -0.345 7.748 59.263 1.00 38.50 240 ASP A N 1
ATOM 5236 C CA . ASP B 1 240 ? -0.240 6.797 60.362 1.00 41.66 240 ASP A CA 1
ATOM 5237 C C . ASP B 1 240 ? -0.421 5.369 59.875 1.00 41.82 240 ASP A C 1
ATOM 5238 O O . ASP B 1 240 ? 0.367 4.482 60.213 1.00 40.41 240 ASP A O 1
ATOM 5243 N N . ALA B 1 241 ? -1.426 5.142 59.037 1.00 42.81 241 ALA A N 1
ATOM 5244 C CA . ALA B 1 241 ? -1.659 3.789 58.547 1.00 39.98 241 ALA A CA 1
ATOM 5245 C C . ALA B 1 241 ? -0.521 3.327 57.645 1.00 36.32 241 ALA A C 1
ATOM 5246 O O . ALA B 1 241 ? 0.152 2.332 57.945 1.00 36.68 241 ALA A O 1
ATOM 5248 N N . TYR B 1 242 ? -0.221 4.113 56.607 1.00 37.40 242 TYR A N 1
ATOM 5249 C CA . TYR B 1 242 ? 0.763 3.729 55.603 1.00 40.95 242 TYR A CA 1
ATOM 5250 C C . TYR B 1 242 ? 2.149 3.553 56.205 1.00 38.21 242 TYR A C 1
ATOM 5251 O O . TYR B 1 242 ? 2.940 2.752 55.700 1.00 37.31 242 TYR A O 1
ATOM 5260 N N . MET B 1 243 ? 2.451 4.239 57.307 1.00 43.24 243 MET A N 1
ATOM 5261 C CA . MET B 1 243 ? 3.793 4.165 57.866 1.00 39.15 243 MET A CA 1
ATOM 5262 C C . MET B 1 243 ? 3.872 3.230 59.066 1.00 36.00 243 MET A C 1
ATOM 5263 O O . MET B 1 243 ? 4.796 2.417 59.151 1.00 35.02 243 MET A O 1
ATOM 5268 N N . ASN B 1 244 ? 2.940 3.335 60.010 1.00 36.54 244 ASN A N 1
ATOM 5269 C CA . ASN B 1 244 ? 3.020 2.560 61.235 1.00 42.90 244 ASN A CA 1
ATOM 5270 C C . ASN B 1 244 ? 2.390 1.174 61.113 1.00 43.92 244 ASN A C 1
ATOM 5271 O O . ASN B 1 244 ? 2.951 0.205 61.641 1.00 44.88 244 ASN A O 1
ATOM 5276 N N . ARG B 1 245 ? 1.241 1.032 60.433 1.00 40.12 245 ARG A N 1
ATOM 5277 C CA . ARG B 1 245 ? 0.490 -0.212 60.558 1.00 40.73 245 ARG A CA 1
ATOM 5278 C C . ARG B 1 245 ? 0.629 -1.132 59.356 1.00 43.64 245 ARG A C 1
ATOM 5279 O O . ARG B 1 245 ? 0.407 -2.346 59.501 1.00 45.14 245 ARG A O 1
ATOM 5287 N N . GLN B 1 246 ? 1.071 -0.597 58.209 1.00 42.96 246 GLN A N 1
ATOM 5288 C CA . GLN B 1 246 ? 1.149 -1.384 56.982 1.00 40.86 246 GLN A CA 1
ATOM 5289 C C . GLN B 1 246 ? 1.993 -2.632 57.178 1.00 42.02 246 GLN A C 1
ATOM 5290 O O . GLN B 1 246 ? 1.780 -3.637 56.493 1.00 38.95 246 GLN A O 1
ATOM 5296 N N . TYR B 1 247 ? 2.921 -2.607 58.134 1.00 44.20 247 TYR A N 1
ATOM 5297 C CA . TYR B 1 247 ? 3.829 -3.727 58.330 1.00 43.19 247 TYR A CA 1
ATOM 5298 C C . TYR B 1 247 ? 3.570 -4.527 59.597 1.00 42.79 247 TYR A C 1
ATOM 5299 O O . TYR B 1 247 ? 3.751 -5.746 59.573 1.00 43.66 247 TYR A O 1
ATOM 5308 N N . LEU B 1 248 ? 3.100 -3.898 60.683 1.00 46.53 248 LEU A N 1
ATOM 5309 C CA . LEU B 1 248 ? 2.812 -4.673 61.889 1.00 47.28 248 LEU A CA 1
ATOM 5310 C C . LEU B 1 248 ? 1.515 -5.459 61.767 1.00 48.72 248 LEU A C 1
ATOM 5311 O O . LEU B 1 248 ? 1.417 -6.573 62.297 1.00 48.14 248 LEU A O 1
ATOM 5316 N N . ASP B 1 249 ? 0.523 -4.906 61.063 1.00 48.35 249 ASP A N 1
ATOM 5317 C CA . ASP B 1 249 ? -0.723 -5.649 60.852 1.00 47.54 249 ASP A CA 1
ATOM 5318 C C . ASP B 1 249 ? -0.502 -6.976 60.134 1.00 47.47 249 ASP A C 1
ATOM 5319 O O . ASP B 1 249 ? -1.044 -7.997 60.591 1.00 46.11 249 ASP A O 1
ATOM 5324 N N . PRO B 1 250 ? 0.259 -7.047 59.035 1.00 46.12 250 PRO A N 1
ATOM 5325 C CA . PRO B 1 250 ? 0.530 -8.370 58.444 1.00 48.71 250 PRO A CA 1
ATOM 5326 C C . PRO B 1 250 ? 1.302 -9.301 59.365 1.00 49.42 250 PRO A C 1
ATOM 5327 O O . PRO B 1 250 ? 0.922 -10.471 59.517 1.00 47.35 250 PRO A O 1
ATOM 5331 N N . ALA B 1 251 ? 2.392 -8.816 59.971 1.00 52.30 251 ALA A N 1
ATOM 5332 C CA . ALA B 1 251 ? 3.228 -9.663 60.822 1.00 49.60 251 ALA A CA 1
ATOM 5333 C C . ALA B 1 251 ? 2.425 -10.320 61.938 1.00 47.25 251 ALA A C 1
ATOM 5334 O O . ALA B 1 251 ? 2.708 -11.458 62.330 1.00 49.28 251 ALA A O 1
ATOM 5336 N N . PHE B 1 252 ? 1.434 -9.611 62.474 1.00 47.13 252 PHE A N 1
ATOM 5337 C CA . PHE B 1 252 ? 0.562 -10.140 63.511 1.00 46.52 252 PHE A CA 1
ATOM 5338 C C . PHE B 1 252 ? -0.762 -10.674 62.969 1.00 48.17 252 PHE A C 1
ATOM 5339 O O . PHE B 1 252 ? -1.691 -10.889 63.752 1.00 44.70 252 PHE A O 1
ATOM 5347 N N . GLY B 1 253 ? -0.871 -10.895 61.662 1.00 50.82 253 GLY A N 1
ATOM 5348 C CA . GLY B 1 253 ? -2.069 -11.509 61.100 1.00 45.14 253 GLY A CA 1
ATOM 5349 C C . GLY B 1 253 ? -3.350 -10.718 61.255 1.00 48.03 253 GLY A C 1
ATOM 5350 O O . GLY B 1 253 ? -4.417 -11.306 61.477 1.00 46.68 253 GLY A O 1
ATOM 5351 N N . LEU B 1 254 ? -3.273 -9.394 61.133 1.00 49.37 254 LEU A N 1
ATOM 5352 C CA . LEU B 1 254 ? -4.448 -8.531 61.094 1.00 50.37 254 LEU A CA 1
ATOM 5353 C C . LEU B 1 254 ? -4.693 -8.000 59.685 1.00 49.80 254 LEU A C 1
ATOM 5354 O O . LEU B 1 254 ? -5.220 -6.898 59.506 1.00 47.73 254 LEU A O 1
ATOM 5359 N N . GLY B 1 255 ? -4.295 -8.776 58.679 1.00 47.85 255 GLY A N 1
ATOM 5360 C CA . GLY B 1 255 ? -4.425 -8.344 57.312 1.00 53.63 255 GLY A CA 1
ATOM 5361 C C . GLY B 1 255 ? -3.575 -7.118 57.043 1.00 53.38 255 GLY A C 1
ATOM 5362 O O . GLY B 1 255 ? -2.586 -6.837 57.734 1.00 46.99 255 GLY A O 1
ATOM 5363 N N . CYS B 1 256 ? -3.989 -6.357 56.031 1.00 54.97 256 CYS A N 1
ATOM 5364 C CA . CYS B 1 256 ? -3.336 -5.114 55.680 1.00 51.71 256 CYS A CA 1
ATOM 5365 C C . CYS B 1 256 ? -4.326 -3.970 55.842 1.00 51.05 256 CYS A C 1
ATOM 5366 O O . CYS B 1 256 ? -5.536 -4.174 55.718 1.00 47.86 256 CYS A O 1
ATOM 5369 N N . PRO B 1 257 ? -3.849 -2.767 56.155 1.00 53.25 257 PRO A N 1
ATOM 5370 C CA . PRO B 1 257 ? -4.777 -1.660 56.414 1.00 51.37 257 PRO A CA 1
ATOM 5371 C C . PRO B 1 257 ? -5.533 -1.266 55.152 1.00 50.14 257 PRO A C 1
ATOM 5372 O O . PRO B 1 257 ? -4.987 -1.278 54.046 1.00 49.08 257 PRO A O 1
ATOM 5376 N N . THR B 1 258 ? -6.807 -0.910 55.341 1.00 51.12 258 THR A N 1
ATOM 5377 C CA . THR B 1 258 ? -7.650 -0.455 54.238 1.00 52.83 258 THR A CA 1
ATOM 5378 C C . THR B 1 258 ? -7.052 0.757 53.533 1.00 51.82 258 THR A C 1
ATOM 5379 O O . THR B 1 258 ? -7.269 0.959 52.328 1.00 53.21 258 THR A O 1
ATOM 5383 N N . GLU B 1 259 ? -6.305 1.577 54.267 1.00 48.52 259 GLU A N 1
ATOM 5384 C CA . GLU B 1 259 ? -5.712 2.758 53.667 1.00 49.50 259 GLU A CA 1
ATOM 5385 C C . GLU B 1 259 ? -4.649 2.403 52.638 1.00 50.06 259 GLU A C 1
ATOM 5386 O O . GLU B 1 259 ? -4.298 3.256 51.826 1.00 49.59 259 GLU A O 1
ATOM 5392 N N . MET B 1 260 ? -4.140 1.169 52.634 1.00 47.61 260 MET A N 1
ATOM 5393 C CA . MET B 1 260 ? -3.264 0.758 51.541 1.00 49.14 260 MET A CA 1
ATOM 5394 C C . MET B 1 260 ? -4.009 0.814 50.214 1.00 50.40 260 MET A C 1
ATOM 5395 O O . MET B 1 260 ? -3.552 1.444 49.247 1.00 49.50 260 MET A O 1
ATOM 5400 N N . ALA B 1 261 ? -5.178 0.174 50.162 1.00 49.92 261 ALA A N 1
ATOM 5401 C CA . ALA B 1 261 ? -6.024 0.281 48.982 1.00 48.21 261 ALA A CA 1
ATOM 5402 C C . ALA B 1 261 ? -6.392 1.733 48.726 1.00 46.47 261 ALA A C 1
ATOM 5403 O O . ALA B 1 261 ? -6.239 2.234 47.609 1.00 41.94 261 ALA A O 1
ATOM 5405 N N . GLU B 1 262 ? -6.823 2.445 49.771 1.00 47.18 262 GLU A N 1
ATOM 5406 C CA . GLU B 1 262 ? -7.243 3.830 49.577 1.00 47.16 262 GLU A CA 1
ATOM 5407 C C . GLU B 1 262 ? -6.134 4.665 48.937 1.00 49.31 262 GLU A C 1
ATOM 5408 O O . GLU B 1 262 ? -6.382 5.419 47.988 1.00 47.11 262 GLU A O 1
ATOM 5414 N N . ILE B 1 263 ? -4.898 4.502 49.408 1.00 51.23 263 ILE A N 1
ATOM 5415 C CA . ILE B 1 263 ? -3.785 5.331 48.962 1.00 48.27 263 ILE A CA 1
ATOM 5416 C C . ILE B 1 263 ? -3.343 4.947 47.555 1.00 45.07 263 ILE A C 1
ATOM 5417 O O . ILE B 1 263 ? -3.040 5.816 46.730 1.00 42.57 263 ILE A O 1
ATOM 5422 N N . PHE B 1 264 ? -3.300 3.648 47.251 1.00 44.75 264 PHE A N 1
ATOM 5423 C CA . PHE B 1 264 ? -2.664 3.216 46.015 1.00 43.50 264 PHE A CA 1
ATOM 5424 C C . PHE B 1 264 ? -3.626 2.979 44.854 1.00 46.23 264 PHE A C 1
ATOM 5425 O O . PHE B 1 264 ? -3.172 2.946 43.704 1.00 42.92 264 PHE A O 1
ATOM 5433 N N . GLY B 1 265 ? -4.924 2.824 45.111 1.00 48.54 265 GLY A N 1
ATOM 5434 C CA . GLY B 1 265 ? -5.891 2.596 44.067 1.00 39.81 265 GLY A CA 1
ATOM 5435 C C . GLY B 1 265 ? -5.532 1.397 43.217 1.00 44.47 265 GLY A C 1
ATOM 5436 O O . GLY B 1 265 ? -5.274 0.294 43.715 1.00 42.49 265 GLY A O 1
ATOM 5437 N N . PRO B 1 266 ? -5.493 1.610 41.903 1.00 45.29 266 PRO A N 1
ATOM 5438 C CA . PRO B 1 266 ? -5.069 0.545 40.977 1.00 41.15 266 PRO A CA 1
ATOM 5439 C C . PRO B 1 266 ? -3.714 -0.060 41.305 1.00 45.36 266 PRO A C 1
ATOM 5440 O O . PRO B 1 266 ? -3.452 -1.214 40.936 1.00 43.00 266 PRO A O 1
ATOM 5444 N N . ALA B 1 267 ? -2.836 0.690 41.980 1.00 48.39 267 ALA A N 1
ATOM 5445 C CA . ALA B 1 267 ? -1.520 0.181 42.344 1.00 41.81 267 ALA A CA 1
ATOM 5446 C C . ALA B 1 267 ? -1.579 -0.879 43.435 1.00 44.58 267 ALA A C 1
ATOM 5447 O O . ALA B 1 267 ? -0.569 -1.553 43.676 1.00 43.13 267 ALA A O 1
ATOM 5449 N N . TRP B 1 268 ? -2.731 -1.063 44.074 1.00 46.13 268 TRP A N 1
ATOM 5450 C CA . TRP B 1 268 ? -2.870 -1.986 45.188 1.00 45.21 268 TRP A CA 1
ATOM 5451 C C . TRP B 1 268 ? -3.658 -3.222 44.775 1.00 44.47 268 TRP A C 1
ATOM 5452 O O . TRP B 1 268 ? -4.558 -3.157 43.932 1.00 49.83 268 TRP A O 1
ATOM 5463 N N . ARG B 1 269 ? -3.315 -4.347 45.397 1.00 42.64 269 ARG A N 1
ATOM 5464 C CA . ARG B 1 269 ? -4.124 -5.552 45.344 1.00 47.93 269 ARG A CA 1
ATOM 5465 C C . ARG B 1 269 ? -4.133 -6.210 46.717 1.00 46.41 269 ARG A C 1
ATOM 5466 O O . ARG B 1 269 ? -3.154 -6.140 47.465 1.00 50.97 269 ARG A O 1
ATOM 5474 N N . ASP B 1 270 ? -5.266 -6.816 47.058 1.00 45.83 270 ASP A N 1
ATOM 5475 C CA . ASP B 1 270 ? -5.340 -7.612 48.271 1.00 45.94 270 ASP A CA 1
ATOM 5476 C C . ASP B 1 270 ? -4.397 -8.807 48.159 1.00 50.51 270 ASP A C 1
ATOM 5477 O O . ASP B 1 270 ? -4.147 -9.327 47.067 1.00 47.67 270 ASP A O 1
ATOM 5482 N N . TRP B 1 271 ? -3.861 -9.240 49.300 1.00 50.73 271 TRP A N 1
ATOM 5483 C CA . TRP B 1 271 ? -3.013 -10.423 49.331 1.00 48.88 271 TRP A CA 1
ATOM 5484 C C . TRP B 1 271 ? -3.868 -11.680 49.409 1.00 48.35 271 TRP A C 1
ATOM 5485 O O . TRP B 1 271 ? -4.993 -11.660 49.920 1.00 49.25 271 TRP A O 1
ATOM 5496 N N . THR B 1 272 ? -3.325 -12.783 48.902 1.00 45.25 272 THR A N 1
ATOM 5497 C CA . THR B 1 272 ? -4.004 -14.058 49.056 1.00 50.28 272 THR A CA 1
ATOM 5498 C C . THR B 1 272 ? -3.772 -14.616 50.458 1.00 53.80 272 THR A C 1
ATOM 5499 O O . THR B 1 272 ? -2.802 -14.272 51.142 1.00 53.36 272 THR A O 1
ATOM 5503 N N . ALA B 1 273 ? -4.691 -15.491 50.885 1.00 57.02 273 ALA A N 1
ATOM 5504 C CA . ALA B 1 273 ? -4.605 -16.067 52.224 1.00 51.11 273 ALA A CA 1
ATOM 5505 C C . ALA B 1 273 ? -3.284 -16.791 52.444 1.00 53.01 273 ALA A C 1
ATOM 5506 O O . ALA B 1 273 ? -2.816 -16.883 53.580 1.00 55.32 273 ALA A O 1
ATOM 5508 N N . GLU B 1 274 ? -2.664 -17.299 51.378 1.00 53.04 274 GLU A N 1
ATOM 5509 C CA . GLU B 1 274 ? -1.323 -17.863 51.511 1.00 55.24 274 GLU A CA 1
ATOM 5510 C C . GLU B 1 274 ? -0.314 -16.778 51.874 1.00 56.24 274 GLU A C 1
ATOM 5511 O O . GLU B 1 274 ? 0.523 -16.966 52.769 1.00 55.14 274 GLU A O 1
ATOM 5517 N N . GLU B 1 275 ? -0.363 -15.644 51.163 1.00 52.50 275 GLU A N 1
ATOM 5518 C CA . GLU B 1 275 ? 0.499 -14.505 51.465 1.00 51.40 275 GLU A CA 1
ATOM 5519 C C . GLU B 1 275 ? 0.362 -14.079 52.926 1.00 51.57 275 GLU A C 1
ATOM 5520 O O . GLU B 1 275 ? 1.348 -14.050 53.672 1.00 51.14 275 GLU A O 1
ATOM 5526 N N . LEU B 1 276 ? -0.869 -13.749 53.350 1.00 50.93 276 LEU A N 1
ATOM 5527 C CA . LEU B 1 276 ? -1.107 -13.338 54.734 1.00 50.44 276 LEU A CA 1
ATOM 5528 C C . LEU B 1 276 ? -0.690 -14.422 55.721 1.00 54.55 276 LEU A C 1
ATOM 5529 O O . LEU B 1 276 ? -0.039 -14.136 56.736 1.00 51.49 276 LEU A O 1
ATOM 5534 N N . ALA B 1 277 ? -1.029 -15.679 55.419 1.00 54.65 277 ALA A N 1
ATOM 5535 C CA . ALA B 1 277 ? -0.780 -16.776 56.346 1.00 54.02 277 ALA A CA 1
ATOM 5536 C C . ALA B 1 277 ? 0.708 -16.972 56.584 1.00 54.19 277 ALA A C 1
ATOM 5537 O O . ALA B 1 277 ? 1.134 -17.166 57.729 1.00 58.08 277 ALA A O 1
ATOM 5539 N N . LEU B 1 278 ? 1.522 -16.907 55.525 1.00 53.17 278 LEU A N 1
ATOM 5540 C CA . LEU B 1 278 ? 2.953 -17.062 55.748 1.00 53.58 278 LEU A CA 1
ATOM 5541 C C . LEU B 1 278 ? 3.567 -15.798 56.319 1.00 54.70 278 LEU A C 1
ATOM 5542 O O . LEU B 1 278 ? 4.531 -15.891 57.083 1.00 56.22 278 LEU A O 1
ATOM 5547 N N . ALA B 1 279 ? 2.984 -14.631 56.051 1.00 53.03 279 ALA A N 1
ATOM 5548 C CA . ALA B 1 279 ? 3.533 -13.423 56.651 1.00 52.16 279 ALA A CA 1
ATOM 5549 C C . ALA B 1 279 ? 3.363 -13.446 58.166 1.00 52.50 279 ALA A C 1
ATOM 5550 O O . ALA B 1 279 ? 4.300 -13.127 58.903 1.00 53.81 279 ALA A O 1
ATOM 5552 N N . ALA B 1 280 ? 2.194 -13.861 58.652 1.00 51.27 280 ALA A N 1
ATOM 5553 C CA . ALA B 1 280 ? 1.874 -13.776 60.076 1.00 49.35 280 ALA A CA 1
ATOM 5554 C C . ALA B 1 280 ? 2.469 -14.953 60.857 1.00 52.67 280 ALA A C 1
ATOM 5555 O O . ALA B 1 280 ? 1.770 -15.774 61.451 1.00 50.49 280 ALA A O 1
ATOM 5557 N N . GLN B 1 281 ? 3.779 -15.006 60.872 1.00 50.82 281 GLN A N 1
ATOM 5558 C CA . GLN B 1 281 ? 4.399 -16.084 61.628 1.00 51.13 281 GLN A CA 1
ATOM 5559 C C . GLN B 1 281 ? 4.648 -15.626 63.057 1.00 53.55 281 GLN A C 1
ATOM 5560 O O . GLN B 1 281 ? 5.239 -14.558 63.262 1.00 52.78 281 GLN A O 1
ATOM 5566 N N . PRO B 1 282 ? 4.200 -16.383 64.057 1.00 57.31 282 PRO A N 1
ATOM 5567 C CA . PRO B 1 282 ? 4.382 -15.954 65.451 1.00 56.49 282 PRO A CA 1
ATOM 5568 C C . PRO B 1 282 ? 5.850 -15.725 65.762 1.00 50.62 282 PRO A C 1
ATOM 5569 O O . PRO B 1 282 ? 6.706 -16.549 65.436 1.00 51.19 282 PRO A O 1
ATOM 5573 N N . ILE B 1 283 ? 6.140 -14.586 66.386 1.00 49.80 283 ILE A N 1
ATOM 5574 C CA . ILE B 1 283 ? 7.510 -14.186 66.671 1.00 54.45 283 ILE A CA 1
ATOM 5575 C C . ILE B 1 283 ? 7.716 -14.127 68.188 1.00 50.47 283 I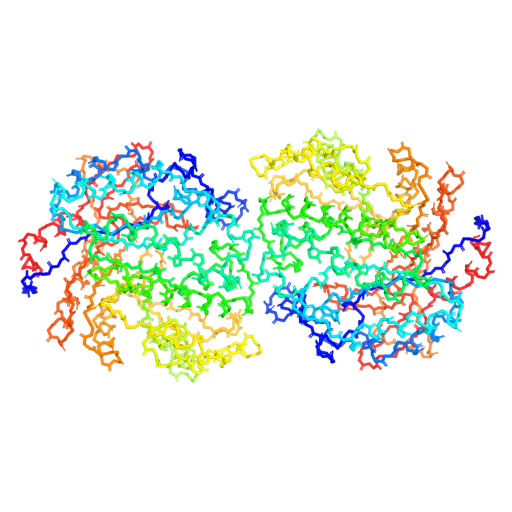LE A C 1
ATOM 5576 O O . ILE B 1 283 ? 6.765 -14.136 68.972 1.00 47.31 283 ILE A O 1
ATOM 5581 N N . ASP B 1 284 ? 8.989 -14.062 68.590 1.00 50.56 284 ASP A N 1
ATOM 5582 C CA . ASP B 1 284 ? 9.381 -14.132 69.997 1.00 52.95 284 ASP A CA 1
ATOM 5583 C C . ASP B 1 284 ? 9.503 -12.758 70.640 1.00 48.61 284 ASP A C 1
ATOM 5584 O O . ASP B 1 284 ? 9.120 -12.578 71.801 1.00 47.97 284 ASP A O 1
ATOM 5589 N N . TRP B 1 285 ? 10.023 -11.788 69.895 1.00 50.88 285 TRP A N 1
ATOM 5590 C CA . TRP B 1 285 ? 10.226 -10.430 70.366 1.00 45.97 285 TRP A CA 1
ATOM 5591 C C . TRP B 1 285 ? 9.926 -9.473 69.227 1.00 46.73 285 TRP A C 1
ATOM 5592 O O . TRP B 1 285 ? 9.779 -9.881 68.071 1.00 47.94 285 TRP A O 1
ATOM 5603 N N . LEU B 1 286 ? 9.808 -8.189 69.562 1.00 45.99 286 LEU A N 1
ATOM 5604 C CA . LEU B 1 286 ? 9.612 -7.138 68.570 1.00 45.43 286 LEU A CA 1
ATOM 5605 C C . LEU B 1 286 ? 10.543 -5.978 68.873 1.00 44.20 286 LEU A C 1
ATOM 5606 O O . LEU B 1 286 ? 10.641 -5.542 70.024 1.00 46.29 286 LEU A O 1
ATOM 5611 N N . GLY B 1 287 ? 11.201 -5.464 67.840 1.00 44.69 287 GLY A N 1
ATOM 5612 C CA . GLY B 1 287 ? 12.118 -4.349 67.975 1.00 45.03 287 GLY A CA 1
ATOM 5613 C C . GLY B 1 287 ? 11.501 -3.093 67.386 1.00 41.28 287 GLY A C 1
ATOM 5614 O O . GLY B 1 287 ? 10.987 -3.112 66.270 1.00 40.04 287 GLY A O 1
ATOM 5615 N N . ILE B 1 288 ? 11.583 -2.005 68.141 1.00 40.30 288 ILE A N 1
ATOM 5616 C CA . ILE B 1 288 ? 10.945 -0.758 67.755 1.00 40.98 288 ILE A CA 1
ATOM 5617 C C . ILE B 1 288 ? 12.006 0.307 67.560 1.00 40.54 288 ILE A C 1
ATOM 5618 O O . ILE B 1 288 ? 12.799 0.571 68.472 1.00 43.20 288 ILE A O 1
ATOM 5623 N N . ASN B 1 289 ? 12.025 0.915 66.376 1.00 38.13 289 ASN A N 1
ATOM 5624 C CA . ASN B 1 289 ? 12.880 2.057 66.087 1.00 40.39 289 ASN A CA 1
ATOM 5625 C C . ASN B 1 289 ? 12.019 3.307 66.175 1.00 39.04 289 ASN A C 1
ATOM 5626 O O . ASN B 1 289 ? 11.009 3.414 65.476 1.00 39.78 289 ASN A O 1
ATOM 5631 N N . TYR B 1 290 ? 12.391 4.228 67.053 1.00 41.09 290 TYR A N 1
ATOM 5632 C CA . TYR B 1 290 ? 11.667 5.480 67.202 1.00 41.04 290 TYR A CA 1
ATOM 5633 C C . TYR B 1 290 ? 12.649 6.637 67.153 1.00 38.25 290 TYR A C 1
ATOM 5634 O O . TYR B 1 290 ? 13.756 6.543 67.686 1.00 39.10 290 TYR A O 1
ATOM 5643 N N . TYR B 1 291 ? 12.251 7.714 66.491 1.00 39.59 291 TYR A N 1
ATOM 5644 C CA . TYR B 1 291 ? 13.076 8.917 66.487 1.00 39.91 291 TYR A CA 1
ATOM 5645 C C . TYR B 1 291 ? 12.275 10.181 66.756 1.00 38.70 291 TYR A C 1
ATOM 5646 O O . TYR B 1 291 ? 12.710 11.017 67.554 1.00 39.11 291 TYR A O 1
ATOM 5655 N N . THR B 1 292 ? 11.110 10.330 66.141 1.00 34.20 292 THR A N 1
ATOM 5656 C CA . THR B 1 292 ? 10.354 11.567 66.248 1.00 36.75 292 THR A CA 1
ATOM 5657 C C . THR B 1 292 ? 8.899 11.274 65.902 1.00 38.88 292 THR A C 1
ATOM 5658 O O . THR B 1 292 ? 8.501 10.120 65.717 1.00 38.65 292 THR A O 1
ATOM 5662 N N . ARG B 1 293 ? 8.097 12.333 65.869 1.00 37.95 293 ARG A N 1
ATOM 5663 C CA . ARG B 1 293 ? 6.741 12.315 65.344 1.00 38.90 293 ARG A CA 1
ATOM 5664 C C . ARG B 1 293 ? 6.702 13.098 64.040 1.00 37.62 293 ARG A C 1
ATOM 5665 O O . ARG B 1 293 ? 7.650 13.798 63.676 1.00 36.90 293 ARG A O 1
ATOM 5673 N N . GLY B 1 294 ? 5.591 12.962 63.326 1.00 40.87 294 GLY A N 1
ATOM 5674 C CA . GLY B 1 294 ? 5.340 13.781 62.160 1.00 39.26 294 GLY A CA 1
ATOM 5675 C C . GLY B 1 294 ? 4.032 14.537 62.270 1.00 40.17 294 GLY A C 1
ATOM 5676 O O . GLY B 1 294 ? 2.985 13.941 62.548 1.00 40.75 294 GLY A O 1
ATOM 5677 N N . VAL B 1 295 ? 4.079 15.849 62.057 1.00 39.85 295 VAL A N 1
ATOM 5678 C CA . VAL B 1 295 ? 2.885 16.682 61.996 1.00 40.70 295 VAL A CA 1
ATOM 5679 C C . VAL B 1 295 ? 2.555 16.861 60.522 1.00 42.47 295 VAL A C 1
ATOM 5680 O O . VAL B 1 295 ? 3.258 17.570 59.795 1.00 44.23 295 VAL A O 1
ATOM 5684 N N . MET B 1 296 ? 1.483 16.220 60.082 1.00 40.83 296 MET A N 1
ATOM 5685 C CA . MET B 1 296 ? 1.219 16.012 58.667 1.00 42.84 296 MET A CA 1
ATOM 5686 C C . MET B 1 296 ? 0.153 16.976 58.162 1.00 41.14 296 MET A C 1
ATOM 5687 O O . MET B 1 296 ? -0.894 17.148 58.793 1.00 43.58 296 MET A O 1
ATOM 5692 N N . LYS B 1 297 ? 0.436 17.596 57.022 1.00 44.18 297 LYS A N 1
ATOM 5693 C CA . LYS B 1 297 ? -0.478 18.445 56.274 1.00 43.14 297 LYS A CA 1
ATOM 5694 C C . LYS B 1 297 ? -0.742 17.794 54.921 1.00 42.03 297 LYS A C 1
ATOM 5695 O O . LYS B 1 297 ? 0.058 16.990 54.441 1.00 41.24 297 LYS A O 1
ATOM 5701 N N . HIS B 1 298 ? -1.893 18.095 54.330 1.00 46.64 298 HIS A N 1
ATOM 5702 C CA . HIS B 1 298 ? -2.242 17.529 53.032 1.00 43.97 298 HIS A CA 1
ATOM 5703 C C . HIS B 1 298 ? -1.506 18.262 51.914 1.00 42.35 298 HIS A C 1
ATOM 5704 O O . HIS B 1 298 ? -1.445 19.496 51.904 1.00 42.21 298 HIS A O 1
ATOM 5711 N N . ASP B 1 299 ? -0.914 17.500 50.993 1.00 42.63 299 ASP A N 1
ATOM 5712 C CA . ASP B 1 299 ? -0.237 18.074 49.829 1.00 44.33 299 ASP A CA 1
ATOM 5713 C C . ASP B 1 299 ? -0.487 17.149 48.642 1.00 46.04 299 ASP A C 1
ATOM 5714 O O . ASP B 1 299 ? 0.156 16.104 48.525 1.00 46.18 299 ASP A O 1
ATOM 5719 N N . ASP B 1 300 ? -1.400 17.552 47.751 1.00 44.31 300 ASP A N 1
ATOM 5720 C CA . ASP B 1 300 ? -1.676 16.753 46.563 1.00 43.54 300 ASP A CA 1
ATOM 5721 C C . ASP B 1 300 ? -0.446 16.619 45.682 1.00 41.81 300 ASP A C 1
ATOM 5722 O O . ASP B 1 300 ? -0.315 15.637 44.944 1.00 45.83 300 ASP A O 1
ATOM 5727 N N . ALA B 1 301 ? 0.474 17.575 45.765 1.00 39.92 301 ALA A N 1
ATOM 5728 C CA . ALA B 1 301 ? 1.697 17.531 44.980 1.00 41.78 301 ALA A CA 1
ATOM 5729 C C . ALA B 1 301 ? 2.619 16.389 45.377 1.00 45.48 301 ALA A C 1
ATOM 5730 O O . ALA B 1 301 ? 3.652 16.209 44.722 1.00 48.71 301 ALA A O 1
ATOM 5732 N N . LYS B 1 302 ? 2.286 15.616 46.412 1.00 46.04 302 LYS A N 1
ATOM 5733 C CA . LYS B 1 302 ? 3.102 14.487 46.862 1.00 43.24 302 LYS A CA 1
ATOM 5734 C C . LYS B 1 302 ? 2.326 13.170 46.831 1.00 40.84 302 LYS A C 1
ATOM 5735 O O . LYS B 1 302 ? 2.204 12.490 47.855 1.00 37.80 302 LYS A O 1
ATOM 5741 N N . PRO B 1 303 ? 1.826 12.756 45.666 1.00 44.71 303 PRO A N 1
ATOM 5742 C CA . PRO B 1 303 ? 1.118 11.471 45.580 1.00 43.64 303 PRO A CA 1
ATOM 5743 C C . PRO B 1 303 ? 2.076 10.313 45.796 1.00 42.20 303 PRO A C 1
ATOM 5744 O O . PRO B 1 303 ? 3.301 10.483 45.683 1.00 42.29 303 PRO A O 1
ATOM 5748 N N . PRO B 1 304 ? 1.566 9.116 46.136 1.00 38.42 304 PRO A N 1
ATOM 5749 C CA . PRO B 1 304 ? 0.154 8.775 46.355 1.00 37.44 304 PRO A CA 1
ATOM 5750 C C . PRO B 1 304 ? -0.396 9.161 47.734 1.00 40.87 304 PRO A C 1
ATOM 5751 O O . PRO B 1 304 ? -1.602 9.385 47.855 1.00 42.07 304 PRO A O 1
ATOM 5755 N N . VAL B 1 305 ? 0.475 9.233 48.747 1.00 40.96 305 VAL A N 1
ATOM 5756 C CA . VAL B 1 305 ? 0.024 9.512 50.110 1.00 39.96 305 VAL A CA 1
ATOM 5757 C C . VAL B 1 305 ? -0.508 10.938 50.217 1.00 39.06 305 VAL A C 1
ATOM 5758 O O . VAL B 1 305 ? -1.488 11.202 50.929 1.00 37.34 305 VAL A O 1
ATOM 5762 N N . ARG B 1 306 ? 0.133 11.875 49.518 1.00 37.12 306 ARG A N 1
ATOM 5763 C CA . ARG B 1 306 ? -0.268 13.280 49.518 1.00 40.47 306 ARG A CA 1
ATOM 5764 C C . ARG B 1 306 ? -0.310 13.859 50.928 1.00 42.24 306 ARG A C 1
ATOM 5765 O O . ARG B 1 306 ? -1.285 14.490 51.340 1.00 42.17 306 ARG A O 1
ATOM 5773 N N . ALA B 1 307 ? 0.771 13.640 51.666 1.00 45.33 307 ALA A N 1
ATOM 5774 C CA . ALA B 1 307 ? 0.990 14.279 52.951 1.00 40.58 307 ALA A CA 1
ATOM 5775 C C . ALA B 1 307 ? 2.398 14.855 52.969 1.00 41.04 307 ALA A C 1
ATOM 5776 O O . ALA B 1 307 ? 3.283 14.388 52.247 1.00 41.82 307 ALA A O 1
ATOM 5778 N N . ASP B 1 308 ? 2.575 15.908 53.765 1.00 40.99 308 ASP A N 1
ATOM 5779 C CA . ASP B 1 308 ? 3.846 16.598 53.925 1.00 41.32 308 ASP A CA 1
ATOM 5780 C C . ASP B 1 308 ? 4.033 16.958 55.394 1.00 44.35 308 ASP A C 1
ATOM 5781 O O . ASP B 1 308 ? 3.079 16.967 56.174 1.00 43.65 308 ASP A O 1
ATOM 5786 N N . TYR B 1 309 ? 5.280 17.236 55.772 1.00 44.48 309 TYR A N 1
ATOM 5787 C CA . TYR B 1 309 ? 5.619 17.608 57.141 1.00 42.24 309 TYR A CA 1
ATOM 5788 C C . TYR B 1 309 ? 5.535 19.121 57.333 1.00 45.01 309 TYR A C 1
ATOM 5789 O O . TYR B 1 309 ? 5.791 19.899 56.410 1.00 44.73 309 TYR A O 1
ATOM 5798 N N . VAL B 1 310 ? 5.145 19.531 58.539 1.00 46.47 310 VAL A N 1
ATOM 5799 C CA . VAL B 1 310 ? 5.117 20.940 58.926 1.00 49.58 310 VAL A CA 1
ATOM 5800 C C . VAL B 1 310 ? 5.994 21.117 60.152 1.00 47.27 310 VAL A C 1
ATOM 5801 O O . VAL B 1 310 ? 5.745 20.502 61.197 1.00 47.08 310 VAL A O 1
ATOM 5805 N N . ARG B 1 311 ? 7.009 21.963 60.027 1.00 50.02 311 ARG A N 1
ATOM 5806 C CA . ARG B 1 311 ? 7.906 22.221 61.140 1.00 48.94 311 ARG A CA 1
ATOM 5807 C C . ARG B 1 311 ? 7.172 22.948 62.258 1.00 48.48 311 ARG A C 1
ATOM 5808 O O . ARG B 1 311 ? 6.412 23.890 62.017 1.00 50.78 311 ARG A O 1
ATOM 5816 N N . GLN B 1 312 ? 7.397 22.501 63.489 1.00 52.30 312 GLN A N 1
ATOM 5817 C CA . GLN B 1 312 ? 6.781 23.129 64.649 1.00 54.24 312 GLN A CA 1
ATOM 5818 C C . GLN B 1 312 ? 7.678 24.240 65.171 1.00 50.90 312 GLN A C 1
ATOM 5819 O O . GLN B 1 312 ? 8.841 23.975 65.503 1.00 48.52 312 GLN A O 1
ATOM 5825 N N . PRO B 1 313 ? 7.196 25.476 65.256 1.00 54.92 313 PRO A N 1
ATOM 5826 C CA . PRO B 1 313 ? 8.018 26.549 65.830 1.00 56.36 313 PRO A CA 1
ATOM 5827 C C . PRO B 1 313 ? 8.190 26.375 67.331 1.00 51.86 313 PRO A C 1
ATOM 5828 O O . PRO B 1 313 ? 7.313 25.869 68.037 1.00 51.07 313 PRO A O 1
ATOM 5832 N N . GLY B 1 314 ? 9.349 26.801 67.818 1.00 49.53 314 GLY A N 1
ATOM 5833 C CA . GLY B 1 314 ? 9.680 26.625 69.210 1.00 50.12 314 GLY A CA 1
ATOM 5834 C C . GLY B 1 314 ? 10.011 25.209 69.609 1.00 49.47 314 GLY A C 1
ATOM 5835 O O . GLY B 1 314 ? 10.489 24.999 70.731 1.00 49.65 314 GLY A O 1
ATOM 5836 N N . ALA B 1 315 ? 9.771 24.228 68.743 1.00 45.83 315 ALA A N 1
ATOM 5837 C CA . ALA B 1 315 ? 10.210 22.865 68.989 1.00 43.26 315 ALA A CA 1
ATOM 5838 C C . ALA B 1 315 ? 11.638 22.692 68.484 1.00 43.65 315 ALA A C 1
ATOM 5839 O O . ALA B 1 315 ? 12.119 23.445 67.634 1.00 43.30 315 ALA A O 1
ATOM 5841 N N . THR B 1 316 ? 12.324 21.695 69.031 1.00 44.19 316 THR A N 1
ATOM 5842 C CA . THR B 1 316 ? 13.708 21.435 68.661 1.00 45.71 316 THR A CA 1
ATOM 5843 C C . THR B 1 316 ? 13.758 20.407 67.538 1.00 40.00 316 THR A C 1
ATOM 5844 O O . THR B 1 316 ? 13.013 19.422 67.543 1.00 39.48 316 THR A O 1
ATOM 5848 N N . TYR B 1 317 ? 14.605 20.671 66.550 1.00 40.30 317 TYR A N 1
ATOM 5849 C CA . TYR B 1 317 ? 14.844 19.742 65.461 1.00 39.67 317 TYR A CA 1
ATOM 5850 C C . TYR B 1 317 ? 16.335 19.442 65.383 1.00 39.94 317 TYR A C 1
ATOM 5851 O O . TYR B 1 317 ? 17.181 20.249 65.782 1.00 37.88 317 TYR A O 1
ATOM 5860 N N . THR B 1 318 ? 16.650 18.273 64.849 1.00 40.39 318 THR A N 1
ATOM 5861 C CA . THR B 1 318 ? 18.024 17.818 64.761 1.00 38.87 318 THR A CA 1
ATOM 5862 C C . THR B 1 318 ? 18.537 18.037 63.342 1.00 40.11 318 THR A C 1
ATOM 5863 O O . THR B 1 318 ? 17.801 18.453 62.443 1.00 36.96 318 THR A O 1
ATOM 5867 N N . GLU B 1 319 ? 19.809 17.701 63.131 1.00 39.44 319 GLU A N 1
ATOM 5868 C CA . GLU B 1 319 ? 20.453 17.884 61.836 1.00 37.93 319 GLU A CA 1
ATOM 5869 C C . GLU B 1 319 ? 19.777 17.064 60.736 1.00 36.78 319 GLU A C 1
ATOM 5870 O O . GLU B 1 319 ? 20.153 17.170 59.567 1.00 37.66 319 GLU A O 1
ATOM 5872 N N . THR B 1 320 ? 18.787 16.246 61.093 1.00 34.47 320 THR A N 1
ATOM 5873 C CA . THR B 1 320 ? 18.001 15.491 60.127 1.00 35.96 320 THR A CA 1
ATOM 5874 C C . THR B 1 320 ? 16.584 16.030 59.987 1.00 37.00 320 THR A C 1
ATOM 5875 O O . THR B 1 320 ? 15.752 15.395 59.331 1.00 39.14 320 THR A O 1
ATOM 5879 N N . GLY B 1 321 ? 16.283 17.174 60.592 1.00 37.87 321 GLY A N 1
ATOM 5880 C CA . GLY B 1 321 ? 14.938 17.706 60.519 1.00 35.12 321 GLY A CA 1
ATOM 5881 C C . GLY B 1 321 ? 13.928 16.944 61.337 1.00 32.44 321 GLY A C 1
ATOM 5882 O O . GLY B 1 321 ? 12.734 17.002 61.047 1.00 31.59 321 GLY A O 1
ATOM 5883 N N . TRP B 1 322 ? 14.371 16.236 62.366 1.00 37.96 322 TRP A N 1
ATOM 5884 C CA . TRP B 1 322 ? 13.484 15.436 63.196 1.00 37.30 322 TRP A CA 1
ATOM 5885 C C . TRP B 1 322 ? 13.225 16.161 64.507 1.00 37.87 322 TRP A C 1
ATOM 5886 O O . TRP B 1 322 ? 14.163 16.560 65.206 1.00 37.69 322 TRP A O 1
ATOM 5897 N N . GLU B 1 323 ? 11.949 16.345 64.818 1.00 38.55 323 GLU A N 1
ATOM 5898 C CA . GLU B 1 323 ? 11.564 17.036 66.034 1.00 36.48 323 GLU A CA 1
ATOM 5899 C C . GLU B 1 323 ? 11.921 16.190 67.250 1.00 38.62 323 GLU A C 1
ATOM 5900 O O . GLU B 1 323 ? 11.783 14.963 67.237 1.00 39.45 323 GLU A O 1
ATOM 5906 N N . VAL B 1 324 ? 12.401 16.844 68.301 1.00 38.17 324 VAL A N 1
ATOM 5907 C CA . VAL B 1 324 ? 12.629 16.163 69.571 1.00 37.03 324 VAL A CA 1
ATOM 5908 C C . VAL B 1 324 ? 11.277 16.064 70.271 1.00 38.93 324 VAL A C 1
ATOM 5909 O O . VAL B 1 324 ? 10.722 17.071 70.720 1.00 41.76 324 VAL A O 1
ATOM 5913 N N . PHE B 1 325 ? 10.723 14.850 70.331 1.00 37.23 325 PHE A N 1
ATOM 5914 C CA . PHE B 1 325 ? 9.377 14.624 70.862 1.00 40.22 325 PHE A CA 1
ATOM 5915 C C . PHE B 1 325 ? 9.393 13.283 71.593 1.00 39.81 325 PHE A C 1
ATOM 5916 O O . PHE B 1 325 ? 8.890 12.273 71.095 1.00 39.43 325 PHE A O 1
ATOM 5924 N N . GLU B 1 326 ? 9.986 13.283 72.789 1.00 38.87 326 GLU A N 1
ATOM 5925 C CA . GLU B 1 326 ? 10.132 12.043 73.541 1.00 39.98 326 GLU A CA 1
ATOM 5926 C C . GLU B 1 326 ? 8.780 11.472 73.958 1.00 43.48 326 GLU A C 1
ATOM 5927 O O . GLU B 1 326 ? 8.659 10.255 74.149 1.00 43.11 326 GLU A O 1
ATOM 5933 N N . GLN B 1 327 ? 7.760 12.324 74.114 1.00 41.00 327 GLN A N 1
ATOM 5934 C CA . GLN B 1 327 ? 6.430 11.823 74.448 1.00 41.78 327 GLN A CA 1
ATOM 5935 C C . GLN B 1 327 ? 5.962 10.810 73.414 1.00 45.00 327 GLN A C 1
ATOM 5936 O O . GLN B 1 327 ? 5.380 9.773 73.763 1.00 44.21 327 GLN A O 1
ATOM 5942 N N . GLY B 1 328 ? 6.301 11.050 72.143 1.00 43.36 328 GLY A N 1
ATOM 5943 C CA . GLY B 1 328 ? 5.911 10.135 71.089 1.00 41.64 328 GLY A CA 1
ATOM 5944 C C . GLY B 1 328 ? 6.495 8.754 71.281 1.00 42.14 328 GLY A C 1
ATOM 5945 O O . GLY B 1 328 ? 5.912 7.764 70.839 1.00 41.64 328 GLY A O 1
ATOM 5946 N N . LEU B 1 329 ? 7.645 8.665 71.946 1.00 41.99 329 LEU A N 1
ATOM 5947 C CA . LEU B 1 329 ? 8.186 7.360 72.304 1.00 44.37 329 LEU A CA 1
ATOM 5948 C C . LEU B 1 329 ? 7.251 6.639 73.270 1.00 43.07 329 LEU A C 1
ATOM 5949 O O . LEU B 1 329 ? 6.816 5.510 73.009 1.00 43.96 329 LEU A O 1
ATOM 5954 N N . THR B 1 330 ? 6.884 7.310 74.365 1.00 44.99 330 THR A N 1
ATOM 5955 C CA . THR B 1 330 ? 5.993 6.710 75.358 1.00 47.35 330 THR A CA 1
ATOM 5956 C C . THR B 1 330 ? 4.707 6.205 74.714 1.00 46.29 330 THR A C 1
ATOM 5957 O O . THR B 1 330 ? 4.458 4.988 74.649 1.00 44.47 330 THR A O 1
ATOM 5961 N N . GLU B 1 331 ? 3.907 7.125 74.167 1.00 46.42 331 GLU A N 1
ATOM 5962 C CA . GLU B 1 331 ? 2.669 6.742 73.501 1.00 46.37 331 GLU A CA 1
ATOM 5963 C C . GLU B 1 331 ? 2.901 5.623 72.493 1.00 45.84 331 GLU A C 1
ATOM 5964 O O . GLU B 1 331 ? 2.031 4.765 72.313 1.00 45.53 331 GLU A O 1
ATOM 5970 N N . THR B 1 332 ? 4.047 5.631 71.794 1.00 45.10 332 THR A N 1
ATOM 5971 C CA . THR B 1 332 ? 4.269 4.593 70.788 1.00 45.86 332 THR A CA 1
ATOM 5972 C C . THR B 1 332 ? 4.326 3.217 71.437 1.00 44.52 332 THR A C 1
ATOM 5973 O O . THR B 1 332 ? 3.586 2.302 71.049 1.00 46.53 332 THR A O 1
ATOM 5977 N N . LEU B 1 333 ? 5.159 3.071 72.471 1.00 43.05 333 LEU A N 1
ATOM 5978 C CA . LEU B 1 333 ? 5.366 1.753 73.060 1.00 43.65 333 LEU A CA 1
ATOM 5979 C C . LEU B 1 333 ? 4.070 1.220 73.645 1.00 42.09 333 LEU A C 1
ATOM 5980 O O . LEU B 1 333 ? 3.627 0.112 73.306 1.00 42.44 333 LEU A O 1
ATOM 5985 N N . LEU B 1 334 ? 3.401 2.038 74.459 1.00 39.86 334 LEU A N 1
ATOM 5986 C CA . LEU B 1 334 ? 2.128 1.618 75.019 1.00 41.59 334 LEU A CA 1
ATOM 5987 C C . LEU B 1 334 ? 1.161 1.260 73.907 1.00 44.05 334 LEU A C 1
ATOM 5988 O O . LEU B 1 334 ? 0.495 0.216 73.970 1.00 45.12 334 LEU A O 1
ATOM 5993 N N . TRP B 1 335 ? 1.170 2.048 72.821 1.00 45.44 335 TRP A N 1
ATOM 5994 C CA . TRP B 1 335 ? 0.275 1.783 71.702 1.00 42.17 335 TRP A CA 1
ATOM 5995 C C . TRP B 1 335 ? 0.460 0.365 71.196 1.00 44.32 335 TRP A C 1
ATOM 5996 O O . TRP B 1 335 ? -0.507 -0.404 71.113 1.00 47.92 335 TRP A O 1
ATOM 6007 N N . VAL B 1 336 ? 1.716 -0.036 70.969 1.00 44.02 336 VAL A N 1
ATOM 6008 C CA . VAL B 1 336 ? 1.967 -1.373 70.439 1.00 45.40 336 VAL A CA 1
ATOM 6009 C C . VAL B 1 336 ? 1.295 -2.402 71.329 1.00 47.24 336 VAL A C 1
ATOM 6010 O O . VAL B 1 336 ? 0.498 -3.230 70.863 1.00 48.79 336 VAL A O 1
ATOM 6014 N N . LYS B 1 337 ? 1.499 -2.266 72.643 1.00 48.01 337 LYS A N 1
ATOM 6015 C CA . LYS B 1 337 ? 0.904 -3.193 73.595 1.00 49.31 337 LYS A CA 1
ATOM 6016 C C . LYS B 1 337 ? -0.585 -3.352 73.321 1.00 49.50 337 LYS A C 1
ATOM 6017 O O . LYS B 1 337 ? -1.043 -4.425 72.902 1.00 51.78 337 LYS A O 1
ATOM 6023 N N . GLU B 1 338 ? -1.324 -2.241 73.364 1.00 47.99 338 GLU A N 1
ATOM 6024 C CA . GLU B 1 338 ? -2.773 -2.371 73.343 1.00 52.90 338 GLU A CA 1
ATOM 6025 C C . GLU B 1 338 ? -3.274 -2.808 71.977 1.00 50.06 338 GLU A C 1
ATOM 6026 O O . GLU B 1 338 ? -4.368 -3.376 71.884 1.00 48.28 338 GLU A O 1
ATOM 6032 N N . ARG B 1 339 ? -2.493 -2.588 70.922 1.00 49.78 339 ARG A N 1
ATOM 6033 C CA . ARG B 1 339 ? -2.917 -3.087 69.626 1.00 48.50 339 ARG A CA 1
ATOM 6034 C C . ARG B 1 339 ? -2.462 -4.516 69.383 1.00 50.26 339 ARG A C 1
ATOM 6035 O O . ARG B 1 339 ? -3.195 -5.294 68.760 1.00 49.51 339 ARG A O 1
ATOM 6043 N N . TYR B 1 340 ? -1.281 -4.894 69.878 1.00 51.64 340 TYR A N 1
ATOM 6044 C CA . TYR B 1 340 ? -0.657 -6.125 69.416 1.00 49.58 340 TYR A CA 1
ATOM 6045 C C . TYR B 1 340 ? -0.484 -7.186 70.487 1.00 51.47 340 TYR A C 1
ATOM 6046 O O . TYR B 1 340 ? -0.230 -8.347 70.143 1.00 49.54 340 TYR A O 1
ATOM 6055 N N . GLY B 1 341 ? -0.612 -6.833 71.760 1.00 48.88 341 GLY A N 1
ATOM 6056 C CA . GLY B 1 341 ? -0.568 -7.823 72.809 1.00 52.48 341 GLY A CA 1
ATOM 6057 C C . GLY B 1 341 ? 0.574 -7.582 73.765 1.00 53.33 341 GLY A C 1
ATOM 6058 O O . GLY B 1 341 ? 1.113 -6.473 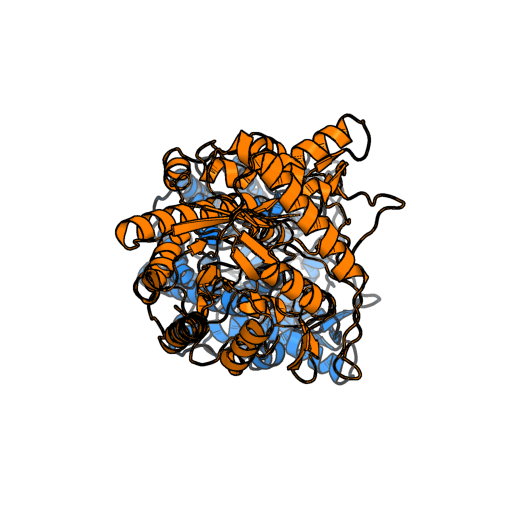73.838 1.00 54.94 341 GLY A O 1
ATOM 6059 N N . ASP B 1 342 ? 0.966 -8.626 74.491 1.00 53.70 342 ASP A N 1
ATOM 6060 C CA . ASP B 1 342 ? 2.006 -8.531 75.504 1.00 50.80 342 ASP A CA 1
ATOM 6061 C C . ASP B 1 342 ? 3.333 -9.106 75.023 1.00 52.00 342 ASP A C 1
ATOM 6062 O O . ASP B 1 342 ? 4.109 -9.627 75.831 1.00 58.84 342 ASP A O 1
ATOM 6067 N N . ILE B 1 343 ? 3.604 -9.022 73.721 1.00 50.81 343 ILE A N 1
ATOM 6068 C CA . ILE B 1 343 ? 4.884 -9.499 73.178 1.00 50.45 343 ILE A CA 1
ATOM 6069 C C . ILE B 1 343 ? 6.014 -8.644 73.738 1.00 50.17 343 ILE A C 1
ATOM 6070 O O . ILE B 1 343 ? 5.830 -7.422 73.931 1.00 48.98 343 ILE A O 1
ATOM 6075 N N . PRO B 1 344 ? 7.176 -9.215 74.061 1.00 50.91 344 PRO A N 1
ATOM 6076 C CA . PRO B 1 344 ? 8.272 -8.393 74.589 1.00 49.74 344 PRO A CA 1
ATOM 6077 C C . PRO B 1 344 ? 8.784 -7.403 73.555 1.00 46.71 344 PRO A C 1
ATOM 6078 O O . PRO B 1 344 ? 8.855 -7.698 72.360 1.00 45.94 344 PRO A O 1
ATOM 6082 N N . LEU B 1 345 ? 9.171 -6.224 74.043 1.00 45.79 345 LEU A N 1
ATOM 6083 C CA . LEU B 1 345 ? 9.578 -5.099 73.210 1.00 42.75 345 LEU A CA 1
ATOM 6084 C C . LEU B 1 345 ? 11.009 -4.716 73.539 1.00 41.48 345 LEU A C 1
ATOM 6085 O O . LEU B 1 345 ? 11.337 -4.497 74.705 1.00 45.86 345 LEU A O 1
ATOM 6090 N N . TYR B 1 346 ? 11.850 -4.609 72.521 1.00 40.97 346 TYR A N 1
ATOM 6091 C CA . TYR B 1 346 ? 13.179 -4.035 72.675 1.00 40.01 346 TYR A CA 1
ATOM 6092 C C . TYR B 1 346 ? 13.265 -2.771 71.831 1.00 41.84 346 TYR A C 1
ATOM 6093 O O . TYR B 1 346 ? 12.997 -2.808 70.625 1.00 45.73 346 TYR A O 1
ATOM 6102 N N . VAL B 1 347 ? 13.630 -1.651 72.456 1.00 38.91 347 VAL A N 1
ATOM 6103 C CA . VAL B 1 347 ? 13.867 -0.433 71.688 1.00 38.32 347 VAL A CA 1
ATOM 6104 C C . VAL B 1 347 ? 15.178 -0.599 70.936 1.00 40.33 347 VAL A C 1
ATOM 6105 O O . VAL B 1 347 ? 16.264 -0.390 71.491 1.00 37.76 347 VAL A O 1
ATOM 6109 N N . THR B 1 348 ? 15.079 -0.979 69.663 1.00 39.71 348 THR A N 1
ATOM 6110 C CA . THR B 1 348 ? 16.245 -1.340 68.871 1.00 39.86 348 THR A CA 1
ATOM 6111 C C . THR B 1 348 ? 16.902 -0.152 68.184 1.00 38.91 348 THR A C 1
ATOM 6112 O O . THR B 1 348 ? 17.985 -0.315 67.611 1.00 38.01 348 THR A O 1
ATOM 6116 N N . GLU B 1 349 ? 16.287 1.030 68.230 1.00 37.99 349 GLU A N 1
ATOM 6117 C CA . GLU B 1 349 ? 16.921 2.229 67.693 1.00 38.60 349 GLU A CA 1
ATOM 6118 C C . GLU B 1 349 ? 16.298 3.465 68.318 1.00 40.03 349 GLU A C 1
ATOM 6119 O O . GLU B 1 349 ? 15.070 3.590 68.359 1.00 39.61 349 GLU A O 1
ATOM 6125 N N . ASN B 1 350 ? 17.151 4.368 68.800 1.00 41.24 350 ASN A N 1
ATOM 6126 C CA . ASN B 1 350 ? 16.774 5.694 69.269 1.00 37.64 350 ASN A CA 1
ATOM 6127 C C . ASN B 1 350 ? 18.042 6.520 69.431 1.00 38.15 350 ASN A C 1
ATOM 6128 O O . ASN B 1 350 ? 19.063 6.009 69.902 1.00 40.91 350 ASN A O 1
ATOM 6133 N N . GLY B 1 351 ? 17.972 7.788 69.044 1.00 33.23 351 GLY A N 1
ATOM 6134 C CA . GLY B 1 351 ? 19.136 8.645 69.099 1.00 32.82 351 GLY A CA 1
ATOM 6135 C C . GLY B 1 351 ? 18.860 9.954 68.390 1.00 34.96 351 GLY A C 1
ATOM 6136 O O . GLY B 1 351 ? 17.720 10.263 68.041 1.00 37.59 351 GLY A O 1
ATOM 6137 N N . SER B 1 352 ? 19.929 10.714 68.173 1.00 34.71 352 SER A N 1
ATOM 6138 C CA . SER B 1 352 ? 19.790 12.024 67.561 1.00 35.66 352 SER A CA 1
ATOM 6139 C C . SER B 1 352 ? 21.085 12.410 66.861 1.00 36.66 352 SER A C 1
ATOM 6140 O O . SER B 1 352 ? 22.161 11.886 67.160 1.00 35.70 352 SER A O 1
ATOM 6143 N N . ALA B 1 353 ? 20.961 13.341 65.918 1.00 40.56 353 ALA A N 1
ATOM 6144 C CA . ALA B 1 353 ? 22.085 13.851 65.142 1.00 37.35 353 ALA A CA 1
ATOM 6145 C C . ALA B 1 353 ? 22.177 15.355 65.346 1.00 36.99 353 ALA A C 1
ATOM 6146 O O . ALA B 1 353 ? 21.257 16.094 64.975 1.00 38.58 353 ALA A O 1
ATOM 6148 N N . PHE B 1 354 ? 23.295 15.806 65.903 1.00 40.21 354 PHE A N 1
ATOM 6149 C CA . PHE B 1 354 ? 23.528 17.219 66.138 1.00 40.00 354 PHE A CA 1
ATOM 6150 C C . PHE B 1 354 ? 24.898 17.593 65.592 1.00 38.07 354 PHE A C 1
ATOM 6151 O O . PHE B 1 354 ? 25.728 16.731 65.293 1.00 37.91 354 PHE A O 1
ATOM 6159 N N . ASP B 1 355 ? 25.114 18.894 65.447 1.00 35.72 355 ASP A N 1
ATOM 6160 C CA . ASP B 1 355 ? 26.269 19.423 64.730 1.00 37.28 355 ASP A CA 1
ATOM 6161 C C . ASP B 1 355 ? 27.531 19.190 65.552 1.00 44.15 355 ASP A C 1
ATOM 6162 O O . ASP B 1 355 ? 27.847 19.962 66.460 1.00 49.76 355 ASP A O 1
ATOM 6167 N N . ASP B 1 356 ? 28.266 18.095 65.248 1.00 41.51 356 ASP A N 1
ATOM 6168 C CA . ASP B 1 356 ? 29.525 17.890 65.951 1.00 39.65 356 ASP A CA 1
ATOM 6169 C C . ASP B 1 356 ? 30.704 18.294 65.074 1.00 40.18 356 ASP A C 1
ATOM 6170 O O . ASP B 1 356 ? 30.645 18.178 63.846 1.00 40.73 356 ASP A O 1
ATOM 6175 N N . PRO B 1 357 ? 31.782 18.765 65.689 1.00 41.15 357 PRO A N 1
ATOM 6176 C CA . PRO B 1 357 ? 32.982 19.147 64.925 1.00 40.99 357 PRO A CA 1
ATOM 6177 C C . PRO B 1 357 ? 33.636 17.945 64.263 1.00 39.86 357 PRO A C 1
ATOM 6178 O O . PRO B 1 357 ? 33.388 16.794 64.654 1.00 37.18 357 PRO A O 1
ATOM 6182 N N . PRO B 1 358 ? 34.471 18.175 63.240 1.00 41.47 358 PRO A N 1
ATOM 6183 C CA . PRO B 1 358 ? 35.134 17.048 62.558 1.00 41.74 358 PRO A CA 1
ATOM 6184 C C . PRO B 1 358 ? 36.014 16.220 63.472 1.00 43.49 358 PRO A C 1
ATOM 6185 O O . PRO B 1 358 ? 36.184 15.019 63.230 1.00 43.91 358 PRO A O 1
ATOM 6189 N N . THR B 1 359 ? 36.572 16.816 64.522 1.00 44.32 359 THR A N 1
ATOM 6190 C CA . THR B 1 359 ? 37.454 16.101 65.431 1.00 45.02 359 THR A CA 1
ATOM 6191 C C . THR B 1 359 ? 37.075 16.390 66.867 1.00 44.71 359 THR A C 1
ATOM 6192 O O . THR B 1 359 ? 36.358 17.344 67.175 1.00 45.56 359 THR A O 1
ATOM 6196 N N . ALA B 1 360 ? 37.623 15.573 67.749 1.00 44.55 360 ALA A N 1
ATOM 6197 C CA . ALA B 1 360 ? 37.517 15.809 69.170 1.00 50.93 360 ALA A CA 1
ATOM 6198 C C . ALA B 1 360 ? 38.762 16.585 69.550 1.00 52.19 360 ALA A C 1
ATOM 6199 O O . ALA B 1 360 ? 39.853 16.310 69.033 1.00 51.41 360 ALA A O 1
ATOM 6201 N N . GLN B 1 361 ? 38.585 17.594 70.393 1.00 51.75 361 GLN A N 1
ATOM 6202 C CA . GLN B 1 361 ? 39.679 18.444 70.835 1.00 55.48 361 GLN A CA 1
ATOM 6203 C C . GLN B 1 361 ? 39.929 18.112 72.304 1.00 50.24 361 GLN A C 1
ATOM 6204 O O . GLN B 1 361 ? 39.014 18.204 73.137 1.00 53.76 361 GLN A O 1
ATOM 6210 N N . GLY B 1 362 ? 41.153 17.685 72.608 1.00 50.44 362 GLY A N 1
ATOM 6211 C CA . GLY B 1 362 ? 41.527 17.234 73.925 1.00 51.75 362 GLY A CA 1
ATOM 6212 C C . GLY B 1 362 ? 40.968 15.876 74.310 1.00 50.91 362 GLY A C 1
ATOM 6213 O O . GLY B 1 362 ? 41.040 15.508 75.492 1.00 49.20 362 GLY A O 1
ATOM 6214 N N . GLY B 1 363 ? 40.411 15.118 73.362 1.00 48.30 363 GLY A N 1
ATOM 6215 C CA . GLY B 1 363 ? 39.818 13.820 73.649 1.00 44.11 363 GLY A CA 1
ATOM 6216 C C . GLY B 1 363 ? 38.408 13.879 74.195 1.00 43.01 363 GLY A C 1
ATOM 6217 O O . GLY B 1 363 ? 37.922 12.877 74.743 1.00 41.94 363 GLY A O 1
ATOM 6218 N N . ARG B 1 364 ? 37.735 15.014 74.056 1.00 43.64 364 ARG A N 1
ATOM 6219 C CA . ARG B 1 364 ? 36.378 15.199 74.526 1.00 42.25 364 ARG A CA 1
ATOM 6220 C C . ARG B 1 364 ? 35.550 15.726 73.358 1.00 46.63 364 ARG A C 1
ATOM 6221 O O . ARG B 1 364 ? 36.073 16.364 72.430 1.00 45.70 364 ARG A O 1
ATOM 6229 N N . LEU B 1 365 ? 34.258 15.416 73.377 1.00 43.43 365 LEU A N 1
ATOM 6230 C CA . LEU B 1 365 ? 33.329 16.024 72.436 1.00 44.14 365 LEU A CA 1
ATOM 6231 C C . LEU B 1 365 ? 32.042 16.349 73.171 1.00 44.21 365 LEU A C 1
ATOM 6232 O O . LEU B 1 365 ? 31.316 15.442 73.596 1.00 42.98 365 LEU A O 1
ATOM 6237 N N . GLU B 1 366 ? 31.744 17.640 73.283 1.00 45.21 366 GLU A N 1
ATOM 6238 C CA . GLU B 1 366 ? 30.609 18.104 74.067 1.00 45.14 366 GLU A CA 1
ATOM 6239 C C . GLU B 1 366 ? 29.404 18.137 73.142 1.00 46.61 366 GLU A C 1
ATOM 6240 O O . GLU B 1 366 ? 29.367 18.908 72.178 1.00 49.41 366 GLU A O 1
ATOM 6246 N N . ASP B 1 367 ? 28.428 17.284 73.420 1.00 42.53 367 ASP A N 1
ATOM 6247 C CA . ASP B 1 367 ? 27.213 17.193 72.621 1.00 39.82 367 ASP A CA 1
ATOM 6248 C C . ASP B 1 367 ? 26.023 17.298 73.561 1.00 38.87 367 ASP A C 1
ATOM 6249 O O . ASP B 1 367 ? 25.244 16.351 73.708 1.00 38.88 367 ASP A O 1
ATOM 6254 N N . PRO B 1 368 ? 25.826 18.464 74.183 1.00 38.61 368 PRO A N 1
ATOM 6255 C CA . PRO B 1 368 ? 24.733 18.586 75.158 1.00 36.05 368 PRO A CA 1
ATOM 6256 C C . PRO B 1 368 ? 23.363 18.330 74.562 1.00 37.38 368 PRO A C 1
ATOM 6257 O O . PRO B 1 368 ? 22.502 17.782 75.253 1.00 35.68 368 PRO A O 1
ATOM 6261 N N . ALA B 1 369 ? 23.129 18.709 73.303 1.00 38.53 369 ALA A N 1
ATOM 6262 C CA . ALA B 1 369 ? 21.838 18.429 72.678 1.00 34.91 369 ALA A CA 1
ATOM 6263 C C . ALA B 1 369 ? 21.583 16.930 72.585 1.00 34.29 369 ALA A C 1
ATOM 6264 O O . ALA B 1 369 ? 20.467 16.462 72.849 1.00 35.11 369 ALA A O 1
ATOM 6266 N N . ARG B 1 370 ? 22.602 16.163 72.187 1.00 34.92 370 ARG A N 1
ATOM 6267 C CA . ARG B 1 370 ? 22.449 14.715 72.105 1.00 35.03 370 ARG A CA 1
ATOM 6268 C C . ARG B 1 370 ? 22.232 14.108 73.485 1.00 37.70 370 ARG A C 1
ATOM 6269 O O . ARG B 1 370 ? 21.391 13.214 73.651 1.00 37.39 370 ARG A O 1
ATOM 6277 N N . VAL B 1 371 ? 22.994 14.579 74.479 1.00 35.65 371 VAL A N 1
ATOM 6278 C CA . VAL B 1 371 ? 22.791 14.155 75.861 1.00 34.60 371 VAL A CA 1
ATOM 6279 C C . VAL B 1 371 ? 21.353 14.418 76.286 1.00 35.67 371 VAL A C 1
ATOM 6280 O O . VAL B 1 371 ? 20.692 13.565 76.894 1.00 37.13 371 VAL A O 1
ATOM 6284 N N . ASP B 1 372 ? 20.858 15.614 75.982 1.00 32.64 372 ASP A N 1
ATOM 6285 C CA . ASP B 1 372 ? 19.507 16.001 76.361 1.00 34.27 372 ASP A CA 1
ATOM 6286 C C . ASP B 1 372 ? 18.477 15.072 75.734 1.00 35.02 372 ASP A C 1
ATOM 6287 O O . ASP B 1 372 ? 17.552 14.602 76.407 1.00 35.27 372 ASP A O 1
ATOM 6292 N N . TYR B 1 373 ? 18.601 14.831 74.428 1.00 36.14 373 TYR A N 1
ATOM 6293 C CA . TYR B 1 373 ? 17.719 13.880 73.760 1.00 38.17 373 TYR A CA 1
ATOM 6294 C C . TYR B 1 373 ? 17.769 12.515 74.439 1.00 37.32 373 TYR A C 1
ATOM 6295 O O . TYR B 1 373 ? 16.728 11.878 74.656 1.00 39.58 373 TYR A O 1
ATOM 6304 N N . LEU B 1 374 ? 18.973 12.050 74.780 1.00 35.51 374 LEU A N 1
ATOM 6305 C CA . LEU B 1 374 ? 19.113 10.730 75.386 1.00 37.13 374 LEU A CA 1
ATOM 6306 C C . LEU B 1 374 ? 18.389 10.658 76.722 1.00 38.61 374 LEU A C 1
ATOM 6307 O O . LEU B 1 374 ? 17.693 9.678 77.007 1.00 39.17 374 LEU A O 1
ATOM 6312 N N . GLU B 1 375 ? 18.519 11.705 77.540 1.00 39.86 375 GLU A N 1
ATOM 6313 C CA . GLU B 1 375 ? 17.835 11.733 78.831 1.00 42.01 375 GLU A CA 1
ATOM 6314 C C . GLU B 1 375 ? 16.323 11.766 78.658 1.00 41.83 375 GLU A C 1
ATOM 6315 O O . GLU B 1 375 ? 15.600 10.984 79.289 1.00 42.17 375 GLU A O 1
ATOM 6321 N N . ARG B 1 376 ? 15.828 12.694 77.832 1.00 40.89 376 ARG A N 1
ATOM 6322 C CA . ARG B 1 376 ? 14.387 12.817 77.624 1.00 41.32 376 ARG A CA 1
ATOM 6323 C C . ARG B 1 376 ? 13.791 11.496 77.163 1.00 39.62 376 ARG A C 1
ATOM 6324 O O . ARG B 1 376 ? 12.766 11.043 77.689 1.00 44.54 376 ARG A O 1
ATOM 6332 N N . HIS B 1 377 ? 14.441 10.839 76.204 1.00 37.34 377 HIS A N 1
ATOM 6333 C CA . HIS B 1 377 ? 13.859 9.617 75.669 1.00 39.58 377 HIS A CA 1
ATOM 6334 C C . HIS B 1 377 ? 14.038 8.428 76.609 1.00 42.24 377 HIS A C 1
ATOM 6335 O O . HIS B 1 377 ? 13.172 7.547 76.651 1.00 42.73 377 HIS A O 1
ATOM 6342 N N . LEU B 1 378 ? 15.111 8.394 77.404 1.00 39.82 378 LEU A N 1
ATOM 6343 C CA . LEU B 1 378 ? 15.220 7.346 78.409 1.00 38.47 378 LEU A CA 1
ATOM 6344 C C . LEU B 1 378 ? 14.126 7.487 79.465 1.00 41.64 378 LEU A C 1
ATOM 6345 O O . LEU B 1 378 ? 13.519 6.488 79.880 1.00 41.68 378 LEU A O 1
ATOM 6347 N N . ARG B 1 379 ? 13.855 8.723 79.903 1.00 40.93 379 ARG A N 1
ATOM 6348 C CA . ARG B 1 379 ? 12.738 8.961 80.817 1.00 41.62 379 ARG A CA 1
ATOM 6349 C C . ARG B 1 379 ? 11.412 8.561 80.180 1.00 40.21 379 ARG A C 1
ATOM 6350 O O . ARG B 1 379 ? 10.521 8.029 80.853 1.00 41.73 379 ARG A O 1
ATOM 6358 N N . ALA B 1 380 ? 11.264 8.805 78.880 1.00 41.45 380 ALA A N 1
ATOM 6359 C CA . ALA B 1 380 ? 10.059 8.370 78.187 1.00 40.40 380 ALA A CA 1
ATOM 6360 C C . ALA B 1 380 ? 9.920 6.851 78.226 1.00 41.84 380 ALA A C 1
ATOM 6361 O O . ALA B 1 380 ? 8.821 6.321 78.432 1.00 44.93 380 ALA A O 1
ATOM 6363 N N . VAL B 1 381 ? 11.024 6.134 78.015 1.00 38.99 381 VAL A N 1
ATOM 6364 C CA . VAL B 1 381 ? 10.986 4.675 78.099 1.00 39.70 381 VAL A CA 1
ATOM 6365 C C . VAL B 1 381 ? 10.544 4.226 79.488 1.00 42.63 381 VAL A C 1
ATOM 6366 O O . VAL B 1 381 ? 9.728 3.308 79.634 1.00 40.57 381 VAL A O 1
ATOM 6370 N N . HIS B 1 382 ? 11.102 4.853 80.531 1.00 45.53 382 HIS A N 1
ATOM 6371 C CA . HIS B 1 382 ? 10.729 4.483 81.898 1.00 44.79 382 HIS A CA 1
ATOM 6372 C C . HIS B 1 382 ? 9.250 4.751 82.152 1.00 45.09 382 HIS A C 1
ATOM 6373 O O . HIS B 1 382 ? 8.566 3.953 82.808 1.00 40.46 382 HIS A O 1
ATOM 6380 N N . ALA B 1 383 ? 8.743 5.871 81.633 1.00 43.91 383 ALA A N 1
ATOM 6381 C CA . ALA B 1 383 ? 7.322 6.171 81.757 1.00 44.77 383 ALA A CA 1
ATOM 6382 C C . ALA B 1 383 ? 6.487 5.115 81.053 1.00 43.54 383 ALA A C 1
ATOM 6383 O O . ALA B 1 383 ? 5.391 4.767 81.507 1.00 43.63 383 ALA A O 1
ATOM 6385 N N . ALA B 1 384 ? 6.985 4.601 79.932 1.00 44.63 384 ALA A N 1
ATOM 6386 C CA . ALA B 1 384 ? 6.286 3.513 79.258 1.00 48.37 384 ALA A CA 1
ATOM 6387 C C . ALA B 1 384 ? 6.253 2.267 80.134 1.00 43.75 384 ALA A C 1
ATOM 6388 O O . ALA B 1 384 ? 5.203 1.635 80.302 1.00 44.85 384 ALA A O 1
ATOM 6390 N N . ILE B 1 385 ? 7.404 1.892 80.691 1.00 43.10 385 ILE A N 1
ATOM 6391 C CA . ILE B 1 385 ? 7.464 0.717 81.556 1.00 43.02 385 ILE A CA 1
ATOM 6392 C C . ILE B 1 385 ? 6.526 0.878 82.742 1.00 45.96 385 ILE A C 1
ATOM 6393 O O . ILE B 1 385 ? 5.909 -0.094 83.198 1.00 45.74 385 ILE A O 1
ATOM 6398 N N . ALA B 1 386 ? 6.373 2.107 83.235 1.00 45.26 386 ALA A N 1
ATOM 6399 C CA . ALA B 1 386 ? 5.436 2.353 84.321 1.00 40.10 386 ALA A CA 1
ATOM 6400 C C . ALA B 1 386 ? 4.002 2.056 83.902 1.00 41.25 386 ALA A C 1
ATOM 6401 O O . ALA B 1 386 ? 3.201 1.591 84.720 1.00 42.45 386 ALA A O 1
ATOM 6403 N N . GLY B 1 387 ? 3.659 2.311 82.637 1.00 48.22 387 GLY A N 1
ATOM 6404 C CA . GLY B 1 387 ? 2.321 2.110 82.119 1.00 42.72 387 GLY A CA 1
ATOM 6405 C C . GLY B 1 387 ? 1.957 0.706 81.692 1.00 41.87 387 GLY A C 1
ATOM 6406 O O . GLY B 1 387 ? 0.857 0.508 81.174 1.00 45.53 387 GLY A O 1
ATOM 6407 N N . GLY B 1 388 ? 2.818 -0.289 81.906 1.00 41.54 388 GLY A N 1
ATOM 6408 C CA . GLY B 1 388 ? 2.502 -1.653 81.526 1.00 42.50 388 GLY A CA 1
ATOM 6409 C C . GLY B 1 388 ? 3.249 -2.175 80.316 1.00 41.40 388 GLY A C 1
ATOM 6410 O O . GLY B 1 388 ? 3.058 -3.340 79.942 1.00 39.63 388 GLY A O 1
ATOM 6411 N N . ALA B 1 389 ? 4.078 -1.351 79.684 1.00 41.05 389 ALA A N 1
ATOM 6412 C CA . ALA B 1 389 ? 4.832 -1.782 78.517 1.00 39.48 389 ALA A CA 1
ATOM 6413 C C . ALA B 1 389 ? 5.948 -2.732 78.929 1.00 39.38 389 ALA A C 1
ATOM 6414 O O . ALA B 1 389 ? 6.785 -2.390 79.769 1.00 42.66 389 ALA A O 1
ATOM 6416 N N . ASP B 1 390 ? 5.976 -3.920 78.323 1.00 38.90 390 ASP A N 1
ATOM 6417 C CA . ASP B 1 390 ? 6.992 -4.920 78.655 1.00 38.47 390 ASP A CA 1
ATOM 6418 C C . ASP B 1 390 ? 8.235 -4.668 77.801 1.00 40.35 390 ASP A C 1
ATOM 6419 O O . ASP B 1 390 ? 8.592 -5.432 76.903 1.00 41.56 390 ASP A O 1
ATOM 6424 N N . VAL B 1 391 ? 8.917 -3.576 78.125 1.00 40.45 391 VAL A N 1
ATOM 6425 C CA . VAL B 1 391 ? 10.146 -3.204 77.436 1.00 42.08 391 VAL A CA 1
ATOM 6426 C C . VAL B 1 391 ? 11.316 -3.846 78.164 1.00 42.79 391 VAL A C 1
ATOM 6427 O O . VAL B 1 391 ? 11.470 -3.684 79.380 1.00 45.54 391 VAL A O 1
ATOM 6431 N N . ARG B 1 392 ? 12.146 -4.568 77.418 1.00 41.47 392 ARG A N 1
ATOM 6432 C CA . ARG B 1 392 ? 13.239 -5.329 77.989 1.00 43.55 392 ARG A CA 1
ATOM 6433 C C . ARG B 1 392 ? 14.621 -4.837 77.578 1.00 46.08 392 ARG A C 1
ATOM 6434 O O . ARG B 1 392 ? 15.616 -5.307 78.145 1.00 49.50 392 ARG A O 1
ATOM 6436 N N . GLY B 1 393 ? 14.723 -3.890 76.647 1.00 45.14 393 GLY A N 1
ATOM 6437 C CA . GLY B 1 393 ? 16.038 -3.469 76.196 1.00 46.16 393 GLY A CA 1
ATOM 6438 C C . GLY B 1 393 ? 16.018 -2.128 75.496 1.00 43.37 393 GLY A C 1
ATOM 6439 O O . GLY B 1 393 ? 14.963 -1.596 75.141 1.00 42.92 393 GLY A O 1
ATOM 6440 N N . TYR B 1 394 ? 17.222 -1.582 75.314 1.00 41.33 394 TYR A N 1
ATOM 6441 C CA . TYR B 1 394 ? 17.418 -0.302 74.644 1.00 42.16 394 TYR A CA 1
ATOM 6442 C C . TYR B 1 394 ? 18.756 -0.321 73.920 1.00 41.83 394 TYR A C 1
ATOM 6443 O O . TYR B 1 394 ? 19.787 -0.631 74.522 1.00 41.95 394 TYR A O 1
ATOM 6452 N N . MET B 1 395 ? 18.736 0.017 72.635 1.00 42.67 395 MET A N 1
ATOM 6453 C CA . MET B 1 395 ? 19.937 0.068 71.809 1.00 41.81 395 MET A CA 1
ATOM 6454 C C . MET B 1 395 ? 20.060 1.486 71.277 1.00 40.84 395 MET A C 1
ATOM 6455 O O . MET B 1 395 ? 19.251 1.916 70.446 1.00 42.01 395 MET A O 1
ATOM 6460 N N . ALA B 1 396 ? 21.075 2.203 71.740 1.00 41.16 396 ALA A N 1
ATOM 6461 C CA . ALA B 1 396 ? 21.292 3.574 71.300 1.00 41.61 396 ALA A CA 1
ATOM 6462 C C . ALA B 1 396 ? 21.808 3.582 69.866 1.00 39.06 396 ALA A C 1
ATOM 6463 O O . ALA B 1 396 ? 22.817 2.934 69.563 1.00 35.73 396 ALA A O 1
ATOM 6465 N N . TRP B 1 397 ? 21.105 4.298 68.981 1.00 39.94 397 TRP A N 1
ATOM 6466 C CA . TRP B 1 397 ? 21.606 4.590 67.642 1.00 36.16 397 TRP A CA 1
ATOM 6467 C C . TRP B 1 397 ? 22.286 5.953 67.639 1.00 36.11 397 TRP A C 1
ATOM 6468 O O . TRP B 1 397 ? 21.641 6.980 67.891 1.00 34.48 397 TRP A O 1
ATOM 6479 N N . SER B 1 398 ? 23.583 5.961 67.347 1.00 36.64 398 SER A N 1
ATOM 6480 C CA . SER B 1 398 ? 24.308 4.730 67.065 1.00 37.21 398 SER A CA 1
ATOM 6481 C C . SER B 1 398 ? 25.531 4.606 67.964 1.00 39.54 398 SER A C 1
ATOM 6482 O O . SER B 1 398 ? 25.857 5.524 68.718 1.00 38.97 398 SER A O 1
ATOM 6485 N N . LEU B 1 399 ? 26.204 3.458 67.901 1.00 39.25 399 LEU A N 1
ATOM 6486 C CA . LEU B 1 399 ? 27.466 3.339 68.622 1.00 44.78 399 LEU A CA 1
ATOM 6487 C C . LEU B 1 399 ? 28.506 4.287 68.048 1.00 41.31 399 LEU A C 1
ATOM 6488 O O . LEU B 1 399 ? 29.251 4.932 68.796 1.00 41.83 399 LEU A O 1
ATOM 6493 N N . LEU B 1 400 ? 28.560 4.403 66.727 1.00 38.18 400 LEU A N 1
ATOM 6494 C CA . LEU B 1 400 ? 29.543 5.240 66.066 1.00 40.31 400 LEU A CA 1
ATOM 6495 C C . LEU B 1 400 ? 28.855 6.176 65.087 1.00 41.96 400 LEU A C 1
ATOM 6496 O O . LEU B 1 400 ? 27.844 5.822 64.469 1.00 45.90 400 LEU A O 1
ATOM 6501 N N . ASP B 1 401 ? 29.407 7.378 64.957 1.00 39.80 401 ASP A N 1
ATOM 6502 C CA . ASP B 1 401 ? 29.075 8.223 63.819 1.00 39.37 401 ASP A CA 1
ATOM 6503 C C . ASP B 1 401 ? 29.262 7.428 62.536 1.00 40.60 401 ASP A C 1
ATOM 6504 O O . ASP B 1 401 ? 30.343 6.892 62.279 1.00 41.79 401 ASP A O 1
ATOM 6509 N N . ASN B 1 402 ? 28.208 7.325 61.736 1.00 42.12 402 ASN A N 1
ATOM 6510 C CA . ASN B 1 402 ? 28.303 6.475 60.558 1.00 40.58 402 ASN A CA 1
ATOM 6511 C C . ASN B 1 402 ? 27.847 7.200 59.309 1.00 38.30 402 ASN A C 1
ATOM 6512 O O . ASN B 1 402 ? 27.665 8.422 59.317 1.00 40.03 402 ASN A O 1
ATOM 6517 N N . LEU B 1 403 ? 27.666 6.437 58.235 1.00 40.36 403 LEU A N 1
ATOM 6518 C CA . LEU B 1 403 ? 27.164 6.951 56.969 1.00 38.15 403 LEU A CA 1
ATOM 6519 C C . LEU B 1 403 ? 25.640 6.944 57.038 1.00 39.65 403 LEU A C 1
ATOM 6520 O O . LEU B 1 403 ? 25.011 5.879 57.024 1.00 38.46 403 LEU A O 1
ATOM 6525 N N . GLU B 1 404 ? 25.043 8.126 57.124 1.00 38.49 404 GLU A N 1
ATOM 6526 C CA . GLU B 1 404 ? 23.591 8.230 57.190 1.00 38.71 404 GLU A CA 1
ATOM 6527 C C . GLU B 1 404 ? 22.999 8.022 55.796 1.00 39.03 404 GLU A C 1
ATOM 6528 O O . GLU B 1 404 ? 22.194 8.830 55.323 1.00 38.00 404 GLU A O 1
ATOM 6534 N N . TRP B 1 405 ? 23.408 6.939 55.132 1.00 37.31 405 TRP A N 1
ATOM 6535 C CA . TRP B 1 405 ? 22.877 6.525 53.829 1.00 38.49 405 TRP A CA 1
ATOM 6536 C C . TRP B 1 405 ? 23.096 7.691 52.868 1.00 38.92 405 TRP A C 1
ATOM 6537 O O . TRP B 1 405 ? 24.202 8.255 52.846 1.00 42.47 405 TRP A O 1
ATOM 6548 N N . SER B 1 406 ? 22.098 8.093 52.085 1.00 38.05 406 SER A N 1
ATOM 6549 C CA . SER B 1 406 ? 22.302 9.119 51.076 1.00 36.06 406 SER A CA 1
ATOM 6550 C C . SER B 1 406 ? 22.449 10.505 51.670 1.00 36.94 406 SER A C 1
ATOM 6551 O O . SER B 1 406 ? 22.763 11.443 50.934 1.00 37.28 406 SER A O 1
ATOM 6554 N N . LEU B 1 407 ? 22.275 10.647 52.981 1.00 39.77 407 LEU A N 1
ATOM 6555 C CA . LEU B 1 407 ? 22.597 11.900 53.642 1.00 37.94 407 LEU A CA 1
ATOM 6556 C C . LEU B 1 407 ? 24.075 12.002 53.984 1.00 38.15 407 LEU A C 1
ATOM 6557 O O . LEU B 1 407 ? 24.564 13.108 54.242 1.00 44.35 407 LEU A O 1
ATOM 6562 N N . GLY B 1 408 ? 24.799 10.889 53.961 1.00 33.69 408 GLY A N 1
ATOM 6563 C CA . GLY B 1 408 ? 26.227 10.930 54.143 1.00 36.69 408 GLY A CA 1
ATOM 6564 C C . GLY B 1 408 ? 26.653 11.115 55.588 1.00 42.52 408 GLY A C 1
ATOM 6565 O O . GLY B 1 408 ? 25.860 11.073 56.538 1.00 40.02 408 GLY A O 1
ATOM 6566 N N . PHE B 1 409 ? 27.966 11.279 55.745 1.00 41.55 409 PHE A N 1
ATOM 6567 C CA . PHE B 1 409 ? 28.572 11.422 57.060 1.00 40.25 409 PHE A CA 1
ATOM 6568 C C . PHE B 1 409 ? 28.211 12.738 57.732 1.00 38.23 409 PHE A C 1
ATOM 6569 O O . PHE B 1 409 ? 28.639 12.968 58.866 1.00 42.50 409 PHE A O 1
ATOM 6577 N N . SER B 1 410 ? 27.459 13.609 57.062 1.00 40.94 410 SER A N 1
ATOM 6578 C CA . SER B 1 410 ? 27.126 14.908 57.630 1.00 41.69 410 SER A CA 1
ATOM 6579 C C . SER B 1 410 ? 26.202 14.790 58.833 1.00 43.20 410 SER A C 1
ATOM 6580 O O . SER B 1 410 ? 26.125 15.727 59.638 1.00 44.99 410 SER A O 1
ATOM 6583 N N . LYS B 1 411 ? 25.496 13.670 58.970 1.00 41.08 411 LYS A N 1
ATOM 6584 C CA . LYS B 1 411 ? 24.528 13.468 60.044 1.00 41.83 411 LYS A CA 1
ATOM 6585 C C . LYS B 1 411 ? 25.096 12.413 60.987 1.00 37.83 411 LYS A C 1
ATOM 6586 O O . LYS B 1 411 ? 25.078 11.217 60.681 1.00 35.93 411 LYS A O 1
ATOM 6592 N N . ARG B 1 412 ? 25.585 12.855 62.141 1.00 36.74 412 ARG A N 1
ATOM 6593 C CA . ARG B 1 412 ? 26.294 11.983 63.068 1.00 38.05 412 ARG A CA 1
ATOM 6594 C C . ARG B 1 412 ? 25.349 11.555 64.181 1.00 36.61 412 ARG A C 1
ATOM 6595 O O . ARG B 1 412 ? 24.880 12.396 64.956 1.00 36.27 412 ARG A O 1
ATOM 6603 N N . PHE B 1 413 ? 25.087 10.248 64.268 1.00 36.26 413 PHE A N 1
ATOM 6604 C CA . PHE B 1 413 ? 24.204 9.686 65.285 1.00 38.02 413 PHE A CA 1
ATOM 6605 C C . PHE B 1 413 ? 24.947 9.043 66.451 1.00 34.67 413 PHE A C 1
ATOM 6606 O O . PHE B 1 413 ? 24.301 8.600 67.405 1.00 34.81 413 PHE A O 1
ATOM 6614 N N . GLY B 1 414 ? 26.272 8.960 66.393 1.00 35.54 414 GLY A N 1
ATOM 6615 C CA . GLY B 1 414 ? 27.000 8.121 67.329 1.00 40.35 414 GLY A CA 1
ATOM 6616 C C . GLY B 1 414 ? 27.114 8.733 68.718 1.00 39.81 414 GLY A C 1
ATOM 6617 O O . GLY B 1 414 ? 27.296 9.938 68.883 1.00 38.23 414 GLY A O 1
ATOM 6618 N N . ILE B 1 415 ? 27.030 7.868 69.730 1.00 40.03 415 ILE A N 1
ATOM 6619 C CA . ILE B 1 415 ? 27.437 8.281 71.064 1.00 40.28 415 ILE A CA 1
ATOM 6620 C C . ILE B 1 415 ? 28.953 8.339 71.156 1.00 41.65 415 ILE A C 1
ATOM 6621 O O . ILE B 1 415 ? 29.489 9.022 72.035 1.00 42.03 415 ILE A O 1
ATOM 6626 N N . VAL B 1 416 ? 29.657 7.659 70.255 1.00 42.05 416 VAL A N 1
ATOM 6627 C CA . VAL B 1 416 ? 31.100 7.801 70.098 1.00 41.41 416 VAL A CA 1
ATOM 6628 C C . VAL B 1 416 ? 31.362 8.635 68.853 1.00 42.45 416 VAL A C 1
ATOM 6629 O O . VAL B 1 416 ? 30.849 8.325 67.769 1.00 40.14 416 VAL A O 1
ATOM 6633 N N . HIS B 1 417 ? 32.154 9.693 69.000 1.00 43.29 417 HIS A N 1
ATOM 6634 C CA . HIS B 1 417 ? 32.556 10.481 67.850 1.00 41.94 417 HIS A CA 1
ATOM 6635 C C . HIS B 1 417 ? 33.598 9.718 67.051 1.00 41.78 417 HIS A C 1
ATOM 6636 O O . HIS B 1 417 ? 34.494 9.083 67.611 1.00 41.41 417 HIS A O 1
ATOM 6643 N N . ILE B 1 418 ? 33.467 9.773 65.733 1.00 41.94 418 ILE A N 1
ATOM 6644 C CA . ILE B 1 418 ? 34.448 9.216 64.817 1.00 42.38 418 ILE A CA 1
ATOM 6645 C C . ILE B 1 418 ? 35.058 10.373 64.047 1.00 43.18 418 ILE A C 1
ATOM 6646 O O . ILE B 1 418 ? 34.349 11.105 63.346 1.00 40.45 418 ILE A O 1
ATOM 6651 N N . ASP B 1 419 ? 36.364 10.554 64.201 1.00 44.39 419 ASP A N 1
ATOM 6652 C CA . ASP B 1 419 ? 37.133 11.420 63.317 1.00 44.83 419 ASP A CA 1
ATOM 6653 C C . ASP B 1 419 ? 37.368 10.636 62.037 1.00 48.52 419 ASP A C 1
ATOM 6654 O O . ASP B 1 419 ? 38.247 9.765 61.978 1.00 52.32 419 ASP A O 1
ATOM 6659 N N . PHE B 1 420 ? 36.541 10.925 61.026 1.00 45.31 420 PHE A N 1
ATOM 6660 C CA . PHE B 1 420 ? 36.528 10.168 59.782 1.00 45.41 420 PHE A CA 1
ATOM 6661 C C . PHE B 1 420 ? 37.805 10.336 58.973 1.00 48.75 420 PHE A C 1
ATOM 6662 O O . PHE B 1 420 ? 38.123 9.463 58.157 1.00 50.01 420 PHE A O 1
ATOM 6670 N N . GLU B 1 421 ? 38.535 11.435 59.156 1.00 45.17 421 GLU A N 1
ATOM 6671 C CA . GLU B 1 421 ? 39.783 11.578 58.423 1.00 47.01 421 GLU A CA 1
ATOM 6672 C C . GLU B 1 421 ? 40.892 10.718 59.005 1.00 46.81 421 GLU A C 1
ATOM 6673 O O . GLU B 1 421 ? 41.861 10.414 58.302 1.00 48.33 421 GLU A O 1
ATOM 6679 N N . THR B 1 422 ? 40.777 10.330 60.270 1.00 46.34 422 THR A N 1
ATOM 6680 C CA . THR B 1 422 ? 41.775 9.496 60.920 1.00 47.48 422 THR A CA 1
ATOM 6681 C C . THR B 1 422 ? 41.176 8.247 61.544 1.00 48.00 422 THR A C 1
ATOM 6682 O O . THR B 1 422 ? 41.917 7.464 62.149 1.00 46.71 422 THR A O 1
ATOM 6686 N N . GLN B 1 423 ? 39.857 8.057 61.435 1.00 49.51 423 GLN A N 1
ATOM 6687 C CA . GLN B 1 423 ? 39.143 6.928 62.033 1.00 46.32 423 GLN A CA 1
ATOM 6688 C C . GLN B 1 423 ? 39.317 6.893 63.545 1.00 46.07 423 GLN A C 1
ATOM 6689 O O . GLN B 1 423 ? 39.274 5.824 64.162 1.00 47.05 423 GLN A O 1
ATOM 6695 N N . GLN B 1 424 ? 39.522 8.057 64.158 1.00 47.86 424 GLN A N 1
ATOM 6696 C CA . GLN B 1 424 ? 39.770 8.092 65.598 1.00 47.02 424 GLN A CA 1
ATOM 6697 C C . GLN B 1 424 ? 38.462 8.041 66.385 1.00 46.88 424 GLN A C 1
ATOM 6698 O O . GLN B 1 424 ? 37.558 8.850 66.162 1.00 43.91 424 GLN A O 1
ATOM 6704 N N . ARG B 1 425 ? 38.362 7.086 67.301 1.00 43.51 425 ARG A N 1
ATOM 6705 C CA . ARG B 1 425 ? 37.224 7.036 68.204 1.00 40.84 425 ARG A CA 1
ATOM 6706 C C . ARG B 1 425 ? 37.436 7.995 69.368 1.00 46.61 425 ARG A C 1
ATOM 6707 O O . ARG B 1 425 ? 38.541 8.112 69.905 1.00 49.40 425 ARG A O 1
ATOM 6715 N N . THR B 1 426 ? 36.366 8.675 69.764 1.00 45.97 426 THR A N 1
ATOM 6716 C CA . THR B 1 426 ? 36.383 9.506 70.961 1.00 41.29 426 THR A CA 1
ATOM 6717 C C . THR B 1 426 ? 35.009 9.488 71.614 1.00 41.89 426 THR A C 1
ATOM 6718 O O . THR B 1 426 ? 34.064 10.048 71.053 1.00 45.44 426 THR A O 1
ATOM 6722 N N . PRO B 1 427 ? 34.844 8.869 72.780 1.00 41.31 427 PRO A N 1
ATOM 6723 C CA . PRO B 1 427 ? 33.520 8.862 73.421 1.00 39.73 427 PRO A CA 1
ATOM 6724 C C . PRO B 1 427 ? 33.008 10.274 73.690 1.00 38.61 427 PRO A C 1
ATOM 6725 O O . PRO B 1 427 ? 33.729 11.128 74.210 1.00 40.13 427 PRO A O 1
ATOM 6729 N N . LYS B 1 428 ? 31.764 10.527 73.282 1.00 42.36 428 LYS A N 1
ATOM 6730 C CA . LYS B 1 428 ? 31.115 11.812 73.501 1.00 41.54 428 LYS A CA 1
ATOM 6731 C C . LYS B 1 428 ? 30.547 11.891 74.915 1.00 39.50 428 LYS A C 1
ATOM 6732 O O . LYS B 1 428 ? 30.495 10.901 75.650 1.00 38.76 428 LYS A O 1
ATOM 6738 N N . ASP B 1 429 ? 30.107 13.096 75.290 1.00 41.87 429 ASP A N 1
ATOM 6739 C CA . ASP B 1 429 ? 29.410 13.261 76.563 1.00 43.02 429 ASP A CA 1
ATOM 6740 C C . ASP B 1 429 ? 28.178 12.362 76.633 1.00 40.93 429 ASP A C 1
ATOM 6741 O O . ASP B 1 429 ? 27.883 11.780 77.686 1.00 41.45 429 ASP A O 1
ATOM 6746 N N . SER B 1 430 ? 27.454 12.233 75.514 1.00 40.31 430 SER A N 1
ATOM 6747 C CA . SER B 1 430 ? 26.364 11.266 75.415 1.00 40.34 430 SER A CA 1
ATOM 6748 C C . SER B 1 430 ? 26.809 9.888 75.881 1.00 38.61 430 SER A C 1
ATOM 6749 O O . SER B 1 430 ? 26.106 9.222 76.645 1.00 41.38 430 SER A O 1
ATOM 6752 N N . ALA B 1 431 ? 27.960 9.427 75.394 1.00 38.80 431 ALA A N 1
ATOM 6753 C CA . ALA B 1 431 ? 28.435 8.099 75.764 1.00 40.85 431 ALA A CA 1
ATOM 6754 C C . ALA B 1 431 ? 28.718 8.013 77.260 1.00 42.89 431 ALA A C 1
ATOM 6755 O O . ALA B 1 431 ? 28.436 6.992 77.896 1.00 44.90 431 ALA A O 1
ATOM 6757 N N . ARG B 1 432 ? 29.267 9.077 77.844 1.00 39.05 432 ARG A N 1
ATOM 6758 C CA . ARG B 1 432 ? 29.531 9.046 79.275 1.00 39.37 432 ARG A CA 1
ATOM 6759 C C . ARG B 1 432 ? 28.231 8.952 80.063 1.00 40.46 432 ARG A C 1
ATOM 6760 O O . ARG B 1 432 ? 28.093 8.112 80.963 1.00 42.77 432 ARG A O 1
ATOM 6768 N N . LEU B 1 433 ? 27.254 9.791 79.724 1.00 39.49 433 LEU A N 1
ATOM 6769 C CA . LEU B 1 433 ? 25.977 9.713 80.421 1.00 40.96 433 LEU A CA 1
ATOM 6770 C C . LEU B 1 433 ? 25.310 8.363 80.209 1.00 41.42 433 LEU A C 1
ATOM 6771 O O . LEU B 1 433 ? 24.707 7.811 81.134 1.00 40.05 433 LEU A O 1
ATOM 6776 N N . TYR B 1 434 ? 25.408 7.809 79.002 1.00 40.95 434 TYR A N 1
ATOM 6777 C CA . TYR B 1 434 ? 24.791 6.515 78.745 1.00 41.52 434 TYR A CA 1
ATOM 6778 C C . TYR B 1 434 ? 25.454 5.427 79.575 1.00 41.84 434 TYR A C 1
ATOM 6779 O O . TYR B 1 434 ? 24.778 4.537 80.100 1.00 42.64 434 TYR A O 1
ATOM 6788 N N . SER B 1 435 ? 26.773 5.493 79.734 1.00 42.92 435 SER A N 1
ATOM 6789 C CA . SER B 1 435 ? 27.427 4.461 80.521 1.00 42.24 435 SER A CA 1
ATOM 6790 C C . SER B 1 435 ? 27.109 4.603 81.996 1.00 42.42 435 SER A C 1
ATOM 6791 O O . SER B 1 435 ? 26.904 3.595 82.686 1.00 43.67 435 SER A O 1
ATOM 6794 N N . THR B 1 436 ? 26.989 5.838 82.478 1.00 40.42 436 THR A N 1
ATOM 6795 C CA . THR B 1 436 ? 26.503 6.033 83.836 1.00 42.86 436 THR A CA 1
ATOM 6796 C C . THR B 1 436 ? 25.073 5.524 83.970 1.00 41.69 436 THR A C 1
ATOM 6797 O O . THR B 1 436 ? 24.704 4.961 85.005 1.00 39.57 436 THR A O 1
ATOM 6801 N N . VAL B 1 437 ? 24.270 5.671 82.912 1.00 43.85 437 VAL A N 1
ATOM 6802 C CA . VAL B 1 437 ? 22.891 5.189 82.932 1.00 41.12 437 VAL A CA 1
ATOM 6803 C C . VAL B 1 437 ? 22.862 3.669 83.023 1.00 43.14 437 VAL A C 1
ATOM 6804 O O . VAL B 1 437 ? 22.053 3.092 83.760 1.00 41.63 437 VAL A O 1
ATOM 6808 N N . ILE B 1 438 ? 23.743 2.999 82.278 1.00 44.76 438 ILE A N 1
ATOM 6809 C CA . ILE B 1 438 ? 23.792 1.540 82.307 1.00 44.53 438 ILE A CA 1
ATOM 6810 C C . ILE B 1 438 ? 24.238 1.062 83.680 1.00 44.46 438 ILE A C 1
ATOM 6811 O O . ILE B 1 438 ? 23.617 0.175 84.278 1.00 44.54 438 ILE A O 1
ATOM 6816 N N . ALA B 1 439 ? 25.325 1.643 84.201 1.00 46.45 439 ALA A N 1
ATOM 6817 C CA . ALA B 1 439 ? 25.808 1.231 85.516 1.00 43.96 439 ALA A CA 1
ATOM 6818 C C . ALA B 1 439 ? 24.767 1.499 86.589 1.00 42.90 439 ALA A C 1
ATOM 6819 O O . ALA B 1 439 ? 24.600 0.691 87.508 1.00 47.00 439 ALA A O 1
ATOM 6821 N N . SER B 1 440 ? 24.018 2.587 86.459 1.00 40.36 440 SER A N 1
ATOM 6822 C CA . SER B 1 440 ? 22.981 2.913 87.420 1.00 39.27 440 SER A CA 1
ATOM 6823 C C . SER B 1 440 ? 21.661 2.237 87.109 1.00 42.39 440 SER A C 1
ATOM 6824 O O . SER B 1 440 ? 20.768 2.247 87.963 1.00 41.10 440 SER A O 1
ATOM 6827 N N . ASN B 1 441 ? 21.532 1.638 85.920 1.00 47.35 441 ASN A N 1
ATOM 6828 C CA . ASN B 1 441 ? 20.264 1.097 85.426 1.00 45.38 441 ASN A CA 1
ATOM 6829 C C . ASN B 1 441 ? 19.197 2.190 85.422 1.00 42.51 441 ASN A C 1
ATOM 6830 O O . ASN B 1 441 ? 18.030 1.957 85.744 1.00 43.49 441 ASN A O 1
ATOM 6835 N N . GLY B 1 442 ? 19.612 3.409 85.069 1.00 38.79 442 GLY A N 1
ATOM 6836 C CA . GLY B 1 442 ? 18.701 4.520 84.919 1.00 42.43 442 GLY A CA 1
ATOM 6837 C C . GLY B 1 442 ? 18.618 5.436 86.118 1.00 42.18 442 GLY A C 1
ATOM 6838 O O . GLY B 1 442 ? 18.079 6.544 85.995 1.00 44.27 442 GLY A O 1
ATOM 6839 N N . ALA B 1 443 ? 19.137 5.005 87.269 1.00 45.67 443 ALA A N 1
ATOM 6840 C CA . ALA B 1 443 ? 18.988 5.767 88.503 1.00 42.78 443 ALA A CA 1
ATOM 6841 C C . ALA B 1 443 ? 19.476 7.206 88.379 1.00 44.49 443 ALA A C 1
ATOM 6842 O O . ALA B 1 443 ? 18.904 8.104 89.009 1.00 48.37 443 ALA A O 1
ATOM 6844 N N . VAL B 1 444 ? 20.501 7.460 87.558 1.00 42.66 444 VAL A N 1
ATOM 6845 C CA . VAL B 1 444 ? 21.021 8.824 87.454 1.00 44.63 444 VAL A CA 1
ATOM 6846 C C . VAL B 1 444 ? 19.991 9.755 86.815 1.00 42.60 444 VAL A C 1
ATOM 6847 O O . VAL B 1 444 ? 19.952 10.953 87.121 1.00 41.19 444 VAL A O 1
ATOM 6851 N N . LEU B 1 445 ? 19.134 9.233 85.946 1.00 44.81 445 LEU A N 1
ATOM 6852 C CA . LEU B 1 445 ? 18.075 10.043 85.354 1.00 43.91 445 LEU A CA 1
ATOM 6853 C C . LEU B 1 445 ? 16.964 10.343 86.366 1.00 44.22 445 LEU A C 1
ATOM 6854 O O . LEU B 1 445 ? 17.178 11.027 87.371 1.00 42.92 445 LEU A O 1
#

Solvent-accessible surface area: 29940 Å² total; per-residue (Å²): 142,66,10,62,140,100,6,41,0,0,0,0,0,0,2,16,1,3,8,3,27,22,88,37,81,49,9,4,54,7,5,1,25,16,2,6,68,4,68,78,37,18,62,141,47,48,27,0,50,106,4,0,35,3,23,118,69,42,62,88,0,7,63,24,0,51,84,8,40,11,64,0,1,3,6,1,1,12,0,0,3,0,19,29,81,2,36,65,74,81,30,55,46,2,4,44,10,0,42,132,3,0,48,34,0,62,147,44,65,1,57,0,4,3,0,2,2,5,23,1,0,0,8,31,0,7,24,61,4,0,1,7,14,78,32,0,9,127,30,0,10,75,0,0,4,20,1,3,157,72,3,16,57,78,0,24,12,1,2,0,0,0,17,0,39,13,10,3,18,8,0,3,8,90,8,56,31,8,10,4,9,98,6,12,24,2,3,4,31,0,3,12,1,0,0,16,0,0,0,14,1,0,82,68,0,100,139,63,19,90,70,65,1,0,0,0,5,17,6,20,14,31,65,52,42,50,139,45,108,55,17,108,70,0,6,57,26,5,42,0,10,12,5,50,8,4,0,2,1,5,48,47,83,25,34,6,104,33,0,45,127,12,11,34,133,12,32,117,113,18,60,77,132,28,50,66,58,0,30,33,106,24,44,4,0,0,0,1,0,27,8,37,1,10,3,88,54,32,103,67,111,39,12,20,98,17,49,120,30,83,53,123,92,37,82,71,16,72,23,49,79,10,27,38,42,50,0,0,25,77,4,0,59,61,1,30,147,95,21,32,137,25,28,4,35,0,0,7,0,9,3,0,32,124,13,58,102,56,25,115,90,56,48,3,133,4,103,41,7,24,59,6,6,68,113,0,0,52,7,0,53,48,0,23,81,51,60,6,58,1,110,0,0,0,2,11,0,1,0,0,0,0,21,11,16,78,2,36,52,33,28,4,0,7,0,0,0,16,40,166,86,24,45,45,13,22,0,56,0,0,147,37,2,30,61,0,11,98,44,36,0,62,75,64,69,79,16,48,154,99,6,23,3,0,0,0,0,0,2,15,1,3,14,4,37,24,79,42,79,50,12,4,54,6,5,1,26,13,0,8,64,4,61,74,29,19,80,75,48,47,28,0,56,102,3,0,29,4,37,119,72,43,66,102,2,6,59,30,0,163,88,15,37,10,63,0,2,1,8,1,2,14,0,0,8,0,20,34,71,2,44,59,76,67,31,59,44,2,5,50,6,3,30,134,3,5,52,20,0,71,150,16,60,1,50,0,5,4,1,0,1,4,20,1,0,0,9,26,0,4,25,68,6,0,2,4,2,72,80,0,11,132,26,0,2,70,1,0,9,12,4,6,151,99,4,12,61,80,2,14,48,4,1,0,0,1,14,1,35,27,10,1,18,7,0,1,10,93,15,59,24,6,10,9,8,78,6,14,29,2,3,3,27,0,3,15,1,0,1,19,0,0,0,12,0,5,87,89,5,79,95,64,21,88,83,63,4,0,0,0,4,16,6,19,16,29,65,55,42,50,142,48,105,51,16,99,72,0,4,60,21,5,43,0,10,14,4,45,10,5,0,1,2,3,49,45,88,19,33,6,108,37,0,44,98,15,12,35,130,12,33,109,116,26,63,77,131,26,53,66,51,0,28,30,120,23,59,6,0,0,0,1,1,26,7,42,1,14,6,73,48,35,83,86,103,37,16,19,88,16,32,117,54,177,51,124,92,37,75,42,13,41,26,51,80,8,25,26,34,93,0,0,27,66,4,0,58,61,0,61,152,88,23,31,108,25,49,3,28,0,0,9,0,10,2,0,32,141,14,55,99,52,17,142,90,53,140,4,115,4,97,40,6,22,56,6,11,42,95,0,6,120,6,1,50,50,0,37,84,50,37,3,74,4,24,0,4,0,2,10,0,3,1,0,0,0,20,13,17,82,3,38,73,44,26,4,0,11,1,0,0,6,39,161,85,27,92,44,8,23,0,35,0,2,124,32,4,22,69,2,13,95,37,36,0,62,72,48

Radius of gyration: 30.42 Å; Cα contacts (8 Å, |Δi|>4): 2084; chains: 2; bounding box: 54×54×98 Å

Secondary structure (DSSP, 8-state):
----TT-EEEEE--HHHH---TTGGGPPPBHHHHHHHSTTSSSS---SSSTT-HHHHHHHHHHHHHHTT-SEEEEE--HHHH-TTSSSS--HHHHHHHHHHHHHHHHTT-EEEEEEESS--BHHHHHTTGGGSTTHHHHHHHHHHHHHHHHTTT--EEEEEE-HHHHHIIIIIS-SSTT----TTHHHHHHHHHHHHHHHHHHHHHHH-SSEEEEEEEE--EEESSSSHHHHHHHHHHHIIIIIHHHHHHTT----HHHHHHHGGG--PPPHHHHHHH----SEEEEEE---EEEEE-TTSTTTTEEE-PPTTS-B-TTS-B--HHHHHHHHHHHHHHH-S--EEEEEE-------SS-BTTB---HHHHHHHHHHHHHHHHHHHTT--EEEEEEE-SB----GGGGGGS---SEEEETTTTEEEE-HHHHHHHHHHHHTTTT-/--PPTT-EEEEE--HHHH---TTGGGPPPBHHHHHHTSTTSSSS---SSSTT-HHHHHHHHHHHHHHTT-SEEEEE--HHHH-TTSSS---HHHHHHHHHHHHHHHHTT-EEEEEEESS--BHHHHHTTGGGSTTHHHHHHHHHHHHHHHHTTT--EEEEEE-HHHHHIIIIIS-SSTT----TTHHHHHHHHHHHHHHHHHHHHHHH--SEEEEEEE---EEESSSSHHHHHHHHHHHIIIIIHHHHHHTT----HHHHHHHGGG--PPPHHHHHHH----SEEEEE----EEEEE-TTSTTTTEEE-PPTT--B-TTS-B--THHHHHHHHHHHHHH-S--EEEEEE-------SS-BTTB---HHHHHHHHHHHHHHHHHHHTT--EEEEEEE-SB----GGGGGGS---SEEEETTTTEEEE-HHHHHHHHHHHHTTTT-

Organism: NCBI:txid77133

InterPro domains:
  IPR001360 Glycoside hydrolase family 1 [PF00232] (3-442)
  IPR001360 Glycoside hydrolase family 1 [PR00131] (282-296)
  IPR001360 Glycoside hydrolase family 1 [PR00131] (345-353)
  IPR001360 Glycoside hydrolase family 1 [PR00131] (367-378)
  IPR001360 Glycoside hydrolase family 1 [PR00131] (388-405)
  IPR001360 Glycoside hydrolase family 1 [PR00131] (412-424)
  IPR001360 Glycoside hydrolase family 1 [PTHR10353] (4-442)
  IPR017736 Glycoside hydrolase, family 1, beta-glucosidase [TIGR03356] (4-434)
  IPR017853 Glycoside hydrolase superfamily [SSF51445] (2-442)
  IPR033132 Glycosyl hydrolases family 1, N-terminal conserved site [PS00653] (8-22)

Nearest PDB structures (foldseek):
  6jfp-assembly2_A  TM=1.002E+00  e=1.053E-91  uncultured bacterium
  7wdv-assembly1_A  TM=9.765E-01  e=1.324E-55  metagenome
  5ayb-assembly1_A  TM=9.784E-01  e=8.342E-55  metagenomes
  5ayi-assembly1_A  TM=9.749E-01  e=5.907E-55  metagenomes
  3wh5-assembly1_A  TM=9.782E-01  e=1.322E-54  metagenomes

B-factor: mean 44.65, std 6.52, range [29.26, 79.39]

Foldseek 3Di:
DFDPPLFAEAAEDECLFAQACCCPQNFAAFLLQVQLCPPPLFDVSFGSNCWLNCNVVLLVLLVVCLVLVHAEYHYEQQCRQQPNLLDDDGRCVSVVSVLVSLVSCVVSNHAYEYEHEEQGHGVNVVVVPVLLDLCVLVSLQVSLLVSCVRDQPRRFEYAHYAALLCNLCCDAPQLSFPPRHHDLLRSVSSLLSSLLSRLSNLVSCVVRHDHFYEHEHEAAQEAFLDPDPQSVVLRVLCRQSGVPQQLCLLLLNFHDPSSCVLRPVSDDGDDPVSSVSSNHDGQEYEYAYEAHFHWGAAPVDPSSRIDGDDDPPFDAAPVRGTLDLLVLLVVQLVCCVPRHQREYEHAEYFGWHQWDLDDDPLETEDVVRLVSVLSNVVSVRVNVVVVRRYRYYHYPHCEQTQPGSNGSRTGGHCWYANPVVSDTGGYPNSNVSSVCVVSVNPVD/DFDDDQFAEAAEDECLWAQAPCCPQNFAAFLLQVQLPPPPLFDPSDGSNCWLNCLVVLLVLLVVRVVLPHQEYEYEQQLRLQPNLLDDDGRVVSVVSVVVSLVSCVVSNHAYAYEHDDQGHGVNVVVVPNLLDLCVLVSLQVSLLVVLVPCLVSHFHYAHYAALLCNLCCDAPQLSAPPRHHDLLRSVSSLLSSLSSRLSNLVSCVVRHDHFYEHEHEAAQFAFLDPPPQSVVLRVLVRQSRPPQQVCLLQLVFGDPVSCVLRPVSDDGDDPVSSVSSNHDGQAYEYAYEAHFHWGAAPVDGSSRIDGDQDPPFDAAPVRGTLDLLRVLCVQVVCCVVRHQHEYEHNEYWGFHQWDLDDDPLETEDVVRLVSVLSNVVSVVVNVVVVRRYRYYHYPHCEQTQPGSNGSRTGGHCWYANVVVSDTGGYPSSNVSSVCVVSSNVVD

CATH classification: 3.20.20.80

Sequence (888 aa):
IKFPDQFLWGAATSAYQIEGSPLADGAGPSIWHRFVHSPGLTAKGETGDIACDHYNRYRDDIALMRSLGLQAYRFSVNWGRIFPDGTGRLNSAGLDFYERLVDALLEAGIEPLATLYHWDLPAALDDRGGWLNPEIAHWFADYAGAMFERLDGRVKRWATLNEPWVITDGGYLHGALAPGHRNVFEAPIASRNLMLAHGAAVQRYRQAGKHEIGLVVNIEPKYPASESDSDRNAAARSDAYMNRQYLDPAFGLGCPTEMAEIFGPAWRDWTAEELALAAQPIDWLGINYYTRGVMKHDDAKPPVRADYVRQPGATYTETGWEVFEQGLTETLLWVKERYGDIPLYVTENGSAFDDPPTAQGGRLEDPARVDYLERHLRAVHAAIAGGADVRGYMAWSLLDNLEWSLGFSKRFGIVHIDFETQQRTPKDSARLYSTVIASNGAVLIKFPDQFLWGAATSAYQIEGSPLADGAGPSIWHRFVHSPGLTAKGETGDIACDHYNRYRDDIALMRSLGLQAYRFSVNWGRIFPDGTGRLNSAGLDFYERLVDALLEAGIEPLATLYHWDLPAALDDRGGWLNPEIAHWFADYAGAMFERLDGRVKRWATLNEPWVITDGGYLHGALAPGHRNVFEAPIASRNLMLAHGAAVQRYRQAGKHEIGLVVNIEPKYPASESDSDRNAAARSDAYMNRQYLDPAFGLGCPTEMAEIFGPAWRDWTAEELALAAQPIDWLGINYYTRGVMKHDDAKPPVRADYVRQPGATYTETGWEVFEQGLTETLLWVKERYGDIPLYVTENGSAFDDPPTAQGGRLEDPARVDYLERHLRAVHAAIAGGADVRGYMAWSLLDNLEWSLGFSKRFGIVHIDFETQQRTPKDSARLYSTVIASNGAVL